Protein AF-0000000066281892 (afdb_homodimer)

Solvent-accessible surface area (backbone atoms only — not comparable to full-atom values): 47976 Å² total; per-residue (Å²): 133,76,86,54,98,58,59,60,33,44,30,37,26,37,22,40,21,51,12,16,43,32,15,47,34,38,14,31,75,66,70,33,48,32,39,36,28,20,58,42,87,65,78,23,54,54,40,35,73,35,54,37,29,29,38,43,73,25,72,71,33,54,76,67,71,49,85,61,58,59,59,60,50,45,49,50,52,29,55,70,22,44,23,38,18,32,49,52,47,47,45,54,47,46,74,41,21,21,56,47,57,51,52,42,40,75,53,61,40,49,67,74,46,68,37,47,61,83,92,38,61,66,28,25,34,29,40,49,69,28,24,40,35,40,43,64,70,14,46,49,54,55,23,43,74,62,58,37,44,75,42,53,29,24,36,80,74,42,74,36,56,46,95,85,50,30,36,46,23,37,33,33,29,32,69,86,75,62,50,70,46,69,34,37,20,50,22,39,38,31,16,35,45,14,29,62,58,20,68,68,55,40,56,72,49,29,86,61,66,64,92,43,53,39,72,50,58,63,66,65,17,50,27,61,44,51,52,45,40,45,74,70,46,32,24,83,30,58,60,48,24,53,36,31,54,7,35,26,67,66,48,97,89,48,68,58,64,69,43,74,80,31,51,47,38,41,60,55,28,45,34,46,53,54,49,29,34,66,64,20,39,67,52,69,43,41,62,40,37,80,37,30,31,36,24,25,33,40,55,63,62,41,94,37,40,30,26,52,46,22,41,54,57,54,51,42,22,32,71,70,17,37,90,48,46,56,75,90,83,31,50,59,44,40,58,34,76,59,25,66,60,48,48,51,50,38,61,74,65,62,41,88,33,58,47,75,23,75,41,67,57,54,34,24,53,75,69,70,29,48,42,68,42,32,50,48,39,48,51,52,49,34,50,23,36,75,70,54,45,38,87,80,56,55,43,60,50,92,53,51,71,64,70,80,40,59,50,32,36,40,31,44,44,32,28,25,25,53,39,25,43,18,32,28,36,46,50,87,58,20,34,27,20,24,76,85,68,43,68,38,48,38,37,27,30,10,31,26,27,26,29,34,82,48,33,72,52,55,66,70,64,53,42,29,45,69,56,24,43,8,36,48,33,6,31,45,25,13,47,48,47,28,53,50,41,53,52,50,54,58,72,75,99,133,77,86,55,96,58,60,60,34,42,30,38,27,37,22,39,22,51,12,16,45,32,14,46,33,38,14,31,76,63,70,31,47,33,40,38,28,19,59,44,85,64,78,22,55,54,39,33,72,36,55,38,28,28,39,43,72,25,72,71,32,54,76,66,70,50,83,61,59,60,57,59,52,46,48,50,52,30,53,71,22,46,22,38,18,31,49,53,47,46,43,55,48,48,73,41,21,21,55,47,57,50,52,42,39,75,51,60,40,50,67,73,46,69,35,46,59,84,90,37,61,66,28,24,36,29,38,50,68,29,23,40,35,40,44,65,69,15,45,48,54,54,24,43,73,62,59,37,43,75,40,57,29,24,35,80,78,42,73,37,57,48,95,88,50,31,35,46,25,35,32,34,30,32,70,88,75,62,49,69,47,68,34,38,20,48,24,40,38,30,15,35,44,14,29,62,56,19,68,69,55,40,55,72,50,29,87,61,66,64,93,44,54,39,68,51,56,62,65,67,17,50,27,61,44,49,52,45,40,45,75,71,44,32,25,82,30,57,60,48,23,51,36,30,54,7,35,26,67,65,49,97,90,48,68,58,62,69,42,73,81,31,51,47,37,42,61,54,28,45,34,46,50,56,49,28,36,67,64,20,38,66,54,69,42,40,63,39,38,79,38,29,32,36,24,25,34,42,56,64,62,40,93,40,40,29,25,53,47,22,40,56,58,53,49,42,23,32,70,70,16,38,89,49,49,55,75,90,83,32,51,58,46,41,58,36,76,59,26,64,60,51,47,51,50,40,60,74,66,62,40,88,32,56,45,76,24,74,43,70,57,55,34,24,54,75,69,71,29,47,41,69,42,33,51,49,39,49,51,52,50,33,50,22,36,74,67,54,44,38,87,79,56,56,43,62,50,92,54,52,71,65,70,81,40,60,51,32,35,40,30,46,41,33,30,25,26,54,39,22,43,18,32,28,36,44,49,89,59,19,34,26,19,24,77,84,68,42,68,38,49,38,36,27,31,11,31,25,27,27,29,35,81,49,33,71,53,55,66,68,66,53,40,29,44,68,56,24,44,8,37,47,32,6,32,46,26,13,46,48,48,29,54,49,40,52,54,50,55,59,71,76,100

Structure (mmCIF, N/CA/C/O backbone):
data_AF-0000000066281892-model_v1
#
loop_
_entity.id
_entity.type
_entity.pdbx_description
1 polymer 'Vinyl phenol reductase'
#
loop_
_atom_site.group_PDB
_atom_site.id
_atom_site.type_symbol
_atom_site.label_atom_id
_atom_site.label_alt_id
_atom_site.label_comp_id
_atom_site.label_asym_id
_atom_site.label_entity_id
_atom_site.label_seq_id
_atom_site.pdbx_PDB_ins_code
_atom_site.Cartn_x
_atom_site.Cartn_y
_atom_site.Cartn_z
_atom_site.occupancy
_atom_site.B_iso_or_equiv
_atom_site.auth_seq_id
_atom_site.auth_comp_id
_atom_site.auth_asym_id
_atom_site.auth_atom_id
_atom_site.pdbx_PDB_model_num
ATOM 1 N N . MET A 1 1 ? 0.522 -48.312 9.055 1 56.75 1 MET A N 1
ATOM 2 C CA . MET A 1 1 ? 0.161 -48.281 7.637 1 56.75 1 MET A CA 1
ATOM 3 C C . MET A 1 1 ? 0.782 -47.062 6.953 1 56.75 1 MET A C 1
ATOM 5 O O . MET A 1 1 ? 0.818 -45.969 7.527 1 56.75 1 MET A O 1
ATOM 9 N N . THR A 1 2 ? 1.517 -47.281 5.797 1 84.5 2 THR A N 1
ATOM 10 C CA . THR A 1 2 ? 2.295 -46.25 5.145 1 84.5 2 THR A CA 1
ATOM 11 C C . THR A 1 2 ? 1.387 -45.312 4.336 1 84.5 2 THR A C 1
ATOM 13 O O . THR A 1 2 ? 0.486 -45.781 3.635 1 84.5 2 THR A O 1
ATOM 16 N N . LEU A 1 3 ? 1.312 -44.062 4.703 1 91.94 3 LEU A N 1
ATOM 17 C CA . LEU A 1 3 ? 0.492 -43.094 3.996 1 91.94 3 LEU A CA 1
ATOM 18 C C . LEU A 1 3 ? 0.886 -43 2.525 1 91.94 3 LEU A C 1
ATOM 20 O O . LEU A 1 3 ? 0.042 -43.156 1.642 1 91.94 3 LEU A O 1
ATOM 24 N N . ALA A 1 4 ? 2.125 -42.844 2.227 1 95.5 4 ALA A N 1
ATOM 25 C CA . ALA A 1 4 ? 2.639 -42.812 0.859 1 95.5 4 ALA A CA 1
ATOM 26 C C . ALA A 1 4 ? 3.174 -44.156 0.429 1 95.5 4 ALA A C 1
ATOM 28 O O . ALA A 1 4 ? 3.533 -45 1.271 1 95.5 4 ALA A O 1
ATOM 29 N N . LYS A 1 5 ? 3.256 -44.375 -0.841 1 95 5 LYS A N 1
ATOM 30 C CA . LYS A 1 5 ? 3.717 -45.625 -1.396 1 95 5 LYS A CA 1
ATOM 31 C C . LYS A 1 5 ? 5.191 -45.875 -1.08 1 95 5 LYS A C 1
ATOM 33 O O . LYS A 1 5 ? 5.621 -47.031 -0.917 1 95 5 LYS A O 1
ATOM 38 N N . HIS A 1 6 ? 5.953 -44.781 -1.045 1 95.62 6 HIS A N 1
ATOM 39 C CA . HIS A 1 6 ? 7.387 -44.844 -0.786 1 95.62 6 HIS A CA 1
ATOM 40 C C . HIS A 1 6 ? 7.781 -43.969 0.404 1 95.62 6 HIS A C 1
ATOM 42 O O . HIS A 1 6 ? 7.035 -43.094 0.793 1 95.62 6 HIS A O 1
ATOM 48 N N . ASP A 1 7 ? 8.945 -44.281 0.89 1 96.62 7 ASP A N 1
ATOM 49 C CA . ASP A 1 7 ? 9.445 -43.5 2.029 1 96.62 7 ASP A CA 1
ATOM 50 C C . ASP A 1 7 ? 10.305 -42.344 1.567 1 96.62 7 ASP A C 1
ATOM 52 O O . ASP A 1 7 ? 10.742 -41.531 2.383 1 96.62 7 ASP A O 1
ATOM 56 N N . SER A 1 8 ? 10.516 -42.344 0.214 1 97.69 8 SER A N 1
ATOM 57 C CA . SER A 1 8 ? 11.383 -41.281 -0.323 1 97.69 8 SER A CA 1
ATOM 58 C C . SER A 1 8 ? 10.906 -40.812 -1.694 1 97.69 8 SER A C 1
ATOM 60 O O . SER A 1 8 ? 10.477 -41.625 -2.514 1 97.69 8 SER A O 1
ATOM 62 N N . TYR A 1 9 ? 10.992 -39.594 -1.934 1 98.5 9 TYR A N 1
ATOM 63 C CA . TYR A 1 9 ? 10.75 -38.938 -3.213 1 98.5 9 TYR A CA 1
ATOM 64 C C . TYR A 1 9 ? 11.797 -37.875 -3.469 1 98.5 9 TYR A C 1
ATOM 66 O O . TYR A 1 9 ? 12.359 -37.312 -2.525 1 98.5 9 TYR A O 1
ATOM 74 N N . ASP A 1 10 ? 12.109 -37.594 -4.723 1 98.44 10 ASP A N 1
ATOM 75 C CA . ASP A 1 10 ? 13.008 -36.469 -5.012 1 98.44 10 ASP A CA 1
ATOM 76 C C . ASP A 1 10 ? 12.43 -35.156 -4.512 1 98.44 10 ASP A C 1
ATOM 78 O O . ASP A 1 10 ? 13.141 -34.344 -3.924 1 98.44 10 ASP A O 1
ATOM 82 N N . ILE A 1 11 ? 11.125 -34.969 -4.758 1 98.88 11 ILE A N 1
ATOM 83 C CA . ILE A 1 11 ? 10.461 -33.719 -4.469 1 98.88 11 ILE A CA 1
ATOM 84 C C . ILE A 1 11 ? 9.102 -33.969 -3.828 1 98.88 11 ILE A C 1
ATOM 86 O O . ILE A 1 11 ? 8.367 -34.844 -4.266 1 98.88 11 ILE A O 1
ATOM 90 N N . VAL A 1 12 ? 8.766 -33.281 -2.758 1 98.94 12 VAL A N 1
ATOM 91 C CA . VAL A 1 12 ? 7.414 -33.219 -2.201 1 98.94 12 VAL A CA 1
ATOM 92 C C . VAL A 1 12 ? 6.793 -31.859 -2.477 1 98.94 12 VAL A C 1
ATOM 94 O O . VAL A 1 12 ? 7.387 -30.828 -2.168 1 98.94 12 VAL A O 1
ATOM 97 N N . VAL A 1 13 ? 5.656 -31.828 -3.133 1 98.94 13 VAL A N 1
ATOM 98 C CA . VAL A 1 13 ? 4.906 -30.609 -3.406 1 98.94 13 VAL A CA 1
ATOM 99 C C . VAL A 1 13 ? 3.689 -30.531 -2.484 1 98.94 13 VAL A C 1
ATOM 101 O O . VAL A 1 13 ? 2.928 -31.5 -2.367 1 98.94 13 VAL A O 1
ATOM 104 N N . VAL A 1 14 ? 3.504 -29.375 -1.835 1 98.94 14 VAL A N 1
ATOM 105 C CA . VAL A 1 14 ? 2.416 -29.203 -0.878 1 98.94 14 VAL A CA 1
ATOM 106 C C . VAL A 1 14 ? 1.374 -28.25 -1.443 1 98.94 14 VAL A C 1
ATOM 108 O O . VAL A 1 14 ? 1.631 -27.047 -1.567 1 98.94 14 VAL A O 1
ATOM 111 N N . GLY A 1 15 ? 0.195 -28.75 -1.714 1 98.69 15 GLY A N 1
ATOM 112 C CA . GLY A 1 15 ? -0.897 -28 -2.32 1 98.69 15 GLY A CA 1
ATOM 113 C C . GLY A 1 15 ? -1.177 -28.422 -3.754 1 98.69 15 GLY A C 1
ATOM 114 O O . GLY A 1 15 ? -0.249 -28.672 -4.523 1 98.69 15 GLY A O 1
ATOM 115 N N . THR A 1 16 ? -2.449 -28.391 -4.098 1 98.69 16 THR A N 1
ATOM 116 C CA . THR A 1 16 ? -2.812 -28.938 -5.398 1 98.69 16 THR A CA 1
ATOM 117 C C . THR A 1 16 ? -3.506 -27.891 -6.254 1 98.69 16 THR A C 1
ATOM 119 O O . THR A 1 16 ? -4.277 -28.219 -7.16 1 98.69 16 THR A O 1
ATOM 122 N N . GLY A 1 17 ? -3.318 -26.594 -5.926 1 98.44 17 GLY A N 1
ATOM 123 C CA . GLY A 1 17 ? -3.777 -25.547 -6.824 1 98.44 17 GLY A CA 1
ATOM 124 C C . GLY A 1 17 ? -2.979 -25.469 -8.109 1 98.44 17 GLY A C 1
ATOM 125 O O . GLY A 1 17 ? -2.232 -26.406 -8.438 1 98.44 17 GLY A O 1
ATOM 126 N N . ALA A 1 18 ? -3.176 -24.344 -8.805 1 98.69 18 ALA A N 1
ATOM 127 C CA . ALA A 1 18 ? -2.475 -24.125 -10.07 1 98.69 18 ALA A CA 1
ATOM 128 C C . ALA A 1 18 ? -0.964 -24.234 -9.883 1 98.69 18 ALA A C 1
ATOM 130 O O . ALA A 1 18 ? -0.281 -24.906 -10.648 1 98.69 18 ALA A O 1
ATOM 131 N N . ALA A 1 19 ? -0.438 -23.625 -8.836 1 98.81 19 ALA A N 1
ATOM 132 C CA . ALA A 1 19 ? 1 -23.609 -8.586 1 98.81 19 ALA A CA 1
ATOM 133 C C . ALA A 1 19 ? 1.525 -25 -8.266 1 98.81 19 ALA A C 1
ATOM 135 O O . ALA A 1 19 ? 2.496 -25.453 -8.875 1 98.81 19 ALA A O 1
ATOM 136 N N . GLY A 1 20 ? 0.865 -25.688 -7.367 1 98.88 20 GLY A N 1
ATOM 137 C CA . GLY A 1 20 ? 1.336 -26.984 -6.918 1 98.88 20 GLY A CA 1
ATOM 138 C C . GLY A 1 20 ? 1.237 -28.062 -7.992 1 98.88 20 GLY A C 1
ATOM 139 O O . GLY A 1 20 ? 2.174 -28.828 -8.188 1 98.88 20 GLY A O 1
ATOM 140 N N . THR A 1 21 ? 0.113 -28.109 -8.656 1 98.88 21 THR A N 1
ATOM 141 C CA . THR A 1 21 ? -0.062 -29.109 -9.703 1 98.88 21 THR A CA 1
ATOM 142 C C . THR A 1 21 ? 0.917 -28.859 -10.852 1 98.88 21 THR A C 1
ATOM 144 O O . THR A 1 21 ? 1.488 -29.812 -11.398 1 98.88 21 THR A O 1
ATOM 147 N N . ALA A 1 22 ? 1.104 -27.609 -11.203 1 98.94 22 ALA A N 1
ATOM 148 C CA . ALA A 1 22 ? 2.084 -27.266 -12.234 1 98.94 22 ALA A CA 1
ATOM 149 C C . ALA A 1 22 ? 3.494 -27.656 -11.805 1 98.94 22 ALA A C 1
ATOM 151 O O . ALA A 1 22 ? 4.273 -28.188 -12.602 1 98.94 22 ALA A O 1
ATOM 152 N N . ALA A 1 23 ? 3.832 -27.406 -10.562 1 98.94 23 ALA A N 1
ATOM 153 C CA . ALA A 1 23 ? 5.148 -27.75 -10.039 1 98.94 23 ALA A CA 1
ATOM 154 C C . ALA A 1 23 ? 5.387 -29.25 -10.109 1 98.94 23 ALA A C 1
ATOM 156 O O . ALA A 1 23 ? 6.445 -29.703 -10.562 1 98.94 23 ALA A O 1
ATOM 157 N N . ALA A 1 24 ? 4.387 -30.031 -9.656 1 98.94 24 ALA A N 1
ATOM 158 C CA . ALA A 1 24 ? 4.496 -31.484 -9.633 1 98.94 24 ALA A CA 1
ATOM 159 C C . ALA A 1 24 ? 4.68 -32.031 -11.039 1 98.94 24 ALA A C 1
ATOM 161 O O . ALA A 1 24 ? 5.559 -32.875 -11.273 1 98.94 24 ALA A O 1
ATOM 162 N N . LEU A 1 25 ? 3.842 -31.562 -11.93 1 98.88 25 LEU A N 1
ATOM 163 C CA . LEU A 1 25 ? 3.9 -32.031 -13.305 1 98.88 25 LEU A CA 1
ATOM 164 C C . LEU A 1 25 ? 5.227 -31.672 -13.961 1 98.88 25 LEU A C 1
ATOM 166 O O . LEU A 1 25 ? 5.871 -32.5 -14.594 1 98.88 25 LEU A O 1
ATOM 170 N N . GLU A 1 26 ? 5.633 -30.391 -13.82 1 98.75 26 GLU A N 1
ATOM 171 C CA . GLU A 1 26 ? 6.895 -29.922 -14.391 1 98.75 26 GLU A CA 1
ATOM 172 C C . GLU A 1 26 ? 8.07 -30.719 -13.836 1 98.75 26 GLU A C 1
ATOM 174 O O . GLU A 1 26 ? 8.969 -31.109 -14.586 1 98.75 26 GLU A O 1
ATOM 179 N N . ALA A 1 27 ? 8.102 -30.922 -12.555 1 98.81 27 ALA A N 1
ATOM 180 C CA . ALA A 1 27 ? 9.172 -31.688 -11.922 1 98.81 27 ALA A CA 1
ATOM 181 C C . ALA A 1 27 ? 9.227 -33.125 -12.469 1 98.81 27 ALA A C 1
ATOM 183 O O . ALA A 1 27 ? 10.305 -33.625 -12.789 1 98.81 27 ALA A O 1
ATOM 184 N N . ALA A 1 28 ? 8.07 -33.75 -12.586 1 98.81 28 ALA A N 1
ATOM 185 C CA . ALA A 1 28 ? 7.992 -35.094 -13.109 1 98.81 28 ALA A CA 1
ATOM 186 C C . ALA A 1 28 ? 8.469 -35.156 -14.555 1 98.81 28 ALA A C 1
ATOM 188 O O . ALA A 1 28 ? 9.141 -36.125 -14.953 1 98.81 28 ALA A O 1
ATOM 189 N N . GLN A 1 29 ? 8.133 -34.188 -15.336 1 98.69 29 GLN A N 1
ATOM 190 C CA . GLN A 1 29 ? 8.562 -34.125 -16.719 1 98.69 29 GLN A CA 1
ATOM 191 C C . GLN A 1 29 ? 10.078 -34 -16.828 1 98.69 29 GLN A C 1
ATOM 193 O O . GLN A 1 29 ? 10.664 -34.344 -17.859 1 98.69 29 GLN A O 1
ATOM 198 N N . HIS A 1 30 ? 10.648 -33.562 -15.773 1 98.31 30 HIS A N 1
ATOM 199 C CA . HIS A 1 30 ? 12.102 -33.438 -15.742 1 98.31 30 HIS A CA 1
ATOM 200 C C . HIS A 1 30 ? 12.727 -34.656 -15.016 1 98.31 30 HIS A C 1
ATOM 202 O O . HIS A 1 30 ? 13.883 -34.594 -14.594 1 98.31 30 HIS A O 1
ATOM 208 N N . GLY A 1 31 ? 11.961 -35.625 -14.727 1 97.56 31 GLY A N 1
ATOM 209 C CA . GLY A 1 31 ? 12.477 -36.938 -14.328 1 97.56 31 GLY A CA 1
ATOM 210 C C . GLY A 1 31 ? 12.469 -37.156 -12.828 1 97.56 31 GLY A C 1
ATOM 211 O O . GLY A 1 31 ? 12.945 -38.156 -12.344 1 97.56 31 GLY A O 1
ATOM 212 N N . ALA A 1 32 ? 11.906 -36.281 -12.094 1 98.56 32 ALA A N 1
ATOM 213 C CA . ALA A 1 32 ? 11.906 -36.406 -10.641 1 98.56 32 ALA A CA 1
ATOM 214 C C . ALA A 1 32 ? 10.75 -37.281 -10.164 1 98.56 32 ALA A C 1
ATOM 216 O O . ALA A 1 32 ? 9.664 -37.25 -10.734 1 98.56 32 ALA A O 1
ATOM 217 N N . SER A 1 33 ? 10.969 -38.094 -9.188 1 98.56 33 SER A N 1
ATOM 218 C CA . SER A 1 33 ? 9.859 -38.688 -8.453 1 98.56 33 SER A CA 1
ATOM 219 C C . SER A 1 33 ? 9.188 -37.656 -7.539 1 98.56 33 SER A C 1
ATOM 221 O O . SER A 1 33 ? 9.867 -36.906 -6.836 1 98.56 33 SER A O 1
ATOM 223 N N . VAL A 1 34 ? 7.828 -37.625 -7.598 1 98.88 34 VAL A N 1
ATOM 224 C CA . VAL A 1 34 ? 7.145 -36.5 -6.926 1 98.88 34 VAL A CA 1
ATOM 225 C C . VAL A 1 34 ? 5.992 -37.062 -6.082 1 98.88 34 VAL A C 1
ATOM 227 O O . VAL A 1 34 ? 5.227 -37.906 -6.543 1 98.88 34 VAL A O 1
ATOM 230 N N . LEU A 1 35 ? 5.922 -36.594 -4.805 1 98.88 35 LEU A N 1
ATOM 231 C CA . LEU A 1 35 ? 4.738 -36.75 -3.963 1 98.88 35 LEU A CA 1
ATOM 232 C C . LEU A 1 35 ? 3.98 -35.406 -3.879 1 98.88 35 LEU A C 1
ATOM 234 O O . LEU A 1 35 ? 4.555 -34.375 -3.508 1 98.88 35 LEU A O 1
ATOM 238 N N . LEU A 1 36 ? 2.723 -35.406 -4.332 1 98.88 36 LEU A N 1
ATOM 239 C CA . LEU A 1 36 ? 1.854 -34.25 -4.312 1 98.88 36 LEU A CA 1
ATOM 240 C C . LEU A 1 36 ? 0.801 -34.375 -3.215 1 98.88 36 LEU A C 1
ATOM 242 O O . LEU A 1 36 ? 0.024 -35.312 -3.197 1 98.88 36 LEU A O 1
ATOM 246 N N . LEU A 1 37 ? 0.816 -33.344 -2.326 1 98.81 37 LEU A N 1
ATOM 247 C CA . LEU A 1 37 ? -0.02 -33.438 -1.134 1 98.81 37 LEU A CA 1
ATOM 248 C C . LEU A 1 37 ? -1.173 -32.438 -1.204 1 98.81 37 LEU A C 1
ATOM 250 O O . LEU A 1 37 ? -0.995 -31.312 -1.661 1 98.81 37 LEU A O 1
ATOM 254 N N . GLU A 1 38 ? -2.307 -32.844 -0.786 1 98.62 38 GLU A N 1
ATOM 255 C CA . GLU A 1 38 ? -3.5 -32.031 -0.589 1 98.62 38 GLU A CA 1
ATOM 256 C C . GLU A 1 38 ? -4.137 -32.281 0.771 1 98.62 38 GLU A C 1
ATOM 258 O O . GLU A 1 38 ? -4.492 -33.438 1.081 1 98.62 38 GLU A O 1
ATOM 263 N N . LYS A 1 39 ? -4.258 -31.203 1.546 1 97.81 39 LYS A N 1
ATOM 264 C CA . LYS A 1 39 ? -4.805 -31.391 2.887 1 97.81 39 LYS A CA 1
ATOM 265 C C . LYS A 1 39 ? -6.301 -31.688 2.836 1 97.81 39 LYS A C 1
ATOM 267 O O . LYS A 1 39 ? -6.836 -32.344 3.725 1 97.81 39 LYS A O 1
ATOM 272 N N . GLY A 1 40 ? -6.977 -31.188 1.848 1 96.5 40 GLY A N 1
ATOM 273 C CA . GLY A 1 40 ? -8.406 -31.406 1.708 1 96.5 40 GLY A CA 1
ATOM 274 C C . GLY A 1 40 ? -8.734 -32.719 1.005 1 96.5 40 GLY A C 1
ATOM 275 O O . GLY A 1 40 ? -7.844 -33.406 0.525 1 96.5 40 GLY A O 1
ATOM 276 N N . ARG A 1 41 ? -10.07 -33 0.899 1 95.94 41 ARG A N 1
ATOM 277 C CA . ARG A 1 41 ? -10.555 -34.188 0.229 1 95.94 41 ARG A CA 1
ATOM 278 C C . ARG A 1 41 ? -10.477 -34.062 -1.287 1 95.94 41 ARG A C 1
ATOM 280 O O . ARG A 1 41 ? -10.305 -35.031 -2.004 1 95.94 41 ARG A O 1
ATOM 287 N N . HIS A 1 42 ? -10.641 -32.812 -1.69 1 95.94 42 HIS A N 1
ATOM 288 C CA . HIS A 1 42 ? -10.648 -32.531 -3.121 1 95.94 42 HIS A CA 1
ATOM 289 C C . HIS A 1 42 ? -9.469 -31.641 -3.518 1 95.94 42 HIS A C 1
ATOM 291 O O . HIS A 1 42 ? -8.992 -30.828 -2.719 1 95.94 42 HIS A O 1
ATOM 297 N N . THR A 1 43 ? -9.031 -31.844 -4.77 1 97.44 43 THR A N 1
ATOM 298 C CA . THR A 1 43 ? -7.859 -31.125 -5.254 1 97.44 43 THR A CA 1
ATOM 299 C C . THR A 1 43 ? -8.266 -29.812 -5.906 1 97.44 43 THR A C 1
ATOM 301 O O . THR A 1 43 ? -9.453 -29.547 -6.117 1 97.44 43 THR A O 1
ATOM 304 N N . GLY A 1 44 ? -7.25 -28.969 -6.156 1 95.75 44 GLY A N 1
ATOM 305 C CA . GLY A 1 44 ? -7.414 -27.766 -6.961 1 95.75 44 GLY A CA 1
ATOM 306 C C . GLY A 1 44 ? -7.367 -26.484 -6.145 1 95.75 44 GLY A C 1
ATOM 307 O O . GLY A 1 44 ? -6.691 -25.531 -6.52 1 95.75 44 GLY A O 1
ATOM 308 N N . GLY A 1 45 ? -8.094 -26.375 -5.023 1 94.06 45 GLY A N 1
ATOM 309 C CA . GLY A 1 45 ? -8.188 -25.156 -4.242 1 94.06 45 GLY A CA 1
ATOM 310 C C . GLY A 1 45 ? -8.922 -24.031 -4.961 1 94.06 45 GLY A C 1
ATOM 311 O O . GLY A 1 45 ? -9.883 -24.281 -5.688 1 94.06 45 GLY A O 1
ATOM 312 N N . SER A 1 46 ? -8.492 -22.781 -4.73 1 93.81 46 SER A N 1
ATOM 313 C CA . SER A 1 46 ? -9.18 -21.641 -5.312 1 93.81 46 SER A CA 1
ATOM 314 C C . SER A 1 46 ? -8.969 -21.562 -6.82 1 93.81 46 SER A C 1
ATOM 316 O O . SER A 1 46 ? -9.727 -20.922 -7.535 1 93.81 46 SER A O 1
ATOM 318 N N . SER A 1 47 ? -7.953 -22.281 -7.273 1 96.75 47 SER A N 1
ATOM 319 C CA . SER A 1 47 ? -7.641 -22.266 -8.703 1 96.75 47 SER A CA 1
ATOM 320 C C . SER A 1 47 ? -8.75 -22.922 -9.516 1 96.75 47 SER A C 1
ATOM 322 O O . SER A 1 47 ? -8.883 -22.672 -10.711 1 96.75 47 SER A O 1
ATOM 324 N N . ASN A 1 48 ? -9.562 -23.75 -8.883 1 95.56 48 ASN A N 1
ATOM 325 C CA . ASN A 1 48 ? -10.688 -24.391 -9.555 1 95.56 48 ASN A CA 1
ATOM 326 C C . ASN A 1 48 ? -11.648 -23.359 -10.133 1 95.56 48 ASN A C 1
ATOM 328 O O . ASN A 1 48 ? -12.359 -23.641 -11.102 1 95.56 48 ASN A O 1
ATOM 332 N N . TYR A 1 49 ? -11.562 -22.141 -9.594 1 90.69 49 TYR A N 1
ATOM 333 C CA . TYR A 1 49 ? -12.602 -21.172 -9.898 1 90.69 49 TYR A CA 1
ATOM 334 C C . TYR A 1 49 ? -12.055 -20.047 -10.773 1 90.69 49 TYR A C 1
ATOM 336 O O . TYR A 1 49 ? -12.734 -19.047 -11.016 1 90.69 49 TYR A O 1
ATOM 344 N N . THR A 1 50 ? -10.828 -20.203 -11.234 1 93.56 50 THR A N 1
ATOM 345 C CA . THR A 1 50 ? -10.227 -19.188 -12.094 1 93.56 50 THR A CA 1
ATOM 346 C C . THR A 1 50 ? -10.758 -19.312 -13.523 1 93.56 50 THR A C 1
ATOM 348 O O . THR A 1 50 ? -11.086 -20.406 -13.977 1 93.56 50 THR A O 1
ATOM 351 N N . GLU A 1 51 ? -10.797 -18.172 -14.203 1 92.12 51 GLU A N 1
ATOM 352 C CA . GLU A 1 51 ? -11.414 -18.109 -15.523 1 92.12 51 GLU A CA 1
ATOM 353 C C . GLU A 1 51 ? -10.359 -18.172 -16.625 1 92.12 51 GLU A C 1
ATOM 355 O O . GLU A 1 51 ? -10.656 -18.578 -17.75 1 92.12 51 GLU A O 1
ATOM 360 N N . GLY A 1 52 ? -9.219 -17.703 -16.344 1 95.5 52 GLY A N 1
ATOM 361 C CA . GLY A 1 52 ? -8.156 -17.609 -17.328 1 95.5 52 GLY A CA 1
ATOM 362 C C . GLY A 1 52 ? -6.859 -17.062 -16.75 1 95.5 52 GLY A C 1
ATOM 363 O O . GLY A 1 52 ? -6.82 -16.641 -15.594 1 95.5 52 GLY A O 1
ATOM 364 N N . LEU A 1 53 ? -5.793 -17.125 -17.547 1 97.62 53 LEU A N 1
ATOM 365 C CA . LEU A 1 53 ? -4.496 -16.672 -17.047 1 97.62 53 LEU A CA 1
ATOM 366 C C . LEU A 1 53 ? -3.928 -15.57 -17.922 1 97.62 53 LEU A C 1
ATOM 368 O O . LEU A 1 53 ? -4.281 -15.461 -19.109 1 97.62 53 LEU A O 1
ATOM 372 N N . PHE A 1 54 ? -3.053 -14.828 -17.328 1 97.06 54 PHE A N 1
ATOM 373 C CA . PHE A 1 54 ? -2.352 -13.727 -17.984 1 97.06 54 PHE A CA 1
ATOM 374 C C . PHE A 1 54 ? -1.179 -14.25 -18.812 1 97.06 54 PHE A C 1
ATOM 376 O O . PHE A 1 54 ? -0.445 -15.133 -18.359 1 97.06 54 PHE A O 1
ATOM 383 N N . ALA A 1 55 ? -1.004 -13.648 -20.016 1 98.06 55 ALA A N 1
ATOM 384 C CA . ALA A 1 55 ? 0.234 -13.797 -20.781 1 98.06 55 ALA A CA 1
ATOM 385 C C . ALA A 1 55 ? 0.381 -12.695 -21.828 1 98.06 55 ALA A C 1
ATOM 387 O O . ALA A 1 55 ? -0.595 -12.023 -22.172 1 98.06 55 ALA A O 1
ATOM 388 N N . VAL A 1 56 ? 1.609 -12.516 -22.203 1 97.44 56 VAL A N 1
ATOM 389 C CA . VAL A 1 56 ? 1.896 -11.656 -23.344 1 97.44 56 VAL A CA 1
ATOM 390 C C . VAL A 1 56 ? 2.625 -12.445 -24.422 1 97.44 56 VAL A C 1
ATOM 392 O O . VAL A 1 56 ? 3.33 -13.414 -24.125 1 97.44 56 VAL A O 1
ATOM 395 N N . ASP A 1 57 ? 2.352 -12.117 -25.656 1 97.19 57 ASP A N 1
ATOM 396 C CA . ASP A 1 57 ? 3.031 -12.641 -26.828 1 97.19 57 ASP A CA 1
ATOM 397 C C . ASP A 1 57 ? 2.729 -14.125 -27.016 1 97.19 57 ASP A C 1
ATOM 399 O O . ASP A 1 57 ? 3.586 -14.883 -27.484 1 97.19 57 ASP A O 1
ATOM 403 N N . SER A 1 58 ? 1.576 -14.594 -26.578 1 98 58 SER A N 1
ATOM 404 C CA . SER A 1 58 ? 1.162 -15.977 -26.766 1 98 58 SER A CA 1
ATOM 405 C C . SER A 1 58 ? 0.822 -16.266 -28.234 1 98 58 SER A C 1
ATOM 407 O O . SER A 1 58 ? 0.663 -15.336 -29.031 1 98 58 SER A O 1
ATOM 409 N N . TYR A 1 59 ? 0.716 -17.547 -28.594 1 97.31 59 TYR A N 1
ATOM 410 C CA . TYR A 1 59 ? 0.318 -17.922 -29.938 1 97.31 59 TYR A CA 1
ATOM 411 C C . TYR A 1 59 ? -1.088 -17.422 -30.25 1 97.31 59 TYR A C 1
ATOM 413 O O . TYR A 1 59 ? -1.389 -17.078 -31.406 1 97.31 59 TYR A O 1
ATOM 421 N N . LEU A 1 60 ? -1.986 -17.391 -29.219 1 97.31 60 LEU A N 1
ATOM 422 C CA . LEU A 1 60 ? -3.348 -16.906 -29.406 1 97.31 60 LEU A CA 1
ATOM 423 C C . LEU A 1 60 ? -3.35 -15.414 -29.734 1 97.31 60 LEU A C 1
ATOM 425 O O . LEU A 1 60 ? -4.133 -14.961 -30.562 1 97.31 60 LEU A O 1
ATOM 429 N N . GLN A 1 61 ? -2.514 -14.672 -29.047 1 97.5 61 GLN A N 1
ATOM 430 C CA . GLN A 1 61 ? -2.398 -13.242 -29.312 1 97.5 61 GLN A CA 1
ATOM 431 C C . GLN A 1 61 ? -1.817 -12.984 -30.703 1 97.5 61 GLN A C 1
ATOM 433 O O . GLN A 1 61 ? -2.316 -12.133 -31.438 1 97.5 61 GLN A O 1
ATOM 438 N N . LYS A 1 62 ? -0.81 -13.742 -31.062 1 96.94 62 LYS A N 1
ATOM 439 C CA . LYS A 1 62 ? -0.203 -13.609 -32.375 1 96.94 62 LYS A CA 1
ATOM 440 C C . LYS A 1 62 ? -1.211 -13.914 -33.5 1 96.94 62 LYS A C 1
ATOM 442 O O . LYS A 1 62 ? -1.255 -13.227 -34.5 1 96.94 62 LYS A O 1
ATOM 447 N N . ALA A 1 63 ? -1.984 -14.914 -33.281 1 96.38 63 ALA A N 1
ATOM 448 C CA . ALA A 1 63 ? -3 -15.305 -34.25 1 96.38 63 ALA A CA 1
ATOM 449 C C . ALA A 1 63 ? -4.012 -14.18 -34.469 1 96.38 63 ALA A C 1
ATOM 451 O O . ALA A 1 63 ? -4.621 -14.094 -35.531 1 96.38 63 ALA A O 1
ATOM 452 N N . GLN A 1 64 ? -4.145 -13.305 -33.5 1 95.44 64 GLN A N 1
ATOM 453 C CA . GLN A 1 64 ? -5.117 -12.219 -33.562 1 95.44 64 GLN A CA 1
ATOM 454 C C . GLN A 1 64 ? -4.418 -10.875 -33.781 1 95.44 64 GLN A C 1
ATOM 456 O O . GLN A 1 64 ? -5.051 -9.82 -33.688 1 95.44 64 GLN A O 1
ATOM 461 N N . ASN A 1 65 ? -3.121 -10.852 -33.938 1 95.25 65 ASN A N 1
ATOM 462 C CA . ASN A 1 65 ? -2.297 -9.664 -34.156 1 95.25 65 ASN A CA 1
ATOM 463 C C . ASN A 1 65 ? -2.365 -8.719 -32.969 1 95.25 65 ASN A C 1
ATOM 465 O O . ASN A 1 65 ? -2.445 -7.504 -33.125 1 95.25 65 ASN A O 1
ATOM 469 N N . ILE A 1 66 ? -2.547 -9.328 -31.859 1 94.88 66 ILE A N 1
ATOM 470 C CA . ILE A 1 66 ? -2.502 -8.57 -30.609 1 94.88 66 ILE A CA 1
ATOM 471 C C . ILE A 1 66 ? -1.055 -8.43 -30.156 1 94.88 66 ILE A C 1
ATOM 473 O O . ILE A 1 66 ? -0.363 -9.422 -29.938 1 94.88 66 ILE A O 1
ATOM 477 N N . ASN A 1 67 ? -0.578 -7.184 -30.094 1 94 67 ASN A N 1
ATOM 478 C CA . ASN A 1 67 ? 0.779 -6.898 -29.641 1 94 67 ASN A CA 1
ATOM 479 C C . ASN A 1 67 ? 0.78 -6.141 -28.312 1 94 67 ASN A C 1
ATOM 481 O O . ASN A 1 67 ? 0.313 -5.004 -28.234 1 94 67 ASN A O 1
ATOM 485 N N . VAL A 1 68 ? 1.251 -6.762 -27.312 1 94.19 68 VAL A N 1
ATOM 486 C CA . VAL A 1 68 ? 1.396 -6.156 -25.984 1 94.19 68 VAL A CA 1
ATOM 487 C C . VAL A 1 68 ? 2.867 -6.156 -25.578 1 94.19 68 VAL A C 1
ATOM 489 O O . VAL A 1 68 ? 3.508 -7.211 -25.547 1 94.19 68 VAL A O 1
ATOM 492 N N . SER A 1 69 ? 3.434 -5.016 -25.297 1 94.69 69 SER A N 1
ATOM 493 C CA . SER A 1 69 ? 4.828 -4.902 -24.891 1 94.69 69 SER A CA 1
ATOM 494 C C . SER A 1 69 ? 5.031 -5.438 -23.469 1 94.69 69 SER A C 1
ATOM 496 O O . SER A 1 69 ? 4.477 -4.898 -22.516 1 94.69 69 SER A O 1
ATOM 498 N N . ALA A 1 70 ? 5.879 -6.453 -23.391 1 96.75 70 ALA A N 1
ATOM 499 C CA . ALA A 1 70 ? 6.199 -7.02 -22.078 1 96.75 70 ALA A CA 1
ATOM 500 C C . ALA A 1 70 ? 6.812 -5.965 -21.172 1 96.75 70 ALA A C 1
ATOM 502 O O . ALA A 1 70 ? 6.488 -5.898 -19.984 1 96.75 70 ALA A O 1
ATOM 503 N N . THR A 1 71 ? 7.648 -5.125 -21.719 1 97.12 71 THR A N 1
ATOM 504 C CA . THR A 1 71 ? 8.328 -4.109 -20.922 1 97.12 71 THR A CA 1
ATOM 505 C C . THR A 1 71 ? 7.352 -3.037 -20.453 1 97.12 71 THR A C 1
ATOM 507 O O . THR A 1 71 ? 7.465 -2.523 -19.344 1 97.12 71 THR A O 1
ATOM 510 N N . ASP A 1 72 ? 6.395 -2.701 -21.328 1 95.94 72 ASP A N 1
ATOM 511 C CA . ASP A 1 72 ? 5.383 -1.734 -20.906 1 95.94 72 ASP A CA 1
ATOM 512 C C . ASP A 1 72 ? 4.516 -2.293 -19.781 1 95.94 72 ASP A C 1
ATOM 514 O O . ASP A 1 72 ? 4.16 -1.569 -18.859 1 95.94 72 ASP A O 1
ATOM 518 N N . VAL A 1 73 ? 4.18 -3.6 -19.875 1 96.38 73 VAL A N 1
ATOM 519 C CA . VAL A 1 73 ? 3.418 -4.254 -18.812 1 96.38 73 VAL A CA 1
ATOM 520 C C . VAL A 1 73 ? 4.223 -4.246 -17.516 1 96.38 73 VAL A C 1
ATOM 522 O O . VAL A 1 73 ? 3.684 -3.949 -16.438 1 96.38 73 VAL A O 1
ATOM 525 N N . LEU A 1 74 ? 5.5 -4.539 -17.672 1 97.75 74 LEU A N 1
ATOM 526 C CA . LEU A 1 74 ? 6.379 -4.527 -16.5 1 97.75 74 LEU A CA 1
ATOM 527 C C . LEU A 1 74 ? 6.355 -3.168 -15.812 1 97.75 74 LEU A C 1
ATOM 529 O O . LEU A 1 74 ? 6.145 -3.084 -14.602 1 97.75 74 LEU A O 1
ATOM 533 N N . LYS A 1 75 ? 6.547 -2.125 -16.547 1 97.19 75 LYS A N 1
ATOM 534 C CA . LYS A 1 75 ? 6.578 -0.771 -16 1 97.19 75 LYS A CA 1
ATOM 535 C C . LYS A 1 75 ? 5.25 -0.417 -15.336 1 97.19 75 LYS A C 1
ATOM 537 O O . LYS A 1 75 ? 5.23 0.151 -14.242 1 97.19 75 LYS A O 1
ATOM 542 N N . GLU A 1 76 ? 4.219 -0.783 -15.984 1 95.12 76 GLU A N 1
ATOM 543 C CA . GLU A 1 76 ? 2.889 -0.475 -15.461 1 95.12 76 GLU A CA 1
ATOM 544 C C . GLU A 1 76 ? 2.643 -1.178 -14.133 1 95.12 76 GLU A C 1
ATOM 546 O O . GLU A 1 76 ? 2.18 -0.557 -13.172 1 95.12 76 GLU A O 1
ATOM 551 N N . GLU A 1 77 ? 2.967 -2.463 -14.07 1 95.81 77 GLU A N 1
ATOM 552 C CA . GLU A 1 77 ? 2.637 -3.26 -12.898 1 95.81 77 GLU A CA 1
ATOM 553 C C . GLU A 1 77 ? 3.547 -2.916 -11.727 1 95.81 77 GLU A C 1
ATOM 555 O O . GLU A 1 77 ? 3.109 -2.91 -10.57 1 95.81 77 GLU A O 1
ATOM 560 N N . VAL A 1 78 ? 4.785 -2.656 -12.031 1 97 78 VAL A N 1
ATOM 561 C CA . VAL A 1 78 ? 5.711 -2.246 -10.977 1 97 78 VAL A CA 1
ATOM 562 C C . VAL A 1 78 ? 5.301 -0.88 -10.43 1 97 78 VAL A C 1
ATOM 564 O O . VAL A 1 78 ? 5.32 -0.658 -9.219 1 97 78 VAL A O 1
ATOM 567 N N . ASP A 1 79 ? 4.902 0.003 -11.312 1 95.75 79 ASP A N 1
ATOM 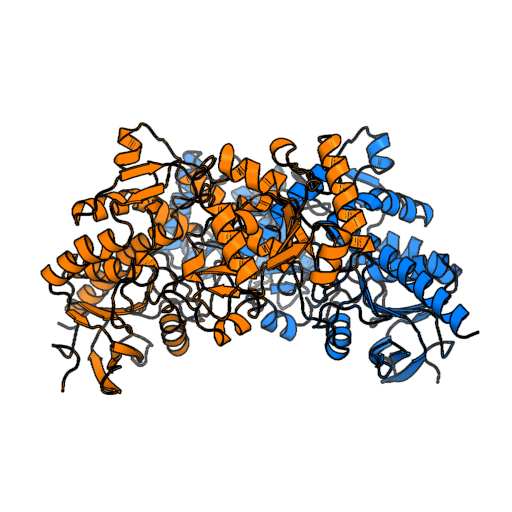568 C CA . ASP A 1 79 ? 4.383 1.3 -10.883 1 95.75 79 ASP A CA 1
ATOM 569 C C . ASP A 1 79 ? 3.09 1.141 -10.086 1 95.75 79 ASP A C 1
ATOM 571 O O . ASP A 1 79 ? 2.908 1.788 -9.055 1 95.75 79 ASP A O 1
ATOM 575 N N . TYR A 1 80 ? 2.199 0.276 -10.578 1 94.75 80 TYR A N 1
ATOM 576 C CA . TYR A 1 80 ? 0.94 0.017 -9.883 1 94.75 80 TYR A CA 1
ATOM 577 C C . TYR A 1 80 ? 1.188 -0.469 -8.461 1 94.75 80 TYR A C 1
ATOM 579 O O . TYR A 1 80 ? 0.434 -0.137 -7.543 1 94.75 80 TYR A O 1
ATOM 587 N N . SER A 1 81 ? 2.246 -1.218 -8.281 1 95.75 81 SER A N 1
ATOM 588 C CA . SER A 1 81 ? 2.588 -1.738 -6.957 1 95.75 81 SER A CA 1
ATOM 589 C C . SER A 1 81 ? 3.371 -0.714 -6.145 1 95.75 81 SER A C 1
ATOM 591 O O . SER A 1 81 ? 3.812 -1.003 -5.031 1 95.75 81 SER A O 1
ATOM 593 N N . LYS A 1 82 ? 3.625 0.453 -6.754 1 95.56 82 LYS A N 1
ATOM 594 C CA . LYS A 1 82 ? 4.469 1.493 -6.168 1 95.56 82 LYS A CA 1
ATOM 595 C C . LYS A 1 82 ? 5.875 0.972 -5.898 1 95.56 82 LYS A C 1
ATOM 597 O O . LYS A 1 82 ? 6.473 1.286 -4.863 1 95.56 82 LYS A O 1
ATOM 602 N N . TYR A 1 83 ? 6.293 0.095 -6.727 1 96.94 83 TYR A N 1
ATOM 603 C CA . TYR A 1 83 ? 7.641 -0.468 -6.77 1 96.94 83 TYR A CA 1
ATOM 604 C C . TYR A 1 83 ? 7.891 -1.375 -5.57 1 96.94 83 TYR A C 1
ATOM 606 O O . TYR A 1 83 ? 9.039 -1.603 -5.188 1 96.94 83 TYR A O 1
ATOM 614 N N . ARG A 1 84 ? 6.852 -1.879 -5.02 1 96.38 84 ARG A N 1
ATOM 615 C CA . ARG A 1 84 ? 6.98 -2.9 -3.984 1 96.38 84 ARG A CA 1
ATOM 616 C C . ARG A 1 84 ? 7.082 -4.293 -4.598 1 96.38 84 ARG A C 1
ATOM 618 O O . ARG A 1 84 ? 7.516 -5.238 -3.938 1 96.38 84 ARG A O 1
ATOM 625 N N . ALA A 1 85 ? 6.598 -4.438 -5.805 1 97 85 ALA A N 1
ATOM 626 C CA . ALA A 1 85 ? 6.832 -5.68 -6.539 1 97 85 ALA A CA 1
ATOM 627 C C . ALA A 1 85 ? 8.289 -5.785 -6.984 1 97 85 ALA A C 1
ATOM 629 O O . ALA A 1 85 ? 8.961 -4.77 -7.172 1 97 85 ALA A O 1
ATOM 630 N N . ASP A 1 86 ? 8.734 -6.969 -7.098 1 97.44 86 ASP A N 1
ATOM 631 C CA . ASP A 1 86 ? 10.094 -7.215 -7.57 1 97.44 86 ASP A CA 1
ATOM 632 C C . ASP A 1 86 ? 10.148 -7.234 -9.094 1 97.44 86 ASP A C 1
ATOM 634 O O . ASP A 1 86 ? 9.602 -8.141 -9.727 1 97.44 86 ASP A O 1
ATOM 638 N N . SER A 1 87 ? 10.867 -6.273 -9.672 1 98.19 87 SER A N 1
ATOM 639 C CA . SER A 1 87 ? 10.906 -6.137 -11.125 1 98.19 87 SER A CA 1
ATOM 640 C C . SER A 1 87 ? 11.523 -7.367 -11.773 1 98.19 87 SER A C 1
ATOM 642 O O . SER A 1 87 ? 11.156 -7.738 -12.891 1 98.19 87 SER A O 1
ATOM 644 N N . ARG A 1 88 ? 12.453 -8.016 -11.078 1 97.88 88 ARG A N 1
ATOM 645 C CA . ARG A 1 88 ? 13.094 -9.211 -11.633 1 97.88 88 ARG A CA 1
ATOM 646 C C . ARG A 1 88 ? 12.094 -10.352 -11.773 1 97.88 88 ARG A C 1
ATOM 648 O O . ARG A 1 88 ? 12.086 -11.047 -12.789 1 97.88 88 ARG A O 1
ATOM 655 N N . ILE A 1 89 ? 11.266 -10.539 -10.781 1 98.19 89 ILE A N 1
ATOM 656 C CA . ILE A 1 89 ? 10.258 -11.586 -10.797 1 98.19 89 ILE A CA 1
ATOM 657 C C . ILE A 1 89 ? 9.258 -11.32 -11.922 1 98.19 89 ILE A C 1
ATOM 659 O O . ILE A 1 89 ? 8.93 -12.219 -12.695 1 98.19 89 ILE A O 1
ATOM 663 N N . TRP A 1 90 ? 8.812 -10.094 -12.062 1 98.25 90 TRP A N 1
ATOM 664 C CA . TRP A 1 90 ? 7.906 -9.719 -13.141 1 98.25 90 TRP A CA 1
ATOM 665 C C . TRP A 1 90 ? 8.547 -9.969 -14.5 1 98.25 90 TRP A C 1
ATOM 667 O O . TRP A 1 90 ? 7.898 -10.492 -15.414 1 98.25 90 TRP A O 1
ATOM 677 N N . ARG A 1 91 ? 9.797 -9.57 -14.664 1 98.06 91 ARG A N 1
ATOM 678 C CA . ARG A 1 91 ? 10.469 -9.75 -15.945 1 98.06 91 ARG A CA 1
ATOM 679 C C . ARG A 1 91 ? 10.516 -11.227 -16.328 1 98.06 91 ARG A C 1
ATOM 681 O O . ARG A 1 91 ? 10.18 -11.578 -17.469 1 98.06 91 ARG A O 1
ATOM 688 N N . ARG A 1 92 ? 10.914 -12.062 -15.398 1 98 92 ARG A N 1
ATOM 689 C CA . ARG A 1 92 ? 10.977 -13.492 -15.68 1 98 92 ARG A CA 1
ATOM 690 C C . ARG A 1 92 ? 9.594 -14.055 -15.984 1 98 92 ARG A C 1
ATOM 692 O O . ARG A 1 92 ? 9.445 -14.875 -16.891 1 98 92 ARG A O 1
ATOM 699 N N . TYR A 1 93 ? 8.602 -13.648 -15.234 1 98.62 93 TYR A N 1
ATOM 700 C CA . TYR A 1 93 ? 7.215 -14.062 -15.453 1 98.62 93 TYR A CA 1
ATOM 701 C C . TYR A 1 93 ? 6.746 -13.672 -16.859 1 98.62 93 TYR A C 1
ATOM 703 O O . TYR A 1 93 ? 6.223 -14.516 -17.594 1 98.62 93 TYR A O 1
ATOM 711 N N . LEU A 1 94 ? 7.016 -12.414 -17.219 1 98.31 94 LEU A N 1
ATOM 712 C CA . LEU A 1 94 ? 6.609 -11.906 -18.516 1 98.31 94 LEU A CA 1
ATOM 713 C C . LEU A 1 94 ? 7.312 -12.672 -19.641 1 98.31 94 LEU A C 1
ATOM 715 O O . LEU A 1 94 ? 6.68 -13.078 -20.609 1 98.31 94 LEU A O 1
ATOM 719 N N . ASP A 1 95 ? 8.531 -12.969 -19.453 1 97.81 95 ASP A N 1
ATOM 720 C CA . ASP A 1 95 ? 9.336 -13.633 -20.469 1 97.81 95 ASP A CA 1
ATOM 721 C C . ASP A 1 95 ? 8.859 -15.062 -20.703 1 97.81 95 ASP A C 1
ATOM 723 O O . ASP A 1 95 ? 9 -15.594 -21.812 1 97.81 95 ASP A O 1
ATOM 727 N N . ASP A 1 96 ? 8.258 -15.633 -19.688 1 98.25 96 ASP A N 1
ATOM 728 C CA . ASP A 1 96 ? 7.871 -17.031 -19.797 1 98.25 96 ASP A CA 1
ATOM 729 C C . ASP A 1 96 ? 6.355 -17.172 -19.938 1 98.25 96 ASP A C 1
ATOM 731 O O . ASP A 1 96 ? 5.84 -18.297 -20.031 1 98.25 96 ASP A O 1
ATOM 735 N N . SER A 1 97 ? 5.629 -16.109 -19.953 1 98.56 97 SER A N 1
ATOM 736 C CA . SER A 1 97 ? 4.172 -16.172 -19.891 1 98.56 97 SER A CA 1
ATOM 737 C C . SER A 1 97 ? 3.59 -16.844 -21.125 1 98.56 97 SER A C 1
ATOM 739 O O . SER A 1 97 ? 2.672 -17.672 -21 1 98.56 97 SER A O 1
ATOM 741 N N . ALA A 1 98 ? 4.129 -16.562 -22.297 1 98.44 98 ALA A N 1
ATOM 742 C CA . ALA A 1 98 ? 3.67 -17.219 -23.516 1 98.44 98 ALA A CA 1
ATOM 743 C C . ALA A 1 98 ? 3.963 -18.719 -23.484 1 98.44 98 ALA A C 1
ATOM 745 O O . ALA A 1 98 ? 3.146 -19.531 -23.938 1 98.44 98 ALA A O 1
ATOM 746 N N . ASN A 1 99 ? 5.121 -19.062 -23 1 98.56 99 ASN A N 1
ATOM 747 C CA . ASN A 1 99 ? 5.496 -20.469 -22.875 1 98.56 99 ASN A CA 1
ATOM 748 C C . ASN A 1 99 ? 4.555 -21.219 -21.938 1 98.56 99 ASN A C 1
ATOM 750 O O . ASN A 1 99 ? 4.258 -22.391 -22.172 1 98.56 99 ASN A O 1
ATOM 754 N N . THR A 1 100 ? 4.086 -20.562 -20.922 1 98.75 100 THR A N 1
ATOM 755 C CA . THR A 1 100 ? 3.137 -21.172 -20 1 98.75 100 THR A CA 1
ATOM 756 C C . THR A 1 100 ? 1.818 -21.469 -20.703 1 98.75 100 THR A C 1
ATOM 758 O O . THR A 1 100 ? 1.245 -22.547 -20.516 1 98.75 100 THR A O 1
ATOM 761 N N . VAL A 1 101 ? 1.361 -20.531 -21.484 1 98.69 101 VAL A N 1
ATOM 762 C CA . VAL A 1 101 ? 0.139 -20.734 -22.25 1 98.69 101 VAL A CA 1
ATOM 763 C C . VAL A 1 101 ? 0.311 -21.938 -23.188 1 98.69 101 VAL A C 1
ATOM 765 O O . VAL A 1 101 ? -0.563 -22.812 -23.25 1 98.69 101 VAL A O 1
ATOM 768 N N . GLN A 1 102 ? 1.421 -22.031 -23.844 1 98.62 102 GLN A N 1
ATOM 769 C CA . GLN A 1 102 ? 1.708 -23.141 -24.75 1 98.62 102 GLN A CA 1
ATOM 770 C C . GLN A 1 102 ? 1.823 -24.453 -23.969 1 98.62 102 GLN A C 1
ATOM 772 O O . GLN A 1 102 ? 1.296 -25.484 -24.406 1 98.62 102 GLN A O 1
ATOM 777 N N . TRP A 1 103 ? 2.529 -24.391 -22.875 1 98.75 103 TRP A N 1
ATOM 778 C CA . TRP A 1 103 ? 2.711 -25.578 -22.047 1 98.75 103 TRP A CA 1
ATOM 779 C C . TRP A 1 103 ? 1.367 -26.141 -21.594 1 98.75 103 TRP A C 1
ATOM 781 O O . TRP A 1 103 ? 1.142 -27.359 -21.688 1 98.75 103 TRP A O 1
ATOM 791 N N . LEU A 1 104 ? 0.451 -25.328 -21.172 1 98.81 104 LEU A N 1
ATOM 792 C CA . LEU A 1 104 ? -0.882 -25.75 -20.766 1 98.81 104 LEU A CA 1
ATOM 793 C C . LEU A 1 104 ? -1.632 -26.391 -21.938 1 98.81 104 LEU A C 1
ATOM 795 O O . LEU A 1 104 ? -2.266 -27.438 -21.781 1 98.81 104 LEU A O 1
ATOM 799 N N . LYS A 1 105 ? -1.517 -25.75 -23.047 1 98.44 105 LYS A N 1
ATOM 800 C CA . LYS A 1 105 ? -2.139 -26.312 -24.25 1 98.44 105 LYS A CA 1
ATOM 801 C C . LYS A 1 105 ? -1.608 -27.719 -24.531 1 98.44 105 LYS A C 1
ATOM 803 O O . LYS A 1 105 ? -2.381 -28.625 -24.844 1 98.44 105 LYS A O 1
ATOM 808 N N . ASP A 1 106 ? -0.356 -27.844 -24.438 1 98.38 106 ASP A N 1
ATOM 809 C CA . ASP A 1 106 ? 0.291 -29.125 -24.734 1 98.38 106 ASP A CA 1
ATOM 810 C C . ASP A 1 106 ? -0.148 -30.203 -23.734 1 98.38 106 ASP A C 1
ATOM 812 O O . ASP A 1 106 ? -0.053 -31.391 -24.031 1 98.38 106 ASP A O 1
ATOM 816 N N . GLN A 1 107 ? -0.566 -29.781 -22.547 1 98.31 107 GLN A N 1
ATOM 817 C CA . GLN A 1 107 ? -1.052 -30.734 -21.547 1 98.31 107 GLN A CA 1
ATOM 818 C C . GLN A 1 107 ? -2.523 -31.078 -21.781 1 98.31 107 GLN A C 1
ATOM 820 O O . GLN A 1 107 ? -3.084 -31.938 -21.094 1 98.31 107 GLN A O 1
ATOM 825 N N . GLY A 1 108 ? -3.193 -30.375 -22.656 1 98 108 GLY A N 1
ATOM 826 C CA . GLY A 1 108 ? -4.574 -30.703 -22.984 1 98 108 GLY A CA 1
ATOM 827 C C . GLY A 1 108 ? -5.543 -29.594 -22.641 1 98 108 GLY A C 1
ATOM 828 O O . GLY A 1 108 ? -6.758 -29.75 -22.781 1 98 108 GLY A O 1
ATOM 829 N N . VAL A 1 109 ? -5.09 -28.469 -22.172 1 98.44 109 VAL A N 1
ATOM 830 C CA . VAL A 1 109 ? -5.957 -27.344 -21.844 1 98.44 109 VAL A CA 1
ATOM 831 C C . VAL A 1 109 ? -6.484 -26.703 -23.125 1 98.44 109 VAL A C 1
ATOM 833 O O . VAL A 1 109 ? -5.727 -26.484 -24.078 1 98.44 109 VAL A O 1
ATOM 836 N N . GLU A 1 110 ? -7.742 -26.453 -23.141 1 97.88 110 GLU A N 1
ATOM 837 C CA . GLU A 1 110 ? -8.375 -25.734 -24.25 1 97.88 110 GLU A CA 1
ATOM 838 C C . GLU A 1 110 ? -8.75 -24.312 -23.844 1 97.88 110 GLU A C 1
ATOM 840 O O . GLU A 1 110 ? -9.234 -24.078 -22.734 1 97.88 110 GLU A O 1
ATOM 845 N N . TYR A 1 111 ? -8.422 -23.438 -24.781 1 97.38 111 TYR A N 1
ATOM 846 C CA . TYR A 1 111 ? -8.75 -22.047 -24.547 1 97.38 111 TYR A CA 1
ATOM 847 C C . TYR A 1 111 ? -9.938 -21.609 -25.391 1 97.38 111 TYR A C 1
ATOM 849 O O . TYR A 1 111 ? -10.07 -22.031 -26.547 1 97.38 111 TYR A O 1
ATOM 857 N N . GLU A 1 112 ? -10.758 -20.75 -24.812 1 95 112 GLU A N 1
ATOM 858 C CA . GLU A 1 112 ? -11.836 -20.125 -25.562 1 95 112 GLU A CA 1
ATOM 859 C C . GLU A 1 112 ? -11.328 -18.938 -26.375 1 95 112 GLU A C 1
ATOM 861 O O . GLU A 1 112 ? -11.898 -18.609 -27.422 1 95 112 GLU A O 1
ATOM 866 N N . GLY A 1 113 ? -10.273 -18.328 -25.922 1 93.69 113 GLY A N 1
ATOM 867 C CA . GLY A 1 113 ? -9.688 -17.172 -26.578 1 93.69 113 GLY A CA 1
ATOM 868 C C . GLY A 1 113 ? -8.914 -16.281 -25.625 1 93.69 113 GLY A C 1
ATOM 869 O O . GLY A 1 113 ? -8.594 -16.688 -24.5 1 93.69 113 GLY A O 1
ATOM 870 N N . VAL A 1 114 ? -8.469 -15.172 -26.141 1 93.56 114 VAL A N 1
ATOM 871 C CA . VAL A 1 114 ? -7.785 -14.148 -25.375 1 93.56 114 VAL A CA 1
ATOM 872 C C . VAL A 1 114 ? -8.547 -12.828 -25.484 1 93.56 114 VAL A C 1
ATOM 874 O O . VAL A 1 114 ? -9.031 -12.469 -26.547 1 93.56 114 VAL A O 1
ATOM 877 N N . GLN A 1 115 ? -8.758 -12.203 -24.281 1 87 115 GLN A N 1
ATOM 878 C CA . GLN A 1 115 ? -9.547 -10.969 -24.25 1 87 115 GLN A CA 1
ATOM 879 C C . GLN A 1 115 ? -9.047 -10.023 -23.172 1 87 115 GLN A C 1
ATOM 881 O O . GLN A 1 115 ? -8.195 -10.391 -22.359 1 87 115 GLN A O 1
ATOM 886 N N . ALA A 1 116 ? -9.469 -8.758 -23.297 1 81.38 116 ALA A N 1
ATOM 887 C CA . ALA A 1 116 ? -9.25 -7.77 -22.234 1 81.38 116 ALA A CA 1
ATOM 888 C C . ALA A 1 116 ? -10.344 -7.848 -21.172 1 81.38 116 ALA A C 1
ATOM 890 O O . ALA A 1 116 ? -11.375 -8.484 -21.391 1 81.38 116 ALA A O 1
ATOM 891 N N . MET A 1 117 ? -10.031 -7.41 -20.047 1 77.62 117 MET A N 1
ATOM 892 C CA . MET A 1 117 ? -11.062 -7.055 -19.078 1 77.62 117 MET A CA 1
ATOM 893 C C . MET A 1 117 ? -11.297 -5.547 -19.062 1 77.62 117 MET A C 1
ATOM 895 O O . MET A 1 117 ? -10.375 -4.773 -18.812 1 77.62 117 MET A O 1
ATOM 899 N N . GLY A 1 118 ? -12.438 -5.129 -19.359 1 66.81 118 GLY A N 1
ATOM 900 C CA . GLY A 1 118 ? -12.711 -3.705 -19.469 1 66.81 118 GLY A CA 1
ATOM 901 C C . GLY A 1 118 ? -11.859 -3.016 -20.516 1 66.81 118 GLY A C 1
ATOM 902 O O . GLY A 1 118 ? -11.805 -3.457 -21.672 1 66.81 118 GLY A O 1
ATOM 903 N N . ALA A 1 119 ? -11.266 -1.935 -20.062 1 63.16 119 ALA A N 1
ATOM 904 C CA . ALA A 1 119 ? -10.461 -1.114 -20.969 1 63.16 119 ALA A CA 1
ATOM 905 C C . ALA A 1 119 ? -8.992 -1.539 -20.922 1 63.16 119 ALA A C 1
ATOM 907 O O . ALA A 1 119 ? -8.125 -0.837 -21.453 1 63.16 119 ALA A O 1
ATOM 908 N N . GLY A 1 120 ? -8.805 -2.732 -20.391 1 75.62 120 GLY A N 1
ATOM 909 C CA . GLY A 1 120 ? -7.418 -3.145 -20.266 1 75.62 120 GLY A CA 1
ATOM 910 C C . GLY A 1 120 ? -6.871 -3.818 -21.5 1 75.62 120 GLY A C 1
ATOM 911 O O . GLY A 1 120 ? -7.488 -3.76 -22.578 1 75.62 120 GLY A O 1
ATOM 912 N N . GLU A 1 121 ? -5.641 -4.371 -21.516 1 81.88 121 GLU A N 1
ATOM 913 C CA . GLU A 1 121 ? -4.988 -5.094 -22.609 1 81.88 121 GLU A CA 1
ATOM 914 C C . GLU A 1 121 ? -5.539 -6.512 -22.734 1 81.88 121 GLU A C 1
ATOM 916 O O . GLU A 1 121 ? -5.992 -7.098 -21.75 1 81.88 121 GLU A O 1
ATOM 921 N N . ALA A 1 122 ? -5.617 -6.969 -23.953 1 89.44 122 ALA A N 1
ATOM 922 C CA . ALA A 1 122 ? -6.07 -8.336 -24.188 1 89.44 122 ALA A CA 1
ATOM 923 C C . ALA A 1 122 ? -5 -9.352 -23.797 1 89.44 122 ALA A C 1
ATOM 925 O O . ALA A 1 122 ? -4.316 -9.906 -24.656 1 89.44 122 ALA A O 1
ATOM 926 N N . THR A 1 123 ? -4.871 -9.555 -22.5 1 93.75 123 THR A N 1
ATOM 927 C CA . THR A 1 123 ? -3.83 -10.422 -21.969 1 93.75 123 THR A CA 1
ATOM 928 C C . THR A 1 123 ? -4.441 -11.594 -21.203 1 93.75 123 THR A C 1
ATOM 930 O O . THR A 1 123 ? -3.721 -12.383 -20.594 1 93.75 123 THR A O 1
ATOM 933 N N . TRP A 1 124 ? -5.773 -11.688 -21.219 1 94.81 124 TRP A N 1
ATOM 934 C CA . TRP A 1 124 ? -6.484 -12.68 -20.422 1 94.81 124 TRP A CA 1
ATOM 935 C C . TRP A 1 124 ? -6.875 -13.883 -21.281 1 94.81 124 TRP A C 1
ATOM 937 O O . TRP A 1 124 ? -7.762 -13.789 -22.125 1 94.81 124 TRP A O 1
ATOM 947 N N . HIS A 1 125 ? -6.266 -15.016 -21.062 1 97.25 125 HIS A N 1
ATOM 948 C CA . HIS A 1 125 ? -6.523 -16.25 -21.797 1 97.25 125 HIS A CA 1
ATOM 949 C C . HIS A 1 125 ? -7.578 -17.094 -21.109 1 97.25 125 HIS A C 1
ATOM 951 O O . HIS A 1 125 ? -7.293 -17.75 -20.094 1 97.25 125 HIS A O 1
ATOM 957 N N . ILE A 1 126 ? -8.742 -17.109 -21.641 1 95.19 126 ILE A N 1
ATOM 958 C CA . ILE A 1 126 ? -9.906 -17.734 -21.016 1 95.19 126 ILE A CA 1
ATOM 959 C C . ILE A 1 126 ? -9.891 -19.234 -21.281 1 95.19 126 ILE A C 1
ATOM 961 O O . ILE A 1 126 ? -9.789 -19.672 -22.438 1 95.19 126 ILE A O 1
ATOM 965 N N . TYR A 1 127 ? -10 -20.047 -20.172 1 96.06 127 TYR A N 1
ATOM 966 C CA . TYR A 1 127 ? -10.07 -21.5 -20.297 1 96.06 127 TYR A CA 1
ATOM 967 C C . TYR A 1 127 ? -11.438 -21.953 -20.797 1 96.06 127 TYR A C 1
ATOM 969 O O . TYR A 1 127 ? -12.453 -21.328 -20.469 1 96.06 127 TYR A O 1
ATOM 977 N N . LYS A 1 128 ? -11.438 -22.969 -21.531 1 95.94 128 LYS A N 1
ATOM 978 C CA . LYS A 1 128 ? -12.68 -23.75 -21.625 1 95.94 128 LYS A CA 1
ATOM 979 C C . LYS A 1 128 ? -12.891 -24.578 -20.359 1 95.94 128 LYS A C 1
ATOM 981 O O . LYS A 1 128 ? -12.023 -25.359 -19.969 1 95.94 128 LYS A O 1
ATOM 986 N N . GLY A 1 129 ? -14 -24.359 -19.656 1 93.69 129 GLY A N 1
ATOM 987 C CA . GLY A 1 129 ? -14.328 -25.172 -18.5 1 93.69 129 GLY A CA 1
ATOM 988 C C . GLY A 1 129 ? -13.711 -24.656 -17.203 1 93.69 129 GLY A C 1
ATOM 989 O O . GLY A 1 129 ? -13.586 -25.391 -16.234 1 93.69 129 GLY A O 1
ATOM 990 N N . MET A 1 130 ? -13.219 -23.531 -17.109 1 93.44 130 MET A N 1
ATOM 991 C CA . MET A 1 130 ? -12.672 -22.859 -15.93 1 93.44 130 MET A CA 1
ATOM 992 C C . MET A 1 130 ? -11.43 -23.594 -15.414 1 93.44 130 MET A C 1
ATOM 994 O O . MET A 1 130 ? -10.93 -24.516 -16.078 1 93.44 130 MET A O 1
ATOM 998 N N . GLY A 1 131 ? -10.953 -23.141 -14.289 1 95.75 131 GLY A N 1
ATOM 999 C CA . GLY A 1 131 ? -9.773 -23.734 -13.68 1 95.75 131 GLY A CA 1
ATOM 1000 C C . GLY A 1 131 ? -9.969 -25.203 -13.32 1 95.75 131 GLY A C 1
ATOM 1001 O O . GLY A 1 131 ? -9.008 -25.984 -13.32 1 95.75 131 GLY A O 1
ATOM 1002 N N . GLN A 1 132 ? -11.172 -25.547 -13.094 1 95.94 132 GLN A N 1
ATOM 1003 C CA . GLN A 1 132 ? -11.477 -26.938 -12.781 1 95.94 132 GLN A CA 1
ATOM 1004 C C . GLN A 1 132 ? -11.07 -27.859 -13.93 1 95.94 132 GLN A C 1
ATOM 1006 O O . GLN A 1 132 ? -10.445 -28.906 -13.711 1 95.94 132 GLN A O 1
ATOM 1011 N N . ALA A 1 133 ? -11.414 -27.484 -15.109 1 97.5 133 ALA A N 1
ATOM 1012 C CA . ALA A 1 133 ? -11.062 -28.281 -16.281 1 97.5 133 ALA A CA 1
ATOM 1013 C C . ALA A 1 133 ? -9.547 -28.344 -16.469 1 97.5 133 ALA A C 1
ATOM 1015 O O . ALA A 1 133 ? -8.992 -29.375 -16.828 1 97.5 133 ALA A O 1
ATOM 1016 N N . VAL A 1 134 ? -8.891 -27.25 -16.203 1 98.25 134 VAL A N 1
ATOM 1017 C CA . VAL A 1 134 ? -7.445 -27.172 -16.375 1 98.25 134 VAL A CA 1
ATOM 1018 C C . VAL A 1 134 ? -6.754 -28.141 -15.422 1 98.25 134 VAL A C 1
ATOM 1020 O O . VAL A 1 134 ? -5.898 -28.922 -15.836 1 98.25 134 VAL A O 1
ATOM 1023 N N . LEU A 1 135 ? -7.191 -28.125 -14.18 1 98.38 135 LEU A N 1
ATOM 1024 C CA . LEU A 1 135 ? -6.5 -28.891 -13.141 1 98.38 135 LEU A CA 1
ATOM 1025 C C . LEU A 1 135 ? -6.906 -30.359 -13.195 1 98.38 135 LEU A C 1
ATOM 1027 O O . LEU A 1 135 ? -6.047 -31.25 -13.195 1 98.38 135 LEU A O 1
ATOM 1031 N N . HIS A 1 136 ? -8.195 -30.672 -13.352 1 97.88 136 HIS A N 1
ATOM 1032 C CA . HIS A 1 136 ? -8.703 -32.031 -13.133 1 97.88 136 HIS A CA 1
ATOM 1033 C C . HIS A 1 136 ? -8.766 -32.812 -14.445 1 97.88 136 HIS A C 1
ATOM 1035 O O . HIS A 1 136 ? -8.586 -34.031 -14.461 1 97.88 136 HIS A O 1
ATOM 1041 N N . ASP A 1 137 ? -9.016 -32.094 -15.516 1 97.69 137 ASP A N 1
ATOM 1042 C CA . ASP A 1 137 ? -9.156 -32.812 -16.781 1 97.69 137 ASP A CA 1
ATOM 1043 C C . ASP A 1 137 ? -7.832 -32.844 -17.547 1 97.69 137 ASP A C 1
ATOM 1045 O O . ASP A 1 137 ? -7.613 -33.75 -18.359 1 97.69 137 ASP A O 1
ATOM 1049 N N . ALA A 1 138 ? -6.945 -31.938 -17.219 1 98.19 138 ALA A N 1
ATOM 1050 C CA . ALA A 1 138 ? -5.734 -31.859 -18.031 1 98.19 138 ALA A CA 1
ATOM 1051 C C . ALA A 1 138 ? -4.492 -32.156 -17.203 1 98.19 138 ALA A C 1
ATOM 1053 O O . ALA A 1 138 ? -3.848 -33.188 -17.375 1 98.19 138 ALA A O 1
ATOM 1054 N N . LEU 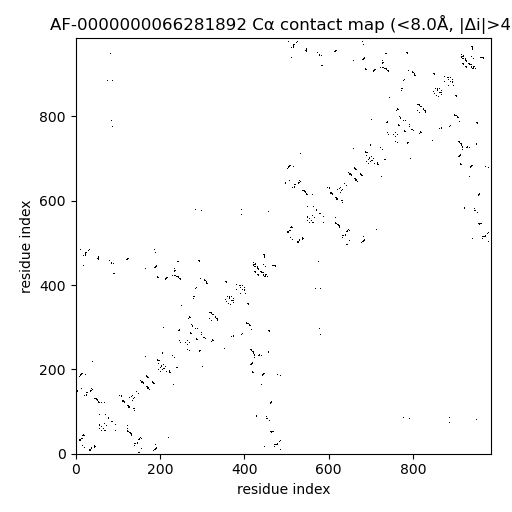A 1 139 ? -4.207 -31.406 -16.188 1 98.69 139 LEU A N 1
ATOM 1055 C CA . LEU A 1 139 ? -2.895 -31.438 -15.555 1 98.69 139 LEU A CA 1
ATOM 1056 C C . LEU A 1 139 ? -2.762 -32.656 -14.648 1 98.69 139 LEU A C 1
ATOM 1058 O O . LEU A 1 139 ? -1.742 -33.344 -14.672 1 98.69 139 LEU A O 1
ATOM 1062 N N . GLN A 1 140 ? -3.752 -32.875 -13.781 1 98.25 140 GLN A N 1
ATOM 1063 C CA . GLN A 1 140 ? -3.664 -33.938 -12.797 1 98.25 140 GLN A CA 1
ATOM 1064 C C . GLN A 1 140 ? -3.496 -35.312 -13.477 1 98.25 140 GLN A C 1
ATOM 1066 O O . GLN A 1 140 ? -2.615 -36.094 -13.109 1 98.25 140 GLN A O 1
ATOM 1071 N N . PRO A 1 141 ? -4.301 -35.594 -14.523 1 98.25 141 PRO A N 1
ATOM 1072 C CA . PRO A 1 141 ? -4.105 -36.875 -15.203 1 98.25 141 PRO A CA 1
ATOM 1073 C C . PRO A 1 141 ? -2.711 -37 -15.812 1 98.25 141 PRO A C 1
ATOM 1075 O O . PRO A 1 141 ? -2.115 -38.094 -15.766 1 98.25 141 PRO A O 1
ATOM 1078 N N . GLN A 1 142 ? -2.18 -35.969 -16.375 1 98.5 142 GLN A N 1
ATOM 1079 C CA . GLN A 1 142 ? -0.847 -36 -16.969 1 98.5 142 GLN A CA 1
ATOM 1080 C C . GLN A 1 142 ? 0.22 -36.25 -15.906 1 98.5 142 GLN A C 1
ATOM 1082 O O . GLN A 1 142 ? 1.168 -37 -16.141 1 98.5 142 GLN A O 1
ATOM 1087 N N . ALA A 1 143 ? 0.068 -35.625 -14.75 1 98.56 143 ALA A N 1
ATOM 1088 C CA . ALA A 1 143 ? 1.003 -35.812 -13.648 1 98.56 143 ALA A CA 1
ATOM 1089 C C . ALA A 1 143 ? 0.985 -37.281 -13.172 1 98.56 143 ALA A C 1
ATOM 1091 O O . ALA A 1 143 ? 2.039 -37.875 -12.961 1 98.56 143 ALA A O 1
ATOM 1092 N N . GLN A 1 144 ? -0.182 -37.781 -13.008 1 98 144 GLN A N 1
ATOM 1093 C CA . GLN A 1 144 ? -0.334 -39.125 -12.531 1 98 144 GLN A CA 1
ATOM 1094 C C . GLN A 1 144 ? 0.236 -40.125 -13.539 1 98 144 GLN A C 1
ATOM 1096 O O . GLN A 1 144 ? 0.851 -41.125 -13.156 1 98 144 GLN A O 1
ATOM 1101 N N . LYS A 1 145 ? 0.038 -39.844 -14.805 1 98.12 145 LYS A N 1
ATOM 1102 C CA . LYS A 1 145 ? 0.6 -40.688 -15.859 1 98.12 145 LYS A CA 1
ATOM 1103 C C . LYS A 1 145 ? 2.123 -40.719 -15.766 1 98.12 145 LYS A C 1
ATOM 1105 O O . LYS A 1 145 ? 2.734 -41.75 -16.109 1 98.12 145 LYS A O 1
ATOM 1110 N N . LEU A 1 146 ? 2.697 -39.656 -15.25 1 98.44 146 LEU A N 1
ATOM 1111 C CA . LEU A 1 146 ? 4.148 -39.594 -15.156 1 98.44 146 LEU A CA 1
ATOM 1112 C C . LEU A 1 146 ? 4.637 -40.125 -13.82 1 98.44 146 LEU A C 1
ATOM 1114 O O . LEU A 1 146 ? 5.828 -40.031 -13.508 1 98.44 146 LEU A O 1
ATOM 1118 N N . GLY A 1 147 ? 3.678 -40.594 -13.016 1 98.25 147 GLY A N 1
ATOM 1119 C CA . GLY A 1 147 ? 4.074 -41.312 -11.805 1 98.25 147 GLY A CA 1
ATOM 1120 C C . GLY A 1 147 ? 3.955 -40.438 -10.562 1 98.25 147 GLY A C 1
ATOM 1121 O O . GLY A 1 147 ? 4.32 -40.875 -9.461 1 98.25 147 GLY A O 1
ATOM 1122 N N . VAL A 1 148 ? 3.471 -39.281 -10.648 1 98.81 148 VAL A N 1
ATOM 1123 C CA . VAL A 1 148 ? 3.256 -38.438 -9.469 1 98.81 148 VAL A CA 1
ATOM 1124 C C . VAL A 1 148 ? 2.246 -39.125 -8.539 1 98.81 148 VAL A C 1
ATOM 1126 O O . VAL A 1 148 ? 1.143 -39.469 -8.969 1 98.81 148 VAL A O 1
ATOM 1129 N N . GLU A 1 149 ? 2.611 -39.344 -7.336 1 98.75 149 GLU A N 1
ATOM 1130 C CA . GLU A 1 149 ? 1.646 -39.812 -6.355 1 98.75 149 GLU A CA 1
ATOM 1131 C C . GLU A 1 149 ? 0.9 -38.656 -5.695 1 98.75 149 GLU A C 1
ATOM 1133 O O . GLU A 1 149 ? 1.521 -37.719 -5.184 1 98.75 149 GLU A O 1
ATOM 1138 N N . LEU A 1 150 ? -0.364 -38.719 -5.793 1 98.5 150 LEU A N 1
ATOM 1139 C CA . LEU A 1 150 ? -1.233 -37.719 -5.203 1 98.5 150 LEU A CA 1
ATOM 1140 C C . LEU A 1 150 ? -1.928 -38.25 -3.957 1 98.5 150 LEU A C 1
ATOM 1142 O O . LEU A 1 150 ? -2.605 -39.281 -4.012 1 98.5 150 LEU A O 1
ATOM 1146 N N . LEU A 1 151 ? -1.697 -37.594 -2.838 1 98.19 151 LEU A N 1
ATOM 1147 C CA . LEU A 1 151 ? -2.389 -37.938 -1.601 1 98.19 151 LEU A CA 1
ATOM 1148 C C . LEU A 1 151 ? -3.312 -36.781 -1.164 1 98.19 151 LEU A C 1
ATOM 1150 O O . LEU A 1 151 ? -2.859 -35.656 -0.936 1 98.19 151 LEU A O 1
ATOM 1154 N N . THR A 1 152 ? -4.562 -37.062 -1.038 1 98.06 152 THR A N 1
ATOM 1155 C CA . THR A 1 152 ? -5.516 -36.125 -0.466 1 98.06 152 THR A CA 1
ATOM 1156 C C . THR A 1 152 ? -5.703 -36.375 1.026 1 98.06 152 THR A C 1
ATOM 1158 O O . THR A 1 152 ? -5.16 -37.344 1.567 1 98.06 152 THR A O 1
ATOM 1161 N N . SER A 1 153 ? -6.367 -35.438 1.725 1 98.12 153 SER A N 1
ATOM 1162 C CA . SER A 1 153 ? -6.609 -35.531 3.16 1 98.12 153 SER A CA 1
ATOM 1163 C C . SER A 1 153 ? -5.32 -35.812 3.922 1 98.12 153 SER A C 1
ATOM 1165 O O . SER A 1 153 ? -5.305 -36.625 4.855 1 98.12 153 SER A O 1
ATOM 1167 N N . THR A 1 154 ? -4.273 -35.281 3.436 1 98.38 154 THR A N 1
ATOM 1168 C CA . THR A 1 154 ? -2.941 -35.438 4.008 1 98.38 154 THR A CA 1
ATOM 1169 C C . THR A 1 154 ? -2.234 -34.094 4.145 1 98.38 154 THR A C 1
ATOM 1171 O O . THR A 1 154 ? -2.096 -33.375 3.166 1 98.38 154 THR A O 1
ATOM 1174 N N . THR A 1 155 ? -1.81 -33.781 5.332 1 98.19 155 THR A N 1
ATOM 1175 C CA . THR A 1 155 ? -1.229 -32.469 5.633 1 98.19 155 THR A CA 1
ATOM 1176 C C . THR A 1 155 ? 0.267 -32.594 5.902 1 98.19 155 THR A C 1
ATOM 1178 O O . THR A 1 155 ? 0.709 -33.562 6.562 1 98.19 155 THR A O 1
ATOM 1181 N N . ALA A 1 156 ? 1.102 -31.734 5.281 1 98.56 156 ALA A N 1
ATOM 1182 C CA . ALA A 1 156 ? 2.482 -31.578 5.73 1 98.56 156 ALA A CA 1
ATOM 1183 C C . ALA A 1 156 ? 2.545 -30.812 7.047 1 98.56 156 ALA A C 1
ATOM 1185 O O . ALA A 1 156 ? 2.006 -29.703 7.156 1 98.56 156 ALA A O 1
ATOM 1186 N N . ILE A 1 157 ? 3.299 -31.281 8.016 1 97.69 157 ILE A N 1
ATOM 1187 C CA . ILE A 1 157 ? 3.143 -30.656 9.32 1 97.69 157 ILE A CA 1
ATOM 1188 C C . ILE A 1 157 ? 4.504 -30.188 9.836 1 97.69 157 ILE A C 1
ATOM 1190 O O . ILE A 1 157 ? 4.582 -29.328 10.719 1 97.69 157 ILE A O 1
ATOM 1194 N N . THR A 1 158 ? 5.598 -30.812 9.289 1 98.19 158 THR A N 1
ATOM 1195 C CA . THR A 1 158 ? 6.926 -30.406 9.719 1 98.19 158 THR A CA 1
ATOM 1196 C C . THR A 1 158 ? 7.949 -30.609 8.609 1 98.19 158 THR A C 1
ATOM 1198 O O . THR A 1 158 ? 7.922 -31.641 7.922 1 98.19 158 THR A O 1
ATOM 1201 N N . LEU A 1 159 ? 8.805 -29.594 8.484 1 98.75 159 LEU A N 1
ATOM 1202 C CA . LEU A 1 159 ? 9.969 -29.766 7.617 1 98.75 159 LEU A CA 1
ATOM 1203 C C . LEU A 1 159 ? 11.172 -30.25 8.414 1 98.75 159 LEU A C 1
ATOM 1205 O O . LEU A 1 159 ? 11.43 -29.75 9.516 1 98.75 159 LEU A O 1
ATOM 1209 N N . HIS A 1 160 ? 11.828 -31.234 7.898 1 98.56 160 HIS A N 1
ATOM 1210 C CA . HIS A 1 160 ? 13.086 -31.688 8.492 1 98.56 160 HIS A CA 1
ATOM 1211 C C . HIS A 1 160 ? 14.289 -31.078 7.773 1 98.56 160 HIS A C 1
ATOM 1213 O O . HIS A 1 160 ? 14.281 -30.953 6.547 1 98.56 160 HIS A O 1
ATOM 1219 N N . GLN A 1 161 ? 15.242 -30.688 8.531 1 98.38 161 GLN A N 1
ATOM 1220 C CA . GLN A 1 161 ? 16.422 -30.031 7.996 1 98.38 161 GLN A CA 1
ATOM 1221 C C . GLN A 1 161 ? 17.703 -30.641 8.547 1 98.38 161 GLN A C 1
ATOM 1223 O O . GLN A 1 161 ? 17.734 -31.109 9.688 1 98.38 161 GLN A O 1
ATOM 1228 N N . ALA A 1 162 ? 18.688 -30.641 7.789 1 98 162 ALA A N 1
ATOM 1229 C CA . ALA A 1 162 ? 20.031 -30.969 8.258 1 98 162 ALA A CA 1
ATOM 1230 C C . ALA A 1 162 ? 20.609 -29.844 9.125 1 98 162 ALA A C 1
ATOM 1232 O O . ALA A 1 162 ? 19.953 -28.812 9.328 1 98 162 ALA A O 1
ATOM 1233 N N . THR A 1 163 ? 21.797 -30.016 9.633 1 96.5 163 THR A N 1
ATOM 1234 C CA . THR A 1 163 ? 22.438 -29.062 10.523 1 96.5 163 THR A CA 1
ATOM 1235 C C . THR A 1 163 ? 22.719 -27.75 9.789 1 96.5 163 THR A C 1
ATOM 1237 O O . THR A 1 163 ? 22.688 -26.672 10.391 1 96.5 163 THR A O 1
ATOM 1240 N N . ASP A 1 164 ? 22.875 -27.859 8.523 1 94.75 164 ASP A N 1
ATOM 1241 C CA . ASP A 1 164 ? 23.203 -26.656 7.746 1 94.75 164 ASP A CA 1
ATOM 1242 C C . ASP A 1 164 ? 21.938 -25.984 7.207 1 94.75 164 ASP A C 1
ATOM 1244 O O . ASP A 1 164 ? 22.031 -25.016 6.461 1 94.75 164 ASP A O 1
ATOM 1248 N N . GLY A 1 165 ? 20.781 -26.578 7.523 1 96.88 165 GLY A N 1
ATOM 1249 C CA . GLY A 1 165 ? 19.531 -25.938 7.164 1 96.88 165 GLY A CA 1
ATOM 1250 C C . GLY A 1 165 ? 18.875 -26.547 5.938 1 96.88 165 GLY A C 1
ATOM 1251 O O . GLY A 1 165 ? 17.734 -26.25 5.617 1 96.88 165 GLY A O 1
ATOM 1252 N N . ALA A 1 166 ? 19.594 -27.453 5.27 1 97.81 166 ALA A N 1
ATOM 1253 C CA . ALA A 1 166 ? 19.078 -28.062 4.051 1 97.81 166 ALA A CA 1
ATOM 1254 C C . ALA A 1 166 ? 17.891 -28.984 4.359 1 97.81 166 ALA A C 1
ATOM 1256 O O . ALA A 1 166 ? 17.906 -29.703 5.363 1 97.81 166 ALA A O 1
ATOM 1257 N N . ILE A 1 167 ? 16.953 -28.969 3.521 1 98.56 167 ILE A N 1
ATOM 1258 C CA . ILE A 1 167 ? 15.789 -29.844 3.672 1 98.56 167 ILE A CA 1
ATOM 1259 C C . ILE A 1 167 ? 16.203 -31.297 3.537 1 98.56 167 ILE A C 1
ATOM 1261 O O . ILE A 1 167 ? 16.969 -31.656 2.639 1 98.56 167 ILE A O 1
ATOM 1265 N N . THR A 1 168 ? 15.664 -32.156 4.434 1 98.44 168 THR A N 1
ATOM 1266 C CA . THR A 1 168 ? 15.977 -33.562 4.367 1 98.44 168 THR A CA 1
ATOM 1267 C C . THR A 1 168 ? 14.695 -34.406 4.387 1 98.44 168 THR A C 1
ATOM 1269 O O . THR A 1 168 ? 14.734 -35.625 4.156 1 98.44 168 THR A O 1
ATOM 1272 N N . GLY A 1 169 ? 13.609 -33.75 4.664 1 98.44 169 GLY A N 1
ATOM 1273 C CA . GLY A 1 169 ? 12.367 -34.531 4.711 1 98.44 169 GLY A CA 1
ATOM 1274 C C . GLY A 1 169 ? 11.172 -33.688 5.148 1 98.44 169 GLY A C 1
ATOM 1275 O O . GLY A 1 169 ? 11.32 -32.5 5.445 1 98.44 169 GLY A O 1
ATOM 1276 N N . VAL A 1 170 ? 10.016 -34.312 5.074 1 98.56 170 VAL A N 1
ATOM 1277 C CA . VAL A 1 170 ? 8.766 -33.719 5.531 1 98.56 170 VAL A CA 1
ATOM 1278 C C . VAL A 1 170 ? 7.926 -34.75 6.273 1 98.56 170 VAL A C 1
ATOM 1280 O O . VAL A 1 170 ? 7.863 -35.906 5.871 1 98.56 170 VAL A O 1
ATOM 1283 N N . MET A 1 171 ? 7.434 -34.344 7.426 1 98.56 171 MET A N 1
ATOM 1284 C CA . MET A 1 171 ? 6.461 -35.188 8.117 1 98.56 171 MET A CA 1
ATOM 1285 C C . MET A 1 171 ? 5.047 -34.906 7.617 1 98.56 171 MET A C 1
ATOM 1287 O O . MET A 1 171 ? 4.617 -33.75 7.574 1 98.56 171 MET A O 1
ATOM 1291 N N . ILE A 1 172 ? 4.34 -35.938 7.188 1 98.56 172 ILE A N 1
ATOM 1292 C CA . ILE A 1 172 ? 2.969 -35.812 6.707 1 98.56 172 ILE A CA 1
ATOM 1293 C C . ILE A 1 172 ? 2.014 -36.5 7.672 1 98.56 172 ILE A C 1
ATOM 1295 O O . ILE A 1 172 ? 2.424 -37.375 8.438 1 98.56 172 ILE A O 1
ATOM 1299 N N . GLN A 1 173 ? 0.809 -36.031 7.664 1 98.31 173 GLN A N 1
ATOM 1300 C CA . GLN A 1 173 ? -0.19 -36.562 8.586 1 98.31 173 GLN A CA 1
ATOM 1301 C C . GLN A 1 173 ? -1.527 -36.781 7.887 1 98.31 173 GLN A C 1
ATOM 1303 O O . GLN A 1 173 ? -2 -35.906 7.156 1 98.31 173 GLN A O 1
ATOM 1308 N N . SER A 1 174 ? -2.092 -37.906 8.086 1 97.31 174 SER A N 1
ATOM 1309 C CA . SER A 1 174 ? -3.42 -38.219 7.57 1 97.31 174 SER A CA 1
ATOM 1310 C C . SER A 1 174 ? -4.508 -37.531 8.383 1 97.31 174 SER A C 1
ATOM 1312 O O . SER A 1 174 ? -4.523 -37.625 9.609 1 97.31 174 SER A O 1
ATOM 1314 N N . ALA A 1 175 ? -5.332 -36.875 7.656 1 94.62 175 ALA A N 1
ATOM 1315 C CA . ALA A 1 175 ? -6.457 -36.219 8.344 1 94.62 175 ALA A CA 1
ATOM 1316 C C . ALA A 1 175 ? -7.41 -37.281 8.906 1 94.62 175 ALA A C 1
ATOM 1318 O O . ALA A 1 175 ? -8.039 -37.062 9.945 1 94.62 175 ALA A O 1
ATOM 1319 N N . ALA A 1 176 ? -7.508 -38.406 8.242 1 93.06 176 ALA A N 1
ATOM 1320 C CA . ALA A 1 176 ? -8.461 -39.438 8.602 1 93.06 176 ALA A CA 1
ATOM 1321 C C . ALA A 1 176 ? -8 -40.219 9.828 1 93.06 176 ALA A C 1
ATOM 1323 O O . ALA A 1 176 ? -8.812 -40.562 10.688 1 93.06 176 ALA A O 1
ATOM 1324 N N . THR A 1 177 ? -6.746 -40.531 9.961 1 94.81 177 THR A N 1
ATOM 1325 C CA . THR A 1 177 ? -6.281 -41.438 10.992 1 94.81 177 THR A CA 1
ATOM 1326 C C . THR A 1 177 ? -5.328 -40.75 11.953 1 94.81 177 THR A C 1
ATOM 1328 O O . THR A 1 177 ? -4.996 -41.281 13.008 1 94.81 177 THR A O 1
ATOM 1331 N N . ASN A 1 178 ? -4.836 -39.625 11.609 1 95.62 178 ASN A N 1
ATOM 1332 C CA . ASN A 1 178 ? -3.861 -38.844 12.375 1 95.62 178 ASN A CA 1
ATOM 1333 C C . ASN A 1 178 ? -2.492 -39.531 12.375 1 95.62 178 ASN A C 1
ATOM 1335 O O . ASN A 1 178 ? -1.569 -39.062 13.047 1 95.62 178 ASN A O 1
ATOM 1339 N N . GLU A 1 179 ? -2.355 -40.562 11.641 1 96.38 179 GLU A N 1
ATOM 1340 C CA . GLU A 1 179 ? -1.049 -41.219 11.508 1 96.38 179 GLU A CA 1
ATOM 1341 C C . GLU A 1 179 ? -0.068 -40.312 10.766 1 96.38 179 GLU A C 1
ATOM 1343 O O . GLU A 1 179 ? -0.467 -39.531 9.883 1 96.38 179 GLU A O 1
ATOM 1348 N N . THR A 1 180 ? 1.146 -40.438 11.195 1 97.5 180 THR A N 1
ATOM 1349 C CA . THR A 1 180 ? 2.186 -39.625 10.578 1 97.5 180 THR A CA 1
ATOM 1350 C C . THR A 1 180 ? 3.209 -40.5 9.859 1 97.5 180 THR A C 1
ATOM 1352 O O . THR A 1 180 ? 3.312 -41.688 10.148 1 97.5 180 THR A O 1
ATOM 1355 N N . GLN A 1 181 ? 3.846 -40 8.906 1 98 181 GLN A N 1
ATOM 1356 C CA . GLN A 1 181 ? 4.941 -40.625 8.172 1 98 181 GLN A CA 1
ATOM 1357 C C . GLN A 1 181 ? 5.984 -39.594 7.766 1 98 181 GLN A C 1
ATOM 1359 O O . GLN A 1 181 ? 5.641 -38.469 7.352 1 98 181 GLN A O 1
ATOM 1364 N N . VAL A 1 182 ? 7.238 -39.875 7.988 1 97.94 182 VAL A N 1
ATOM 1365 C CA . VAL A 1 182 ? 8.312 -39.031 7.48 1 97.94 182 VAL A CA 1
ATO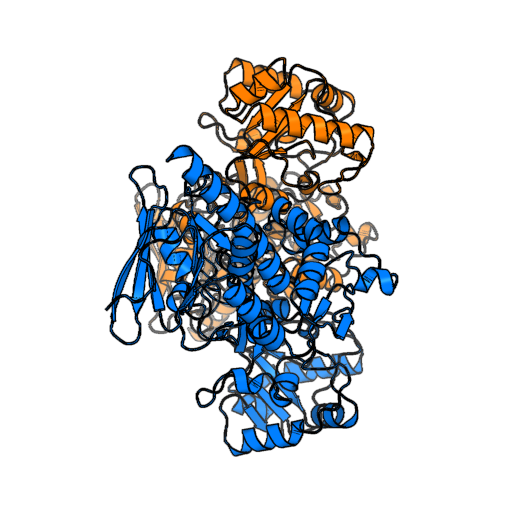M 1366 C C . VAL A 1 182 ? 8.656 -39.438 6.051 1 97.94 182 VAL A C 1
ATOM 1368 O O . VAL A 1 182 ? 8.922 -40.625 5.777 1 97.94 182 VAL A O 1
ATOM 1371 N N . ILE A 1 183 ? 8.602 -38.531 5.188 1 98.56 183 ILE A N 1
ATOM 1372 C CA . ILE A 1 183 ? 9.031 -38.719 3.807 1 98.56 183 ILE A CA 1
ATOM 1373 C C . ILE A 1 183 ? 10.422 -38.125 3.615 1 98.56 183 ILE A C 1
ATOM 1375 O O . ILE A 1 183 ? 10.617 -36.906 3.783 1 98.56 183 ILE A O 1
ATOM 1379 N N . ASN A 1 184 ? 11.383 -38.969 3.291 1 98.19 184 ASN A N 1
ATOM 1380 C CA . ASN A 1 184 ? 12.695 -38.438 2.928 1 98.19 184 ASN A CA 1
ATOM 1381 C C . ASN A 1 184 ? 12.672 -37.75 1.568 1 98.19 184 ASN A C 1
ATOM 1383 O O . ASN A 1 184 ? 12.156 -38.312 0.595 1 98.19 184 ASN A O 1
ATOM 1387 N N . THR A 1 185 ? 13.164 -36.562 1.531 1 98.38 185 THR A N 1
ATOM 1388 C CA . THR A 1 185 ? 13.219 -35.781 0.29 1 98.38 185 THR A CA 1
ATOM 1389 C C . THR A 1 185 ? 14.305 -34.719 0.356 1 98.38 185 THR A C 1
ATOM 1391 O O . THR A 1 185 ? 14.633 -34.25 1.438 1 98.38 185 THR A O 1
ATOM 1394 N N . ALA A 1 186 ? 14.836 -34.344 -0.801 1 96.94 186 ALA A N 1
ATOM 1395 C CA . ALA A 1 186 ? 15.859 -33.281 -0.865 1 96.94 186 ALA A CA 1
ATOM 1396 C C . ALA A 1 186 ? 15.234 -31.922 -1.145 1 96.94 186 ALA A C 1
ATOM 1398 O O . ALA A 1 186 ? 15.883 -30.891 -0.962 1 96.94 186 ALA A O 1
ATOM 1399 N N . ALA A 1 187 ? 13.977 -31.953 -1.601 1 98.75 187 ALA A N 1
ATOM 1400 C CA . ALA A 1 187 ? 13.359 -30.688 -1.983 1 98.75 187 ALA A CA 1
ATOM 1401 C C . ALA A 1 187 ? 11.867 -30.672 -1.661 1 98.75 187 ALA A C 1
ATOM 1403 O O . ALA A 1 187 ? 11.188 -31.688 -1.84 1 98.75 187 ALA A O 1
ATOM 1404 N N . VAL A 1 188 ? 11.398 -29.562 -1.166 1 98.94 188 VAL A N 1
ATOM 1405 C CA . VAL A 1 188 ? 9.984 -29.328 -0.901 1 98.94 188 VAL A CA 1
ATOM 1406 C C . VAL A 1 188 ? 9.531 -28.047 -1.621 1 98.94 188 VAL A C 1
ATOM 1408 O O . VAL A 1 188 ? 10.25 -27.047 -1.636 1 98.94 188 VAL A O 1
ATOM 1411 N N . ILE A 1 189 ? 8.414 -28.062 -2.324 1 98.94 189 ILE A N 1
ATOM 1412 C CA . ILE A 1 189 ? 7.793 -26.891 -2.934 1 98.94 189 ILE A CA 1
ATOM 1413 C C . ILE A 1 189 ? 6.496 -26.562 -2.197 1 98.94 189 ILE A C 1
ATOM 1415 O O . ILE A 1 189 ? 5.559 -27.359 -2.184 1 98.94 189 ILE A O 1
ATOM 1419 N N . LEU A 1 190 ? 6.461 -25.391 -1.587 1 98.94 190 LEU A N 1
ATOM 1420 C CA . LEU A 1 190 ? 5.281 -24.922 -0.869 1 98.94 190 LEU A CA 1
ATOM 1421 C C . LEU A 1 190 ? 4.367 -24.125 -1.794 1 98.94 190 LEU A C 1
ATOM 1423 O O . LEU A 1 190 ? 4.75 -23.078 -2.303 1 98.94 190 LEU A O 1
ATOM 1427 N N . ALA A 1 191 ? 3.205 -24.578 -2.066 1 98.81 191 ALA A N 1
ATOM 1428 C CA . ALA A 1 191 ? 2.158 -24 -2.902 1 98.81 191 ALA A CA 1
ATOM 1429 C C . ALA A 1 191 ? 0.792 -24.125 -2.236 1 98.81 191 ALA A C 1
ATOM 1431 O O . ALA A 1 191 ? -0.161 -24.609 -2.848 1 98.81 191 ALA A O 1
ATOM 1432 N N . THR A 1 192 ? 0.681 -23.531 -1.029 1 98.44 192 THR A N 1
ATOM 1433 C CA . THR A 1 192 ? -0.435 -23.875 -0.152 1 98.44 192 THR A CA 1
ATOM 1434 C C . THR A 1 192 ? -1.506 -22.781 -0.198 1 98.44 192 THR A C 1
ATOM 1436 O O . THR A 1 192 ? -2.521 -22.875 0.493 1 98.44 192 THR A O 1
ATOM 1439 N N . GLY A 1 193 ? -1.352 -21.797 -0.887 1 97.94 193 GLY A N 1
ATOM 1440 C CA . GLY A 1 193 ? -2.461 -20.953 -1.283 1 97.94 193 GLY A CA 1
ATOM 1441 C C . GLY A 1 193 ? -2.674 -19.781 -0.346 1 97.94 193 GLY A C 1
ATOM 1442 O O . GLY A 1 193 ? -3.781 -19.234 -0.253 1 97.94 193 GLY A O 1
ATOM 1443 N N . GLY A 1 194 ? -1.652 -19.359 0.46 1 98.19 194 GLY A N 1
ATOM 1444 C CA . GLY A 1 194 ? -1.734 -18.172 1.298 1 98.19 194 GLY A CA 1
ATOM 1445 C C . GLY A 1 194 ? -2.465 -18.406 2.605 1 98.19 194 GLY A C 1
ATOM 1446 O O . GLY A 1 194 ? -2.35 -19.484 3.197 1 98.19 194 GLY A O 1
ATOM 1447 N N . TYR A 1 195 ? -3.176 -17.312 3.156 1 98.5 195 TYR A N 1
ATOM 1448 C CA . TYR A 1 195 ? -3.662 -17.422 4.527 1 98.5 195 TYR A CA 1
ATOM 1449 C C . TYR A 1 195 ? -4.984 -16.688 4.703 1 98.5 195 TYR A C 1
ATOM 1451 O O . TYR A 1 195 ? -5.359 -16.328 5.824 1 98.5 195 TYR A O 1
ATOM 1459 N N . LEU A 1 196 ? -5.734 -16.469 3.686 1 97.56 196 LEU A N 1
ATOM 1460 C CA . LEU A 1 196 ? -6.969 -15.695 3.729 1 97.56 196 LEU A CA 1
ATOM 1461 C C . LEU A 1 196 ? -7.973 -16.328 4.684 1 97.56 196 LEU A C 1
ATOM 1463 O O . LEU A 1 196 ? -8.773 -15.633 5.312 1 97.56 196 LEU A O 1
ATOM 1467 N N . ASN A 1 197 ? -7.906 -17.656 4.781 1 97.06 197 ASN A N 1
ATOM 1468 C CA . ASN A 1 197 ? -8.891 -18.391 5.574 1 97.06 197 ASN A CA 1
ATOM 1469 C C . ASN A 1 197 ? -8.375 -18.656 6.988 1 97.06 197 ASN A C 1
ATOM 1471 O O . ASN A 1 197 ? -8.844 -19.594 7.652 1 97.06 197 ASN A O 1
ATOM 1475 N N . ASN A 1 198 ? -7.402 -17.969 7.422 1 97.94 198 ASN A N 1
ATOM 1476 C CA . ASN A 1 198 ? -6.875 -17.969 8.781 1 97.94 198 ASN A CA 1
ATOM 1477 C C . ASN A 1 198 ? -7.102 -16.625 9.477 1 97.94 198 ASN A C 1
ATOM 1479 O O . ASN A 1 198 ? -6.285 -15.719 9.359 1 97.94 198 ASN A O 1
ATOM 1483 N N . PRO A 1 199 ? -8.203 -16.516 10.25 1 95.56 199 PRO A N 1
ATOM 1484 C CA . PRO A 1 199 ? -8.57 -15.234 10.844 1 95.56 199 PRO A CA 1
ATOM 1485 C C . PRO A 1 199 ? -7.469 -14.656 11.727 1 95.56 199 PRO A C 1
ATOM 1487 O O . PRO A 1 199 ? -7.277 -13.438 11.758 1 95.56 199 PRO A O 1
ATOM 1490 N N . ASP A 1 200 ? -6.777 -15.516 12.43 1 97 200 ASP A N 1
ATOM 1491 C CA . ASP A 1 200 ? -5.711 -15.039 13.305 1 97 200 ASP A CA 1
ATOM 1492 C C . ASP A 1 200 ? -4.574 -14.414 12.5 1 97 200 ASP A C 1
ATOM 1494 O O . ASP A 1 200 ? -4.074 -13.344 12.844 1 97 200 ASP A O 1
ATOM 1498 N N . MET A 1 201 ? -4.207 -15.109 11.453 1 97.81 201 MET A N 1
ATOM 1499 C CA . MET A 1 201 ? -3.139 -14.578 10.609 1 97.81 201 MET A CA 1
ATOM 1500 C C . MET A 1 201 ? -3.586 -13.297 9.914 1 97.81 201 MET A C 1
ATOM 1502 O O . MET A 1 201 ? -2.809 -12.352 9.789 1 97.81 201 MET A O 1
ATOM 1506 N N . MET A 1 202 ? -4.863 -13.25 9.508 1 97.69 202 MET A N 1
ATOM 1507 C CA . MET A 1 202 ? -5.371 -12.039 8.867 1 97.69 202 MET A CA 1
ATOM 1508 C C . MET A 1 202 ? -5.336 -10.859 9.828 1 97.69 202 MET A C 1
ATOM 1510 O O . MET A 1 202 ? -4.918 -9.758 9.453 1 97.69 202 MET A O 1
ATOM 1514 N N . GLN A 1 203 ? -5.715 -11.055 11.039 1 95.56 203 GLN A N 1
ATOM 1515 C CA . GLN A 1 203 ? -5.727 -9.992 12.039 1 95.56 203 GLN A CA 1
ATOM 1516 C C . GLN A 1 203 ? -4.312 -9.516 12.344 1 95.56 203 GLN A C 1
ATOM 1518 O O . GLN A 1 203 ? -4.082 -8.312 12.5 1 95.56 203 GLN A O 1
ATOM 1523 N N . LYS A 1 204 ? -3.406 -10.43 12.352 1 94.69 204 LYS A N 1
ATOM 1524 C CA . LYS A 1 204 ? -2.043 -10.117 12.773 1 94.69 204 LYS A CA 1
ATOM 1525 C C . LYS A 1 204 ? -1.234 -9.531 11.617 1 94.69 204 LYS A C 1
ATOM 1527 O O . LYS A 1 204 ? -0.387 -8.656 11.82 1 94.69 204 LYS A O 1
ATOM 1532 N N . LEU A 1 205 ? -1.502 -9.977 10.406 1 95.62 205 LEU A N 1
ATOM 1533 C CA . LEU A 1 205 ? -0.568 -9.711 9.312 1 95.62 205 LEU A CA 1
ATOM 1534 C C . LEU A 1 205 ? -1.129 -8.656 8.359 1 95.62 205 LEU A C 1
ATOM 1536 O O . LEU A 1 205 ? -0.435 -8.211 7.445 1 95.62 205 LEU A O 1
ATOM 1540 N N . THR A 1 206 ? -2.379 -8.266 8.547 1 94.88 206 THR A N 1
ATOM 1541 C CA . THR A 1 206 ? -2.986 -7.301 7.633 1 94.88 206 THR A CA 1
ATOM 1542 C C . THR A 1 206 ? -3.564 -6.117 8.398 1 94.88 206 THR A C 1
ATOM 1544 O O . THR A 1 206 ? -3.646 -6.145 9.625 1 94.88 206 THR A O 1
ATOM 1547 N N . HIS A 1 207 ? -3.928 -5.047 7.664 1 91.88 207 HIS A N 1
ATOM 1548 C CA . HIS A 1 207 ? -4.488 -3.84 8.258 1 91.88 207 HIS A CA 1
ATOM 1549 C C . HIS A 1 207 ? -6.012 -3.838 8.172 1 91.88 207 HIS A C 1
ATOM 1551 O O . HIS A 1 207 ? -6.664 -2.895 8.625 1 91.88 207 HIS A O 1
ATOM 1557 N N . TYR A 1 208 ? -6.598 -4.852 7.672 1 94.38 208 TYR A N 1
ATOM 1558 C CA . TYR A 1 208 ? -8.031 -4.879 7.387 1 94.38 208 TYR A CA 1
ATOM 1559 C C . TYR A 1 208 ? -8.836 -5.129 8.656 1 94.38 208 TYR A C 1
ATOM 1561 O O . TYR A 1 208 ? -8.375 -5.836 9.562 1 94.38 208 TYR A O 1
ATOM 1569 N N . ASP A 1 209 ? -10.016 -4.508 8.742 1 93.88 209 ASP A N 1
ATOM 1570 C CA . ASP A 1 209 ? -11.016 -4.934 9.711 1 93.88 209 ASP A CA 1
ATOM 1571 C C . ASP A 1 209 ? -11.562 -6.312 9.367 1 93.88 209 ASP A C 1
ATOM 1573 O O . ASP A 1 209 ? -12.461 -6.441 8.531 1 93.88 209 ASP A O 1
ATOM 1577 N N . THR A 1 210 ? -11.102 -7.336 10.078 1 94.38 210 THR A N 1
ATOM 1578 C CA . THR A 1 210 ? -11.406 -8.711 9.711 1 94.38 210 THR A CA 1
ATOM 1579 C C . THR A 1 210 ? -12.859 -9.047 10.016 1 94.38 210 THR A C 1
ATOM 1581 O O . THR A 1 210 ? -13.383 -10.055 9.531 1 94.38 210 THR A O 1
ATOM 1584 N N . ARG A 1 211 ? -13.562 -8.172 10.828 1 93.19 211 ARG A N 1
ATOM 1585 C CA . ARG A 1 211 ? -14.984 -8.383 11.086 1 93.19 211 ARG A CA 1
ATOM 1586 C C . ARG A 1 211 ? -15.812 -8.133 9.828 1 93.19 211 ARG A C 1
ATOM 1588 O O . ARG A 1 211 ? -16.922 -8.648 9.703 1 93.19 211 ARG A O 1
ATOM 1595 N N . ARG A 1 212 ? -15.258 -7.398 8.836 1 94.81 212 ARG A N 1
ATOM 1596 C CA . ARG A 1 212 ? -15.969 -7.02 7.617 1 94.81 212 ARG A CA 1
ATOM 1597 C C . ARG A 1 212 ? -15.422 -7.773 6.406 1 94.81 212 ARG A C 1
ATOM 1599 O O . ARG A 1 212 ? -15.906 -7.602 5.289 1 94.81 212 ARG A O 1
ATOM 1606 N N . LEU A 1 213 ? -14.414 -8.555 6.633 1 96.12 213 LEU A N 1
ATOM 1607 C CA . LEU A 1 213 ? -13.781 -9.281 5.543 1 96.12 213 LEU A CA 1
ATOM 1608 C C . LEU A 1 213 ? -14.523 -10.586 5.258 1 96.12 213 LEU A C 1
ATOM 1610 O O . LEU A 1 213 ? -14.727 -11.398 6.16 1 96.12 213 LEU A O 1
ATOM 1614 N N . ILE A 1 214 ? -14.906 -10.75 3.998 1 95.62 214 ILE A N 1
ATOM 1615 C CA . ILE A 1 214 ? -15.617 -11.961 3.596 1 95.62 214 ILE A CA 1
ATOM 1616 C C . ILE A 1 214 ? -14.773 -12.758 2.611 1 95.62 214 ILE A C 1
ATOM 1618 O O . ILE A 1 214 ? -14.695 -12.422 1.427 1 95.62 214 ILE A O 1
ATOM 1622 N N . PRO A 1 215 ? -14.148 -13.852 3.049 1 94.06 215 PRO A N 1
ATOM 1623 C CA . PRO A 1 215 ? -13.414 -14.703 2.107 1 94.06 215 PRO A CA 1
ATOM 1624 C C . PRO A 1 215 ? -14.328 -15.367 1.08 1 94.06 215 PRO A C 1
ATOM 1626 O O . PRO A 1 215 ? -15.328 -15.992 1.448 1 94.06 215 PRO A O 1
ATOM 1629 N N . VAL A 1 216 ? -14.07 -15.156 -0.129 1 91.75 216 VAL A N 1
ATOM 1630 C CA . VAL A 1 216 ? -14.711 -15.836 -1.249 1 91.75 216 VAL A CA 1
ATOM 1631 C C . VAL A 1 216 ? -13.695 -16.734 -1.949 1 91.75 216 VAL A C 1
ATOM 1633 O O . VAL A 1 216 ? -13.203 -16.406 -3.031 1 91.75 216 VAL A O 1
ATOM 1636 N N . SER A 1 217 ? -13.398 -17.875 -1.354 1 91.56 217 SER A N 1
ATOM 1637 C CA . SER A 1 217 ? -12.305 -18.766 -1.741 1 91.56 217 SER A CA 1
ATOM 1638 C C . SER A 1 217 ? -12.656 -20.219 -1.459 1 91.56 217 SER A C 1
ATOM 1640 O O . SER A 1 217 ? -13.797 -20.547 -1.125 1 91.56 217 SER A O 1
ATOM 1642 N N . SER A 1 218 ? -11.695 -21.109 -1.659 1 91.06 218 SER A N 1
ATOM 1643 C CA . SER A 1 218 ? -11.898 -22.531 -1.454 1 91.06 218 SER A CA 1
ATOM 1644 C C . SER A 1 218 ? -11.945 -22.875 0.03 1 91.06 218 SER A C 1
ATOM 1646 O O . SER A 1 218 ? -12.375 -23.969 0.406 1 91.06 218 SER A O 1
ATOM 1648 N N . GLY A 1 219 ? -11.469 -21.984 0.809 1 93.31 219 GLY A N 1
ATOM 1649 C CA . GLY A 1 219 ? -11.438 -22.219 2.242 1 93.31 219 GLY A CA 1
ATOM 1650 C C . GLY A 1 219 ? -10.164 -22.906 2.701 1 93.31 219 GLY A C 1
ATOM 1651 O O . GLY A 1 219 ? -9.93 -23.062 3.902 1 93.31 219 GLY A O 1
ATOM 1652 N N . LYS A 1 220 ? -9.258 -23.141 1.817 1 94.81 220 LYS A N 1
ATOM 1653 C CA . LYS A 1 220 ? -8.125 -24 2.145 1 94.81 220 LYS A CA 1
ATOM 1654 C C . LYS A 1 220 ? -6.859 -23.188 2.365 1 94.81 220 LYS A C 1
ATOM 1656 O O . LYS A 1 220 ? -5.855 -23.719 2.854 1 94.81 220 LYS A O 1
ATOM 1661 N N . GLY A 1 221 ? -6.816 -21.922 1.983 1 97.06 221 GLY A N 1
ATOM 1662 C CA . GLY A 1 221 ? -5.66 -21.062 2.223 1 97.06 221 GLY A CA 1
ATOM 1663 C C . GLY A 1 221 ? -5.539 -20.625 3.668 1 97.06 221 GLY A C 1
ATOM 1664 O O . GLY A 1 221 ? -5.949 -19.516 4.02 1 97.06 221 GLY A O 1
ATOM 1665 N N . THR A 1 222 ? -4.914 -21.5 4.531 1 98.06 222 THR A N 1
ATOM 1666 C CA . THR A 1 222 ? -4.914 -21.234 5.965 1 98.06 222 THR A CA 1
ATOM 1667 C C . THR A 1 222 ? -3.502 -20.922 6.453 1 98.06 222 THR A C 1
ATOM 1669 O O . THR A 1 222 ? -3.244 -20.922 7.66 1 98.06 222 THR A O 1
ATOM 1672 N N . GLY A 1 223 ? -2.559 -20.734 5.555 1 98.44 223 GLY A N 1
ATOM 1673 C CA . GLY A 1 223 ? -1.23 -20.266 5.926 1 98.44 223 GLY A CA 1
ATOM 1674 C C . GLY A 1 223 ? -0.286 -21.391 6.293 1 98.44 223 GLY A C 1
ATOM 1675 O O . GLY A 1 223 ? 0.804 -21.156 6.816 1 98.44 223 GLY A O 1
ATOM 1676 N N . ASP A 1 224 ? -0.625 -22.641 5.957 1 98.12 224 ASP A N 1
ATOM 1677 C CA . ASP A 1 224 ? 0.148 -23.812 6.379 1 98.12 224 ASP A CA 1
ATOM 1678 C C . ASP A 1 224 ? 1.567 -23.766 5.816 1 98.12 224 ASP A C 1
ATOM 1680 O O . ASP A 1 224 ? 2.537 -23.969 6.547 1 98.12 224 ASP A O 1
ATOM 1684 N N . GLY A 1 225 ? 1.645 -23.5 4.531 1 98.62 225 GLY A N 1
ATOM 1685 C CA . GLY A 1 225 ? 2.959 -23.438 3.912 1 98.62 225 GLY A CA 1
ATOM 1686 C C . GLY A 1 225 ? 3.826 -22.328 4.465 1 98.62 225 GLY A C 1
ATOM 1687 O O . GLY A 1 225 ? 5.031 -22.5 4.648 1 98.62 225 GLY A O 1
ATOM 1688 N N . LEU A 1 226 ? 3.258 -21.172 4.75 1 98.81 226 LEU A N 1
ATOM 1689 C CA . LEU A 1 226 ? 3.977 -20.047 5.328 1 98.81 226 LEU A CA 1
ATOM 1690 C C . LEU A 1 226 ? 4.527 -20.406 6.707 1 98.81 226 LEU A C 1
ATOM 1692 O O . LEU A 1 226 ? 5.715 -20.188 6.977 1 98.81 226 LEU A O 1
ATOM 1696 N N . ARG A 1 227 ? 3.689 -21 7.52 1 98.5 227 ARG A N 1
ATOM 1697 C CA . ARG A 1 227 ? 4.098 -21.375 8.875 1 98.5 227 ARG A CA 1
ATOM 1698 C C . ARG A 1 227 ? 5.215 -22.406 8.852 1 98.5 227 ARG A C 1
ATOM 1700 O O . ARG A 1 227 ? 6.176 -22.297 9.617 1 98.5 227 ARG A O 1
ATOM 1707 N N . LEU A 1 228 ? 5.078 -23.406 7.961 1 98.75 228 LEU A N 1
ATOM 1708 C CA . LEU A 1 228 ? 6.133 -24.406 7.805 1 98.75 228 LEU A CA 1
ATOM 1709 C C . LEU A 1 228 ? 7.461 -23.734 7.461 1 98.75 228 LEU A C 1
ATOM 1711 O O . LEU A 1 228 ? 8.492 -24.031 8.078 1 98.75 228 LEU A O 1
ATOM 1715 N N . ALA A 1 229 ? 7.434 -22.828 6.5 1 98.88 229 ALA A N 1
ATOM 1716 C CA . ALA A 1 229 ? 8.648 -22.172 6.027 1 98.88 229 ALA A CA 1
ATOM 1717 C C . ALA A 1 229 ? 9.242 -21.266 7.102 1 98.88 229 ALA A C 1
ATOM 1719 O O . ALA A 1 229 ? 10.461 -21.25 7.301 1 98.88 229 ALA A O 1
ATOM 1720 N N . TRP A 1 230 ? 8.359 -20.516 7.789 1 98.56 230 TRP A N 1
ATOM 1721 C CA . TRP A 1 230 ? 8.836 -19.609 8.836 1 98.56 230 TRP A CA 1
ATOM 1722 C C . TRP A 1 230 ? 9.469 -20.391 9.984 1 98.56 230 TRP A C 1
ATOM 1724 O O . TRP A 1 230 ? 10.5 -19.984 10.531 1 98.56 230 TRP A O 1
ATOM 1734 N N . GLN A 1 231 ? 8.891 -21.516 10.32 1 98.19 231 GLN A N 1
ATOM 1735 C CA . GLN A 1 231 ? 9.469 -22.375 11.344 1 98.19 231 GLN A CA 1
ATOM 1736 C C . GLN A 1 231 ? 10.82 -22.922 10.898 1 98.19 231 GLN A C 1
ATOM 1738 O O . GLN A 1 231 ? 11.703 -23.172 11.727 1 98.19 231 GLN A O 1
ATOM 1743 N N . ALA A 1 232 ? 10.984 -23.047 9.617 1 98.38 232 ALA A N 1
ATOM 1744 C CA . ALA A 1 232 ? 12.227 -23.578 9.055 1 98.38 232 ALA A CA 1
ATOM 1745 C C . ALA A 1 232 ? 13.258 -22.469 8.867 1 98.38 232 ALA A C 1
ATOM 1747 O O . ALA A 1 232 ? 14.344 -22.703 8.328 1 98.38 232 ALA A O 1
ATOM 1748 N N . GLY A 1 233 ? 12.953 -21.266 9.219 1 98 233 GLY A N 1
ATOM 1749 C CA . GLY A 1 233 ? 13.93 -20.188 9.195 1 98 233 GLY A CA 1
ATOM 1750 C C . GLY A 1 233 ? 13.734 -19.234 8.039 1 98 233 GLY A C 1
ATOM 1751 O O . GLY A 1 233 ? 14.555 -18.344 7.82 1 98 233 GLY A O 1
ATOM 1752 N N . ALA A 1 234 ? 12.648 -19.328 7.316 1 98.44 234 ALA A N 1
ATOM 1753 C CA . ALA A 1 234 ? 12.383 -18.438 6.188 1 98.44 234 ALA A CA 1
ATOM 1754 C C . ALA A 1 234 ? 12.055 -17.031 6.664 1 98.44 234 ALA A C 1
ATOM 1756 O O . ALA A 1 234 ? 11.461 -16.844 7.734 1 98.44 234 ALA A O 1
ATOM 1757 N N . GLN A 1 235 ? 12.43 -16.062 5.914 1 96.12 235 GLN A N 1
ATOM 1758 C CA . GLN A 1 235 ? 12.102 -14.664 6.184 1 96.12 235 GLN A CA 1
ATOM 1759 C C . GLN A 1 235 ? 10.625 -14.383 5.926 1 96.12 235 GLN A C 1
ATOM 1761 O O . GLN A 1 235 ? 10.094 -14.758 4.879 1 96.12 235 GLN A O 1
ATOM 1766 N N . GLN A 1 236 ? 9.961 -13.82 7.016 1 96.12 236 GLN A N 1
ATOM 1767 C CA . GLN A 1 236 ? 8.625 -13.289 6.758 1 96.12 236 GLN A CA 1
ATOM 1768 C C . GLN A 1 236 ? 8.695 -12.039 5.875 1 96.12 236 GLN A C 1
ATOM 1770 O O . GLN A 1 236 ? 9.391 -11.078 6.199 1 96.12 236 GLN A O 1
ATOM 1775 N N . TYR A 1 237 ? 8.016 -12.055 4.719 1 96.25 237 TYR A N 1
ATOM 1776 C CA . TYR A 1 237 ? 8.148 -10.977 3.746 1 96.25 237 TYR A CA 1
ATOM 1777 C C . TYR A 1 237 ? 6.902 -10.883 2.871 1 96.25 237 TYR A C 1
ATOM 1779 O O . TYR A 1 237 ? 6.391 -11.898 2.398 1 96.25 237 TYR A O 1
ATOM 1787 N N . GLY A 1 238 ? 6.484 -9.719 2.703 1 95.75 238 GLY A N 1
ATOM 1788 C CA . GLY A 1 238 ? 5.461 -9.453 1.707 1 95.75 238 GLY A CA 1
ATOM 1789 C C . GLY A 1 238 ? 4.066 -9.859 2.154 1 95.75 238 GLY A C 1
ATOM 1790 O O . GLY A 1 238 ? 3.203 -10.148 1.325 1 95.75 238 GLY A O 1
ATOM 1791 N N . THR A 1 239 ? 3.801 -9.953 3.461 1 95.69 239 THR A N 1
ATOM 1792 C CA . THR A 1 239 ? 2.447 -10.172 3.959 1 95.69 239 THR A CA 1
ATOM 1793 C C . THR A 1 239 ? 1.656 -8.867 3.963 1 95.69 239 THR A C 1
ATOM 1795 O O . THR A 1 239 ? 2.223 -7.789 3.758 1 95.69 239 THR A O 1
ATOM 1798 N N . GLY A 1 240 ? 0.323 -9.008 4.086 1 94.25 240 GLY A N 1
ATOM 1799 C CA . GLY A 1 240 ? -0.474 -7.812 4.324 1 94.25 240 GLY A CA 1
ATOM 1800 C C . GLY A 1 240 ? -1.467 -7.531 3.211 1 94.25 240 GLY A C 1
ATOM 1801 O O . GLY A 1 240 ? -2.361 -6.699 3.367 1 94.25 240 GLY A O 1
ATOM 1802 N N . MET A 1 241 ? -1.316 -8.203 2.131 1 95.12 241 MET A N 1
ATOM 1803 C CA . MET A 1 241 ? -2.186 -7.941 0.988 1 95.12 241 MET A CA 1
ATOM 1804 C C . MET A 1 241 ? -3.273 -9 0.873 1 95.12 241 MET A C 1
ATOM 1806 O O . MET A 1 241 ? -2.986 -10.195 0.942 1 95.12 241 MET A O 1
ATOM 1810 N N . ALA A 1 242 ? -4.477 -8.57 0.688 1 96.81 242 ALA A N 1
ATOM 1811 C CA . ALA A 1 242 ? -5.574 -9.414 0.222 1 96.81 242 ALA A CA 1
ATOM 1812 C C . ALA A 1 242 ? -6.148 -8.891 -1.093 1 96.81 242 ALA A C 1
ATOM 1814 O O . ALA A 1 242 ? -6.262 -7.68 -1.289 1 96.81 242 ALA A O 1
ATOM 1815 N N . MET A 1 243 ? -6.414 -9.797 -1.944 1 96.25 243 MET A N 1
ATOM 1816 C CA . MET A 1 243 ? -7.121 -9.422 -3.164 1 96.25 243 MET A CA 1
ATOM 1817 C C . MET A 1 243 ? -8.594 -9.148 -2.877 1 96.25 243 MET A C 1
ATOM 1819 O O . MET A 1 243 ? -9.422 -10.055 -2.945 1 96.25 243 MET A O 1
ATOM 1823 N N . LEU A 1 244 ? -8.859 -7.895 -2.666 1 95.38 244 LEU A N 1
ATOM 1824 C CA . LEU A 1 244 ? -10.219 -7.504 -2.326 1 95.38 244 LEU A CA 1
ATOM 1825 C C . LEU A 1 244 ? -11.117 -7.539 -3.559 1 95.38 244 LEU A C 1
ATOM 1827 O O . LEU A 1 244 ? -10.641 -7.395 -4.684 1 95.38 244 LEU A O 1
ATOM 1831 N N . PHE A 1 245 ? -12.43 -7.828 -3.385 1 86.56 245 PHE A N 1
ATOM 1832 C CA . PHE A 1 245 ? -13.406 -7.984 -4.453 1 86.56 245 PHE A CA 1
ATOM 1833 C C . PHE A 1 245 ? -14.523 -6.953 -4.328 1 86.56 245 PHE A C 1
ATOM 1835 O O . PHE A 1 245 ? -15.578 -7.09 -4.945 1 86.56 245 PHE A O 1
ATOM 1842 N N . GLY A 1 246 ? -14.273 -5.855 -3.674 1 89 246 GLY A N 1
ATOM 1843 C CA . GLY A 1 246 ? -15.281 -4.809 -3.551 1 89 246 GLY A CA 1
ATOM 1844 C C . GLY A 1 246 ? -16.344 -5.121 -2.518 1 89 246 GLY A C 1
ATOM 1845 O O . GLY A 1 246 ? -16.094 -5.871 -1.571 1 89 246 GLY A O 1
ATOM 1846 N N . GLY A 1 247 ? -17.516 -4.492 -2.693 1 94.62 247 GLY A N 1
ATOM 1847 C CA . GLY A 1 247 ? -18.625 -4.684 -1.767 1 94.62 247 GLY A CA 1
ATOM 1848 C C . GLY A 1 247 ? -19.266 -6.055 -1.876 1 94.62 247 GLY A C 1
ATOM 1849 O O . GLY A 1 247 ? -19.422 -6.582 -2.977 1 94.62 247 GLY A O 1
ATOM 1850 N N . TYR A 1 248 ? -19.562 -6.594 -0.714 1 96.31 248 TYR A N 1
ATOM 1851 C CA . TYR A 1 248 ? -20.125 -7.945 -0.668 1 96.31 248 TYR A CA 1
ATOM 1852 C C . TYR A 1 248 ? -21.156 -8.07 0.439 1 96.31 248 TYR A C 1
ATOM 1854 O O . TYR A 1 248 ? -20.984 -7.527 1.531 1 96.31 248 TYR A O 1
ATOM 1862 N N . LEU A 1 249 ? -22.234 -8.758 0.091 1 96.69 249 LEU A N 1
ATOM 1863 C CA . LEU A 1 249 ? -23.297 -8.977 1.062 1 96.69 249 LEU A CA 1
ATOM 1864 C C . LEU A 1 249 ? -22.938 -10.102 2.023 1 96.69 249 LEU A C 1
ATOM 1866 O O . LEU A 1 249 ? -22.359 -11.109 1.613 1 96.69 249 LEU A O 1
ATOM 1870 N N . LYS A 1 250 ? -23.156 -9.844 3.24 1 94.62 250 LYS A N 1
ATOM 1871 C CA . LYS A 1 250 ? -22.891 -10.828 4.285 1 94.62 250 LYS A CA 1
ATOM 1872 C C . LYS A 1 250 ? -24.188 -11.336 4.91 1 94.62 250 LYS A C 1
ATOM 1874 O O . LYS A 1 250 ? -24.984 -10.555 5.426 1 94.62 250 LYS A O 1
ATOM 1879 N N . ASP A 1 251 ? -24.406 -12.594 4.75 1 92.69 251 ASP A N 1
ATOM 1880 C CA . ASP A 1 251 ? -25.516 -13.297 5.383 1 92.69 251 ASP A CA 1
ATOM 1881 C C . ASP A 1 251 ? -25.016 -14.453 6.25 1 92.69 251 ASP A C 1
ATOM 1883 O O . ASP A 1 251 ? -24.531 -15.461 5.73 1 92.69 251 ASP A O 1
ATOM 1887 N N . PRO A 1 252 ? -25.125 -14.297 7.582 1 89.12 252 PRO A N 1
ATOM 1888 C CA . PRO A 1 252 ? -24.625 -15.344 8.469 1 89.12 252 PRO A CA 1
ATOM 1889 C C . PRO A 1 252 ? -25.297 -16.703 8.227 1 89.12 252 PRO A C 1
ATOM 1891 O O . PRO A 1 252 ? -24.75 -17.734 8.625 1 89.12 252 PRO A O 1
ATOM 1894 N N . SER A 1 253 ? -26.438 -16.703 7.555 1 90.12 253 SER A N 1
ATOM 1895 C CA . SER A 1 253 ? -27.188 -17.938 7.395 1 90.12 253 SER A CA 1
ATOM 1896 C C . SER A 1 253 ? -26.828 -18.656 6.094 1 90.12 253 SER A C 1
ATOM 1898 O O . SER A 1 253 ? -27.297 -19.75 5.828 1 90.12 253 SER A O 1
ATOM 1900 N N . GLU A 1 254 ? -26.016 -18 5.281 1 88.69 254 GLU A N 1
ATOM 1901 C CA . GLU A 1 254 ? -25.656 -18.562 3.986 1 88.69 254 GLU A CA 1
ATOM 1902 C C . GLU A 1 254 ? -24.156 -18.438 3.736 1 88.69 254 GLU A C 1
ATOM 1904 O O . GLU A 1 254 ? -23.531 -17.453 4.145 1 88.69 254 GLU A O 1
ATOM 1909 N N . PRO A 1 255 ? -23.625 -19.453 3.047 1 86.62 255 PRO A N 1
ATOM 1910 C CA . PRO A 1 255 ? -22.234 -19.281 2.635 1 86.62 255 PRO A CA 1
ATOM 1911 C C . PRO A 1 255 ? -22.031 -18.125 1.654 1 86.62 255 PRO A C 1
ATOM 1913 O O . PRO A 1 255 ? -22.875 -17.906 0.783 1 86.62 255 PRO A O 1
ATOM 1916 N N . SER A 1 256 ? -20.953 -17.5 1.816 1 85.62 256 SER A N 1
ATOM 1917 C CA . SER A 1 256 ? -20.703 -16.25 1.08 1 85.62 256 SER A CA 1
ATOM 1918 C C . SER A 1 256 ? -20.641 -16.516 -0.422 1 85.62 256 SER A C 1
ATOM 1920 O O . SER A 1 256 ? -21.078 -15.672 -1.217 1 85.62 256 SER A O 1
ATOM 1922 N N . PHE A 1 257 ? -20.141 -17.641 -0.84 1 82.06 257 PHE A N 1
ATOM 1923 C CA . PHE A 1 257 ? -19.906 -17.891 -2.258 1 82.06 257 PHE A CA 1
ATOM 1924 C C . PHE A 1 257 ? -21.219 -17.938 -3.025 1 82.06 257 PHE A C 1
ATOM 1926 O O . PHE A 1 257 ? -21.234 -17.781 -4.25 1 82.06 257 PHE A O 1
ATOM 1933 N N . LYS A 1 258 ? -22.359 -18.125 -2.344 1 83.25 258 LYS A N 1
ATOM 1934 C CA . LYS A 1 258 ? -23.656 -18.188 -2.992 1 83.25 258 LYS A CA 1
ATOM 1935 C C . LYS A 1 258 ? -24.031 -16.828 -3.611 1 83.25 258 LYS A C 1
ATOM 1937 O O . LYS A 1 258 ? -24.812 -16.766 -4.559 1 83.25 258 LYS A O 1
ATOM 1942 N N . TYR A 1 259 ? -23.422 -15.836 -3.135 1 87.94 259 TYR A N 1
ATOM 1943 C CA . TYR A 1 259 ? -23.766 -14.5 -3.607 1 87.94 259 TYR A CA 1
ATOM 1944 C C . TYR A 1 259 ? -22.906 -14.102 -4.805 1 87.94 259 TYR A C 1
ATOM 1946 O O . TYR A 1 259 ? -23.203 -13.117 -5.48 1 87.94 259 TYR A O 1
ATOM 1954 N N . MET A 1 260 ? -21.953 -14.883 -5.16 1 82.06 260 MET A N 1
ATOM 1955 C CA . MET A 1 260 ? -21.047 -14.547 -6.254 1 82.06 260 MET A CA 1
ATOM 1956 C C . MET A 1 260 ? -21.812 -14.422 -7.57 1 82.06 260 MET A C 1
ATOM 1958 O O . MET A 1 260 ? -21.531 -13.523 -8.367 1 82.06 260 MET A O 1
ATOM 1962 N N . ALA A 1 261 ? -22.828 -15.227 -7.738 1 82.19 261 ALA A N 1
ATOM 1963 C CA . ALA A 1 261 ? -23.562 -15.227 -8.992 1 82.19 261 ALA A CA 1
ATOM 1964 C C . ALA A 1 261 ? -24.875 -14.453 -8.859 1 82.19 261 ALA A C 1
ATOM 1966 O O . ALA A 1 261 ? -25.656 -14.383 -9.805 1 82.19 261 ALA A O 1
ATOM 1967 N N . SER A 1 262 ? -25.109 -13.867 -7.738 1 91.75 262 SER A N 1
ATOM 1968 C CA . SER A 1 262 ? -26.359 -13.172 -7.465 1 91.75 262 SER A CA 1
ATOM 1969 C C . SER A 1 262 ? -26.406 -11.82 -8.164 1 91.75 262 SER A C 1
ATOM 1971 O O . SER A 1 262 ? -25.438 -11.062 -8.117 1 91.75 262 SER A O 1
ATOM 1973 N N . GLN A 1 263 ? -27.547 -11.57 -8.812 1 95.31 263 GLN A N 1
ATOM 1974 C CA . GLN A 1 263 ? -27.75 -10.25 -9.406 1 95.31 263 GLN A CA 1
ATOM 1975 C C . GLN A 1 263 ? -27.891 -9.18 -8.328 1 95.31 263 GLN A C 1
ATOM 1977 O O . GLN A 1 263 ? -27.516 -8.031 -8.531 1 95.31 263 GLN A O 1
ATOM 1982 N N . MET A 1 264 ? -28.422 -9.617 -7.148 1 96.62 264 MET A N 1
ATOM 1983 C CA . MET A 1 264 ? -28.562 -8.695 -6.023 1 96.62 264 MET A CA 1
ATOM 1984 C C . MET A 1 264 ? -27.188 -8.258 -5.512 1 96.62 264 MET A C 1
ATOM 1986 O O . MET A 1 264 ? -26.969 -7.07 -5.25 1 96.62 264 MET A O 1
ATOM 1990 N N . GLU A 1 265 ? -26.25 -9.18 -5.434 1 95.12 265 GLU A N 1
ATOM 1991 C CA . GLU A 1 265 ? -24.875 -8.852 -5.059 1 95.12 265 GLU A CA 1
ATOM 1992 C C . GLU A 1 265 ? -24.234 -7.914 -6.078 1 95.12 265 GLU A C 1
ATOM 1994 O O . GLU A 1 265 ? -23.578 -6.941 -5.703 1 95.12 265 GLU A O 1
ATOM 1999 N N . THR A 1 266 ? -24.453 -8.195 -7.332 1 94.62 266 THR A N 1
ATOM 2000 C CA . THR A 1 266 ? -23.906 -7.363 -8.406 1 94.62 266 THR A CA 1
ATOM 2001 C C . THR A 1 266 ? -24.469 -5.945 -8.32 1 94.62 266 THR A C 1
ATOM 2003 O O . THR A 1 266 ? -23.719 -4.973 -8.414 1 94.62 266 THR A O 1
ATOM 2006 N N . ALA A 1 267 ? -25.75 -5.848 -8.148 1 96.56 267 ALA A N 1
ATOM 2007 C CA . ALA A 1 267 ? -26.406 -4.547 -8.094 1 96.56 267 ALA A CA 1
ATOM 2008 C C . ALA A 1 267 ? -25.938 -3.74 -6.887 1 96.56 267 ALA A C 1
ATOM 2010 O O . ALA A 1 267 ? -25.672 -2.543 -7 1 96.56 267 ALA A O 1
ATOM 2011 N N . ALA A 1 268 ? -25.812 -4.398 -5.754 1 96.56 268 ALA A N 1
ATOM 2012 C CA . ALA A 1 268 ? -25.5 -3.725 -4.492 1 96.56 268 ALA A CA 1
ATOM 2013 C C . ALA A 1 268 ? -24.016 -3.395 -4.391 1 96.56 268 ALA A C 1
ATOM 2015 O O . ALA A 1 268 ? -23.641 -2.307 -3.941 1 96.56 268 ALA A O 1
ATOM 2016 N N . GLY A 1 269 ? -23.203 -4.336 -4.828 1 94.81 269 GLY A N 1
ATOM 2017 C CA . GLY A 1 269 ? -21.797 -4.227 -4.461 1 94.81 269 GLY A CA 1
ATOM 2018 C C . GLY A 1 269 ? -20.891 -3.961 -5.648 1 94.81 269 GLY A C 1
ATOM 2019 O O . GLY A 1 269 ? -19.719 -3.643 -5.473 1 94.81 269 GLY A O 1
ATOM 2020 N N . GLN A 1 270 ? -21.422 -4 -6.887 1 93.12 270 GLN A N 1
ATOM 2021 C CA . GLN A 1 270 ? -20.516 -3.998 -8.031 1 93.12 270 GLN A CA 1
ATOM 2022 C C . GLN A 1 270 ? -21 -3.027 -9.109 1 93.12 270 GLN A C 1
ATOM 2024 O O . GLN A 1 270 ? -20.688 -3.203 -10.289 1 93.12 270 GLN A O 1
ATOM 2029 N N . GLN A 1 271 ? -21.828 -2.098 -8.75 1 95.31 271 GLN A N 1
ATOM 2030 C CA . GLN A 1 271 ? -22.281 -1.037 -9.641 1 95.31 271 GLN A CA 1
ATOM 2031 C C . GLN A 1 271 ? -21.906 0.338 -9.094 1 95.31 271 GLN A C 1
ATOM 2033 O O . GLN A 1 271 ? -21.766 0.509 -7.883 1 95.31 271 GLN A O 1
ATOM 2038 N N . PRO A 1 272 ? -21.656 1.307 -9.977 1 95.75 272 PRO A N 1
ATOM 2039 C CA . PRO A 1 272 ? -21.219 2.635 -9.539 1 95.75 272 PRO A CA 1
ATOM 2040 C C . PRO A 1 272 ? -22.359 3.479 -8.977 1 95.75 272 PRO A C 1
ATOM 2042 O O . PRO A 1 272 ? -22.5 4.648 -9.344 1 95.75 272 PRO A O 1
ATOM 2045 N N . LEU A 1 273 ? -23.141 2.914 -8.086 1 97.31 273 LEU A N 1
ATOM 2046 C CA . LEU A 1 273 ? -24.312 3.555 -7.508 1 97.31 273 LEU A CA 1
ATOM 2047 C C . LEU A 1 273 ? -23.984 4.145 -6.137 1 97.31 273 LEU A C 1
ATOM 2049 O O . LEU A 1 273 ? -22.906 3.895 -5.59 1 97.31 273 LEU A O 1
ATOM 2053 N N . LEU A 1 274 ? -24.859 4.914 -5.59 1 98.56 274 LEU A N 1
ATOM 2054 C CA . LEU A 1 274 ? -24.609 5.766 -4.43 1 98.56 274 LEU A CA 1
ATOM 2055 C C . LEU A 1 274 ? -24.234 4.93 -3.209 1 98.56 274 LEU A C 1
ATOM 2057 O O . LEU A 1 274 ? -24.953 3.986 -2.859 1 98.56 274 LEU A O 1
ATOM 2061 N N . TRP A 1 275 ? -23.109 5.27 -2.523 1 98.69 275 TRP A N 1
ATOM 2062 C CA . TRP A 1 275 ? -22.688 4.707 -1.244 1 98.69 275 TRP A CA 1
ATOM 2063 C C . TRP A 1 275 ? -22.719 5.766 -0.146 1 98.69 275 TRP A C 1
ATOM 2065 O O . TRP A 1 275 ? -22.328 6.914 -0.366 1 98.69 275 TRP A O 1
ATOM 2075 N N . LEU A 1 276 ? -23.234 5.398 0.983 1 98.62 276 LEU A N 1
ATOM 2076 C CA . LEU A 1 276 ? -23.219 6.234 2.18 1 98.62 276 LEU A CA 1
ATOM 2077 C C . LEU A 1 276 ? -22.5 5.527 3.324 1 98.62 276 LEU A C 1
ATOM 2079 O O . LEU A 1 276 ? -22.594 4.305 3.463 1 98.62 276 LEU A O 1
ATOM 2083 N N . ASN A 1 277 ? -21.797 6.289 4.148 1 97.31 277 ASN A N 1
ATOM 2084 C CA . ASN A 1 277 ? -21.109 5.707 5.297 1 97.31 277 ASN A CA 1
ATOM 2085 C C . ASN A 1 277 ? -21.984 5.723 6.543 1 97.31 277 ASN A C 1
ATOM 2087 O O . ASN A 1 277 ? -23.188 6.023 6.461 1 97.31 277 ASN A O 1
ATOM 2091 N N . GLU A 1 278 ? -21.438 5.395 7.723 1 95 278 GLU A N 1
ATOM 2092 C CA . GLU A 1 278 ? -22.141 5.234 8.992 1 95 278 GLU A CA 1
ATOM 2093 C C . GLU A 1 278 ? -22.719 6.562 9.477 1 95 278 GLU A C 1
ATOM 2095 O O . GLU A 1 278 ? -23.578 6.586 10.352 1 95 278 GLU A O 1
ATOM 2100 N N . HIS A 1 279 ? -22.281 7.641 8.844 1 94.12 279 HIS A N 1
ATOM 2101 C CA . HIS A 1 279 ? -22.75 8.961 9.227 1 94.12 279 HIS A CA 1
ATOM 2102 C C . HIS A 1 279 ? -23.719 9.531 8.188 1 94.12 279 HIS A C 1
ATOM 2104 O O . HIS A 1 279 ? -24.125 10.688 8.281 1 94.12 279 HIS A O 1
ATOM 2110 N N . GLY A 1 280 ? -24.031 8.742 7.23 1 96.88 280 GLY A N 1
ATOM 2111 C CA . GLY A 1 280 ? -24.922 9.172 6.172 1 96.88 280 GLY A CA 1
ATOM 2112 C C . GLY A 1 280 ? -24.266 10.062 5.141 1 96.88 280 GLY A C 1
ATOM 2113 O O . GLY A 1 280 ? -24.938 10.82 4.438 1 96.88 280 GLY A O 1
ATOM 2114 N N . GLU A 1 281 ? -22.953 9.969 5.062 1 97.44 281 GLU A N 1
ATOM 2115 C CA . GLU A 1 281 ? -22.188 10.805 4.145 1 97.44 281 GLU A CA 1
ATOM 2116 C C . GLU A 1 281 ? -21.719 10.016 2.934 1 97.44 281 GLU A C 1
ATOM 2118 O O . GLU A 1 281 ? -21.359 8.844 3.055 1 97.44 281 GLU A O 1
ATOM 2123 N N . ARG A 1 282 ? -21.828 10.648 1.753 1 98.31 282 ARG A N 1
ATOM 2124 C CA . ARG A 1 282 ? -21.094 10.133 0.606 1 98.31 282 ARG A CA 1
ATOM 2125 C C . ARG A 1 282 ? -19.594 10.305 0.802 1 98.31 282 ARG A C 1
ATOM 2127 O O . ARG A 1 282 ? -19.141 11.312 1.348 1 98.31 282 ARG A O 1
ATOM 2134 N N . PHE A 1 283 ? -18.719 9.297 0.345 1 98.19 283 PHE A N 1
ATOM 2135 C CA . PHE A 1 283 ? -17.328 9.383 0.804 1 98.19 283 PHE A CA 1
ATOM 2136 C C . PHE A 1 283 ? -16.359 9.047 -0.325 1 98.19 283 PHE A C 1
ATOM 2138 O O . PHE A 1 283 ? -15.148 9.086 -0.138 1 98.19 283 PHE A O 1
ATOM 2145 N N . VAL A 1 284 ? -16.891 8.734 -1.56 1 98.25 284 VAL A N 1
ATOM 2146 C CA . VAL A 1 284 ? -16 8.359 -2.656 1 98.25 284 VAL A CA 1
ATOM 2147 C C . VAL A 1 284 ? -16.75 8.477 -3.984 1 98.25 284 VAL A C 1
ATOM 2149 O O . VAL A 1 284 ? -17.984 8.57 -4.012 1 98.25 284 VAL A O 1
ATOM 2152 N N . ASP A 1 285 ? -15.984 8.625 -5.082 1 98.25 285 ASP A N 1
ATOM 2153 C CA . ASP A 1 285 ? -16.516 8.328 -6.406 1 98.25 285 ASP A CA 1
ATOM 2154 C C . ASP A 1 285 ? -16.797 6.84 -6.566 1 98.25 285 ASP A C 1
ATOM 2156 O O . ASP A 1 285 ? -15.883 6.039 -6.727 1 98.25 285 ASP A O 1
ATOM 2160 N N . GLU A 1 286 ? -18.062 6.492 -6.609 1 97.56 286 GLU A N 1
ATOM 2161 C CA . GLU A 1 286 ? -18.484 5.098 -6.582 1 97.56 286 GLU A CA 1
ATOM 2162 C C . GLU A 1 286 ? -18.062 4.367 -7.852 1 97.56 286 GLU A C 1
ATOM 2164 O O . GLU A 1 286 ? -18.062 3.135 -7.898 1 97.56 286 GLU A O 1
ATOM 2169 N N . ALA A 1 287 ? -17.609 5.074 -8.828 1 95.31 287 ALA A N 1
ATOM 2170 C CA . ALA A 1 287 ? -17.094 4.434 -10.031 1 95.31 287 ALA A CA 1
ATOM 2171 C C . ALA A 1 287 ? -15.82 3.648 -9.734 1 95.31 287 ALA A C 1
ATOM 2173 O O . ALA A 1 287 ? -15.344 2.881 -10.578 1 95.31 287 ALA A O 1
ATOM 2174 N N . VAL A 1 288 ? -15.344 3.758 -8.516 1 95.44 288 VAL A N 1
ATOM 2175 C CA . VAL A 1 288 ? -14.172 3.016 -8.055 1 95.44 288 VAL A CA 1
ATOM 2176 C C . VAL A 1 288 ? -14.43 1.517 -8.188 1 95.44 288 VAL A C 1
ATOM 2178 O O . VAL A 1 288 ? -13.492 0.727 -8.297 1 95.44 288 VAL A O 1
ATOM 2181 N N . VAL A 1 289 ? -15.68 1.101 -8.312 1 93.38 289 VAL A N 1
ATOM 2182 C CA . VAL A 1 289 ? -16.047 -0.31 -8.383 1 93.38 289 VAL A CA 1
ATOM 2183 C C . VAL A 1 289 ? -15.438 -0.943 -9.633 1 93.38 289 VAL A C 1
ATOM 2185 O O . VAL A 1 289 ? -15.305 -2.166 -9.711 1 93.38 289 VAL A O 1
ATOM 2188 N N . TYR A 1 290 ? -15.039 -0.11 -10.562 1 88.19 290 TYR A N 1
ATOM 2189 C CA . TYR A 1 290 ? -14.422 -0.626 -11.773 1 88.19 290 TYR A CA 1
ATOM 2190 C C . TYR A 1 290 ? -13.125 -1.37 -11.453 1 88.19 290 TYR A C 1
ATOM 2192 O O . TYR A 1 290 ? -12.734 -2.291 -12.172 1 88.19 290 TYR A O 1
ATOM 2200 N N . ASN A 1 291 ? -12.508 -0.938 -10.469 1 92.06 291 ASN A N 1
ATOM 2201 C CA . ASN A 1 291 ? -11.391 -1.663 -9.875 1 92.06 291 ASN A CA 1
ATOM 2202 C C . ASN A 1 291 ? -11.766 -2.26 -8.523 1 92.06 291 ASN A C 1
ATOM 2204 O O . ASN A 1 291 ? -11.781 -1.555 -7.512 1 92.06 291 ASN A O 1
ATOM 2208 N N . PHE A 1 292 ? -12.008 -3.504 -8.523 1 91.38 292 PHE A N 1
ATOM 2209 C CA . PHE A 1 292 ? -12.625 -4.113 -7.355 1 91.38 292 PHE A CA 1
ATOM 2210 C C . PHE A 1 292 ? -11.703 -4.035 -6.148 1 91.38 292 PHE A C 1
ATOM 2212 O O . PHE A 1 292 ? -12.164 -3.938 -5.012 1 91.38 292 PHE A O 1
ATOM 2219 N N . SER A 1 293 ? -10.406 -4.047 -6.348 1 94 293 SER A N 1
ATOM 2220 C CA . SER A 1 293 ? -9.484 -3.916 -5.227 1 94 293 SER A CA 1
ATOM 2221 C C . SER A 1 293 ? -9.531 -2.512 -4.633 1 94 293 SER A C 1
ATOM 2223 O O . SER A 1 293 ? -9.516 -2.35 -3.412 1 94 293 SER A O 1
ATOM 2225 N N . TYR A 1 294 ? -9.578 -1.5 -5.555 1 95.75 294 TYR A N 1
ATOM 2226 C CA . TYR A 1 294 ? -9.719 -0.122 -5.094 1 95.75 294 TYR A CA 1
ATOM 2227 C C . TYR A 1 294 ? -11.023 0.073 -4.344 1 95.75 294 TYR A C 1
ATOM 2229 O O . TYR A 1 294 ? -11.078 0.795 -3.344 1 95.75 294 TYR A O 1
ATOM 2237 N N . ALA A 1 295 ? -12.062 -0.601 -4.863 1 96.38 295 ALA A N 1
ATOM 2238 C CA . ALA A 1 295 ? -13.359 -0.518 -4.191 1 96.38 295 ALA A CA 1
ATOM 2239 C C . ALA A 1 295 ? -13.273 -1.064 -2.768 1 96.38 295 ALA A C 1
ATOM 2241 O O . ALA A 1 295 ? -13.789 -0.457 -1.829 1 96.38 295 ALA A O 1
ATOM 2242 N N . GLY A 1 296 ? -12.648 -2.186 -2.643 1 96.94 296 GLY A N 1
ATOM 2243 C CA . GLY A 1 296 ? -12.438 -2.736 -1.313 1 96.94 296 GLY A CA 1
ATOM 2244 C C . GLY A 1 296 ? -11.688 -1.796 -0.388 1 96.94 296 GLY A C 1
ATOM 2245 O O . GLY A 1 296 ? -12.086 -1.599 0.761 1 96.94 296 GLY A O 1
ATOM 2246 N N . ASN A 1 297 ? -10.586 -1.2 -0.879 1 97.06 297 ASN A N 1
ATOM 2247 C CA . ASN A 1 297 ? -9.82 -0.242 -0.091 1 97.06 297 ASN A CA 1
ATOM 2248 C C . ASN A 1 297 ? -10.68 0.947 0.334 1 97.06 297 ASN A C 1
ATOM 2250 O O . ASN A 1 297 ? -10.633 1.37 1.49 1 97.06 297 ASN A O 1
ATOM 2254 N N . ALA A 1 298 ? -11.461 1.445 -0.608 1 97.75 298 ALA A N 1
ATOM 2255 C CA . ALA A 1 298 ? -12.32 2.59 -0.322 1 97.75 298 ALA A CA 1
ATOM 2256 C C . ALA A 1 298 ? -13.328 2.256 0.774 1 97.75 298 ALA A C 1
ATOM 2258 O O . ALA A 1 298 ? -13.586 3.072 1.662 1 97.75 298 ALA A O 1
ATOM 2259 N N . LEU A 1 299 ? -13.898 1.097 0.71 1 97.94 299 LEU A N 1
ATOM 2260 C CA . LEU A 1 299 ? -14.883 0.682 1.702 1 97.94 299 LEU A CA 1
ATOM 2261 C C . LEU A 1 299 ? -14.273 0.655 3.098 1 97.94 299 LEU A C 1
ATOM 2263 O O . LEU A 1 299 ? -14.922 1.031 4.074 1 97.94 299 LEU A O 1
ATOM 2267 N N . TYR A 1 300 ? -13.039 0.331 3.193 1 95.94 300 TYR A N 1
ATOM 2268 C CA . TYR A 1 300 ? -12.391 0.196 4.492 1 95.94 300 TYR A CA 1
ATOM 2269 C C . TYR A 1 300 ? -12.039 1.562 5.07 1 95.94 300 TYR A C 1
ATOM 2271 O O . TYR A 1 300 ? -11.672 1.671 6.242 1 95.94 300 TYR A O 1
ATOM 2279 N N . THR A 1 301 ? -12.141 2.631 4.238 1 96.31 301 THR A N 1
ATOM 2280 C CA . THR A 1 301 ? -11.883 3.951 4.801 1 96.31 301 THR A CA 1
ATOM 2281 C C . THR A 1 301 ? -13.016 4.367 5.738 1 96.31 301 THR A C 1
ATOM 2283 O O . THR A 1 301 ? -12.891 5.344 6.48 1 96.31 301 THR A O 1
ATOM 2286 N N . GLN A 1 302 ? -14.094 3.611 5.68 1 96 302 GLN A N 1
ATOM 2287 C CA . GLN A 1 302 ? -15.242 3.863 6.551 1 96 302 GLN A CA 1
ATOM 2288 C C . GLN A 1 302 ? -15.508 2.676 7.469 1 96 302 GLN A C 1
ATOM 2290 O O . GLN A 1 302 ? -15.062 1.559 7.191 1 96 302 GLN A O 1
ATOM 2295 N N . ASN A 1 303 ? -16.234 2.91 8.609 1 94.12 303 ASN A N 1
ATOM 2296 C CA . ASN A 1 303 ? -16.516 1.823 9.539 1 94.12 303 ASN A CA 1
ATOM 2297 C C . ASN A 1 303 ? -17.719 0.998 9.102 1 94.12 303 ASN A C 1
ATOM 2299 O O . ASN A 1 303 ? -17.828 -0.177 9.453 1 94.12 303 ASN A O 1
ATOM 2303 N N . GLN A 1 304 ? -18.641 1.627 8.406 1 96 304 GLN A N 1
ATOM 2304 C CA . GLN A 1 304 ? -19.812 0.999 7.812 1 96 304 GLN A CA 1
ATOM 2305 C C . GLN A 1 304 ? -20.203 1.684 6.508 1 96 304 GLN A C 1
ATOM 2307 O O . GLN A 1 304 ? -20.016 2.893 6.352 1 96 304 GLN A O 1
ATOM 2312 N N . VAL A 1 305 ? -20.703 0.872 5.582 1 98 305 VAL A N 1
ATOM 2313 C CA . VAL A 1 305 ? -21.078 1.439 4.289 1 98 305 VAL A CA 1
ATOM 2314 C C . VAL A 1 305 ? -22.391 0.822 3.816 1 98 305 VAL A C 1
ATOM 2316 O O . VAL A 1 305 ? -22.625 -0.373 4.008 1 98 305 VAL A O 1
ATOM 2319 N N . PHE A 1 306 ? -23.234 1.637 3.18 1 98.75 306 PHE A N 1
ATOM 2320 C CA . PHE A 1 306 ? -24.469 1.2 2.561 1 98.75 306 PHE A CA 1
ATOM 2321 C C . PHE A 1 306 ? -24.531 1.622 1.097 1 98.75 306 PHE A C 1
ATOM 2323 O O . PHE A 1 306 ? -24.125 2.736 0.751 1 98.75 306 PHE A O 1
ATOM 2330 N N . SER A 1 307 ? -24.953 0.722 0.271 1 98.69 307 SER A N 1
ATOM 2331 C CA . SER A 1 307 ? -25.375 1.077 -1.084 1 98.69 307 SER A CA 1
ATOM 2332 C C . SER A 1 307 ? -26.859 1.411 -1.144 1 98.69 307 SER A C 1
ATOM 2334 O O . SER A 1 307 ? -27.688 0.691 -0.578 1 98.69 307 SER A O 1
ATOM 2336 N N . ILE A 1 308 ? -27.203 2.521 -1.793 1 98.81 308 ILE A N 1
ATOM 2337 C CA . ILE A 1 308 ? -28.578 2.984 -1.854 1 98.81 308 ILE A CA 1
ATOM 2338 C C . ILE A 1 308 ? -29.109 2.854 -3.281 1 98.81 308 ILE A C 1
ATOM 2340 O O . ILE A 1 308 ? -28.547 3.438 -4.211 1 98.81 308 ILE A O 1
ATOM 2344 N N . LEU A 1 309 ? -30.156 2.096 -3.451 1 98.44 309 LEU A N 1
ATOM 2345 C CA . LEU A 1 309 ? -30.828 1.943 -4.738 1 98.44 309 LEU A CA 1
ATOM 2346 C C . LEU A 1 309 ? -32.312 2.289 -4.621 1 98.44 309 LEU A C 1
ATOM 2348 O O . LEU A 1 309 ? -32.938 2.037 -3.584 1 98.44 309 LEU A O 1
ATOM 2352 N N . ASP A 1 310 ? -32.844 2.848 -5.641 1 98.5 310 ASP A N 1
ATOM 2353 C CA . ASP A 1 310 ? -34.281 2.994 -5.68 1 98.5 310 ASP A CA 1
ATOM 2354 C C . ASP A 1 310 ? -34.906 2.09 -6.746 1 98.5 310 ASP A C 1
ATOM 2356 O O . ASP A 1 310 ? -34.188 1.389 -7.461 1 98.5 310 ASP A O 1
ATOM 2360 N N . GLN A 1 311 ? -36.219 2.062 -6.77 1 98.56 311 GLN A N 1
ATOM 2361 C CA . GLN A 1 311 ? -36.906 1.155 -7.676 1 98.56 311 GLN A CA 1
ATOM 2362 C C . GLN A 1 311 ? -36.656 1.516 -9.133 1 98.56 311 GLN A C 1
ATOM 2364 O O . GLN A 1 311 ? -36.562 0.635 -9.992 1 98.56 311 GLN A O 1
ATOM 2369 N N . GLY A 1 312 ? -36.469 2.775 -9.438 1 98.06 312 GLY A N 1
ATOM 2370 C CA . GLY A 1 312 ? -36.156 3.201 -10.797 1 98.06 312 GLY A CA 1
ATOM 2371 C C . GLY A 1 312 ? -34.906 2.572 -11.352 1 98.06 312 GLY A C 1
ATOM 2372 O O . GLY A 1 312 ? -34.906 2.062 -12.477 1 98.06 312 GLY A O 1
ATOM 2373 N N . VAL A 1 313 ? -33.844 2.605 -10.625 1 98 313 VAL A N 1
ATOM 2374 C CA . VAL A 1 313 ? -32.562 2.07 -11.094 1 98 313 VAL A CA 1
ATOM 2375 C C . VAL A 1 313 ? -32.625 0.547 -11.172 1 98 313 VAL A C 1
ATOM 2377 O O . VAL A 1 313 ? -32.031 -0.066 -12.062 1 98 313 VAL A O 1
ATOM 2380 N N . ILE A 1 314 ? -33.344 -0.051 -10.258 1 98.31 314 ILE A N 1
ATOM 2381 C CA . ILE A 1 314 ? -33.531 -1.497 -10.273 1 98.31 314 ILE A CA 1
ATOM 2382 C C . ILE A 1 314 ? -34.25 -1.905 -11.562 1 98.31 314 ILE A C 1
ATOM 2384 O O . ILE A 1 314 ? -33.812 -2.83 -12.25 1 98.31 314 ILE A O 1
ATOM 2388 N N . ASN A 1 315 ? -35.312 -1.175 -11.891 1 98.25 315 ASN A N 1
ATOM 2389 C CA . ASN A 1 315 ? -36.031 -1.421 -13.133 1 98.25 315 ASN A CA 1
ATOM 2390 C C . ASN A 1 315 ? -35.156 -1.205 -14.352 1 98.25 315 ASN A C 1
ATOM 2392 O O . ASN A 1 315 ? -35.188 -1.99 -15.305 1 98.25 315 ASN A O 1
ATOM 2396 N N . LYS A 1 316 ? -34.406 -0.186 -14.273 1 97.38 316 LYS A N 1
ATOM 2397 C CA . LYS A 1 316 ? -33.531 0.132 -15.398 1 97.38 316 LYS A CA 1
ATOM 2398 C C . LYS A 1 316 ? -32.531 -0.983 -15.641 1 97.38 316 LYS A C 1
ATOM 2400 O O . LYS A 1 316 ? -32.281 -1.378 -16.781 1 97.38 316 LYS A O 1
ATOM 2405 N N . MET A 1 317 ? -31.906 -1.494 -14.57 1 97.5 317 MET A N 1
ATOM 2406 C CA . MET A 1 317 ? -30.922 -2.564 -14.719 1 97.5 317 MET A CA 1
ATOM 2407 C C . MET A 1 317 ? -31.578 -3.838 -15.242 1 97.5 317 MET A C 1
ATOM 2409 O O . MET A 1 317 ? -30.984 -4.57 -16.031 1 97.5 317 MET A O 1
ATOM 2413 N N . ALA A 1 318 ? -32.781 -4.078 -14.82 1 97.31 318 ALA A N 1
ATOM 2414 C CA . ALA A 1 318 ? -33.5 -5.25 -15.289 1 97.31 318 ALA A CA 1
ATOM 2415 C C . ALA A 1 318 ? -33.844 -5.121 -16.766 1 97.31 318 ALA A C 1
ATOM 2417 O O . ALA A 1 318 ? -33.812 -6.102 -17.516 1 97.31 318 ALA A O 1
ATOM 2418 N N . GLN A 1 319 ? -34.156 -3.955 -17.203 1 97.31 319 GLN A N 1
ATOM 2419 C CA . GLN A 1 319 ? -34.688 -3.723 -18.547 1 97.31 319 GLN A CA 1
ATOM 2420 C C . GLN A 1 319 ? -33.562 -3.428 -19.531 1 97.31 319 GLN A C 1
ATOM 2422 O O . GLN A 1 319 ? -33.531 -3.965 -20.641 1 97.31 319 GLN A O 1
ATOM 2427 N N . ASP A 1 320 ? -32.656 -2.527 -19.125 1 96.62 320 ASP A N 1
ATOM 2428 C CA . ASP A 1 320 ? -31.656 -2.004 -20.047 1 96.62 320 ASP A CA 1
ATOM 2429 C C . ASP A 1 320 ? -30.328 -2.715 -19.844 1 96.62 320 ASP A C 1
ATOM 2431 O O . ASP A 1 320 ? -29.5 -2.754 -20.766 1 96.62 320 ASP A O 1
ATOM 2435 N N . GLY A 1 321 ? -30.047 -3.184 -18.625 1 96.12 321 GLY A N 1
ATOM 2436 C CA . GLY A 1 321 ? -28.781 -3.834 -18.328 1 96.12 321 GLY A CA 1
ATOM 2437 C C . GLY A 1 321 ? -27.984 -3.133 -17.25 1 96.12 321 GLY A C 1
ATOM 2438 O O . GLY A 1 321 ? -28.25 -1.97 -16.922 1 96.12 321 GLY A O 1
ATOM 2439 N N . ASN A 1 322 ? -27.062 -3.879 -16.656 1 94.44 322 ASN A N 1
ATOM 2440 C CA . ASN A 1 322 ? -26.203 -3.326 -15.609 1 94.44 322 ASN A CA 1
ATOM 2441 C C . ASN A 1 322 ? -25.219 -2.307 -16.172 1 94.44 322 ASN A C 1
ATOM 2443 O O . ASN A 1 322 ? -25.078 -2.18 -17.391 1 94.44 322 ASN A O 1
ATOM 2447 N N . PHE A 1 323 ? -24.562 -1.473 -15.359 1 92.25 323 PHE A N 1
ATOM 2448 C CA . PHE A 1 323 ? -23.672 -0.39 -15.742 1 92.25 323 PHE A CA 1
ATOM 2449 C C . PHE A 1 323 ? -22.266 -0.917 -16.016 1 92.25 323 PHE A C 1
ATOM 2451 O O . PHE A 1 323 ? -21.547 -0.384 -16.859 1 92.25 323 PHE A O 1
ATOM 2458 N N . MET A 1 324 ? -21.891 -1.889 -15.188 1 86.62 324 MET A N 1
ATOM 2459 C CA . MET A 1 324 ? -20.531 -2.395 -15.234 1 86.62 324 MET A CA 1
ATOM 2460 C C . MET A 1 324 ? -20.5 -3.912 -15.102 1 86.62 324 MET A C 1
ATOM 2462 O O . MET A 1 324 ? -21.375 -4.496 -14.453 1 86.62 324 MET A O 1
ATOM 2466 N N . GLY A 1 325 ? -19.531 -4.453 -15.805 1 80.12 325 GLY A N 1
ATOM 2467 C CA . GLY A 1 325 ? -19.312 -5.883 -15.672 1 80.12 325 GLY A CA 1
ATOM 2468 C C . GLY A 1 325 ? -18.078 -6.227 -14.852 1 80.12 325 GLY A C 1
ATOM 2469 O O . GLY A 1 325 ? -17.219 -5.379 -14.648 1 80.12 325 GLY A O 1
ATOM 2470 N N . LEU A 1 326 ? -18.109 -7.344 -14.312 1 75.06 326 LEU A N 1
ATOM 2471 C CA . LEU A 1 326 ? -16.984 -7.902 -13.57 1 75.06 326 LEU A CA 1
ATOM 2472 C C . LEU A 1 326 ? -16.656 -9.312 -14.055 1 75.06 326 LEU A C 1
ATOM 2474 O O . LEU A 1 326 ? -17.297 -10.281 -13.625 1 75.06 326 LEU A O 1
ATOM 2478 N N . GLY A 1 327 ? -15.641 -9.375 -14.859 1 66.88 327 GLY A N 1
ATOM 2479 C CA . GLY A 1 327 ? -15.211 -10.672 -15.352 1 66.88 327 GLY A CA 1
ATOM 2480 C C . GLY A 1 327 ? -16.25 -11.344 -16.234 1 66.88 327 GLY A C 1
ATOM 2481 O O . GLY A 1 327 ? -16.953 -10.68 -17 1 66.88 327 GLY A O 1
ATOM 2482 N N . VAL A 1 328 ? -16.219 -12.703 -16.125 1 65.81 328 VAL A N 1
ATOM 2483 C CA . VAL A 1 328 ? -17.078 -13.484 -17 1 65.81 328 VAL A CA 1
ATOM 2484 C C . VAL A 1 328 ? -18.438 -13.711 -16.312 1 65.81 328 VAL A C 1
ATOM 2486 O O . VAL A 1 328 ? -19.406 -14.078 -16.969 1 65.81 328 VAL A O 1
ATOM 2489 N N . TYR A 1 329 ? -18.453 -13.352 -15.047 1 68.69 329 TYR A N 1
ATOM 2490 C CA . TYR A 1 329 ? -19.672 -13.609 -14.281 1 68.69 329 TYR A CA 1
ATOM 2491 C C . TYR A 1 329 ? -20.703 -12.523 -14.516 1 68.69 329 TYR A C 1
ATOM 2493 O O . TYR A 1 329 ? -21.906 -12.797 -14.508 1 68.69 329 TYR A O 1
ATOM 2501 N N . VAL A 1 330 ? -20.203 -11.375 -14.648 1 78.25 330 VAL A N 1
ATOM 2502 C CA . VAL A 1 330 ? -21.078 -10.234 -14.859 1 78.25 330 VAL A CA 1
ATOM 2503 C C . VAL A 1 330 ? -20.672 -9.5 -16.141 1 78.25 330 VAL A C 1
ATOM 2505 O O . VAL A 1 330 ? -19.672 -8.773 -16.141 1 78.25 330 VAL A O 1
ATOM 2508 N N . ARG A 1 331 ? -21.469 -9.688 -17.109 1 82.31 331 ARG A N 1
ATOM 2509 C CA . ARG A 1 331 ? -21.203 -9 -18.375 1 82.31 331 ARG A CA 1
ATOM 2510 C C . ARG A 1 331 ? -21.781 -7.59 -18.375 1 82.31 331 ARG A C 1
ATOM 2512 O O . ARG A 1 331 ? -22.922 -7.387 -17.969 1 82.31 331 ARG A O 1
ATOM 2519 N N . ARG A 1 332 ? -20.922 -6.691 -18.797 1 86.38 332 ARG A N 1
ATOM 2520 C CA . ARG A 1 332 ? -21.406 -5.316 -18.891 1 86.38 332 ARG A CA 1
ATOM 2521 C C . ARG A 1 332 ? -22.625 -5.227 -19.812 1 86.38 332 ARG A C 1
ATOM 2523 O O . ARG A 1 332 ? -22.625 -5.805 -20.891 1 86.38 332 ARG A O 1
ATOM 2530 N N . GLY A 1 333 ? -23.625 -4.613 -19.359 1 91.25 333 GLY A N 1
ATOM 2531 C CA . GLY A 1 333 ? -24.828 -4.402 -20.156 1 91.25 333 GLY A CA 1
ATOM 2532 C C . GLY A 1 333 ? -25.797 -5.562 -20.094 1 91.25 333 GLY A C 1
ATOM 2533 O O . GLY A 1 333 ? -26.891 -5.496 -20.641 1 91.25 333 GLY A O 1
ATOM 2534 N N . GLU A 1 334 ? -25.406 -6.523 -19.375 1 92.94 334 GLU A N 1
ATOM 2535 C CA . GLU A 1 334 ? -26.328 -7.66 -19.234 1 92.94 334 GLU A CA 1
ATOM 2536 C C . GLU A 1 334 ? -27.562 -7.281 -18.438 1 92.94 334 GLU A C 1
ATOM 2538 O O . GLU A 1 334 ? -27.469 -6.617 -17.406 1 92.94 334 GLU A O 1
ATOM 2543 N N . LYS A 1 335 ? -28.734 -7.766 -18.969 1 96.44 335 LYS A N 1
ATOM 2544 C CA . LYS A 1 335 ? -30 -7.5 -18.281 1 96.44 335 LYS A CA 1
ATOM 2545 C C . LYS A 1 335 ? -30.078 -8.289 -16.969 1 96.44 335 LYS A C 1
ATOM 2547 O O . LYS A 1 335 ? -29.766 -9.484 -16.938 1 96.44 335 LYS A O 1
ATOM 2552 N N . MET A 1 336 ? -30.516 -7.613 -15.984 1 96.56 336 MET A N 1
ATOM 2553 C CA . MET A 1 336 ? -30.609 -8.227 -14.664 1 96.56 336 MET A CA 1
ATOM 2554 C C . MET A 1 336 ? -32.031 -8.695 -14.375 1 96.56 336 MET A C 1
ATOM 2556 O O . MET A 1 336 ? -32.688 -8.18 -13.469 1 96.56 336 MET A O 1
ATOM 2560 N N . THR A 1 337 ? -32.438 -9.719 -15.062 1 97.25 337 THR A N 1
ATOM 2561 C CA . THR A 1 337 ? -33.844 -10.125 -15.102 1 97.25 337 THR A CA 1
ATOM 2562 C C . THR A 1 337 ? -34.25 -10.82 -13.805 1 97.25 337 THR A C 1
ATOM 2564 O O . THR A 1 337 ? -35.438 -10.945 -13.5 1 97.25 337 THR A O 1
ATOM 2567 N N . LYS A 1 338 ? -33.312 -11.273 -13 1 97.38 338 LYS A N 1
ATOM 2568 C CA . LYS A 1 338 ? -33.625 -11.953 -11.742 1 97.38 338 LYS A CA 1
ATOM 2569 C C . LYS A 1 338 ? -33.5 -11.008 -10.555 1 97.38 338 LYS A C 1
ATOM 2571 O O . LYS A 1 338 ? -33.781 -11.383 -9.422 1 97.38 338 LYS A O 1
ATOM 2576 N N . LEU A 1 339 ? -33.094 -9.828 -10.773 1 98 339 LEU A N 1
ATOM 2577 C CA . LEU A 1 339 ? -32.719 -8.883 -9.719 1 98 339 LEU A CA 1
ATOM 2578 C C . LEU A 1 339 ? -33.906 -8.609 -8.789 1 98 339 LEU A C 1
ATOM 2580 O O . LEU A 1 339 ? -33.781 -8.758 -7.57 1 98 339 LEU A O 1
ATOM 2584 N N . GLN A 1 340 ? -35.031 -8.258 -9.367 1 98.31 340 GLN A N 1
ATOM 2585 C CA . GLN A 1 340 ? -36.188 -7.918 -8.539 1 98.31 340 GLN A CA 1
ATOM 2586 C C . GLN A 1 340 ? -36.625 -9.094 -7.668 1 98.31 340 GLN A C 1
ATOM 2588 O O . GLN A 1 340 ? -36.906 -8.922 -6.48 1 98.31 340 GLN A O 1
ATOM 2593 N N . ALA A 1 341 ? -36.625 -10.242 -8.242 1 98.38 341 ALA A N 1
ATOM 2594 C CA . ALA A 1 341 ? -37.031 -11.438 -7.504 1 98.38 341 ALA A CA 1
ATOM 2595 C C . ALA A 1 341 ? -36.062 -11.719 -6.355 1 98.38 341 ALA A C 1
ATOM 2597 O O . ALA A 1 341 ? -36.5 -12.125 -5.27 1 98.38 341 ALA A O 1
ATOM 2598 N N . GLU A 1 342 ? -34.781 -11.57 -6.547 1 97.94 342 GLU A N 1
ATOM 2599 C CA . GLU A 1 342 ? -33.781 -11.773 -5.5 1 97.94 342 GLU A CA 1
ATOM 2600 C C . GLU A 1 342 ? -33.969 -10.758 -4.367 1 97.94 342 GLU A C 1
ATOM 2602 O O . GLU A 1 342 ? -33.875 -11.117 -3.191 1 97.94 342 GLU A O 1
ATOM 2607 N N . ILE A 1 343 ? -34.25 -9.555 -4.734 1 98.44 343 ILE A N 1
ATOM 2608 C CA . ILE A 1 343 ? -34.469 -8.492 -3.75 1 98.44 343 ILE A CA 1
ATOM 2609 C C . ILE A 1 343 ? -35.719 -8.789 -2.93 1 98.44 343 ILE A C 1
ATOM 2611 O O . ILE A 1 343 ? -35.688 -8.727 -1.698 1 98.44 343 ILE A O 1
ATOM 2615 N N . ASP A 1 344 ? -36.812 -9.172 -3.66 1 98.56 344 ASP A N 1
ATOM 2616 C CA . ASP A 1 344 ? -38.062 -9.477 -2.986 1 98.56 344 ASP A CA 1
ATOM 2617 C C . ASP A 1 344 ? -37.875 -10.641 -2.008 1 98.56 344 ASP A C 1
ATOM 2619 O O . ASP A 1 344 ? -38.406 -10.594 -0.894 1 98.56 344 ASP A O 1
ATOM 2623 N N . ALA A 1 345 ? -37.156 -11.57 -2.438 1 97.69 345 ALA A N 1
ATOM 2624 C CA . ALA A 1 345 ? -36.906 -12.734 -1.586 1 97.69 345 ALA A CA 1
ATOM 2625 C C . ALA A 1 345 ? -36.125 -12.352 -0.347 1 97.69 345 ALA A C 1
ATOM 2627 O O . ALA A 1 345 ? -36.406 -12.82 0.756 1 97.69 345 ALA A O 1
ATOM 2628 N N . ALA A 1 346 ? -35.156 -11.555 -0.476 1 97.69 346 ALA A N 1
ATOM 2629 C CA . ALA A 1 346 ? -34.312 -11.141 0.642 1 97.69 346 ALA A CA 1
ATOM 2630 C C . ALA A 1 346 ? -35.094 -10.289 1.636 1 97.69 346 ALA A C 1
ATOM 2632 O O . ALA A 1 346 ? -34.969 -10.461 2.85 1 97.69 346 ALA A O 1
ATOM 2633 N N . VAL A 1 347 ? -35.938 -9.383 1.118 1 98.31 347 VAL A N 1
ATOM 2634 C CA . VAL A 1 347 ? -36.781 -8.539 1.964 1 98.31 347 VAL A CA 1
ATOM 2635 C C . VAL A 1 347 ? -37.781 -9.398 2.729 1 98.31 347 VAL A C 1
ATOM 2637 O O . VAL A 1 347 ? -37.938 -9.242 3.939 1 98.31 347 VAL A O 1
ATOM 2640 N N . ALA A 1 348 ? -38.344 -10.305 2 1 98 348 ALA A N 1
ATOM 2641 C CA . ALA A 1 348 ? -39.344 -11.18 2.613 1 98 348 ALA A CA 1
ATOM 2642 C C . ALA A 1 348 ? -38.719 -12.031 3.713 1 98 348 ALA A C 1
ATOM 2644 O O . ALA A 1 348 ? -39.344 -12.328 4.723 1 98 348 ALA A O 1
ATOM 2645 N N . ALA A 1 349 ? -37.5 -12.406 3.518 1 97.06 349 ALA A N 1
ATOM 2646 C CA . ALA A 1 349 ? -36.781 -13.258 4.477 1 97.06 349 ALA A CA 1
ATOM 2647 C C . ALA A 1 349 ? -36.188 -12.422 5.598 1 97.06 349 ALA A C 1
ATOM 2649 O O . ALA A 1 349 ? -35.531 -12.961 6.508 1 97.06 349 ALA A O 1
ATOM 2650 N N . ASN A 1 350 ? -36.281 -11.172 5.586 1 96.56 350 ASN A N 1
ATOM 2651 C CA . ASN A 1 350 ? -35.719 -10.25 6.562 1 96.56 350 ASN A CA 1
ATOM 2652 C C . ASN A 1 350 ? -34.219 -10.43 6.703 1 96.56 350 ASN A C 1
ATOM 2654 O O . ASN A 1 350 ? -33.719 -10.578 7.816 1 96.56 350 ASN A O 1
ATOM 2658 N N . LYS A 1 351 ? -33.594 -10.547 5.543 1 96.88 351 LYS A N 1
ATOM 2659 C CA . LYS A 1 351 ? -32.125 -10.648 5.598 1 96.88 351 LYS A CA 1
ATOM 2660 C C . LYS A 1 351 ? -31.516 -9.422 6.27 1 96.88 351 LYS A C 1
ATOM 2662 O O . LYS A 1 351 ? -31.984 -8.297 6.059 1 96.88 351 LYS A O 1
ATOM 2667 N N . PRO A 1 352 ? -30.453 -9.562 7.012 1 96.38 352 PRO A N 1
ATOM 2668 C CA . PRO A 1 352 ? -29.938 -8.461 7.832 1 96.38 352 PRO A CA 1
ATOM 2669 C C . PRO A 1 352 ? -29.25 -7.379 7.008 1 96.38 352 PRO A C 1
ATOM 2671 O O . PRO A 1 352 ? -29.078 -6.25 7.477 1 96.38 352 PRO A O 1
ATOM 2674 N N . PHE A 1 353 ? -28.828 -7.703 5.824 1 97.56 353 PHE A N 1
ATOM 2675 C CA . PHE A 1 353 ? -28.016 -6.77 5.047 1 97.56 353 PHE A CA 1
ATOM 2676 C C . PHE A 1 353 ? -28.906 -5.855 4.211 1 97.56 353 PHE A C 1
ATOM 2678 O O . PHE A 1 353 ? -28.422 -4.895 3.609 1 97.56 353 PHE A O 1
ATOM 2685 N N . ILE A 1 354 ? -30.234 -6.051 4.148 1 98.44 354 ILE A N 1
ATOM 2686 C CA . ILE A 1 354 ? -31.078 -5.285 3.236 1 98.44 354 ILE A CA 1
ATOM 2687 C C . ILE A 1 354 ? -32.156 -4.551 4.027 1 98.44 354 ILE A C 1
ATOM 2689 O O . ILE A 1 354 ? -32.719 -5.09 4.988 1 98.44 354 ILE A O 1
ATOM 2693 N N . PHE A 1 355 ? -32.438 -3.312 3.633 1 98.81 355 PHE A N 1
ATOM 2694 C CA . PHE A 1 355 ? -33.5 -2.449 4.176 1 98.81 355 PHE A CA 1
ATOM 2695 C C . PHE A 1 355 ? -34.375 -1.909 3.064 1 98.81 355 PHE A C 1
ATOM 2697 O O . PHE A 1 355 ? -33.906 -1.566 1.984 1 98.81 355 PHE A O 1
ATOM 2704 N N . LYS A 1 356 ? -35.656 -1.867 3.283 1 98.81 356 LYS A N 1
ATOM 2705 C CA . LYS A 1 356 ? -36.625 -1.34 2.318 1 98.81 356 LYS A CA 1
ATOM 2706 C C . LYS A 1 356 ? -37.531 -0.323 2.971 1 98.81 356 LYS A C 1
ATOM 2708 O O . LYS A 1 356 ? -38.031 -0.532 4.09 1 98.81 356 LYS A O 1
ATOM 2713 N N . ALA A 1 357 ? -37.75 0.792 2.309 1 98.81 357 ALA A N 1
ATOM 2714 C CA . ALA A 1 357 ? -38.719 1.782 2.779 1 98.81 357 ALA A CA 1
ATOM 2715 C C . ALA A 1 357 ? -39.312 2.578 1.614 1 98.81 357 ALA A C 1
ATOM 2717 O O . ALA A 1 357 ? -38.75 2.576 0.514 1 98.81 357 ALA A O 1
ATOM 2718 N N . ASN A 1 358 ? -40.406 3.303 1.873 1 98.5 358 ASN A N 1
ATOM 2719 C CA . ASN A 1 358 ? -41.094 4.051 0.819 1 98.5 358 ASN A CA 1
ATOM 2720 C C . ASN A 1 358 ? -40.625 5.5 0.766 1 98.5 358 ASN A C 1
ATOM 2722 O O . ASN A 1 358 ? -40.875 6.211 -0.203 1 98.5 358 ASN A O 1
ATOM 2726 N N . THR A 1 359 ? -39.906 5.926 1.8 1 98.44 359 THR A N 1
ATOM 2727 C CA . THR A 1 359 ? -39.312 7.258 1.816 1 98.44 359 THR A CA 1
ATOM 2728 C C . THR A 1 359 ? -37.844 7.199 2.242 1 98.44 359 THR A C 1
ATOM 2730 O O . THR A 1 359 ? -37.406 6.227 2.869 1 98.44 359 THR A O 1
ATOM 2733 N N . ILE A 1 360 ? -37.156 8.227 1.881 1 98.56 360 ILE A N 1
ATOM 2734 C CA . ILE A 1 360 ? -35.719 8.305 2.225 1 98.56 360 ILE A CA 1
ATOM 2735 C C . ILE A 1 360 ? -35.562 8.398 3.74 1 98.56 360 ILE A C 1
ATOM 2737 O O . ILE A 1 360 ? -34.688 7.754 4.32 1 98.56 360 ILE A O 1
ATOM 2741 N N . GLU A 1 361 ? -36.406 9.172 4.395 1 98.62 361 GLU A N 1
ATOM 2742 C CA . GLU A 1 361 ? -36.375 9.336 5.844 1 98.62 361 GLU A CA 1
ATOM 2743 C C . GLU A 1 361 ? -36.594 8 6.559 1 98.62 361 GLU A C 1
ATOM 2745 O O . GLU A 1 361 ? -35.875 7.668 7.496 1 98.62 361 GLU A O 1
ATOM 2750 N N . ALA A 1 362 ? -37.562 7.289 6.082 1 98.75 362 ALA A N 1
ATOM 2751 C CA . ALA A 1 362 ? -37.875 5.992 6.68 1 98.75 362 ALA A CA 1
ATOM 2752 C C . ALA A 1 362 ? -36.719 5.008 6.457 1 98.75 362 ALA A C 1
ATOM 2754 O O . ALA A 1 362 ? -36.406 4.199 7.332 1 98.75 362 ALA A O 1
ATOM 2755 N N . LEU A 1 363 ? -36.125 5.047 5.281 1 98.81 363 LEU A N 1
ATOM 2756 C CA . LEU A 1 363 ? -35 4.18 4.996 1 98.81 363 LEU A CA 1
ATOM 2757 C C . LEU A 1 363 ? -33.844 4.48 5.938 1 98.81 363 LEU A C 1
ATOM 2759 O O . LEU A 1 363 ? -33.219 3.562 6.496 1 98.81 363 LEU A O 1
ATOM 2763 N N . ALA A 1 364 ? -33.5 5.777 6.121 1 98.81 364 ALA A N 1
ATOM 2764 C CA . ALA A 1 364 ? -32.438 6.195 7.02 1 98.81 364 ALA A CA 1
ATOM 2765 C C . ALA A 1 364 ? -32.656 5.664 8.43 1 98.81 364 ALA A C 1
ATOM 2767 O O . ALA A 1 364 ? -31.734 5.172 9.078 1 98.81 364 ALA A O 1
ATOM 2768 N N . THR A 1 365 ? -33.906 5.738 8.875 1 98.75 365 THR A N 1
ATOM 2769 C CA . THR A 1 365 ? -34.25 5.254 10.203 1 98.75 365 THR A CA 1
ATOM 2770 C C . THR A 1 365 ? -34 3.752 10.312 1 98.75 365 THR A C 1
ATOM 2772 O O . THR A 1 365 ? -33.438 3.281 11.289 1 98.75 365 THR A O 1
ATOM 2775 N N . LYS A 1 366 ? -34.438 3.014 9.289 1 98.56 366 LYS A N 1
ATOM 2776 C CA . LYS A 1 366 ? -34.25 1.562 9.305 1 98.56 366 LYS A CA 1
ATOM 2777 C C . LYS A 1 366 ? -32.781 1.176 9.281 1 98.56 366 LYS A C 1
ATOM 2779 O O . LYS A 1 366 ? -32.406 0.164 9.867 1 98.56 366 LYS A O 1
ATOM 2784 N N . MET A 1 367 ? -31.984 1.977 8.656 1 98.31 367 MET A N 1
ATOM 2785 C CA . MET A 1 367 ? -30.547 1.724 8.547 1 98.31 367 MET A CA 1
ATOM 2786 C C . MET A 1 367 ? -29.812 2.232 9.781 1 98.31 367 MET A C 1
ATOM 2788 O O . MET A 1 367 ? -28.594 2.035 9.922 1 98.31 367 MET A O 1
ATOM 2792 N N . HIS A 1 368 ? -30.531 2.92 10.688 1 97.56 368 HIS A N 1
ATOM 2793 C CA . HIS A 1 368 ? -29.984 3.51 11.906 1 97.56 368 HIS A CA 1
ATOM 2794 C C . HIS A 1 368 ? -28.922 4.555 11.578 1 97.56 368 HIS A C 1
ATOM 2796 O O . HIS A 1 368 ? -27.859 4.578 12.203 1 97.56 368 HIS A O 1
ATOM 2802 N N . LEU A 1 369 ? -29.172 5.32 10.547 1 97.44 369 LEU A N 1
ATOM 2803 C CA . LEU A 1 369 ? -28.328 6.445 10.164 1 97.44 369 LEU A CA 1
ATOM 2804 C C . LEU A 1 369 ? -29 7.77 10.5 1 97.44 369 LEU A C 1
ATOM 2806 O O . LEU A 1 369 ? -30.219 7.828 10.656 1 97.44 369 LEU A O 1
ATOM 2810 N N . PRO A 1 370 ? -28.219 8.836 10.648 1 97.19 370 PRO A N 1
ATOM 2811 C CA . PRO A 1 370 ? -28.828 10.148 10.883 1 97.19 370 PRO A CA 1
ATOM 2812 C C . PRO A 1 370 ? -29.734 10.594 9.734 1 97.19 370 PRO A C 1
ATOM 2814 O O . PRO A 1 370 ? -29.25 10.836 8.625 1 97.19 370 PRO A O 1
ATOM 2817 N N . VAL A 1 371 ? -31.016 10.789 10.031 1 98.56 371 VAL A N 1
ATOM 2818 C CA . VAL A 1 371 ? -32.031 11.039 9.023 1 98.56 371 VAL A CA 1
ATOM 2819 C C . VAL A 1 371 ? -31.719 12.32 8.266 1 98.56 371 VAL A C 1
ATOM 2821 O O . VAL A 1 371 ? -31.766 12.352 7.031 1 98.56 371 VAL A O 1
ATOM 2824 N N . ASP A 1 372 ? -31.328 13.352 8.953 1 98.19 372 ASP A N 1
ATOM 2825 C CA . ASP A 1 372 ? -31.062 14.656 8.336 1 98.19 372 ASP A CA 1
ATOM 2826 C C . ASP A 1 372 ? -29.891 14.578 7.371 1 98.19 372 ASP A C 1
ATOM 2828 O O . ASP A 1 372 ? -29.953 15.102 6.258 1 98.19 372 ASP A O 1
ATOM 2832 N N . GLN A 1 373 ? -28.891 13.875 7.828 1 97.56 373 GLN A N 1
ATOM 2833 C CA . GLN A 1 373 ? -27.688 13.789 6.996 1 97.56 373 GLN A CA 1
ATOM 2834 C C . GLN A 1 373 ? -27.938 12.922 5.762 1 97.56 373 GLN A C 1
ATOM 2836 O O . GLN A 1 373 ? -27.484 13.25 4.664 1 97.56 373 GLN A O 1
ATOM 2841 N N . VAL A 1 374 ? -28.594 11.805 5.879 1 98.62 374 VAL A N 1
ATOM 2842 C CA . VAL A 1 374 ? -28.906 10.938 4.75 1 98.62 374 VAL A CA 1
ATOM 2843 C C . VAL A 1 374 ? -29.734 11.695 3.723 1 98.62 374 VAL A C 1
ATOM 2845 O O . VAL A 1 374 ? -29.453 11.664 2.525 1 98.62 374 VAL A O 1
ATOM 2848 N N . THR A 1 375 ? -30.766 12.398 4.219 1 98.56 375 THR A N 1
ATOM 2849 C CA . THR A 1 375 ? -31.625 13.172 3.332 1 98.56 375 THR A CA 1
ATOM 2850 C C . THR A 1 375 ? -30.812 14.242 2.594 1 98.56 375 THR A C 1
ATOM 2852 O O . THR A 1 375 ? -30.953 14.398 1.379 1 98.56 375 THR A O 1
ATOM 2855 N N . HIS A 1 376 ? -30 14.891 3.332 1 98.38 376 HIS A N 1
ATOM 2856 C CA . HIS A 1 376 ? -29.172 15.922 2.736 1 98.38 376 HIS A CA 1
ATOM 2857 C C . HIS A 1 376 ? -28.25 15.336 1.674 1 98.38 376 HIS A C 1
ATOM 2859 O O . HIS A 1 376 ? -28.109 15.898 0.584 1 98.38 376 HIS A O 1
ATOM 2865 N N . SER A 1 377 ? -27.594 14.211 1.977 1 98.5 377 SER A N 1
ATOM 2866 C CA . SER A 1 377 ? -26.656 13.57 1.051 1 98.5 377 SER A CA 1
ATOM 2867 C C . SER A 1 377 ? -27.359 13.156 -0.238 1 98.5 377 SER A C 1
ATOM 2869 O O . SER A 1 377 ? -26.859 13.398 -1.334 1 98.5 377 SER A O 1
ATOM 2871 N N . ILE A 1 378 ? -28.484 12.57 -0.117 1 98.75 378 ILE A N 1
ATOM 2872 C CA . ILE A 1 378 ? -29.203 12.086 -1.286 1 98.75 378 ILE A CA 1
ATOM 2873 C C . ILE A 1 378 ? -29.734 13.266 -2.102 1 98.75 378 ILE A C 1
ATOM 2875 O O . ILE A 1 378 ? -29.672 13.25 -3.334 1 98.75 378 ILE A O 1
ATOM 2879 N N . GLN A 1 379 ? -30.234 14.289 -1.434 1 98.38 379 GLN A N 1
ATOM 2880 C CA . GLN A 1 379 ? -30.688 15.484 -2.137 1 98.38 379 GLN A CA 1
ATOM 2881 C C . GLN A 1 379 ? -29.547 16.141 -2.91 1 98.38 379 GLN A C 1
ATOM 2883 O O . GLN A 1 379 ? -29.719 16.516 -4.074 1 98.38 379 GLN A O 1
ATOM 2888 N N . THR A 1 380 ? -28.453 16.266 -2.244 1 98.5 380 THR A N 1
ATOM 2889 C CA . THR A 1 380 ? -27.281 16.859 -2.885 1 98.5 380 THR A CA 1
ATOM 2890 C C . THR A 1 380 ? -26.844 16.016 -4.078 1 98.5 380 THR A C 1
ATOM 2892 O O . THR A 1 380 ? -26.562 16.547 -5.152 1 98.5 380 THR A O 1
ATOM 2895 N N . TYR A 1 381 ? -26.797 14.711 -3.875 1 98.44 381 TYR A N 1
ATOM 2896 C CA . TYR A 1 381 ? -26.422 13.797 -4.949 1 98.44 381 TYR A CA 1
ATOM 2897 C C . TYR A 1 381 ? -27.391 13.922 -6.129 1 98.44 381 TYR A C 1
ATOM 2899 O O . TYR A 1 381 ? -26.953 13.961 -7.281 1 98.44 381 TYR A O 1
ATOM 2907 N N . ASN A 1 382 ? -28.641 13.984 -5.852 1 98.62 382 ASN A N 1
ATOM 2908 C CA . ASN A 1 382 ? -29.641 14.133 -6.902 1 98.62 382 ASN A CA 1
ATOM 2909 C C . ASN A 1 382 ? -29.469 15.445 -7.66 1 98.62 382 ASN A C 1
ATOM 2911 O O . ASN A 1 382 ? -29.703 15.5 -8.867 1 98.62 382 ASN A O 1
ATOM 2915 N N . GLN A 1 383 ? -29.094 16.469 -6.957 1 98.5 383 GLN A N 1
ATOM 2916 C CA . GLN A 1 383 ? -28.828 17.734 -7.621 1 98.5 383 GLN A CA 1
ATOM 2917 C C . GLN A 1 383 ? -27.641 17.609 -8.57 1 98.5 383 GLN A C 1
ATOM 2919 O O . GLN A 1 383 ? -27.656 18.172 -9.672 1 98.5 383 GLN A O 1
ATOM 2924 N N . TYR A 1 384 ? -26.594 16.906 -8.141 1 98.19 384 TYR A N 1
ATOM 2925 C CA . TYR A 1 384 ? -25.469 16.641 -9.023 1 98.19 384 TYR A CA 1
ATOM 2926 C C . TYR A 1 384 ? -25.922 15.883 -10.273 1 98.19 384 TYR A C 1
ATOM 2928 O O . TYR A 1 384 ? -25.438 16.156 -11.375 1 98.19 384 TYR A O 1
ATOM 2936 N N . CYS A 1 385 ? -26.781 14.906 -10.07 1 97.94 385 CYS A N 1
ATOM 2937 C CA . CYS A 1 385 ? -27.328 14.156 -11.195 1 97.94 385 CYS A CA 1
ATOM 2938 C C . CYS A 1 385 ? -28.062 15.086 -12.164 1 97.94 385 CYS A C 1
ATOM 2940 O O . CYS A 1 385 ? -27.875 14.992 -13.375 1 97.94 385 CYS A O 1
ATOM 2942 N N . ASP A 1 386 ? -28.859 15.969 -11.664 1 98 386 ASP A N 1
ATOM 2943 C CA . ASP A 1 386 ? -29.609 16.906 -12.484 1 98 386 ASP A CA 1
ATOM 2944 C C . ASP A 1 386 ? -28.672 17.844 -13.242 1 98 386 ASP A C 1
ATOM 2946 O O . ASP A 1 386 ? -28.922 18.172 -14.406 1 98 386 ASP A O 1
ATOM 2950 N N . ASN A 1 387 ? -27.609 18.219 -12.602 1 97.75 387 ASN A N 1
ATOM 2951 C CA . ASN A 1 387 ? -26.656 19.172 -13.172 1 97.75 387 ASN A CA 1
ATOM 2952 C C . ASN A 1 387 ? -25.672 18.484 -14.117 1 97.75 387 ASN A C 1
ATOM 2954 O O . ASN A 1 387 ? -24.984 19.141 -14.898 1 97.75 387 ASN A O 1
ATOM 2958 N N . GLY A 1 388 ? -25.531 17.219 -13.977 1 97.5 388 GLY A N 1
ATOM 2959 C CA . GLY A 1 388 ? -24.578 16.453 -14.773 1 97.5 388 GLY A CA 1
ATOM 2960 C C . GLY A 1 388 ? -23.156 16.609 -14.305 1 97.5 388 GLY A C 1
ATOM 2961 O O . GLY A 1 388 ? -22.219 16.484 -15.102 1 97.5 388 GLY A O 1
ATOM 2962 N N . GLN A 1 389 ? -22.984 16.984 -13.07 1 97.44 389 GLN A N 1
ATOM 2963 C CA . GLN A 1 389 ? -21.656 17.219 -12.539 1 97.44 389 GLN A CA 1
ATOM 2964 C C . GLN A 1 389 ? -21.578 16.875 -11.055 1 97.44 389 GLN A C 1
ATOM 2966 O O . GLN A 1 389 ? -22.391 17.359 -10.266 1 97.44 389 GLN A O 1
ATOM 2971 N N . ASP A 1 390 ? -20.688 16 -10.734 1 98.06 390 ASP A N 1
ATOM 2972 C CA . ASP A 1 390 ? -20.422 15.656 -9.344 1 98.06 390 ASP A CA 1
ATOM 2973 C C . ASP A 1 390 ? -19.391 16.594 -8.734 1 98.06 390 ASP A C 1
ATOM 2975 O O . ASP A 1 390 ? -18.188 16.391 -8.914 1 98.06 390 ASP A O 1
ATOM 2979 N N . ASP A 1 391 ? -19.75 17.484 -7.945 1 96.38 391 ASP A N 1
ATOM 2980 C CA . ASP A 1 391 ? -18.859 18.531 -7.418 1 96.38 391 ASP A CA 1
ATOM 2981 C C . ASP A 1 391 ? -18.078 18.016 -6.211 1 96.38 391 ASP A C 1
ATOM 2983 O O . ASP A 1 391 ? -17.109 18.656 -5.781 1 96.38 391 ASP A O 1
ATOM 2987 N N . ASP A 1 392 ? -18.438 16.859 -5.676 1 96.88 392 ASP A N 1
ATOM 2988 C CA . ASP A 1 392 ? -17.734 16.328 -4.512 1 96.88 392 ASP A CA 1
ATOM 2989 C C . ASP A 1 392 ? -16.5 15.531 -4.93 1 96.88 392 ASP A C 1
ATOM 2991 O O . ASP A 1 392 ? -15.398 15.805 -4.457 1 96.88 392 ASP A O 1
ATOM 2995 N N . PHE A 1 393 ? -16.766 14.555 -5.898 1 98.12 393 PHE A N 1
ATOM 2996 C CA . PHE A 1 393 ? -15.68 13.609 -6.129 1 98.12 393 PHE A CA 1
ATOM 2997 C C . PHE A 1 393 ? -15.43 13.43 -7.621 1 98.12 393 PHE A C 1
ATOM 2999 O O . PHE A 1 393 ? -14.539 12.664 -8.023 1 98.12 393 PHE A O 1
ATOM 3006 N N . GLY A 1 394 ? -16.156 14.102 -8.43 1 97.94 394 GLY A N 1
ATOM 3007 C CA . GLY A 1 394 ? -15.898 14.156 -9.859 1 97.94 394 GLY A CA 1
ATOM 3008 C C . GLY A 1 394 ? -16.297 12.891 -10.594 1 97.94 394 GLY A C 1
ATOM 3009 O O . GLY A 1 394 ? -15.641 12.484 -11.555 1 97.94 394 GLY A O 1
ATOM 3010 N N . LYS A 1 395 ? -17.453 12.258 -10.133 1 97.19 395 LYS A N 1
ATOM 3011 C CA . LYS A 1 395 ? -17.938 11.047 -10.805 1 97.19 395 LYS A CA 1
ATOM 3012 C C . LYS A 1 395 ? -18.312 11.336 -12.25 1 97.19 395 LYS A C 1
ATOM 3014 O O . LYS A 1 395 ? -18.938 12.352 -12.547 1 97.19 395 LYS A O 1
ATOM 3019 N N . ASN A 1 396 ? -17.875 10.383 -13.156 1 96.31 396 ASN A N 1
ATOM 3020 C CA . ASN A 1 396 ? -18.297 10.484 -14.547 1 96.31 396 ASN A CA 1
ATOM 3021 C C . ASN A 1 396 ? -19.812 10.648 -14.656 1 96.31 396 ASN A C 1
ATOM 3023 O O . ASN A 1 396 ? -20.562 9.844 -14.109 1 96.31 396 ASN A O 1
ATOM 3027 N N . PRO A 1 397 ? -20.188 11.672 -15.398 1 96.44 397 PRO A N 1
ATOM 3028 C CA . PRO A 1 397 ? -21.625 11.961 -15.492 1 96.44 397 PRO A CA 1
ATOM 3029 C C . PRO A 1 397 ? -22.438 10.766 -16 1 96.44 397 PRO A C 1
ATOM 3031 O O . PRO A 1 397 ? -23.609 10.625 -15.648 1 96.44 397 PRO A O 1
ATOM 3034 N N . GLU A 1 398 ? -21.859 9.859 -16.734 1 93.38 398 GLU A N 1
ATOM 3035 C CA . GLU A 1 398 ? -22.562 8.703 -17.281 1 93.38 398 GLU A CA 1
ATOM 3036 C C . GLU A 1 398 ? -23.031 7.77 -16.172 1 93.38 398 GLU A C 1
ATOM 3038 O O . GLU A 1 398 ? -23.953 6.973 -16.375 1 93.38 398 GLU A O 1
ATOM 3043 N N . TYR A 1 399 ? -22.469 7.949 -15 1 94.62 399 TYR A N 1
ATOM 3044 C CA . TYR A 1 399 ? -22.797 7.035 -13.914 1 94.62 399 TYR A CA 1
ATOM 3045 C C . TYR A 1 399 ? -23.578 7.746 -12.82 1 94.62 399 TYR A C 1
ATOM 3047 O O . TYR A 1 399 ? -23.812 7.188 -11.742 1 94.62 399 TYR A O 1
ATOM 3055 N N . LEU A 1 400 ? -23.922 8.992 -13.055 1 97 400 LEU A N 1
ATOM 3056 C CA . LEU A 1 400 ? -24.781 9.719 -12.117 1 97 400 LEU A CA 1
ATOM 3057 C C . LEU A 1 400 ? -26.234 9.297 -12.273 1 97 400 LEU A C 1
ATOM 3059 O O . LEU A 1 400 ? -26.906 9.703 -13.227 1 97 400 LEU A O 1
ATOM 3063 N N . VAL A 1 401 ? -26.719 8.477 -11.344 1 96.69 401 VAL A N 1
ATOM 3064 C CA . VAL A 1 401 ? -28.078 7.957 -11.352 1 96.69 401 VAL A CA 1
ATOM 3065 C C . VAL A 1 401 ? -28.812 8.43 -10.102 1 96.69 401 VAL A C 1
ATOM 3067 O O . VAL A 1 401 ? -28.406 8.125 -8.977 1 96.69 401 VAL A O 1
ATOM 3070 N N . LYS A 1 402 ? -29.922 9.031 -10.289 1 97.06 402 LYS A N 1
ATOM 3071 C CA . LYS A 1 402 ? -30.672 9.633 -9.188 1 97.06 402 LYS A CA 1
ATOM 3072 C C . LYS A 1 402 ? -31.281 8.57 -8.289 1 97.06 402 LYS A C 1
ATOM 3074 O O . LYS A 1 402 ? -31.625 7.48 -8.75 1 97.06 402 LYS A O 1
ATOM 3079 N N . VAL A 1 403 ? -31.375 8.867 -7.094 1 98.38 403 VAL A N 1
ATOM 3080 C CA . VAL A 1 403 ? -32.188 8.164 -6.117 1 98.38 403 VAL A CA 1
ATOM 3081 C C . VAL A 1 403 ? -33.469 8.977 -5.82 1 98.38 403 VAL A C 1
ATOM 3083 O O . VAL A 1 403 ? -33.438 9.891 -5 1 98.38 403 VAL A O 1
ATOM 3086 N N . SER A 1 404 ? -34.594 8.586 -6.512 1 97.38 404 SER A N 1
ATOM 3087 C CA . SER A 1 404 ? -35.719 9.516 -6.422 1 97.38 404 SER A CA 1
ATOM 3088 C C . SER A 1 404 ? -37.031 8.781 -6.551 1 97.38 404 SER A C 1
ATOM 3090 O O . SER A 1 404 ? -38.094 9.336 -6.234 1 97.38 404 SER A O 1
ATOM 3092 N N . GLN A 1 405 ? -37.031 7.555 -6.965 1 97.12 405 GLN A N 1
ATOM 3093 C CA . GLN A 1 405 ? -38.281 6.816 -7.176 1 97.12 405 GLN A CA 1
ATOM 3094 C C . GLN A 1 405 ? -38.375 5.625 -6.227 1 97.12 405 GLN A C 1
ATOM 3096 O O . GLN A 1 405 ? -37.781 4.578 -6.473 1 97.12 405 GLN A O 1
ATOM 3101 N N . GLY A 1 406 ? -39.281 5.68 -5.281 1 95.75 406 GLY A N 1
ATOM 3102 C CA . GLY A 1 406 ? -39.438 4.609 -4.309 1 95.75 406 GLY A CA 1
ATOM 3103 C C . GLY A 1 406 ? -40.125 3.379 -4.883 1 95.75 406 GLY A C 1
ATOM 3104 O O . GLY A 1 406 ? -40.688 3.428 -5.973 1 95.75 406 GLY A O 1
ATOM 3105 N N . PRO A 1 407 ? -40.219 2.311 -4.086 1 98.31 407 PRO A N 1
ATOM 3106 C CA . PRO A 1 407 ? -39.531 2.139 -2.799 1 98.31 407 PRO A CA 1
ATOM 3107 C C . PRO A 1 407 ? -38.031 2.26 -2.914 1 98.31 407 PRO A C 1
ATOM 3109 O O . PRO A 1 407 ? -37.469 2.205 -4.02 1 98.31 407 PRO A O 1
ATOM 3112 N N . PHE A 1 408 ? -37.438 2.566 -1.773 1 98.81 408 PHE A N 1
ATOM 3113 C CA . PHE A 1 408 ? -35.969 2.729 -1.646 1 98.81 408 PHE A CA 1
ATOM 3114 C C . PHE A 1 408 ? -35.375 1.555 -0.891 1 98.81 408 PHE A C 1
ATOM 3116 O O . PHE A 1 408 ? -36 1.003 0.019 1 98.81 408 PHE A O 1
ATOM 3123 N N . TYR A 1 409 ? -34.156 1.199 -1.297 1 98.88 409 TYR A N 1
ATOM 3124 C CA . TYR A 1 409 ? -33.438 0.068 -0.7 1 98.88 409 TYR A CA 1
ATOM 3125 C C . TYR A 1 409 ? -32.062 0.478 -0.22 1 98.88 409 TYR A C 1
ATOM 3127 O O . TYR A 1 409 ? -31.375 1.26 -0.883 1 98.88 409 TYR A O 1
ATOM 3135 N N . GLY A 1 410 ? -31.672 0.036 0.93 1 98.81 410 GLY A N 1
ATOM 3136 C CA . GLY A 1 410 ? -30.312 0.094 1.438 1 98.81 410 GLY A CA 1
ATOM 3137 C C . GLY A 1 410 ? -29.688 -1.275 1.619 1 98.81 410 GLY A C 1
ATOM 3138 O O . GLY A 1 410 ? -30.344 -2.205 2.098 1 98.81 410 GLY A O 1
ATOM 3139 N N . PHE A 1 411 ? -28.484 -1.431 1.169 1 98.75 411 PHE A N 1
ATOM 3140 C CA . PHE A 1 411 ? -27.734 -2.664 1.335 1 98.75 411 PHE A CA 1
ATOM 3141 C C . PHE A 1 411 ? -26.469 -2.418 2.152 1 98.75 411 PHE A C 1
ATOM 3143 O O . PHE A 1 411 ? -25.609 -1.644 1.745 1 98.75 411 PHE A O 1
ATOM 3150 N N . GLU A 1 412 ? -26.344 -3.061 3.34 1 98.38 412 GLU A N 1
ATOM 3151 C CA . GLU A 1 412 ? -25.094 -2.979 4.082 1 98.38 412 GLU A CA 1
ATOM 3152 C C . GLU A 1 412 ? -23.984 -3.762 3.385 1 98.38 412 GLU A C 1
ATOM 3154 O O . GLU A 1 412 ? -24.156 -4.945 3.086 1 98.38 412 GLU A O 1
ATOM 3159 N N . LEU A 1 413 ? -22.938 -3.076 3.115 1 97.94 413 LEU A N 1
ATOM 3160 C CA . LEU A 1 413 ? -21.828 -3.682 2.371 1 97.94 413 LEU A CA 1
ATOM 3161 C C . LEU A 1 413 ? -20.688 -4.047 3.301 1 97.94 413 LEU A C 1
ATOM 3163 O O . LEU A 1 413 ? -20.344 -3.287 4.211 1 97.94 413 LEU A O 1
ATOM 3167 N N . ASN A 1 414 ? -20.188 -5.219 3.105 1 97.38 414 ASN A N 1
ATOM 3168 C CA . ASN A 1 414 ? -18.891 -5.656 3.588 1 97.38 414 ASN A CA 1
ATOM 3169 C C . ASN A 1 414 ? -17.891 -5.832 2.443 1 97.38 414 ASN A C 1
ATOM 3171 O O . ASN A 1 414 ? -18.094 -5.285 1.356 1 97.38 414 ASN A O 1
ATOM 3175 N N . VAL A 1 415 ? -16.75 -6.469 2.74 1 96.88 415 VAL A N 1
ATOM 3176 C CA . VAL A 1 415 ? -15.711 -6.492 1.706 1 96.88 415 VAL A CA 1
ATOM 3177 C C . VAL A 1 415 ? -15.336 -7.938 1.388 1 96.88 415 VAL A C 1
ATOM 3179 O O . VAL A 1 415 ? -14.93 -8.688 2.277 1 96.88 415 VAL A O 1
ATOM 3182 N N . GLY A 1 416 ? -15.477 -8.273 0.151 1 95.62 416 GLY A N 1
ATOM 3183 C CA . GLY A 1 416 ? -15.047 -9.594 -0.287 1 95.62 416 GLY A CA 1
ATOM 3184 C C . GLY A 1 416 ? -13.555 -9.68 -0.532 1 95.62 416 GLY A C 1
ATOM 3185 O O . GLY A 1 416 ? -12.898 -8.68 -0.82 1 95.62 416 GLY A O 1
ATOM 3186 N N . ALA A 1 417 ? -12.984 -10.914 -0.45 1 95.81 417 ALA A N 1
ATOM 3187 C CA . ALA A 1 417 ? -11.57 -11.156 -0.745 1 95.81 417 ALA A CA 1
ATOM 3188 C C . ALA A 1 417 ? -11.375 -12.531 -1.381 1 95.81 417 ALA A C 1
ATOM 3190 O O . ALA A 1 417 ? -12 -13.508 -0.965 1 95.81 417 ALA A O 1
ATOM 3191 N N . PHE A 1 418 ? -10.484 -12.594 -2.348 1 94.06 418 PHE A N 1
ATOM 3192 C CA . PHE A 1 418 ? -10.289 -13.836 -3.088 1 94.06 418 PHE A CA 1
ATOM 3193 C C . PHE A 1 418 ? -9.109 -14.625 -2.518 1 94.06 418 PHE A C 1
ATOM 3195 O O . PHE A 1 418 ? -9.156 -15.852 -2.445 1 94.06 418 PHE A O 1
ATOM 3202 N N . CYS A 1 419 ? -8.078 -13.953 -2.207 1 96.38 419 CYS A N 1
ATOM 3203 C CA . CYS A 1 419 ? -6.867 -14.617 -1.734 1 96.38 419 CYS A CA 1
ATOM 3204 C C . CYS A 1 419 ? -5.898 -13.609 -1.123 1 96.38 419 CYS A C 1
ATOM 3206 O O . CYS A 1 419 ? -6.137 -12.398 -1.175 1 96.38 419 CYS A O 1
ATOM 3208 N N . THR A 1 420 ? -4.949 -14.102 -0.422 1 97.5 420 THR A N 1
ATOM 3209 C CA . THR A 1 420 ? -3.758 -13.344 -0.052 1 97.5 420 THR A CA 1
ATOM 3210 C C . THR A 1 420 ? -2.57 -13.75 -0.923 1 97.5 420 THR A C 1
ATOM 3212 O O . THR A 1 420 ? -2.611 -14.773 -1.604 1 97.5 420 THR A O 1
ATOM 3215 N N . MET A 1 421 ? -1.6 -12.93 -0.973 1 96.44 421 MET A N 1
ATOM 3216 C CA . MET A 1 421 ? -0.349 -13.258 -1.654 1 96.44 421 MET A CA 1
ATOM 3217 C C . MET A 1 421 ? 0.853 -12.836 -0.815 1 96.44 421 MET A C 1
ATOM 3219 O O . MET A 1 421 ? 0.828 -11.781 -0.171 1 96.44 421 MET A O 1
ATOM 3223 N N . GLY A 1 422 ? 1.854 -13.656 -0.909 1 96.69 422 GLY A N 1
ATOM 3224 C CA . GLY A 1 422 ? 3.102 -13.344 -0.232 1 96.69 422 GLY A CA 1
ATOM 3225 C C . GLY A 1 422 ? 3.258 -14.062 1.095 1 96.69 422 GLY A C 1
ATOM 3226 O O . GLY A 1 422 ? 2.404 -14.867 1.476 1 96.69 422 GLY A O 1
ATOM 3227 N N . GLY A 1 423 ? 4.344 -13.797 1.738 1 97.69 423 GLY A N 1
ATOM 3228 C CA . GLY A 1 423 ? 4.711 -14.383 3.014 1 97.69 423 GLY A CA 1
ATOM 3229 C C . GLY A 1 423 ? 6.113 -14.969 3.021 1 97.69 423 GLY A C 1
ATOM 3230 O O . GLY A 1 423 ? 6.738 -15.078 4.078 1 97.69 423 GLY A O 1
ATOM 3231 N N . LEU A 1 424 ? 6.52 -15.375 1.848 1 98.62 424 LEU A N 1
ATOM 3232 C CA . LEU A 1 424 ? 7.859 -15.938 1.726 1 98.62 424 LEU A CA 1
ATOM 3233 C C . LEU A 1 424 ? 8.664 -15.203 0.657 1 98.62 424 LEU A C 1
ATOM 3235 O O . LEU A 1 424 ? 8.234 -15.117 -0.497 1 98.62 424 LEU A O 1
ATOM 3239 N N . LYS A 1 425 ? 9.789 -14.648 1.026 1 97.75 425 LYS A N 1
ATOM 3240 C CA . LYS A 1 425 ? 10.688 -14.07 0.035 1 97.75 425 LYS A CA 1
ATOM 3241 C C . LYS A 1 425 ? 11.359 -15.156 -0.804 1 97.75 425 LYS A C 1
ATOM 3243 O O . LYS A 1 425 ? 11.789 -16.172 -0.271 1 97.75 425 LYS A O 1
ATOM 3248 N N . VAL A 1 426 ? 11.359 -14.938 -2.113 1 97.94 426 VAL A N 1
ATOM 3249 C CA . VAL A 1 426 ? 11.914 -15.961 -2.99 1 97.94 426 VAL A CA 1
ATOM 3250 C C . VAL A 1 426 ? 12.883 -15.312 -3.986 1 97.94 426 VAL A C 1
ATOM 3252 O O . VAL A 1 426 ? 12.773 -14.117 -4.277 1 97.94 426 VAL A O 1
ATOM 3255 N N . THR A 1 427 ? 13.844 -16.094 -4.496 1 96.88 427 THR A N 1
ATOM 3256 C CA . THR A 1 427 ? 14.664 -15.695 -5.629 1 96.88 427 THR A CA 1
ATOM 3257 C C . THR A 1 427 ? 13.875 -15.781 -6.934 1 96.88 427 THR A C 1
ATOM 3259 O O . THR A 1 427 ? 12.719 -16.219 -6.934 1 96.88 427 THR A O 1
ATOM 3262 N N . THR A 1 428 ? 14.516 -15.391 -8.062 1 97 428 THR A N 1
ATOM 3263 C CA . THR A 1 428 ? 13.883 -15.523 -9.367 1 97 428 THR A CA 1
ATOM 3264 C C . THR A 1 428 ? 13.75 -16.984 -9.758 1 97 428 THR A C 1
ATOM 3266 O O . THR A 1 428 ? 13.023 -17.328 -10.703 1 97 428 THR A O 1
ATOM 3269 N N . ASN A 1 429 ? 14.344 -17.891 -9.047 1 98 429 ASN A N 1
ATOM 3270 C CA . ASN A 1 429 ? 14.188 -19.344 -9.234 1 98 429 ASN A CA 1
ATOM 3271 C C . ASN A 1 429 ? 13.172 -19.922 -8.258 1 98 429 ASN A C 1
ATOM 3273 O O . ASN A 1 429 ? 13.031 -21.141 -8.156 1 98 429 ASN A O 1
ATOM 3277 N N . ASN A 1 430 ? 12.57 -19.094 -7.43 1 98.56 430 ASN A N 1
ATOM 3278 C CA . ASN A 1 430 ? 11.531 -19.406 -6.461 1 98.56 430 ASN A CA 1
ATOM 3279 C C . ASN A 1 430 ? 12.102 -20.141 -5.25 1 98.56 430 ASN A C 1
ATOM 3281 O O . ASN A 1 430 ? 11.383 -20.875 -4.562 1 98.56 430 ASN A O 1
ATOM 3285 N N . GLU A 1 431 ? 13.414 -20.062 -5.039 1 98.62 431 GLU A N 1
ATOM 3286 C CA . GLU A 1 431 ? 14.023 -20.547 -3.807 1 98.62 431 GLU A CA 1
ATOM 3287 C C . GLU A 1 431 ? 13.664 -19.656 -2.619 1 98.62 431 GLU A C 1
ATOM 3289 O O . GLU A 1 431 ? 13.75 -18.438 -2.709 1 98.62 431 GLU A O 1
ATOM 3294 N N . VAL A 1 432 ? 13.266 -20.266 -1.511 1 98.75 432 VAL A N 1
ATOM 3295 C CA . VAL A 1 432 ? 12.875 -19.516 -0.322 1 98.75 432 VAL A CA 1
ATOM 3296 C C . VAL A 1 432 ? 14.117 -18.984 0.387 1 98.75 432 VAL A C 1
ATOM 3298 O O . VAL A 1 432 ? 15.094 -19.703 0.573 1 98.75 432 VAL A O 1
ATOM 3301 N N . LEU A 1 433 ? 14.055 -17.734 0.779 1 97.44 433 LEU A N 1
ATOM 3302 C CA . LEU A 1 433 ? 15.195 -17.094 1.443 1 97.44 433 LEU A CA 1
ATOM 3303 C C . LEU A 1 433 ? 15.008 -17.094 2.957 1 97.44 433 LEU A C 1
ATOM 3305 O O . LEU A 1 433 ? 13.883 -16.953 3.447 1 97.44 433 LEU A O 1
ATOM 3309 N N . ASP A 1 434 ? 16.109 -17.25 3.676 1 96.94 434 ASP A N 1
ATOM 3310 C CA . ASP A 1 434 ? 16.078 -17.156 5.133 1 96.94 434 ASP A CA 1
ATOM 3311 C C . ASP A 1 434 ? 16.266 -15.703 5.582 1 96.94 434 ASP A C 1
ATOM 3313 O O . ASP A 1 434 ? 16.266 -14.789 4.762 1 96.94 434 ASP A O 1
ATOM 3317 N N . THR A 1 435 ? 16.359 -15.438 6.852 1 92.38 435 THR A N 1
ATOM 3318 C CA . THR A 1 435 ? 16.375 -14.109 7.441 1 92.38 435 THR A CA 1
ATOM 3319 C C . THR A 1 435 ? 17.672 -13.383 7.102 1 92.38 435 THR A C 1
ATOM 3321 O O . THR A 1 435 ? 17.781 -12.172 7.289 1 92.38 435 THR A O 1
ATOM 3324 N N . THR A 1 436 ? 18.641 -14.102 6.574 1 90.44 436 THR A N 1
ATOM 3325 C CA . THR A 1 436 ? 19.906 -13.477 6.188 1 90.44 436 THR A CA 1
ATOM 3326 C C . THR A 1 436 ? 19.953 -13.227 4.684 1 90.44 436 THR A C 1
ATOM 3328 O O . THR A 1 436 ? 20.953 -12.742 4.156 1 90.44 436 THR A O 1
ATOM 3331 N N . GLY A 1 437 ? 18.891 -13.602 4.004 1 91.88 437 GLY A N 1
ATOM 3332 C CA . GLY A 1 437 ? 18.797 -13.375 2.572 1 91.88 437 GLY A CA 1
ATOM 3333 C C . GLY A 1 437 ? 19.422 -14.484 1.75 1 91.88 437 GLY A C 1
ATOM 3334 O O . GLY A 1 437 ? 19.688 -14.312 0.56 1 91.88 437 GLY A O 1
ATOM 3335 N N . GLN A 1 438 ? 19.656 -15.586 2.377 1 93.81 438 GLN A N 1
ATOM 3336 C CA . GLN A 1 438 ? 20.219 -16.734 1.672 1 93.81 438 GLN A CA 1
ATOM 3337 C C . GLN A 1 438 ? 19.156 -17.797 1.426 1 93.81 438 GLN A C 1
ATOM 3339 O O . GLN A 1 438 ? 18.25 -17.984 2.246 1 93.81 438 GLN A O 1
ATOM 3344 N N . PRO A 1 439 ? 19.297 -18.562 0.349 1 96.94 439 PRO A N 1
ATOM 3345 C CA . PRO A 1 439 ? 18.344 -19.641 0.092 1 96.94 439 PRO A CA 1
ATOM 3346 C C . PRO A 1 439 ? 18.406 -20.766 1.131 1 96.94 439 PRO A C 1
ATOM 3348 O O . PRO A 1 439 ? 19.5 -21.156 1.543 1 96.94 439 PRO A O 1
ATOM 3351 N N . ILE A 1 440 ? 17.25 -21.156 1.612 1 98.31 440 ILE A N 1
ATOM 3352 C CA . ILE A 1 440 ? 17.156 -22.422 2.332 1 98.31 440 ILE A CA 1
ATOM 3353 C C . ILE A 1 440 ? 17.25 -23.578 1.345 1 98.31 440 ILE A C 1
ATOM 3355 O O . ILE A 1 440 ? 16.312 -23.828 0.579 1 98.31 440 ILE A O 1
ATOM 3359 N N . THR A 1 441 ? 18.328 -24.312 1.389 1 98 441 THR A N 1
ATOM 3360 C CA . THR A 1 441 ? 18.641 -25.328 0.381 1 98 441 THR A CA 1
ATOM 3361 C C . THR A 1 441 ? 17.531 -26.359 0.297 1 98 441 THR A C 1
ATOM 3363 O O . THR A 1 441 ? 17.188 -27 1.296 1 98 441 THR A O 1
ATOM 3366 N N . GLY A 1 442 ? 16.922 -26.469 -0.872 1 98.69 442 GLY A N 1
ATOM 3367 C CA . GLY A 1 442 ? 15.898 -27.484 -1.102 1 98.69 442 GLY A CA 1
ATOM 3368 C C . GLY A 1 442 ? 14.492 -26.984 -0.827 1 98.69 442 GLY A C 1
ATOM 3369 O O . GLY A 1 442 ? 13.523 -27.734 -0.976 1 98.69 442 GLY A O 1
ATOM 3370 N N . LEU A 1 443 ? 14.32 -25.719 -0.393 1 98.94 443 LEU A N 1
ATOM 3371 C CA . LEU A 1 443 ? 12.992 -25.172 -0.116 1 98.94 443 LEU A CA 1
ATOM 3372 C C . LEU A 1 443 ? 12.57 -24.172 -1.187 1 98.94 443 LEU A C 1
ATOM 3374 O O . LEU A 1 443 ? 13.305 -23.219 -1.466 1 98.94 443 LEU A O 1
ATOM 3378 N N . TYR A 1 444 ? 11.453 -24.422 -1.797 1 98.94 444 TYR A N 1
ATOM 3379 C CA . TYR A 1 444 ? 10.883 -23.578 -2.838 1 98.94 444 TYR A CA 1
ATOM 3380 C C . TYR A 1 444 ? 9.469 -23.156 -2.482 1 98.94 444 TYR A C 1
ATOM 3382 O O . TYR A 1 444 ? 8.805 -23.812 -1.675 1 98.94 444 TYR A O 1
ATOM 3390 N N . ALA A 1 445 ? 9.016 -22.031 -3.025 1 98.94 445 ALA A N 1
ATOM 3391 C CA . ALA A 1 445 ? 7.633 -21.578 -2.859 1 98.94 445 ALA A CA 1
ATOM 3392 C C . ALA A 1 445 ? 7.074 -21.031 -4.168 1 98.94 445 ALA A C 1
ATOM 3394 O O . ALA A 1 445 ? 7.809 -20.453 -4.965 1 98.94 445 ALA A O 1
ATOM 3395 N N . ALA A 1 446 ? 5.766 -21.188 -4.348 1 98.75 446 ALA A N 1
ATOM 3396 C CA . ALA A 1 446 ? 5.105 -20.781 -5.586 1 98.75 446 ALA A CA 1
ATOM 3397 C C . ALA A 1 446 ? 3.699 -20.266 -5.309 1 98.75 446 ALA A C 1
ATOM 3399 O O . ALA A 1 446 ? 3.15 -20.469 -4.227 1 98.75 446 ALA A O 1
ATOM 3400 N N . GLY A 1 447 ? 3.158 -19.578 -6.285 1 98.38 447 GLY A N 1
ATOM 3401 C CA . GLY A 1 447 ? 1.8 -19.062 -6.184 1 98.38 447 GLY A CA 1
ATOM 3402 C C . GLY A 1 447 ? 1.626 -18.047 -5.07 1 98.38 447 GLY A C 1
ATOM 3403 O O . GLY A 1 447 ? 2.414 -17.109 -4.949 1 98.38 447 GLY A O 1
ATOM 3404 N N . ASN A 1 448 ? 0.591 -18.25 -4.293 1 98.38 448 ASN A N 1
ATOM 3405 C CA . ASN A 1 448 ? 0.179 -17.25 -3.305 1 98.38 448 ASN A CA 1
ATOM 3406 C C . ASN A 1 448 ? 1.09 -17.266 -2.082 1 98.38 448 ASN A C 1
ATOM 3408 O O . ASN A 1 448 ? 1.027 -16.359 -1.244 1 98.38 448 ASN A O 1
ATOM 3412 N N . ASP A 1 449 ? 1.967 -18.281 -2.02 1 98.69 449 ASP A N 1
ATOM 3413 C CA . ASP A 1 449 ? 2.889 -18.328 -0.888 1 98.69 449 ASP A CA 1
ATOM 3414 C C . ASP A 1 449 ? 4.141 -17.5 -1.164 1 98.69 449 ASP A C 1
ATOM 3416 O O . ASP A 1 449 ? 4.871 -17.141 -0.238 1 98.69 449 ASP A O 1
ATOM 3420 N N . ALA A 1 450 ? 4.402 -17.297 -2.416 1 98.56 450 ALA A N 1
ATOM 3421 C CA . ALA A 1 450 ? 5.613 -16.594 -2.828 1 98.56 450 ALA A CA 1
ATOM 3422 C C . ALA A 1 450 ? 5.352 -15.094 -2.965 1 98.56 450 ALA A C 1
ATOM 3424 O O . ALA A 1 450 ? 4.344 -14.68 -3.543 1 98.56 450 ALA A O 1
ATOM 3425 N N . ALA A 1 451 ? 6.266 -14.281 -2.426 1 97.5 451 ALA A N 1
ATOM 3426 C CA . ALA A 1 451 ? 6.168 -12.836 -2.545 1 97.5 451 ALA A CA 1
ATOM 3427 C C . ALA A 1 451 ? 6.848 -12.336 -3.818 1 97.5 451 ALA A C 1
ATOM 3429 O O . ALA A 1 451 ? 7.625 -13.07 -4.438 1 97.5 451 ALA A O 1
ATOM 3430 N N . GLY A 1 452 ? 6.484 -11.086 -4.195 1 95.88 452 GLY A N 1
ATOM 3431 C CA . GLY A 1 452 ? 7.238 -10.453 -5.262 1 95.88 452 GLY A CA 1
ATOM 3432 C C . GLY A 1 452 ? 6.359 -9.938 -6.387 1 95.88 452 GLY A C 1
ATOM 3433 O O . GLY A 1 452 ? 6.75 -9.023 -7.117 1 95.88 452 GLY A O 1
ATOM 3434 N N . LEU A 1 453 ? 5.184 -10.492 -6.539 1 97 453 LEU A N 1
ATOM 3435 C CA . LEU A 1 453 ? 4.344 -10.141 -7.676 1 97 453 LEU A CA 1
ATOM 3436 C C . LEU A 1 453 ? 3.605 -8.828 -7.422 1 97 453 LEU A C 1
ATOM 3438 O O . LEU A 1 453 ? 3.422 -8.023 -8.344 1 97 453 LEU A O 1
ATOM 3442 N N . THR A 1 454 ? 3.193 -8.633 -6.223 1 95.75 454 THR A N 1
ATOM 3443 C CA . THR A 1 454 ? 2.314 -7.504 -5.922 1 95.75 454 THR A CA 1
ATOM 3444 C C . THR A 1 454 ? 2.855 -6.695 -4.742 1 95.75 454 THR A C 1
ATOM 3446 O O . THR A 1 454 ? 3.809 -7.113 -4.086 1 95.75 454 THR A O 1
ATOM 3449 N N . GLY A 1 455 ? 2.297 -5.52 -4.59 1 93.81 455 GLY A N 1
ATOM 3450 C CA . GLY A 1 455 ? 2.51 -4.734 -3.387 1 93.81 455 GLY A CA 1
ATOM 3451 C C . GLY A 1 455 ? 1.399 -4.895 -2.365 1 93.81 455 GLY A C 1
ATOM 3452 O O . GLY A 1 455 ? 1.066 -6.016 -1.976 1 93.81 455 GLY A O 1
ATOM 3453 N N . ASP A 1 456 ? 0.798 -3.795 -2.043 1 92.12 456 ASP A N 1
ATOM 3454 C CA . ASP A 1 456 ? -0.205 -3.822 -0.982 1 92.12 456 ASP A CA 1
ATOM 3455 C C . ASP A 1 456 ? -1.612 -3.953 -1.561 1 92.12 456 ASP A C 1
ATOM 3457 O O . ASP A 1 456 ? -2.588 -4.07 -0.814 1 92.12 456 ASP A O 1
ATOM 3461 N N . THR A 1 457 ? -1.714 -3.854 -2.863 1 94.94 457 THR A N 1
ATOM 3462 C CA . THR A 1 457 ? -3 -3.93 -3.549 1 94.94 457 THR A CA 1
ATOM 3463 C C . THR A 1 457 ? -2.863 -4.676 -4.875 1 94.94 457 THR A C 1
ATOM 3465 O O . THR A 1 457 ? -1.936 -4.418 -5.645 1 94.94 457 THR A O 1
ATOM 3468 N N . TYR A 1 458 ? -3.73 -5.617 -5.102 1 92.75 458 TYR A N 1
ATOM 3469 C CA . TYR A 1 458 ? -3.766 -6.324 -6.379 1 92.75 458 TYR A CA 1
ATOM 3470 C C . TYR A 1 458 ? -4.508 -5.508 -7.43 1 92.75 458 TYR A C 1
ATOM 3472 O O . TYR A 1 458 ? -5.523 -4.875 -7.129 1 92.75 458 TYR A O 1
ATOM 3480 N N . GLY A 1 459 ? -3.957 -5.504 -8.641 1 81.5 459 GLY A N 1
ATOM 3481 C CA . GLY A 1 459 ? -4.578 -4.742 -9.711 1 81.5 459 GLY A CA 1
ATOM 3482 C C . GLY A 1 459 ? -5.293 -5.613 -10.727 1 81.5 459 GLY A C 1
ATOM 3483 O O . GLY A 1 459 ? -4.723 -6.586 -11.227 1 81.5 459 GLY A O 1
ATOM 3484 N N . PRO A 1 460 ? -6.539 -5.316 -10.961 1 82.75 460 PRO A N 1
ATOM 3485 C CA . PRO A 1 460 ? -7.238 -6.066 -12.008 1 82.75 460 PRO A CA 1
ATOM 3486 C C . PRO A 1 460 ? -6.914 -5.566 -13.406 1 82.75 460 PRO A C 1
ATOM 3488 O O . PRO A 1 460 ? -7.48 -6.059 -14.391 1 82.75 460 PRO A O 1
ATOM 3491 N N . ASN A 1 461 ? -5.949 -4.605 -13.484 1 82.81 461 ASN A N 1
ATOM 3492 C CA . ASN A 1 461 ? -5.602 -3.994 -14.758 1 82.81 461 ASN A CA 1
ATOM 3493 C C . ASN A 1 461 ? -4.941 -4.996 -15.703 1 82.81 461 ASN A C 1
ATOM 3495 O O . ASN A 1 461 ? -4.98 -4.828 -16.922 1 82.81 461 ASN A O 1
ATOM 3499 N N . MET A 1 462 ? -4.344 -5.965 -15.203 1 89.94 462 MET A N 1
ATOM 3500 C CA . MET A 1 462 ? -3.822 -7.113 -15.938 1 89.94 462 MET A CA 1
ATOM 3501 C C . MET A 1 462 ? -4.469 -8.406 -15.453 1 89.94 462 MET A C 1
ATOM 3503 O O . MET A 1 462 ? -3.869 -9.156 -14.68 1 89.94 462 MET A O 1
ATOM 3507 N N . PRO A 1 463 ? -5.656 -8.633 -16.016 1 89.94 463 PRO A N 1
ATOM 3508 C CA . PRO A 1 463 ? -6.426 -9.766 -15.5 1 89.94 463 PRO A CA 1
ATOM 3509 C C . PRO A 1 463 ? -5.699 -11.102 -15.672 1 89.94 463 PRO A C 1
ATOM 3511 O O . PRO A 1 463 ? -5.023 -11.312 -16.672 1 89.94 463 PRO A O 1
ATOM 3514 N N . GLY A 1 464 ? -5.863 -11.945 -14.68 1 93.69 464 GLY A N 1
ATOM 3515 C CA . GLY A 1 464 ? -5.312 -13.297 -14.742 1 93.69 464 GLY A CA 1
ATOM 3516 C C . GLY A 1 464 ? -3.877 -13.375 -14.25 1 93.69 464 GLY A C 1
ATOM 3517 O O . GLY A 1 464 ? -3.277 -14.453 -14.25 1 93.69 464 GLY A O 1
ATOM 3518 N N . THR A 1 465 ? -3.326 -12.258 -13.781 1 95.75 465 THR A N 1
ATOM 3519 C CA . THR A 1 465 ? -1.919 -12.219 -13.406 1 95.75 465 THR A CA 1
ATOM 3520 C C . THR A 1 465 ? -1.656 -13.125 -12.203 1 95.75 465 THR A C 1
ATOM 3522 O O . THR A 1 465 ? -0.605 -13.758 -12.117 1 95.75 465 THR A O 1
ATOM 3525 N N . CYS A 1 466 ? -2.611 -13.219 -11.281 1 96.38 466 CYS A N 1
ATOM 3526 C CA . CYS A 1 466 ? -2.402 -14.039 -10.094 1 96.38 466 CYS A CA 1
ATOM 3527 C C . CYS A 1 466 ? -2.283 -15.516 -10.461 1 96.38 466 CYS A C 1
ATOM 3529 O O . CYS A 1 466 ? -1.316 -16.172 -10.078 1 96.38 466 CYS A O 1
ATOM 3531 N N . VAL A 1 467 ? -3.264 -16.016 -11.219 1 97.44 467 VAL A N 1
ATOM 3532 C CA . VAL A 1 467 ? -3.232 -17.438 -11.555 1 97.44 467 VAL A CA 1
ATOM 3533 C C . VAL A 1 467 ? -2.127 -17.703 -12.57 1 97.44 467 VAL A C 1
ATOM 3535 O O . VAL A 1 467 ? -1.488 -18.75 -12.547 1 97.44 467 VAL A O 1
ATOM 3538 N N . GLY A 1 468 ? -1.93 -16.734 -13.492 1 98.31 468 GLY A N 1
ATOM 3539 C CA . GLY A 1 468 ? -0.792 -16.875 -14.391 1 98.31 468 GLY A CA 1
ATOM 3540 C C . GLY A 1 468 ? 0.529 -17.031 -13.656 1 98.31 468 GLY A C 1
ATOM 3541 O O . GLY A 1 468 ? 1.348 -17.875 -14.016 1 98.31 468 GLY A O 1
ATOM 3542 N N . TYR A 1 469 ? 0.721 -16.188 -12.656 1 98.56 469 TYR A N 1
ATOM 3543 C CA . TYR A 1 469 ? 1.922 -16.297 -11.836 1 98.56 469 TYR A CA 1
ATOM 3544 C C . TYR A 1 469 ? 1.974 -17.625 -11.109 1 98.56 469 TYR A C 1
ATOM 3546 O O . TYR A 1 469 ? 3.051 -18.203 -10.914 1 98.56 469 TYR A O 1
ATOM 3554 N N . ALA A 1 470 ? 0.805 -18.125 -10.672 1 98.69 470 ALA A N 1
ATOM 3555 C CA . ALA A 1 470 ? 0.766 -19.438 -10.008 1 98.69 470 ALA A CA 1
ATOM 3556 C C . ALA A 1 470 ? 1.305 -20.531 -10.93 1 98.69 470 ALA A C 1
ATOM 3558 O O . ALA A 1 470 ? 2.166 -21.312 -10.523 1 98.69 470 ALA A O 1
ATOM 3559 N N . PHE A 1 471 ? 0.832 -20.547 -12.156 1 98.88 471 PHE A N 1
ATOM 3560 C CA . PHE A 1 471 ? 1.317 -21.547 -13.109 1 98.88 471 PHE A CA 1
ATOM 3561 C C . PHE A 1 471 ? 2.799 -21.344 -13.398 1 98.88 471 PHE A C 1
ATOM 3563 O O . PHE A 1 471 ? 3.58 -22.297 -13.375 1 98.88 471 PHE A O 1
ATOM 3570 N N . TYR A 1 472 ? 3.205 -20.109 -13.648 1 98.81 472 TYR A N 1
ATOM 3571 C CA . TYR A 1 472 ? 4.598 -19.797 -13.945 1 98.81 472 TYR A CA 1
ATOM 3572 C C . TYR A 1 472 ? 5.512 -20.234 -12.805 1 98.81 472 TYR A C 1
ATOM 3574 O O . TYR A 1 472 ? 6.461 -20.984 -13.008 1 98.81 472 TYR A O 1
ATOM 3582 N N . SER A 1 473 ? 5.207 -19.703 -11.594 1 98.88 473 SER A N 1
ATOM 3583 C CA . SER A 1 473 ? 6.074 -19.969 -10.445 1 98.88 473 SER A CA 1
ATOM 3584 C C . SER A 1 473 ? 6.09 -21.453 -10.094 1 98.88 473 SER A C 1
ATOM 3586 O O . SER A 1 473 ? 7.105 -21.984 -9.633 1 98.88 473 SER A O 1
ATOM 3588 N N . GLY A 1 474 ? 4.91 -22.125 -10.258 1 98.94 474 GLY A N 1
ATOM 3589 C CA . GLY A 1 474 ? 4.883 -23.562 -10.102 1 98.94 474 GLY A CA 1
ATOM 3590 C C . GLY A 1 474 ? 5.836 -24.281 -11.031 1 98.94 474 GLY A C 1
ATOM 3591 O O . GLY A 1 474 ? 6.664 -25.078 -10.586 1 98.94 474 GLY A O 1
ATOM 3592 N N . ARG A 1 475 ? 5.754 -23.984 -12.312 1 98.94 475 ARG A N 1
ATOM 3593 C CA . ARG A 1 475 ? 6.641 -24.594 -13.305 1 98.94 475 ARG A CA 1
ATOM 3594 C C . ARG A 1 475 ? 8.102 -24.266 -13 1 98.94 475 ARG A C 1
ATOM 3596 O O . ARG A 1 475 ? 8.961 -25.141 -13.055 1 98.94 475 ARG A O 1
ATOM 3603 N N . ASN A 1 476 ? 8.328 -23 -12.711 1 98.81 476 ASN A N 1
ATOM 3604 C CA . ASN A 1 476 ? 9.68 -22.516 -12.422 1 98.81 476 ASN A CA 1
ATOM 3605 C C . ASN A 1 476 ? 10.281 -23.25 -11.219 1 98.81 476 ASN A C 1
ATOM 3607 O O . ASN A 1 476 ? 11.422 -23.703 -11.273 1 98.81 476 ASN A O 1
ATOM 3611 N N . SER A 1 477 ? 9.508 -23.391 -10.125 1 98.81 477 SER A N 1
ATOM 3612 C CA . SER A 1 477 ? 9.961 -24.109 -8.938 1 98.81 477 SER A CA 1
ATOM 3613 C C . SER A 1 477 ? 10.195 -25.594 -9.234 1 98.81 477 SER A C 1
ATOM 3615 O O . SER A 1 477 ? 11.18 -26.172 -8.773 1 98.81 477 SER A O 1
ATOM 3617 N N . GLY A 1 478 ? 9.242 -26.172 -9.977 1 98.81 478 GLY A N 1
ATOM 3618 C CA . GLY A 1 478 ? 9.383 -27.578 -10.336 1 98.81 478 GLY A CA 1
ATOM 3619 C C . GLY A 1 478 ? 10.648 -27.859 -11.117 1 98.81 478 GLY A C 1
ATOM 3620 O O . GLY A 1 478 ? 11.359 -28.828 -10.82 1 98.81 478 GLY A O 1
ATOM 3621 N N . ARG A 1 479 ? 10.922 -27.062 -12.094 1 98.56 479 ARG A N 1
ATOM 3622 C CA . ARG A 1 479 ? 12.102 -27.219 -12.938 1 98.56 479 ARG A CA 1
ATOM 3623 C C . ARG A 1 479 ? 13.383 -27.094 -12.117 1 98.56 479 ARG A C 1
ATOM 3625 O O . ARG A 1 479 ? 14.281 -27.938 -12.219 1 98.56 479 ARG A O 1
ATOM 3632 N N . HIS A 1 480 ? 13.477 -26.078 -11.297 1 98.69 480 HIS A N 1
ATOM 3633 C CA . HIS A 1 480 ? 14.695 -25.812 -10.547 1 98.69 480 HIS A CA 1
ATOM 3634 C C . HIS A 1 480 ? 14.891 -26.844 -9.43 1 98.69 480 HIS A C 1
ATOM 3636 O O . HIS A 1 480 ? 16.016 -27.25 -9.133 1 98.69 480 HIS A O 1
ATOM 3642 N N . ALA A 1 481 ? 13.766 -27.234 -8.766 1 98.75 481 ALA A N 1
ATOM 3643 C CA . ALA A 1 481 ? 13.859 -28.297 -7.75 1 98.75 481 ALA A CA 1
ATOM 3644 C C . ALA A 1 481 ? 14.336 -29.609 -8.359 1 98.75 481 ALA A C 1
ATOM 3646 O O . ALA A 1 481 ? 15.148 -30.312 -7.766 1 98.75 481 ALA A O 1
ATOM 3647 N N . ALA A 1 482 ? 13.82 -29.922 -9.516 1 98.69 482 ALA A N 1
ATOM 3648 C CA . ALA A 1 482 ? 14.242 -31.141 -10.195 1 98.69 482 ALA A CA 1
ATOM 3649 C C . ALA A 1 482 ? 15.734 -31.094 -10.539 1 98.69 482 ALA A C 1
ATOM 3651 O O . ALA A 1 482 ? 16.453 -32.094 -10.359 1 98.69 482 ALA A O 1
ATOM 3652 N N . GLN A 1 483 ? 16.172 -30 -11.07 1 98.06 483 GLN A N 1
ATOM 3653 C CA . GLN A 1 483 ? 17.594 -29.828 -11.375 1 98.06 483 GLN A CA 1
ATOM 3654 C C . GLN A 1 483 ? 18.438 -30.016 -10.117 1 98.06 483 GLN A C 1
ATOM 3656 O O . GLN A 1 483 ? 19.484 -30.688 -10.156 1 98.06 483 GLN A O 1
ATOM 3661 N N . TYR A 1 484 ? 18.016 -29.438 -9.047 1 97.5 484 TYR A N 1
ATOM 3662 C CA . TYR A 1 484 ? 18.734 -29.531 -7.777 1 97.5 484 TYR A CA 1
ATOM 3663 C C . TYR A 1 484 ? 18.828 -30.969 -7.297 1 97.5 484 TYR A C 1
ATOM 3665 O O . TYR A 1 484 ? 19.906 -31.438 -6.934 1 97.5 484 TYR A O 1
ATOM 3673 N N . THR A 1 485 ? 17.672 -31.688 -7.312 1 96.81 485 THR A N 1
ATOM 3674 C CA . THR A 1 485 ? 17.641 -33.062 -6.785 1 96.81 485 THR A CA 1
ATOM 3675 C C . THR A 1 485 ? 18.453 -34 -7.68 1 96.81 485 THR A C 1
ATOM 3677 O O . THR A 1 485 ? 19.047 -34.969 -7.199 1 96.81 485 THR A O 1
ATOM 3680 N N . HIS A 1 486 ? 18.484 -33.688 -8.953 1 94.5 486 HIS A N 1
ATOM 3681 C CA . HIS A 1 486 ? 19.328 -34.469 -9.867 1 94.5 486 HIS A CA 1
ATOM 3682 C C . HIS A 1 486 ? 20.812 -34.281 -9.531 1 94.5 486 HIS A C 1
ATOM 3684 O O . HIS A 1 486 ? 21.578 -35.25 -9.57 1 94.5 486 HIS A O 1
ATOM 3690 N N . GLN A 1 487 ? 21.172 -33.062 -9.25 1 89.81 487 GLN A N 1
ATOM 3691 C CA . GLN A 1 487 ? 22.562 -32.781 -8.891 1 89.81 487 GLN A CA 1
ATOM 3692 C C . GLN A 1 487 ? 22.938 -33.469 -7.578 1 89.81 487 GLN A C 1
ATOM 3694 O O . GLN A 1 487 ? 24.062 -33.938 -7.418 1 89.81 487 GLN A O 1
ATOM 3699 N N . GLN A 1 488 ? 22 -33.531 -6.656 1 86.44 488 GLN A N 1
ATOM 3700 C CA . GLN A 1 488 ? 22.25 -34.156 -5.371 1 86.44 488 GLN A CA 1
ATOM 3701 C C . GLN A 1 488 ? 22.438 -35.688 -5.527 1 86.44 488 GLN A C 1
ATOM 3703 O O . GLN A 1 488 ? 23.219 -36.281 -4.789 1 86.44 488 GLN A O 1
ATOM 3708 N N . SER A 1 489 ? 21.734 -36.219 -6.402 1 83.19 489 SER A N 1
ATOM 3709 C CA . SER A 1 489 ? 21.812 -37.656 -6.637 1 83.19 489 SER A CA 1
ATOM 3710 C C . SER A 1 489 ? 23.156 -38.031 -7.266 1 83.19 489 SER A C 1
ATOM 3712 O O . SER A 1 489 ? 23.672 -39.125 -7.016 1 83.19 489 SER A O 1
ATOM 3714 N N . ILE A 1 490 ? 23.719 -37.156 -7.992 1 71.12 490 ILE A N 1
ATOM 3715 C CA . ILE A 1 490 ? 25 -37.406 -8.633 1 71.12 490 ILE A CA 1
ATOM 3716 C C . ILE A 1 490 ? 26.125 -37.312 -7.609 1 71.12 490 ILE A C 1
ATOM 3718 O O . ILE A 1 490 ? 27.078 -38.094 -7.637 1 71.12 490 ILE A O 1
ATOM 3722 N N . VAL A 1 491 ? 25.938 -36.406 -6.707 1 72.25 491 VAL A N 1
ATOM 3723 C CA . VAL A 1 491 ? 27.016 -36.188 -5.75 1 72.25 491 VAL A CA 1
ATOM 3724 C C . VAL A 1 491 ? 27.016 -37.312 -4.695 1 72.25 491 VAL A C 1
ATOM 3726 O O . VAL A 1 491 ? 28.016 -37.562 -4.039 1 72.25 491 VAL A O 1
ATOM 3729 N N . SER A 1 492 ? 25.859 -37.812 -4.465 1 66.25 492 SER A N 1
ATOM 3730 C CA . SER A 1 492 ? 25.75 -38.875 -3.451 1 66.25 492 SER A CA 1
ATOM 3731 C C . SER A 1 492 ? 26.172 -40.219 -4.004 1 66.25 492 SER A C 1
ATOM 3733 O O . SER A 1 492 ? 26.422 -41.156 -3.244 1 66.25 492 SER A O 1
ATOM 3735 N N . HIS A 1 493 ?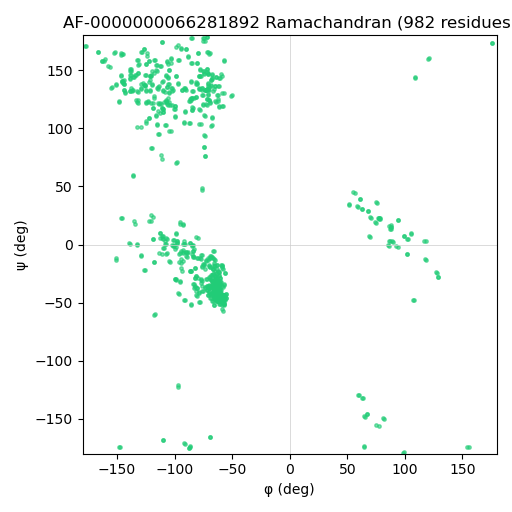 26.344 -40.312 -5.297 1 56.78 493 HIS A N 1
ATOM 3736 C CA . HIS A 1 493 ? 26.875 -41.531 -5.895 1 56.78 493 HIS A CA 1
ATOM 3737 C C . HIS A 1 493 ? 28.328 -41.375 -6.316 1 56.78 493 HIS A C 1
ATOM 3739 O O . HIS A 1 493 ? 29.125 -42.281 -6.207 1 56.78 493 HIS A O 1
ATOM 3745 N N . MET B 1 1 ? 5.637 23.422 42.656 1 56.75 1 MET B N 1
ATOM 3746 C CA . MET B 1 1 ? 5.746 24.531 41.688 1 56.75 1 MET B CA 1
ATOM 3747 C C . MET B 1 1 ? 4.918 24.25 40.438 1 56.75 1 MET B C 1
ATOM 3749 O O . MET B 1 1 ? 4.887 23.109 39.969 1 56.75 1 MET B O 1
ATOM 3753 N N . THR B 1 2 ? 4.016 25.219 40.031 1 84.88 2 THR B N 1
ATOM 3754 C CA . THR B 1 2 ? 3.049 25 38.969 1 84.88 2 THR B CA 1
ATOM 3755 C C . THR B 1 2 ? 3.717 25.125 37.594 1 84.88 2 THR B C 1
ATOM 3757 O O . THR B 1 2 ? 4.516 26.031 37.375 1 84.88 2 THR B O 1
ATOM 3760 N N . LEU B 1 3 ? 3.742 24.047 36.844 1 92.06 3 LEU B N 1
ATOM 3761 C CA . LEU B 1 3 ? 4.336 24.047 35.5 1 92.06 3 LEU B CA 1
ATOM 3762 C C . LEU B 1 3 ? 3.68 25.094 34.625 1 92.06 3 LEU B C 1
ATOM 3764 O O . LEU B 1 3 ? 4.363 25.953 34.062 1 92.06 3 LEU B O 1
ATOM 3768 N N . ALA B 1 4 ? 2.404 25.125 34.531 1 95.5 4 ALA B N 1
ATOM 3769 C CA . ALA B 1 4 ? 1.65 26.109 33.75 1 95.5 4 ALA B CA 1
ATOM 3770 C C . ALA B 1 4 ? 1.169 27.25 34.625 1 95.5 4 ALA B C 1
ATOM 3772 O O . ALA B 1 4 ? 1.046 27.094 35.844 1 95.5 4 ALA B O 1
ATOM 3773 N N . LYS B 1 5 ? 0.884 28.344 34.031 1 95.06 5 LYS B N 1
ATOM 3774 C CA . LYS B 1 5 ? 0.447 29.531 34.75 1 95.06 5 LYS B CA 1
ATOM 3775 C C . LYS B 1 5 ? -0.919 29.312 35.375 1 95.06 5 LYS B C 1
ATOM 3777 O O . LYS B 1 5 ? -1.209 29.875 36.438 1 95.06 5 LYS B O 1
ATOM 3782 N N . HIS B 1 6 ? -1.76 28.531 34.688 1 95.69 6 HIS B N 1
ATOM 3783 C CA . HIS B 1 6 ? -3.109 28.25 35.188 1 95.69 6 HIS B CA 1
ATOM 3784 C C . HIS B 1 6 ? -3.359 26.75 35.312 1 95.69 6 HIS B C 1
ATOM 3786 O O . HIS B 1 6 ? -2.633 25.953 34.719 1 95.69 6 HIS B O 1
ATOM 3792 N N . ASP B 1 7 ? -4.395 26.453 36.031 1 96.69 7 ASP B N 1
ATOM 3793 C CA . ASP B 1 7 ? -4.75 25.062 36.25 1 96.69 7 ASP B CA 1
ATOM 3794 C C . ASP B 1 7 ? -5.781 24.594 35.219 1 96.69 7 ASP B C 1
ATOM 3796 O O . ASP B 1 7 ? -6.129 23.422 35.156 1 96.69 7 ASP B O 1
ATOM 3800 N N . SER B 1 8 ? -6.23 25.625 34.406 1 97.75 8 SER B N 1
ATOM 3801 C CA . SER B 1 8 ? -7.27 25.312 33.438 1 97.75 8 SER B CA 1
ATOM 3802 C C . SER B 1 8 ? -7.09 26.109 32.156 1 97.75 8 SER B C 1
ATOM 3804 O O . SER B 1 8 ? -6.738 27.297 32.188 1 97.75 8 SER B O 1
ATOM 3806 N N . TYR B 1 9 ? -7.316 25.516 31.094 1 98.5 9 TYR B N 1
ATOM 3807 C CA . TYR B 1 9 ? -7.375 26.109 29.75 1 98.5 9 TYR B CA 1
ATOM 3808 C C . TYR B 1 9 ? -8.531 25.516 28.953 1 98.5 9 TYR B C 1
ATOM 3810 O O . TYR B 1 9 ? -8.969 24.391 29.203 1 98.5 9 TYR B O 1
ATOM 3818 N N . ASP B 1 10 ? -9.094 26.281 28.031 1 98.44 10 ASP B N 1
ATOM 3819 C CA . ASP B 1 10 ? -10.125 25.719 27.156 1 98.44 10 ASP B CA 1
ATOM 3820 C C . ASP B 1 10 ? -9.578 24.547 26.344 1 98.44 10 ASP B C 1
ATOM 3822 O O . ASP B 1 10 ? -10.242 23.516 26.219 1 98.44 10 ASP B O 1
ATOM 3826 N N . ILE B 1 11 ? -8.352 24.734 25.828 1 98.88 11 ILE B N 1
ATOM 3827 C CA . ILE B 1 11 ? -7.766 23.766 24.906 1 98.88 11 ILE B CA 1
ATOM 3828 C C . ILE B 1 11 ? -6.293 23.562 25.266 1 98.88 11 ILE B C 1
ATOM 3830 O O . ILE B 1 11 ? -5.574 24.516 25.547 1 98.88 11 ILE B O 1
ATOM 3834 N N . VAL B 1 12 ? -5.828 22.328 25.312 1 98.94 12 VAL B N 1
ATOM 3835 C CA . VAL B 1 12 ? -4.414 21.984 25.375 1 98.94 12 VAL B CA 1
ATOM 3836 C C . VAL B 1 12 ? -3.969 21.375 24.047 1 98.94 12 VAL B C 1
ATOM 3838 O O . VAL B 1 12 ? -4.586 20.438 23.547 1 98.94 12 VAL B O 1
ATOM 3841 N N . VAL B 1 13 ? -2.977 21.953 23.406 1 98.94 13 VAL B N 1
ATOM 3842 C CA . VAL B 1 13 ? -2.396 21.453 22.172 1 98.94 13 VAL B CA 1
ATOM 3843 C C . VAL B 1 13 ? -1.047 20.812 22.453 1 98.94 13 VAL B C 1
ATOM 3845 O O . VAL B 1 13 ? -0.196 21.391 23.125 1 98.94 13 VAL B O 1
ATOM 3848 N N . VAL B 1 14 ? -0.846 19.594 21.938 1 98.94 14 VAL B N 1
ATOM 3849 C CA . VAL B 1 14 ? 0.379 18.844 22.203 1 98.94 14 VAL B CA 1
ATOM 3850 C C . VAL B 1 14 ? 1.215 18.766 20.922 1 98.94 14 VAL B C 1
ATOM 3852 O O . VAL B 1 14 ? 0.839 18.062 19.969 1 98.94 14 VAL B O 1
ATOM 3855 N N . GLY B 1 15 ? 2.363 19.391 20.938 1 98.69 15 GLY B N 1
ATOM 3856 C CA . GLY B 1 15 ? 3.26 19.469 19.797 1 98.69 15 GLY B CA 1
ATOM 3857 C C . GLY B 1 15 ? 3.311 20.859 19.172 1 98.69 15 GLY B C 1
ATOM 3858 O O . GLY B 1 15 ? 2.283 21.531 19.062 1 98.69 15 GLY B O 1
ATOM 3859 N N . THR B 1 16 ? 4.496 21.219 18.734 1 98.69 16 THR B N 1
ATOM 3860 C CA . THR B 1 16 ? 4.664 22.594 18.281 1 98.69 16 THR B CA 1
ATOM 3861 C C . THR B 1 16 ? 5.098 22.656 16.828 1 98.69 16 THR B C 1
ATOM 3863 O O . THR B 1 16 ? 5.719 23.625 16.391 1 98.69 16 THR B O 1
ATOM 3866 N N . GLY B 1 17 ? 4.859 21.562 16.062 1 98.38 17 GLY B N 1
ATOM 3867 C CA . GLY B 1 17 ? 5.059 21.625 14.617 1 98.38 17 GLY B CA 1
ATOM 3868 C C . GLY B 1 17 ? 4.035 22.5 13.914 1 98.38 17 GLY B C 1
ATOM 3869 O O . GLY B 1 17 ? 3.326 23.266 14.562 1 98.38 17 GLY B O 1
ATOM 3870 N N . ALA B 1 18 ? 4.004 22.328 12.602 1 98.69 18 ALA B N 1
ATOM 3871 C CA . ALA B 1 18 ? 3.072 23.109 11.781 1 98.69 18 ALA B CA 1
ATOM 3872 C C . ALA B 1 18 ? 1.634 22.891 12.242 1 98.69 18 ALA B C 1
ATOM 3874 O O . ALA B 1 18 ? 0.885 23.859 12.422 1 98.69 18 ALA B O 1
ATOM 3875 N N . ALA B 1 19 ? 1.255 21.672 12.516 1 98.81 19 ALA B N 1
ATOM 3876 C CA . ALA B 1 19 ? -0.111 21.344 12.906 1 98.81 19 ALA B CA 1
ATOM 3877 C C . ALA B 1 19 ? -0.446 21.938 14.273 1 98.81 19 ALA B C 1
ATOM 3879 O O . ALA B 1 19 ? -1.468 22.609 14.43 1 98.81 19 ALA B O 1
ATOM 3880 N N . GLY B 1 20 ? 0.43 21.734 15.234 1 98.88 20 GLY B N 1
ATOM 3881 C CA . GLY B 1 20 ? 0.163 22.172 16.594 1 98.88 20 GLY B CA 1
ATOM 3882 C C . GLY B 1 20 ? 0.155 23.688 16.734 1 98.88 20 GLY B C 1
ATOM 3883 O O . GLY B 1 20 ? -0.728 24.25 17.391 1 98.88 20 GLY B O 1
ATOM 3884 N N . THR B 1 21 ? 1.141 24.328 16.156 1 98.88 21 THR B N 1
ATOM 3885 C CA . THR B 1 21 ? 1.207 25.781 16.25 1 98.88 21 THR B CA 1
ATOM 3886 C C . THR B 1 21 ? 0.019 26.422 15.539 1 98.88 21 THR B C 1
ATOM 3888 O O . THR B 1 21 ? -0.557 27.391 16.031 1 98.88 21 THR B O 1
ATOM 3891 N N . ALA B 1 22 ? -0.346 25.875 14.391 1 98.94 22 ALA B N 1
ATOM 3892 C CA . ALA B 1 22 ? -1.521 26.359 13.672 1 98.94 22 ALA B CA 1
ATOM 3893 C C . ALA B 1 22 ? -2.789 26.156 14.5 1 98.94 22 ALA B C 1
ATOM 3895 O O . ALA B 1 22 ? -3.652 27.047 14.555 1 98.94 22 ALA B O 1
ATOM 3896 N N . ALA B 1 23 ? -2.92 25.016 15.125 1 98.94 23 ALA B N 1
ATOM 3897 C CA . ALA B 1 23 ? -4.082 24.719 15.953 1 98.94 23 ALA B CA 1
ATOM 3898 C C . ALA B 1 23 ? -4.199 25.703 17.109 1 98.94 23 ALA B C 1
ATOM 3900 O O . ALA B 1 23 ? -5.277 26.25 17.359 1 98.94 23 ALA B O 1
ATOM 3901 N N . ALA B 1 24 ? -3.062 25.938 17.812 1 98.94 24 ALA B N 1
ATOM 3902 C CA . ALA B 1 24 ? -3.043 26.828 18.953 1 98.94 24 ALA B CA 1
ATOM 3903 C C . ALA B 1 24 ? -3.426 28.25 18.562 1 98.94 24 ALA B C 1
ATOM 3905 O O . ALA B 1 24 ? -4.258 28.891 19.219 1 98.94 24 ALA B O 1
ATOM 3906 N N . LEU B 1 25 ? -2.809 28.703 17.484 1 98.88 25 LEU B N 1
ATOM 3907 C CA . LEU B 1 25 ? -3.072 30.062 17.016 1 98.88 25 LEU B CA 1
ATOM 3908 C C . LEU B 1 25 ? -4.523 30.219 16.578 1 98.88 25 LEU B C 1
ATOM 3910 O O . LEU B 1 25 ? -5.195 31.172 16.953 1 98.88 25 LEU B O 1
ATOM 3914 N N . GLU B 1 26 ? -5.008 29.266 15.742 1 98.75 26 GLU B N 1
ATOM 3915 C CA . GLU B 1 26 ? -6.387 29.281 15.266 1 98.75 26 GLU B CA 1
ATOM 3916 C C . GLU B 1 26 ? -7.375 29.266 16.438 1 98.75 26 GLU B C 1
ATOM 3918 O O . GLU B 1 26 ? -8.352 30.016 16.438 1 98.75 26 GLU B O 1
ATOM 3923 N N . ALA B 1 27 ? -7.148 28.422 17.391 1 98.81 27 ALA B N 1
ATOM 3924 C CA . ALA B 1 27 ? -8.016 28.328 18.547 1 98.81 27 ALA B CA 1
ATOM 3925 C C . ALA B 1 27 ? -8.055 29.641 19.328 1 98.81 27 ALA B C 1
ATOM 3927 O O . ALA B 1 27 ? -9.125 30.109 19.719 1 98.81 27 ALA B O 1
ATOM 3928 N N . ALA B 1 28 ? -6.879 30.219 19.531 1 98.81 28 ALA B N 1
ATOM 3929 C CA . ALA B 1 28 ? -6.781 31.484 20.234 1 98.81 28 ALA B CA 1
ATOM 3930 C C . ALA B 1 28 ? -7.504 32.594 19.484 1 98.81 28 ALA B C 1
ATOM 3932 O O . ALA B 1 28 ? -8.148 33.469 20.094 1 98.81 28 ALA B O 1
ATOM 3933 N N . GLN B 1 29 ? -7.406 32.625 18.203 1 98.69 29 GLN B N 1
ATOM 3934 C CA . GLN B 1 29 ? -8.086 33.594 17.359 1 98.69 29 GLN B CA 1
ATOM 3935 C C . GLN B 1 29 ? -9.602 33.469 17.484 1 98.69 29 GLN B C 1
ATOM 3937 O O . GLN B 1 29 ? -10.328 34.438 17.234 1 98.69 29 GLN B O 1
ATOM 3942 N N . HIS B 1 30 ? -10.008 32.344 17.891 1 98.31 30 HIS B N 1
ATOM 3943 C CA . HIS B 1 30 ? -11.438 32.125 18.094 1 98.31 30 HIS B CA 1
ATOM 3944 C C . HIS B 1 30 ? -11.812 32.281 19.562 1 98.31 30 HIS B C 1
ATOM 3946 O O . HIS B 1 30 ? -12.875 31.812 19.984 1 98.31 30 HIS B O 1
ATOM 3952 N N . GLY B 1 31 ? -10.93 32.75 20.359 1 97.56 31 GLY B N 1
ATOM 3953 C CA . GLY B 1 31 ? -11.258 33.219 21.703 1 97.56 31 GLY B CA 1
ATOM 3954 C C . GLY B 1 31 ? -10.953 32.188 22.781 1 97.56 31 GLY B C 1
ATOM 3955 O O . GLY B 1 31 ? -11.25 32.438 23.953 1 97.56 31 GLY B O 1
ATOM 3956 N N . ALA B 1 32 ? -10.336 31.109 22.453 1 98.56 32 ALA B N 1
ATOM 3957 C CA . ALA B 1 32 ? -10.062 30.078 23.438 1 98.56 32 ALA B CA 1
ATOM 3958 C C . ALA B 1 32 ? -8.766 30.359 24.203 1 98.56 32 ALA B C 1
ATOM 3960 O O . ALA B 1 32 ? -7.801 30.875 23.625 1 98.56 32 ALA B O 1
ATOM 3961 N N . SER B 1 33 ? -8.734 30.125 25.469 1 98.56 33 SER B N 1
ATOM 3962 C CA . SER B 1 33 ? -7.461 30.031 26.172 1 98.56 33 SER B CA 1
ATOM 3963 C C . SER B 1 33 ? -6.73 28.734 25.828 1 98.56 33 SER B C 1
ATOM 3965 O O . SER B 1 33 ? -7.328 27.672 25.812 1 98.56 33 SER B O 1
ATOM 3967 N N . VAL B 1 34 ? -5.41 28.875 25.516 1 98.88 34 VAL B N 1
ATOM 3968 C CA . VAL B 1 34 ? -4.715 27.719 24.953 1 98.88 34 VAL B CA 1
ATOM 3969 C C . VAL B 1 34 ? -3.389 27.516 25.688 1 98.88 34 VAL B C 1
ATOM 3971 O O . VAL B 1 34 ? -2.646 28.469 25.922 1 98.88 34 VAL B O 1
ATOM 3974 N N . LEU B 1 35 ? -3.125 26.25 26.109 1 98.88 35 LEU B N 1
ATOM 3975 C CA . LEU B 1 35 ? -1.802 25.781 26.516 1 98.88 35 LEU B CA 1
ATOM 3976 C C . LEU B 1 35 ? -1.16 24.953 25.406 1 98.88 35 LEU B C 1
ATOM 3978 O O . LEU B 1 35 ? -1.745 23.969 24.953 1 98.88 35 LEU B O 1
ATOM 3982 N N . LEU B 1 36 ? -0.006 25.391 24.906 1 98.88 36 LEU B N 1
ATOM 3983 C CA . LEU B 1 36 ? 0.748 24.719 23.859 1 98.88 36 LEU B CA 1
ATOM 3984 C C . LEU B 1 36 ? 1.988 24.047 24.438 1 98.88 36 LEU B C 1
ATOM 3986 O O . LEU B 1 36 ? 2.836 24.703 25.031 1 98.88 36 LEU B O 1
ATOM 3990 N N . LEU B 1 37 ? 2.047 22.719 24.203 1 98.81 37 LEU B N 1
ATOM 3991 C CA . LEU B 1 37 ? 3.092 21.938 24.859 1 98.81 37 LEU B CA 1
ATOM 3992 C C . LEU B 1 37 ? 4.125 21.453 23.844 1 98.81 37 LEU B C 1
ATOM 3994 O O . LEU B 1 37 ? 3.77 21.078 22.719 1 98.81 37 LEU B O 1
ATOM 3998 N N . GLU B 1 38 ? 5.34 21.469 24.188 1 98.56 38 GLU B N 1
ATOM 3999 C CA . GLU B 1 38 ? 6.477 20.906 23.469 1 98.56 38 GLU B CA 1
ATOM 4000 C C . GLU B 1 38 ? 7.367 20.094 24.391 1 98.56 38 GLU B C 1
ATOM 4002 O O . GLU B 1 38 ? 7.875 20.609 25.391 1 98.56 38 GLU B O 1
ATOM 4007 N N . LYS B 1 39 ? 7.535 18.828 24.016 1 97.75 39 LYS B N 1
ATOM 4008 C CA . LYS B 1 39 ? 8.328 17.953 24.891 1 97.75 39 LYS B CA 1
ATOM 4009 C C . LYS B 1 39 ? 9.812 18.312 24.812 1 97.75 39 LYS B C 1
ATOM 4011 O O . LYS B 1 39 ? 10.555 18.094 25.766 1 97.75 39 LYS B O 1
ATOM 4016 N N . GLY B 1 40 ? 10.242 18.812 23.703 1 96.44 40 GLY B N 1
ATOM 4017 C CA . GLY B 1 40 ? 11.641 19.172 23.531 1 96.44 40 GLY B CA 1
ATOM 4018 C C . GLY B 1 40 ? 11.953 20.578 24.031 1 96.44 40 GLY B C 1
ATOM 4019 O O . GLY B 1 40 ? 11.055 21.312 24.438 1 96.44 40 GLY B O 1
ATOM 4020 N N . ARG B 1 41 ? 13.258 20.953 23.938 1 95.88 41 ARG B N 1
ATOM 4021 C CA . ARG B 1 41 ? 13.727 22.266 24.359 1 95.88 41 ARG B CA 1
ATOM 4022 C C . ARG B 1 41 ? 13.367 23.328 23.328 1 95.88 41 ARG B C 1
ATOM 4024 O O . ARG B 1 41 ? 13.156 24.5 23.672 1 95.88 41 ARG B O 1
ATOM 4031 N N . HIS B 1 42 ? 13.328 22.859 22.094 1 95.94 42 HIS B N 1
ATOM 4032 C CA . HIS B 1 42 ? 13.055 23.781 20.984 1 95.94 42 HIS B CA 1
ATOM 4033 C C . HIS B 1 42 ? 11.742 23.438 20.297 1 95.94 42 HIS B C 1
ATOM 4035 O O . HIS B 1 42 ? 11.359 22.266 20.234 1 95.94 42 HIS B O 1
ATOM 4041 N N . THR B 1 43 ? 11.109 24.484 19.766 1 97.44 43 THR B N 1
ATOM 4042 C CA . THR B 1 43 ? 9.812 24.312 19.125 1 97.44 43 THR B CA 1
ATOM 4043 C C . THR B 1 43 ? 9.977 24 17.641 1 97.44 43 THR B C 1
ATOM 4045 O O . THR B 1 43 ? 11.078 24.109 17.094 1 97.44 43 THR B O 1
ATOM 4048 N N . GLY B 1 44 ? 8.875 23.578 17.016 1 95.69 44 GLY B N 1
ATOM 4049 C CA . GLY B 1 44 ? 8.789 23.438 15.57 1 95.69 44 GLY B CA 1
ATOM 4050 C C . GLY B 1 44 ? 8.789 22 15.094 1 95.69 44 GLY B C 1
ATOM 4051 O O . GLY B 1 44 ? 7.98 21.625 14.25 1 95.69 44 GLY B O 1
ATOM 4052 N N . GLY B 1 45 ? 9.695 21.141 15.562 1 94.12 45 GLY B N 1
ATOM 4053 C CA . GLY B 1 45 ? 9.828 19.766 15.086 1 94.12 45 GLY B CA 1
ATOM 4054 C C . GLY B 1 45 ? 10.312 19.672 13.656 1 94.12 45 GLY B C 1
ATOM 4055 O O . GLY B 1 45 ? 11.141 20.469 13.219 1 94.12 45 GLY B O 1
ATOM 4056 N N . SER B 1 46 ? 9.828 18.672 12.922 1 93.88 46 SER B N 1
ATOM 4057 C CA . SER B 1 46 ? 10.289 18.453 11.555 1 93.88 46 SER B CA 1
ATOM 4058 C C . SER B 1 46 ? 9.797 19.547 10.625 1 93.88 46 SER B C 1
ATOM 4060 O O . SER B 1 46 ? 10.359 19.766 9.547 1 93.88 46 SER B O 1
ATOM 4062 N N . SER B 1 47 ? 8.789 20.25 11.07 1 96.81 47 SER B N 1
ATOM 4063 C CA . SER B 1 47 ? 8.219 21.312 10.242 1 96.81 47 SER B CA 1
ATOM 4064 C C . SER B 1 47 ? 9.211 22.453 10.055 1 96.81 47 SER B C 1
ATOM 4066 O O . SER B 1 47 ? 9.094 23.234 9.102 1 96.81 47 SER B O 1
ATOM 4068 N N . ASN B 1 48 ? 10.188 22.562 10.93 1 95.56 48 ASN B N 1
ATOM 4069 C CA . ASN B 1 48 ? 11.227 23.578 10.797 1 95.56 48 ASN B CA 1
ATOM 4070 C C . ASN B 1 48 ? 11.977 23.469 9.477 1 95.56 48 ASN B C 1
ATOM 4072 O O . ASN B 1 48 ? 12.516 24.453 8.969 1 95.56 48 ASN B O 1
ATOM 4076 N N . TYR B 1 49 ? 11.883 22.266 8.898 1 90.88 49 TYR B N 1
ATOM 4077 C CA . TYR B 1 49 ? 12.758 21.969 7.77 1 90.88 49 TYR B CA 1
ATOM 4078 C C . TYR B 1 49 ? 11.969 21.891 6.469 1 90.88 49 TYR B C 1
ATOM 4080 O O . TYR B 1 49 ? 12.516 21.5 5.43 1 90.88 49 TYR B O 1
ATOM 4088 N N . THR B 1 50 ? 10.703 22.234 6.527 1 93.62 50 THR B N 1
ATOM 4089 C CA . THR B 1 50 ? 9.875 22.188 5.328 1 93.62 50 THR B CA 1
ATOM 4090 C C . THR B 1 50 ? 10.148 23.406 4.445 1 93.62 50 THR B C 1
ATOM 4092 O O . THR B 1 50 ? 10.484 24.484 4.945 1 93.62 50 THR B O 1
ATOM 4095 N N . GLU B 1 51 ? 9.969 23.219 3.16 1 92.25 51 GLU B N 1
ATOM 4096 C CA . GLU B 1 51 ? 10.32 24.25 2.184 1 92.25 51 GLU B CA 1
ATOM 4097 C C . GLU B 1 51 ? 9.094 25.047 1.749 1 92.25 51 GLU B C 1
ATOM 4099 O O . GLU B 1 51 ? 9.211 26.188 1.31 1 92.25 51 GLU B O 1
ATOM 4104 N N . GLY B 1 52 ? 7.988 24.422 1.759 1 95.62 52 GLY B N 1
ATOM 4105 C CA . GLY B 1 52 ? 6.754 25.031 1.273 1 95.62 52 GLY B CA 1
ATOM 4106 C C . GLY B 1 52 ? 5.547 24.125 1.44 1 95.62 52 GLY B C 1
ATOM 4107 O O . GLY B 1 52 ? 5.676 22.969 1.846 1 95.62 52 GLY B O 1
ATOM 4108 N N . LEU B 1 53 ? 4.363 24.688 1.189 1 97.62 53 LEU B N 1
ATOM 4109 C CA . LEU B 1 53 ? 3.145 23.906 1.39 1 97.62 53 LEU B CA 1
ATOM 4110 C C . LEU B 1 53 ? 2.332 23.828 0.102 1 97.62 53 LEU B C 1
ATOM 4112 O O . LEU B 1 53 ? 2.457 24.688 -0.77 1 97.62 53 LEU B O 1
ATOM 4116 N N . PHE B 1 54 ? 1.521 22.828 0.067 1 97.06 54 PHE B N 1
ATOM 4117 C CA . PHE B 1 54 ? 0.619 22.562 -1.05 1 97.06 54 PHE B CA 1
ATOM 4118 C C . PHE B 1 54 ? -0.632 23.438 -0.945 1 97.06 54 PHE B C 1
ATOM 4120 O O . PHE B 1 54 ? -1.197 23.578 0.14 1 97.06 54 PHE B O 1
ATOM 4127 N N . ALA B 1 55 ? -1.067 23.969 -2.123 1 98.06 55 ALA B N 1
ATOM 4128 C CA . ALA B 1 55 ? -2.404 24.531 -2.25 1 98.06 55 ALA B CA 1
ATOM 4129 C C . ALA B 1 55 ? -2.83 24.625 -3.713 1 98.06 55 ALA B C 1
ATOM 4131 O O . ALA B 1 55 ? -1.992 24.531 -4.613 1 98.06 55 ALA B O 1
ATOM 4132 N N . VAL B 1 56 ? -4.121 24.703 -3.855 1 97.44 56 VAL B N 1
ATOM 4133 C CA . VAL B 1 56 ? -4.684 25 -5.168 1 97.44 56 VAL B CA 1
ATOM 4134 C C . VAL B 1 56 ? -5.523 26.266 -5.094 1 97.44 56 VAL B C 1
ATOM 4136 O O . VAL B 1 56 ? -6.074 26.594 -4.039 1 97.44 56 VAL B O 1
ATOM 4139 N N . ASP B 1 57 ? -5.5 27.031 -6.156 1 97.19 57 ASP B N 1
ATOM 4140 C CA . ASP B 1 57 ? -6.336 28.219 -6.355 1 97.19 57 ASP B CA 1
ATOM 4141 C C . ASP B 1 57 ? -5.941 29.328 -5.387 1 97.19 57 ASP B C 1
ATOM 4143 O O . ASP B 1 57 ? -6.797 30.094 -4.934 1 97.19 57 ASP B O 1
ATOM 4147 N N . SER B 1 58 ? -4.699 29.391 -4.973 1 98.06 58 SER B N 1
ATOM 4148 C CA . SER B 1 58 ? -4.207 30.453 -4.098 1 98.06 58 SER B CA 1
ATOM 4149 C C . SER B 1 58 ? -4.105 31.781 -4.836 1 98.06 58 SER B C 1
ATOM 4151 O O . SER B 1 58 ? -4.172 31.812 -6.066 1 98.06 58 SER B O 1
ATOM 4153 N N . TYR B 1 59 ? -3.957 32.875 -4.094 1 97.38 59 TYR B N 1
ATOM 4154 C CA . TYR B 1 59 ? -3.775 34.188 -4.711 1 97.38 59 TYR B CA 1
ATOM 4155 C C . TYR B 1 59 ? -2.496 34.219 -5.539 1 97.38 59 TYR B C 1
ATOM 4157 O O . TYR B 1 59 ? -2.434 34.906 -6.566 1 97.38 59 TYR B O 1
ATOM 4165 N N . LEU B 1 60 ? -1.425 33.5 -5.09 1 97.38 60 LEU B N 1
ATOM 4166 C CA . LEU B 1 60 ? -0.164 33.438 -5.82 1 97.38 60 LEU B CA 1
ATOM 4167 C C . LEU B 1 60 ? -0.35 32.75 -7.168 1 97.38 60 LEU B C 1
ATOM 4169 O O . LEU B 1 60 ? 0.231 33.156 -8.172 1 97.38 60 LEU B O 1
ATOM 4173 N N . GLN B 1 61 ? -1.111 31.672 -7.172 1 97.62 61 GLN B N 1
ATOM 4174 C CA . GLN B 1 61 ? -1.396 30.953 -8.414 1 97.62 61 GLN B CA 1
ATOM 4175 C C . GLN B 1 61 ? -2.236 31.812 -9.359 1 97.62 61 GLN B C 1
ATOM 4177 O O . GLN B 1 61 ? -1.952 31.875 -10.555 1 97.62 61 GLN B O 1
ATOM 4182 N N . LYS B 1 62 ? -3.223 32.5 -8.812 1 97 62 LYS B N 1
ATOM 4183 C CA . LYS B 1 62 ? -4.066 33.375 -9.617 1 97 62 LYS B CA 1
ATOM 4184 C C . LYS B 1 62 ? -3.25 34.5 -10.242 1 97 62 LYS B C 1
ATOM 4186 O O . LYS B 1 62 ? -3.451 34.844 -11.406 1 97 62 LYS B O 1
ATOM 4191 N N . ALA B 1 63 ? -2.354 35.031 -9.484 1 96.44 63 ALA B N 1
ATOM 4192 C CA . ALA B 1 63 ? -1.497 36.094 -9.961 1 96.44 63 ALA B CA 1
ATOM 4193 C C . ALA B 1 63 ? -0.645 35.656 -11.141 1 96.44 63 ALA B C 1
ATOM 4195 O O . ALA B 1 63 ? -0.244 36.469 -11.977 1 96.44 63 ALA B O 1
ATOM 4196 N N . GLN B 1 64 ? -0.421 34.344 -11.266 1 95.56 64 GLN B N 1
ATOM 4197 C CA . GLN B 1 64 ? 0.417 33.812 -12.328 1 95.56 64 GLN B CA 1
ATOM 4198 C C . GLN B 1 64 ? -0.42 33.062 -13.352 1 95.56 64 GLN B C 1
ATOM 4200 O O . GLN B 1 64 ? 0.123 32.344 -14.219 1 95.56 64 GLN B O 1
ATOM 4205 N N . ASN B 1 65 ? -1.718 33.062 -13.242 1 95.38 65 ASN B N 1
ATOM 4206 C CA . ASN B 1 65 ? -2.666 32.406 -14.133 1 95.38 65 ASN B CA 1
ATOM 4207 C C . ASN B 1 65 ? -2.467 30.891 -14.133 1 95.38 65 ASN B C 1
ATOM 4209 O O . ASN B 1 65 ? -2.531 30.25 -15.188 1 95.38 65 ASN B O 1
ATOM 4213 N N . ILE B 1 66 ? -2.047 30.453 -13.031 1 94.94 66 ILE B N 1
ATOM 4214 C CA . ILE B 1 66 ? -1.935 29.016 -12.844 1 94.94 66 ILE B CA 1
ATOM 4215 C C . ILE B 1 66 ? -3.283 28.438 -12.406 1 94.94 66 ILE B C 1
ATOM 4217 O O . ILE B 1 66 ? -3.842 28.859 -11.391 1 94.94 66 ILE B O 1
ATOM 4221 N N . ASN B 1 67 ? -3.822 27.547 -13.219 1 94.06 67 ASN B N 1
ATOM 4222 C CA . ASN B 1 67 ? -5.094 26.906 -12.914 1 94.06 67 ASN B CA 1
ATOM 4223 C C . ASN B 1 67 ? -4.918 25.406 -12.672 1 94.06 67 ASN B C 1
ATOM 4225 O O . ASN B 1 67 ? -4.527 24.672 -13.578 1 94.06 67 ASN B O 1
ATOM 4229 N N . VAL B 1 68 ? -5.168 24.984 -11.492 1 94.12 68 VAL B N 1
ATOM 4230 C CA . VAL B 1 68 ? -5.129 23.578 -11.109 1 94.12 68 VAL B CA 1
ATOM 4231 C C . VAL B 1 68 ? -6.496 23.141 -10.594 1 94.12 68 VAL B C 1
ATOM 4233 O O . VAL B 1 68 ? -7.031 23.75 -9.656 1 94.12 68 VAL B O 1
ATOM 4236 N N . SER B 1 69 ? -7.086 22.156 -11.188 1 94.62 69 SER B N 1
ATOM 4237 C CA . SER B 1 69 ? -8.391 21.656 -10.766 1 94.62 69 SER B CA 1
ATOM 4238 C C . SER B 1 69 ? -8.289 20.891 -9.453 1 94.62 69 SER B C 1
ATOM 4240 O O . SER B 1 69 ? -7.621 19.859 -9.375 1 94.62 69 SER B O 1
ATOM 4242 N N . ALA B 1 70 ? -9.023 21.391 -8.477 1 96.75 70 ALA B N 1
ATOM 4243 C CA . ALA B 1 70 ? -9.047 20.719 -7.18 1 96.75 70 ALA B CA 1
ATOM 4244 C C . ALA B 1 70 ? -9.586 19.297 -7.316 1 96.75 70 ALA B C 1
ATOM 4246 O O . ALA B 1 70 ? -9.055 18.375 -6.699 1 96.75 70 ALA B O 1
ATOM 4247 N N . THR B 1 71 ? -10.57 19.109 -8.141 1 97.06 71 THR B N 1
ATOM 4248 C CA . THR B 1 71 ? -11.188 17.797 -8.305 1 97.06 71 THR B CA 1
ATOM 4249 C C . THR B 1 71 ? -10.234 16.844 -9.023 1 97.06 71 THR B C 1
ATOM 4251 O O . THR B 1 71 ? -10.188 15.656 -8.711 1 97.06 71 THR B O 1
ATOM 4254 N N . ASP B 1 72 ? -9.484 17.391 -10 1 95.88 72 ASP B N 1
ATOM 4255 C CA . ASP B 1 72 ? -8.5 16.547 -10.672 1 95.88 72 ASP B CA 1
ATOM 4256 C C . ASP B 1 72 ? -7.402 16.109 -9.703 1 95.88 72 ASP B C 1
ATOM 4258 O O . ASP B 1 72 ? -6.949 14.961 -9.75 1 95.88 72 ASP B O 1
ATOM 4262 N N . VAL B 1 73 ? -6.977 17.031 -8.812 1 96.31 73 VAL B N 1
ATOM 4263 C CA . VAL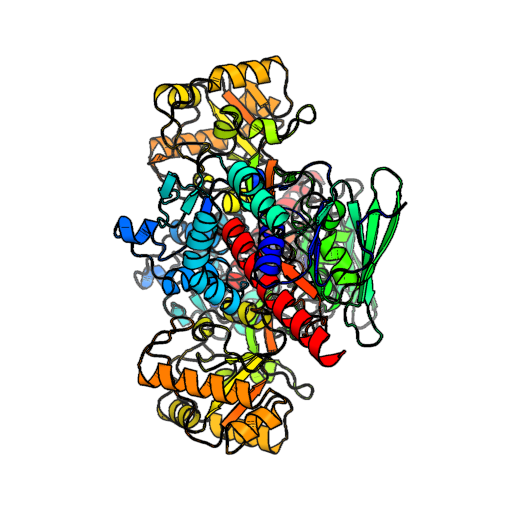 B 1 73 ? -5.98 16.703 -7.797 1 96.31 73 VAL B CA 1
ATOM 4264 C C . VAL B 1 73 ? -6.539 15.633 -6.859 1 96.31 73 VAL B C 1
ATOM 4266 O O . VAL B 1 73 ? -5.848 14.664 -6.523 1 96.31 73 VAL B O 1
ATOM 4269 N N . LEU B 1 74 ? -7.789 15.82 -6.492 1 97.69 74 LEU B N 1
ATOM 4270 C CA . LEU B 1 74 ? -8.445 14.844 -5.625 1 97.69 74 LEU B CA 1
ATOM 4271 C C . LEU B 1 74 ? -8.414 13.453 -6.254 1 97.69 74 LEU B C 1
ATOM 4273 O O . LEU B 1 74 ? -8 12.484 -5.613 1 97.69 74 LEU B O 1
ATOM 4277 N N . LYS B 1 75 ? -8.828 13.352 -7.465 1 97.06 75 LYS B N 1
ATOM 4278 C CA . LYS B 1 75 ? -8.875 12.07 -8.164 1 97.06 75 LYS B CA 1
ATOM 4279 C C . LYS B 1 75 ? -7.488 11.445 -8.266 1 97.06 75 LYS B C 1
ATOM 4281 O O . LYS B 1 75 ? -7.32 10.25 -8.039 1 97.06 75 LYS B O 1
ATOM 4286 N N . GLU B 1 76 ? -6.555 12.258 -8.57 1 95 76 GLU B N 1
ATOM 4287 C CA . GLU B 1 76 ? -5.188 11.773 -8.727 1 95 76 GLU B CA 1
ATOM 4288 C C . GLU B 1 76 ? -4.645 11.219 -7.414 1 95 76 GLU B C 1
ATOM 4290 O O . GLU B 1 76 ? -4.074 10.125 -7.387 1 95 76 GLU B O 1
ATOM 4295 N N . GLU B 1 77 ? -4.84 11.961 -6.336 1 95.75 77 GLU B N 1
ATOM 4296 C CA . GLU B 1 77 ? -4.234 11.594 -5.062 1 95.75 77 GLU B CA 1
ATOM 4297 C C . GLU B 1 77 ? -4.949 10.398 -4.438 1 95.75 77 GLU B C 1
ATOM 4299 O O . GLU B 1 77 ? -4.316 9.547 -3.812 1 95.75 77 GLU B O 1
ATOM 4304 N N . VAL B 1 78 ? -6.238 10.359 -4.602 1 96.88 78 VAL B N 1
ATOM 4305 C CA . VAL B 1 78 ? -6.996 9.211 -4.102 1 96.88 78 VAL B CA 1
ATOM 4306 C C . VAL B 1 78 ? -6.617 7.961 -4.891 1 96.88 78 VAL B C 1
ATOM 4308 O O . VAL B 1 78 ? -6.449 6.883 -4.316 1 96.88 78 VAL B O 1
ATOM 4311 N N . ASP B 1 79 ? -6.453 8.117 -6.176 1 95.62 79 ASP B N 1
ATOM 4312 C CA . ASP B 1 79 ? -5.984 7.012 -7.008 1 95.62 79 ASP B CA 1
ATOM 4313 C C . ASP B 1 79 ? -4.562 6.605 -6.629 1 95.62 79 ASP B C 1
ATOM 4315 O O . ASP B 1 79 ? -4.254 5.418 -6.527 1 95.62 79 ASP B O 1
ATOM 4319 N N . TYR B 1 80 ? -3.688 7.602 -6.426 1 94.56 80 TYR B N 1
ATOM 4320 C CA . TYR B 1 80 ? -2.309 7.34 -6.031 1 94.56 80 TYR B CA 1
ATOM 4321 C C . TYR B 1 80 ? -2.256 6.531 -4.738 1 94.56 80 TYR B C 1
ATOM 4323 O O . TYR B 1 80 ? -1.382 5.676 -4.57 1 94.56 80 TYR B O 1
ATOM 4331 N N . SER B 1 81 ? -3.205 6.77 -3.859 1 95.75 81 SER B N 1
ATOM 4332 C CA . SER B 1 81 ? -3.262 6.055 -2.588 1 95.75 81 SER B CA 1
ATOM 4333 C C . SER B 1 81 ? -3.979 4.715 -2.738 1 95.75 81 SER B C 1
ATOM 4335 O O . SER B 1 81 ? -4.188 4.004 -1.754 1 95.75 81 SER B O 1
ATOM 4337 N N . LYS B 1 82 ? -4.43 4.426 -3.961 1 95.5 82 LYS B N 1
ATOM 4338 C CA . LYS B 1 82 ? -5.242 3.25 -4.254 1 95.5 82 LYS B CA 1
ATOM 4339 C C . LYS B 1 82 ? -6.527 3.25 -3.426 1 95.5 82 LYS B C 1
ATOM 4341 O O . LYS B 1 82 ? -6.949 2.205 -2.928 1 95.5 82 LYS B O 1
ATOM 4346 N N . TYR B 1 83 ? -7.008 4.402 -3.178 1 96.88 83 TYR B N 1
ATOM 4347 C CA . TYR B 1 83 ? -8.289 4.68 -2.531 1 96.88 83 TYR B CA 1
ATOM 4348 C C . TYR B 1 83 ? -8.242 4.316 -1.053 1 96.88 83 TYR B C 1
ATOM 4350 O O . TYR B 1 83 ? -9.281 4.086 -0.432 1 96.88 83 TYR B O 1
ATOM 4358 N N . ARG B 1 84 ? -7.074 4.289 -0.519 1 96.38 84 ARG B N 1
ATOM 4359 C CA . ARG B 1 84 ? -6.93 4.133 0.925 1 96.38 84 ARG B CA 1
ATOM 4360 C C . ARG B 1 84 ? -7.02 5.477 1.635 1 96.38 84 ARG B C 1
ATOM 4362 O O . ARG B 1 84 ? -7.242 5.535 2.846 1 96.38 84 ARG B O 1
ATOM 4369 N N . ALA B 1 85 ? -6.75 6.535 0.911 1 96.94 85 ALA B N 1
ATOM 4370 C CA . ALA B 1 85 ? -7 7.867 1.454 1 96.94 85 ALA B CA 1
ATOM 4371 C C . ALA B 1 85 ? -8.492 8.164 1.527 1 96.94 85 ALA B C 1
ATOM 4373 O O . ALA B 1 85 ? -9.281 7.594 0.764 1 96.94 85 ALA B O 1
ATOM 4374 N N . ASP B 1 86 ? -8.859 8.961 2.449 1 97.38 86 ASP B N 1
ATOM 4375 C CA . ASP B 1 86 ? -10.25 9.367 2.594 1 97.38 86 ASP B CA 1
ATOM 4376 C C . ASP B 1 86 ? -10.57 10.555 1.684 1 97.38 86 ASP B C 1
ATOM 4378 O O . ASP B 1 86 ? -10.07 11.656 1.896 1 97.38 86 ASP B O 1
ATOM 4382 N N . SER B 1 87 ? -11.469 10.32 0.716 1 98.19 87 SER B N 1
ATOM 4383 C CA . SER B 1 87 ? -11.773 11.352 -0.272 1 98.19 87 SER B CA 1
ATOM 4384 C C . SER B 1 87 ? -12.398 12.578 0.385 1 98.19 87 SER B C 1
ATOM 4386 O O . SER B 1 87 ? -12.203 13.703 -0.083 1 98.19 87 SER B O 1
ATOM 4388 N N . ARG B 1 88 ? -13.117 12.383 1.485 1 97.81 88 ARG B N 1
ATOM 4389 C CA . ARG B 1 88 ? -13.742 13.5 2.182 1 97.81 88 ARG B CA 1
ATOM 4390 C C . ARG B 1 88 ? -12.695 14.43 2.783 1 97.81 88 ARG B C 1
ATOM 4392 O O . ARG B 1 88 ? -12.812 15.648 2.697 1 97.81 88 ARG B O 1
ATOM 4399 N N . ILE B 1 89 ? -11.68 13.844 3.377 1 98.12 89 ILE B N 1
ATOM 4400 C CA . ILE B 1 89 ? -10.602 14.609 3.99 1 98.12 89 ILE B CA 1
ATOM 4401 C C . ILE B 1 89 ? -9.852 15.391 2.914 1 98.12 89 ILE B C 1
ATOM 4403 O O . ILE B 1 89 ? -9.594 16.578 3.07 1 98.12 89 ILE B O 1
ATOM 4407 N N . TRP B 1 90 ? -9.555 14.758 1.802 1 98.19 90 TRP B N 1
ATOM 4408 C CA . TRP B 1 90 ? -8.898 15.43 0.688 1 98.19 90 TRP B CA 1
ATOM 4409 C C . TRP B 1 90 ? -9.75 16.578 0.163 1 98.19 90 TRP B C 1
ATOM 4411 O O . TRP B 1 90 ? -9.234 17.672 -0.106 1 98.19 90 TRP B O 1
ATOM 4421 N N . ARG B 1 91 ? -11.031 16.344 -0.012 1 98.06 91 ARG B N 1
ATOM 4422 C CA . ARG B 1 91 ? -11.914 17.391 -0.533 1 98.06 91 ARG B CA 1
ATOM 4423 C C . ARG B 1 91 ? -11.898 18.625 0.366 1 98.06 91 ARG B C 1
ATOM 4425 O O . ARG B 1 91 ? -11.75 19.75 -0.116 1 98.06 91 ARG B O 1
ATOM 4432 N N . ARG B 1 92 ? -12.047 18.406 1.656 1 98 92 ARG B N 1
ATOM 4433 C CA . ARG B 1 92 ? -12.047 19.516 2.6 1 98 92 ARG B CA 1
ATOM 4434 C C . ARG B 1 92 ? -10.695 20.234 2.592 1 98 92 ARG B C 1
ATOM 4436 O O . ARG B 1 92 ? -10.641 21.469 2.631 1 98 92 ARG B O 1
ATOM 4443 N N . TYR B 1 93 ? -9.617 19.484 2.555 1 98.62 93 TYR B N 1
ATOM 4444 C CA . TYR B 1 93 ? -8.266 20.031 2.488 1 98.62 93 TYR B CA 1
ATOM 4445 C C . TYR B 1 93 ? -8.086 20.891 1.249 1 98.62 93 TYR B C 1
ATOM 4447 O O . TYR B 1 93 ? -7.633 22.031 1.346 1 98.62 93 TYR B O 1
ATOM 4455 N N . LEU B 1 94 ? -8.531 20.344 0.109 1 98.31 94 LEU B N 1
ATOM 4456 C CA . LEU B 1 94 ? -8.414 21.062 -1.154 1 98.31 94 LEU B CA 1
ATOM 4457 C C . LEU B 1 94 ? -9.242 22.344 -1.127 1 98.31 94 LEU B C 1
ATOM 4459 O O . LEU B 1 94 ? -8.758 23.406 -1.534 1 98.31 94 LEU B O 1
ATOM 4463 N N . ASP B 1 95 ? -10.367 22.281 -0.562 1 97.81 95 ASP B N 1
ATOM 4464 C CA . ASP B 1 95 ? -11.289 23.422 -0.54 1 97.81 95 ASP B CA 1
ATOM 4465 C C . ASP B 1 95 ? -10.742 24.547 0.326 1 97.81 95 ASP B C 1
ATOM 4467 O O . ASP B 1 95 ? -11.031 25.719 0.082 1 97.81 95 ASP B O 1
ATOM 4471 N N . ASP B 1 96 ? -9.914 24.172 1.287 1 98.25 96 ASP B N 1
ATOM 4472 C CA . ASP B 1 96 ? -9.438 25.188 2.223 1 98.25 96 ASP B CA 1
ATOM 4473 C C . ASP B 1 96 ? -7.965 25.516 1.971 1 98.25 96 ASP B C 1
ATOM 4475 O O . ASP B 1 96 ? -7.383 26.344 2.67 1 98.25 96 ASP B O 1
ATOM 4479 N N . SER B 1 97 ? -7.348 24.906 1.009 1 98.56 97 SER B N 1
ATOM 4480 C CA . SER B 1 97 ? -5.902 25.016 0.827 1 98.56 97 SER B CA 1
ATOM 4481 C C . SER B 1 97 ? -5.496 26.453 0.49 1 98.56 97 SER B C 1
ATOM 4483 O O . SER B 1 97 ? -4.508 26.953 1.021 1 98.56 97 SER B O 1
ATOM 4485 N N . ALA B 1 98 ? -6.254 27.141 -0.348 1 98.44 98 ALA B N 1
ATOM 4486 C CA . ALA B 1 98 ? -5.965 28.531 -0.684 1 98.44 98 ALA B CA 1
ATOM 4487 C C . ALA B 1 98 ? -6.117 29.422 0.539 1 98.44 98 ALA B C 1
ATOM 4489 O O . ALA B 1 98 ? -5.328 30.359 0.735 1 98.44 98 ALA B O 1
ATOM 4490 N N . ASN B 1 99 ? -7.137 29.172 1.306 1 98.56 99 ASN B N 1
ATOM 4491 C CA . ASN B 1 99 ? -7.359 29.938 2.529 1 98.56 99 ASN B CA 1
ATOM 4492 C C . ASN B 1 99 ? -6.203 29.766 3.512 1 98.56 99 ASN B C 1
ATOM 4494 O O . ASN B 1 99 ? -5.852 30.719 4.227 1 98.56 99 ASN B O 1
ATOM 4498 N N . THR B 1 100 ? -5.617 28.594 3.555 1 98.75 100 THR B N 1
ATOM 4499 C CA . THR B 1 100 ? -4.469 28.359 4.422 1 98.75 100 THR B CA 1
ATOM 4500 C C . THR B 1 100 ? -3.277 29.219 3.982 1 98.75 100 THR B C 1
ATOM 4502 O O . THR B 1 100 ? -2.588 29.812 4.816 1 98.75 100 THR B O 1
ATOM 4505 N N . VAL B 1 101 ? -3.059 29.266 2.688 1 98.69 101 VAL B N 1
ATOM 4506 C CA . VAL B 1 101 ? -1.981 30.094 2.156 1 98.69 101 VAL B CA 1
ATOM 4507 C C . VAL B 1 101 ? -2.213 31.547 2.543 1 98.69 101 VAL B C 1
ATOM 4509 O O . VAL B 1 101 ? -1.294 32.219 3.006 1 98.69 101 VAL B O 1
ATOM 4512 N N . GLN B 1 102 ? -3.416 32.031 2.398 1 98.62 102 GLN B N 1
ATOM 4513 C CA . GLN B 1 102 ? -3.764 33.406 2.756 1 98.62 102 GLN B CA 1
ATOM 4514 C C . GLN B 1 102 ? -3.625 33.625 4.258 1 98.62 102 GLN B C 1
ATOM 4516 O O . GLN B 1 102 ? -3.1 34.656 4.688 1 98.62 102 GLN B O 1
ATOM 4521 N N . TRP B 1 103 ? -4.125 32.688 5.016 1 98.75 103 TRP B N 1
ATOM 4522 C CA . TRP B 1 103 ? -4.051 32.781 6.469 1 98.75 103 TRP B CA 1
ATOM 4523 C C . TRP B 1 103 ? -2.605 32.906 6.934 1 98.75 103 TRP B C 1
ATOM 4525 O O . TRP B 1 103 ? -2.295 33.75 7.773 1 98.75 103 TRP B O 1
ATOM 4535 N N . LEU B 1 104 ? -1.702 32.156 6.395 1 98.81 104 LEU B N 1
ATOM 4536 C CA . LEU B 1 104 ? -0.285 32.219 6.734 1 98.81 104 LEU B CA 1
ATOM 4537 C C . LEU B 1 104 ? 0.293 33.562 6.367 1 98.81 104 LEU B C 1
ATOM 4539 O O . LEU B 1 104 ? 1.034 34.188 7.152 1 98.81 104 LEU B O 1
ATOM 4543 N N . LYS B 1 105 ? -0.076 34.031 5.223 1 98.44 105 LYS B N 1
ATOM 4544 C CA . LYS B 1 105 ? 0.367 35.344 4.812 1 98.44 105 LYS B CA 1
ATOM 4545 C C . LYS B 1 105 ? -0.083 36.406 5.809 1 98.44 105 LYS B C 1
ATOM 4547 O O . LYS B 1 105 ? 0.696 37.281 6.176 1 98.44 105 LYS B O 1
ATOM 4552 N N . ASP B 1 106 ? -1.281 36.312 6.184 1 98.38 106 ASP B N 1
ATOM 4553 C CA . ASP B 1 106 ? -1.856 37.281 7.105 1 98.38 106 ASP B CA 1
ATOM 4554 C C . ASP B 1 106 ? -1.155 37.25 8.461 1 98.38 106 ASP B C 1
ATOM 4556 O O . ASP B 1 106 ? -1.199 38.219 9.219 1 98.38 106 ASP B O 1
ATOM 4560 N N . GLN B 1 107 ? -0.561 36.125 8.805 1 98.31 107 GLN B N 1
ATOM 4561 C CA . GLN B 1 107 ? 0.177 36 10.055 1 98.31 107 GLN B CA 1
ATOM 4562 C C . GLN B 1 107 ? 1.605 36.5 9.906 1 98.31 107 GLN B C 1
ATOM 4564 O O . GLN B 1 107 ? 2.354 36.562 10.883 1 98.31 107 GLN B O 1
ATOM 4569 N N . GLY B 1 108 ? 2.045 36.812 8.711 1 98 108 GLY B N 1
ATOM 4570 C CA . GLY B 1 108 ? 3.367 37.375 8.508 1 98 108 GLY B CA 1
ATOM 4571 C C . GLY B 1 108 ? 4.285 36.5 7.688 1 98 108 GLY B C 1
ATOM 4572 O O . GLY B 1 108 ? 5.457 36.812 7.496 1 98 108 GLY B O 1
ATOM 4573 N N . VAL B 1 109 ? 3.82 35.375 7.195 1 98.44 109 VAL B N 1
ATOM 4574 C CA . VAL B 1 109 ? 4.633 34.5 6.379 1 98.44 109 VAL B CA 1
ATOM 4575 C C . VAL B 1 109 ? 4.855 35.094 5 1 98.44 109 VAL B C 1
ATOM 4577 O O . VAL B 1 109 ? 3.922 35.625 4.391 1 98.44 109 VAL B O 1
ATOM 4580 N N . GLU B 1 110 ? 6.066 35.062 4.574 1 97.81 110 GLU B N 1
ATOM 4581 C CA . GLU B 1 110 ? 6.422 35.531 3.23 1 97.81 110 GLU B CA 1
ATOM 4582 C C . GLU B 1 110 ? 6.734 34.344 2.316 1 97.81 110 GLU B C 1
ATOM 4584 O O . GLU B 1 110 ? 7.383 33.375 2.734 1 97.81 110 GLU B O 1
ATOM 4589 N N . TYR B 1 111 ? 6.18 34.469 1.123 1 97.38 111 TYR B N 1
ATOM 4590 C CA . TYR B 1 111 ? 6.422 33.438 0.131 1 97.38 111 TYR B CA 1
ATOM 4591 C C . TYR B 1 111 ? 7.395 33.906 -0.939 1 97.38 111 TYR B C 1
ATOM 4593 O O . TYR B 1 111 ? 7.355 35.062 -1.345 1 97.38 111 TYR B O 1
ATOM 4601 N N . GLU B 1 112 ? 8.234 33 -1.394 1 95.06 112 GLU B N 1
ATOM 4602 C CA . GLU B 1 112 ? 9.102 33.281 -2.533 1 95.06 112 GLU B CA 1
ATOM 4603 C C . GLU B 1 112 ? 8.352 33.094 -3.852 1 95.06 112 GLU B C 1
ATOM 4605 O O . GLU B 1 112 ? 8.688 33.719 -4.855 1 95.06 112 GLU B O 1
ATOM 4610 N N . GLY B 1 113 ? 7.359 32.25 -3.85 1 93.94 113 GLY B N 1
ATOM 4611 C CA . GLY B 1 113 ? 6.562 31.969 -5.035 1 93.94 113 GLY B CA 1
ATOM 4612 C C . GLY B 1 113 ? 5.902 30.609 -4.992 1 93.94 113 GLY B C 1
ATOM 4613 O O . GLY B 1 113 ? 5.832 29.984 -3.936 1 93.94 113 GLY B O 1
ATOM 4614 N N . VAL B 1 114 ? 5.273 30.266 -6.078 1 93.88 114 VAL B N 1
ATOM 4615 C CA . VAL B 1 114 ? 4.652 28.953 -6.262 1 93.88 114 VAL B CA 1
ATOM 4616 C C . VAL B 1 114 ? 5.262 28.266 -7.48 1 93.88 114 VAL B C 1
ATOM 4618 O O . VAL B 1 114 ? 5.512 28.891 -8.508 1 93.88 114 VAL B O 1
ATOM 4621 N N . GLN B 1 115 ? 5.625 26.969 -7.258 1 87.44 115 GLN B N 1
ATOM 4622 C CA . GLN B 1 115 ? 6.293 26.219 -8.328 1 87.44 115 GLN B CA 1
ATOM 4623 C C . GLN B 1 115 ? 5.918 24.75 -8.297 1 87.44 115 GLN B C 1
ATOM 4625 O O . GLN B 1 115 ? 5.27 24.281 -7.352 1 87.44 115 GLN B O 1
ATOM 4630 N N . ALA B 1 116 ? 6.211 24.062 -9.406 1 81.94 116 ALA B N 1
ATOM 4631 C CA . ALA B 1 116 ? 6.102 22.609 -9.469 1 81.94 116 ALA B CA 1
ATOM 4632 C C . ALA B 1 116 ? 7.375 21.938 -8.953 1 81.94 116 ALA B C 1
ATOM 4634 O O . ALA B 1 116 ? 8.398 22.594 -8.781 1 81.94 116 ALA B O 1
ATOM 4635 N N . MET B 1 117 ? 7.238 20.766 -8.539 1 78.38 117 MET B N 1
ATOM 4636 C CA . MET B 1 117 ? 8.391 19.891 -8.398 1 78.38 117 MET B CA 1
ATOM 4637 C C . MET B 1 117 ? 8.5 18.938 -9.586 1 78.38 117 MET B C 1
ATOM 4639 O O . MET B 1 117 ? 7.574 18.172 -9.859 1 78.38 117 MET B O 1
ATOM 4643 N N . GLY B 1 118 ? 9.531 19 -10.297 1 68.06 118 GLY B N 1
ATOM 4644 C CA . GLY B 1 118 ? 9.664 18.188 -11.508 1 68.06 118 GLY B CA 1
ATOM 4645 C C . GLY B 1 118 ? 8.578 18.484 -12.531 1 68.06 118 GLY B C 1
ATOM 4646 O O . GLY B 1 118 ? 8.352 19.641 -12.891 1 68.06 118 GLY B O 1
ATOM 4647 N N . ALA B 1 119 ? 7.973 17.375 -12.969 1 64 119 ALA B N 1
ATOM 4648 C CA . ALA B 1 119 ? 6.945 17.469 -14 1 64 119 ALA B CA 1
ATOM 4649 C C . ALA B 1 119 ? 5.555 17.578 -13.383 1 64 119 ALA B C 1
ATOM 4651 O O . ALA B 1 119 ? 4.547 17.453 -14.086 1 64 119 ALA B O 1
ATOM 4652 N N . GLY B 1 120 ? 5.57 17.938 -12.102 1 76.06 120 GLY B N 1
ATOM 4653 C CA . GLY B 1 120 ? 4.273 17.984 -11.445 1 76.06 120 GLY B CA 1
ATOM 4654 C C . GLY B 1 120 ? 3.564 19.312 -11.609 1 76.06 120 GLY B C 1
ATOM 4655 O O . GLY B 1 120 ? 3.961 20.141 -12.445 1 76.06 120 GLY B O 1
ATOM 4656 N N . GLU B 1 121 ? 2.424 19.578 -10.953 1 82.25 121 GLU B N 1
ATOM 4657 C CA . GLU B 1 121 ? 1.648 20.812 -10.961 1 82.25 121 GLU B CA 1
ATOM 4658 C C . GLU B 1 121 ? 2.283 21.859 -10.062 1 82.25 121 GLU B C 1
ATOM 4660 O O . GLU B 1 121 ? 2.959 21.531 -9.086 1 82.25 121 GLU B O 1
ATOM 4665 N N . ALA B 1 122 ? 2.168 23.094 -10.477 1 89.69 122 ALA B N 1
ATOM 4666 C CA . ALA B 1 122 ? 2.686 24.188 -9.672 1 89.69 122 ALA B CA 1
ATOM 4667 C C . ALA B 1 122 ? 1.799 24.438 -8.453 1 89.69 122 ALA B C 1
ATOM 4669 O O . ALA B 1 122 ? 1.023 25.406 -8.438 1 89.69 122 ALA B O 1
ATOM 4670 N N . THR B 1 123 ? 1.925 23.578 -7.484 1 93.94 123 THR B N 1
ATOM 4671 C CA . THR B 1 123 ? 1.073 23.641 -6.301 1 93.94 123 THR B CA 1
ATOM 4672 C C . THR B 1 123 ? 1.91 23.859 -5.043 1 93.94 123 THR B C 1
ATOM 4674 O O . THR B 1 123 ? 1.383 23.828 -3.93 1 93.94 123 THR B O 1
ATOM 4677 N N . TRP B 1 124 ? 3.217 24.047 -5.23 1 94.94 124 TRP B N 1
ATOM 4678 C CA . TRP B 1 124 ? 4.145 24.125 -4.109 1 94.94 124 TRP B CA 1
ATOM 4679 C C . TRP B 1 124 ? 4.473 25.578 -3.777 1 94.94 124 TRP B C 1
ATOM 4681 O O . TRP B 1 124 ? 5.184 26.25 -4.531 1 94.94 124 TRP B O 1
ATOM 4691 N N . HIS B 1 125 ? 4.004 26.078 -2.682 1 97.31 125 HIS B N 1
ATOM 4692 C CA . HIS B 1 125 ? 4.227 27.453 -2.238 1 97.31 125 HIS B CA 1
ATOM 4693 C C . HIS B 1 125 ? 5.465 27.547 -1.35 1 97.31 125 HIS B C 1
ATOM 4695 O O . HIS B 1 125 ? 5.418 27.188 -0.174 1 97.31 125 HIS B O 1
ATOM 4701 N N . ILE B 1 126 ? 6.512 28.062 -1.874 1 95.25 126 ILE B N 1
ATOM 4702 C CA . ILE B 1 126 ? 7.816 28.094 -1.222 1 95.25 126 ILE B CA 1
ATOM 4703 C C . ILE B 1 126 ? 7.883 29.25 -0.231 1 95.25 126 ILE B C 1
ATOM 4705 O O . ILE B 1 126 ? 7.613 30.391 -0.592 1 95.25 126 ILE B O 1
ATOM 4709 N N . TYR B 1 127 ? 8.258 28.938 1.063 1 96 127 TYR B N 1
ATOM 4710 C CA . TYR B 1 127 ? 8.422 29.953 2.084 1 96 127 TYR B CA 1
ATOM 4711 C C . TYR B 1 127 ? 9.711 30.734 1.863 1 96 127 TYR B C 1
ATOM 4713 O O . TYR B 1 127 ? 10.711 30.188 1.402 1 96 127 TYR B O 1
ATOM 4721 N N . LYS B 1 128 ? 9.672 31.953 2.207 1 95.81 128 LYS B N 1
ATOM 4722 C CA . LYS B 1 128 ? 10.938 32.625 2.518 1 95.81 128 LYS B CA 1
ATOM 4723 C C . LYS B 1 128 ? 11.453 32.188 3.895 1 95.81 128 LYS B C 1
ATOM 4725 O O . LYS B 1 128 ? 10.734 32.312 4.891 1 95.81 128 LYS B O 1
ATOM 4730 N N . GLY B 1 129 ? 12.641 31.609 3.955 1 93.62 129 GLY B N 1
ATOM 4731 C CA . GLY B 1 129 ? 13.242 31.266 5.234 1 93.62 129 GLY B CA 1
ATOM 4732 C C . GLY B 1 129 ? 12.836 29.891 5.742 1 93.62 129 GLY B C 1
ATOM 4733 O O . GLY B 1 129 ? 12.945 29.609 6.938 1 93.62 129 GLY B O 1
ATOM 4734 N N . MET B 1 130 ? 12.273 29.047 5.035 1 93.31 130 MET B N 1
ATOM 4735 C CA . MET B 1 130 ? 11.891 27.672 5.355 1 93.31 130 MET B CA 1
ATOM 4736 C C . MET B 1 130 ? 10.844 27.641 6.461 1 93.31 130 MET B C 1
ATOM 4738 O O . MET B 1 130 ? 10.312 28.688 6.844 1 93.31 130 MET B O 1
ATOM 4742 N N . GLY B 1 131 ? 10.539 26.453 6.895 1 95.75 131 GLY B N 1
ATOM 4743 C CA . GLY B 1 131 ? 9.547 26.266 7.941 1 95.75 131 GLY B CA 1
ATOM 4744 C C . GLY B 1 131 ? 9.922 26.938 9.25 1 95.75 131 GLY B C 1
ATOM 4745 O O . GLY B 1 131 ? 9.047 27.344 10.008 1 95.75 131 GLY B O 1
ATOM 4746 N N . GLN B 1 132 ? 11.18 27.078 9.445 1 95.88 132 GLN B N 1
ATOM 4747 C CA . GLN B 1 132 ? 11.648 27.75 10.648 1 95.88 132 GLN B CA 1
ATOM 4748 C C . GLN B 1 132 ? 11.125 29.188 10.727 1 95.88 132 GLN B C 1
ATOM 4750 O O . GLN B 1 132 ? 10.641 29.625 11.773 1 95.88 132 GLN B O 1
ATOM 4755 N N . ALA B 1 133 ? 11.219 29.875 9.641 1 97.5 133 ALA B N 1
ATOM 4756 C CA . ALA B 1 133 ? 10.727 31.25 9.602 1 97.5 133 ALA B CA 1
ATOM 4757 C C . ALA B 1 133 ? 9.219 31.297 9.797 1 97.5 133 ALA B C 1
ATOM 4759 O O . ALA B 1 133 ? 8.703 32.188 10.484 1 97.5 133 ALA B O 1
ATOM 4760 N N . VAL B 1 134 ? 8.523 30.359 9.242 1 98.25 134 VAL B N 1
ATOM 4761 C CA . VAL B 1 134 ? 7.07 30.312 9.336 1 98.25 134 VAL B CA 1
ATOM 4762 C C . VAL B 1 134 ? 6.648 30.125 10.789 1 98.25 134 VAL B C 1
ATOM 4764 O O . VAL B 1 134 ? 5.801 30.875 11.297 1 98.25 134 VAL B O 1
ATOM 4767 N N . LEU B 1 135 ? 7.297 29.203 11.477 1 98.38 135 LEU B N 1
ATOM 4768 C CA . LEU B 1 135 ? 6.871 28.828 12.82 1 98.38 135 LEU B CA 1
ATOM 4769 C C . LEU B 1 135 ? 7.383 29.828 13.844 1 98.38 135 LEU B C 1
ATOM 4771 O O . LEU B 1 135 ? 6.617 30.312 14.688 1 98.38 135 LEU B O 1
ATOM 4775 N N . HIS B 1 136 ? 8.656 30.266 13.758 1 97.88 136 HIS B N 1
ATOM 4776 C CA . HIS B 1 136 ? 9.297 31 14.844 1 97.88 136 HIS B CA 1
ATOM 4777 C C . HIS B 1 136 ? 9.195 32.5 14.625 1 97.88 136 HIS B C 1
ATOM 4779 O O . HIS B 1 136 ? 9.125 33.281 15.586 1 97.88 136 HIS B O 1
ATOM 4785 N N . ASP B 1 137 ? 9.18 32.906 13.367 1 97.62 137 ASP B N 1
ATOM 4786 C CA . ASP B 1 137 ? 9.156 34.344 13.102 1 97.62 137 ASP B CA 1
ATOM 4787 C C . ASP B 1 137 ? 7.723 34.844 12.922 1 97.62 137 ASP B C 1
ATOM 4789 O O . ASP B 1 137 ? 7.438 36.031 13.148 1 97.62 137 ASP B O 1
ATOM 4793 N N . ALA B 1 138 ? 6.832 33.938 12.562 1 98.19 138 ALA B N 1
ATOM 4794 C CA . ALA B 1 138 ? 5.496 34.406 12.219 1 98.19 138 ALA B CA 1
ATOM 4795 C C . ALA B 1 138 ? 4.449 33.844 13.188 1 98.19 138 ALA B C 1
ATOM 4797 O O . ALA B 1 138 ? 3.865 34.594 13.977 1 98.19 138 ALA B O 1
ATOM 4798 N N . LEU B 1 139 ? 4.293 32.562 13.289 1 98.69 139 LEU B N 1
ATOM 4799 C CA . LEU B 1 139 ? 3.125 32 13.938 1 98.69 139 LEU B CA 1
ATOM 4800 C C . LEU B 1 139 ? 3.262 32.062 15.461 1 98.69 139 LEU B C 1
ATOM 4802 O O . LEU B 1 139 ? 2.316 32.438 16.156 1 98.69 139 LEU B O 1
ATOM 4806 N N . GLN B 1 140 ? 4.398 31.609 15.977 1 98.25 140 GLN B N 1
ATOM 4807 C CA . GLN B 1 140 ? 4.574 31.531 17.422 1 98.25 140 GLN B CA 1
ATOM 4808 C C . GLN B 1 140 ? 4.41 32.906 18.078 1 98.25 140 GLN B C 1
ATOM 4810 O O . GLN B 1 140 ? 3.684 33.031 19.062 1 98.25 140 GLN B O 1
ATOM 4815 N N . PRO B 1 141 ? 5.035 33.938 17.516 1 98.25 141 PRO B N 1
ATOM 4816 C CA . PRO B 1 141 ? 4.832 35.25 18.125 1 98.25 141 PRO B CA 1
ATOM 4817 C C . PRO B 1 141 ? 3.369 35.688 18.109 1 98.25 141 PRO B C 1
ATOM 4819 O O . PRO B 1 141 ? 2.891 36.281 19.078 1 98.25 141 PRO B O 1
ATOM 4822 N N . GLN B 1 142 ? 2.656 35.438 17.047 1 98.5 142 GLN B N 1
ATOM 4823 C CA . GLN B 1 142 ? 1.246 35.781 16.953 1 98.5 142 GLN B CA 1
ATOM 4824 C C . GLN B 1 142 ? 0.416 35.031 18 1 98.5 142 GLN B C 1
ATOM 4826 O O . GLN B 1 142 ? -0.488 35.594 18.609 1 98.5 142 GLN B O 1
ATOM 4831 N N . ALA B 1 143 ? 0.725 33.781 18.188 1 98.56 143 ALA B N 1
ATOM 4832 C CA . ALA B 1 143 ? 0.026 32.969 19.188 1 98.56 143 ALA B CA 1
ATOM 4833 C C . ALA B 1 143 ? 0.257 33.5 20.594 1 98.56 143 ALA B C 1
ATOM 4835 O O . ALA B 1 143 ? -0.685 33.625 21.375 1 98.56 143 ALA B O 1
ATOM 4836 N N . GLN B 1 144 ? 1.478 33.812 20.859 1 98 144 GLN B N 1
ATOM 4837 C CA . GLN B 1 144 ? 1.83 34.312 22.188 1 98 144 GLN B CA 1
ATOM 4838 C C . GLN B 1 144 ? 1.18 35.688 22.438 1 98 144 GLN B C 1
ATOM 4840 O O . GLN B 1 144 ? 0.736 35.969 23.547 1 98 144 GLN B O 1
ATOM 4845 N N . LYS B 1 145 ? 1.117 36.469 21.391 1 98.12 145 LYS B N 1
ATOM 4846 C CA . LYS B 1 145 ? 0.452 37.781 21.484 1 98.12 145 LYS B CA 1
ATOM 4847 C C . LYS B 1 145 ? -1.018 37.625 21.859 1 98.12 145 LYS B C 1
ATOM 4849 O O . LYS B 1 145 ? -1.588 38.469 22.547 1 98.12 145 LYS B O 1
ATOM 4854 N N . LEU B 1 146 ? -1.58 36.5 21.469 1 98.44 146 LEU B N 1
ATOM 4855 C CA . LEU B 1 146 ? -2.994 36.25 21.719 1 98.44 146 LEU B CA 1
ATOM 4856 C C . LEU B 1 146 ? -3.184 35.531 23.047 1 98.44 146 LEU B C 1
ATOM 4858 O O . LEU B 1 146 ? -4.301 35.125 23.391 1 98.44 146 LEU B O 1
ATOM 4862 N N . GLY B 1 147 ? -2.062 35.281 23.734 1 98.25 147 GLY B N 1
ATOM 4863 C CA . GLY B 1 147 ? -2.17 34.781 25.094 1 98.25 147 GLY B CA 1
ATOM 4864 C C . GLY B 1 147 ? -1.906 33.281 25.172 1 98.25 147 GLY B C 1
ATOM 4865 O O . GLY B 1 147 ? -2.027 32.688 26.25 1 98.25 147 GLY B O 1
ATOM 4866 N N . VAL B 1 148 ? -1.55 32.656 24.125 1 98.81 148 VAL B N 1
ATOM 4867 C CA . VAL B 1 148 ? -1.2 31.219 24.172 1 98.81 148 VAL B CA 1
ATOM 4868 C C . VAL B 1 148 ? 0.015 31.031 25.078 1 98.81 148 VAL B C 1
ATOM 4870 O O . VAL B 1 148 ? 1.05 31.672 24.891 1 98.81 148 VAL B O 1
ATOM 4873 N N . GLU B 1 149 ? -0.11 30.203 26.047 1 98.75 149 GLU B N 1
ATOM 4874 C CA . GLU B 1 149 ? 1.054 29.844 26.859 1 98.75 149 GLU B CA 1
ATOM 4875 C C . GLU B 1 149 ? 1.804 28.672 26.234 1 98.75 149 GLU B C 1
ATOM 4877 O O . GLU B 1 149 ? 1.207 27.625 25.938 1 98.75 149 GLU B O 1
ATOM 4882 N N . LEU B 1 150 ? 3.033 28.875 25.984 1 98.5 150 LEU B N 1
ATOM 4883 C CA . LEU B 1 150 ? 3.904 27.859 25.406 1 98.5 150 LEU B CA 1
ATOM 4884 C C . LEU B 1 150 ? 4.859 27.312 26.469 1 98.5 150 LEU B C 1
ATOM 4886 O O . LEU B 1 150 ? 5.598 28.062 27.094 1 98.5 150 LEU B O 1
ATOM 4890 N N . LEU B 1 151 ? 4.781 26.016 26.688 1 98.19 151 LEU B N 1
ATOM 4891 C CA . LEU B 1 151 ? 5.715 25.328 27.578 1 98.19 151 LEU B CA 1
ATOM 4892 C C . LEU B 1 151 ? 6.598 24.359 26.812 1 98.19 151 LEU B C 1
ATOM 4894 O O . LEU B 1 151 ? 6.098 23.438 26.172 1 98.19 151 LEU B O 1
ATOM 4898 N N . THR B 1 152 ? 7.871 24.531 26.859 1 98 152 THR B N 1
ATOM 4899 C CA . THR B 1 152 ? 8.82 23.578 26.312 1 98 152 THR B CA 1
ATOM 4900 C C . THR B 1 152 ? 9.297 22.609 27.391 1 98 152 THR B C 1
ATOM 4902 O O . THR B 1 152 ? 8.953 22.766 28.562 1 98 152 THR B O 1
ATOM 4905 N N . SER B 1 153 ? 10 21.547 26.984 1 98.12 153 SER B N 1
ATOM 4906 C CA . SER B 1 153 ? 10.508 20.531 27.906 1 98.12 153 SER B CA 1
ATOM 4907 C C . SER B 1 153 ? 9.398 20.016 28.812 1 98.12 153 SER B C 1
ATOM 4909 O O . SER B 1 153 ? 9.625 19.812 30.016 1 98.12 153 SER B O 1
ATOM 4911 N N . THR B 1 154 ? 8.234 19.938 28.281 1 98.44 154 THR B N 1
ATOM 4912 C CA . THR B 1 154 ? 7.051 19.5 29.016 1 98.44 154 THR B CA 1
ATOM 4913 C C . THR B 1 154 ? 6.262 18.484 28.188 1 98.44 154 THR B C 1
ATOM 4915 O O . THR B 1 154 ? 5.883 18.766 27.047 1 98.44 154 THR B O 1
ATOM 4918 N N . THR B 1 155 ? 6.031 17.328 28.75 1 98.19 155 THR B N 1
ATOM 4919 C CA . THR B 1 155 ? 5.402 16.234 28.047 1 98.19 155 THR B CA 1
ATOM 4920 C C . THR B 1 155 ? 3.994 15.977 28.578 1 98.19 155 THR B C 1
ATOM 4922 O O . THR B 1 155 ? 3.762 16.031 29.781 1 98.19 155 THR B O 1
ATOM 4925 N N . ALA B 1 156 ? 2.992 15.828 27.672 1 98.56 156 ALA B N 1
ATOM 4926 C CA . ALA B 1 156 ? 1.708 15.258 28.078 1 98.56 156 ALA B CA 1
ATOM 4927 C C . ALA B 1 156 ? 1.821 13.758 28.297 1 98.56 156 ALA B C 1
ATOM 4929 O O . ALA B 1 156 ? 2.277 13.023 27.422 1 98.56 156 ALA B O 1
ATOM 4930 N N . ILE B 1 157 ? 1.295 13.242 29.406 1 97.75 157 ILE B N 1
ATOM 4931 C CA . ILE B 1 157 ? 1.629 11.852 29.688 1 97.75 157 ILE B CA 1
ATOM 4932 C C . ILE B 1 157 ? 0.348 11.047 29.891 1 97.75 157 ILE B C 1
ATOM 4934 O O . ILE B 1 157 ? 0.358 9.812 29.797 1 97.75 157 ILE B O 1
ATOM 4938 N N . THR B 1 158 ? -0.768 11.773 30.234 1 98.19 158 THR B N 1
ATOM 4939 C CA . THR B 1 158 ? -2.027 11.062 30.422 1 98.19 158 THR B CA 1
ATOM 4940 C C . THR B 1 158 ? -3.213 11.969 30.094 1 98.19 158 THR B C 1
ATOM 4942 O O . THR B 1 158 ? -3.223 13.141 30.453 1 98.19 158 THR B O 1
ATOM 4945 N N . LEU B 1 159 ? -4.168 11.336 29.391 1 98.75 159 LEU B N 1
ATOM 4946 C CA . LEU B 1 159 ? -5.445 12.016 29.203 1 98.75 159 LEU B CA 1
ATOM 4947 C C . LEU B 1 159 ? -6.441 11.602 30.281 1 98.75 159 LEU B C 1
ATOM 4949 O O . LEU B 1 159 ? -6.535 10.422 30.625 1 98.75 159 LEU B O 1
ATOM 4953 N N . HIS B 1 160 ? -7.09 12.578 30.844 1 98.56 160 HIS B N 1
ATOM 4954 C CA . HIS B 1 160 ? -8.172 12.305 31.781 1 98.56 160 HIS B CA 1
ATOM 4955 C C . HIS B 1 160 ? -9.531 12.367 31.094 1 98.56 160 HIS B C 1
ATOM 4957 O O . HIS B 1 160 ? -9.758 13.234 30.25 1 98.56 160 HIS B O 1
ATOM 4963 N N . GLN B 1 161 ? -10.359 11.445 31.438 1 98.44 161 GLN B N 1
ATOM 4964 C CA . GLN B 1 161 ? -11.672 11.336 30.797 1 98.44 161 GLN B CA 1
ATOM 4965 C C . GLN B 1 161 ? -12.773 11.195 31.844 1 98.44 161 GLN B C 1
ATOM 4967 O O . GLN B 1 161 ? -12.555 10.609 32.906 1 98.44 161 GLN B O 1
ATOM 4972 N N . ALA B 1 162 ? -13.883 11.688 31.562 1 98 162 ALA B N 1
ATOM 4973 C CA . ALA B 1 162 ? -15.086 11.422 32.344 1 98 162 ALA B CA 1
ATOM 4974 C C . ALA B 1 162 ? -15.586 9.992 32.125 1 98 162 ALA B C 1
ATOM 4976 O O . ALA B 1 162 ? -14.992 9.242 31.344 1 98 162 ALA B O 1
ATOM 4977 N N . THR B 1 163 ? -16.641 9.617 32.781 1 96.62 163 THR B N 1
ATOM 4978 C CA . THR B 1 163 ? -17.203 8.273 32.719 1 96.62 163 THR B CA 1
ATOM 4979 C C . THR B 1 163 ? -17.703 7.984 31.297 1 96.62 163 THR B C 1
ATOM 4981 O O . THR B 1 163 ? -17.656 6.84 30.844 1 96.62 163 THR B O 1
ATOM 4984 N N . ASP B 1 164 ? -18.094 9.016 30.625 1 94.81 164 ASP B N 1
ATOM 4985 C CA . ASP B 1 164 ? -18.656 8.82 29.297 1 94.81 164 ASP B CA 1
ATOM 4986 C C . ASP B 1 164 ? -17.578 8.914 28.219 1 94.81 164 ASP B C 1
ATOM 4988 O O . ASP B 1 164 ? -17.875 8.867 27.031 1 94.81 164 ASP B O 1
ATOM 4992 N N . GLY B 1 165 ? -16.328 9.148 28.656 1 96.94 165 GLY B N 1
ATOM 4993 C CA . GLY B 1 165 ? -15.219 9.133 27.719 1 96.94 165 GLY B CA 1
ATOM 4994 C C . GLY B 1 165 ? -14.758 10.516 27.328 1 96.94 165 GLY B C 1
ATOM 4995 O O . GLY B 1 165 ? -13.711 10.664 26.688 1 96.94 165 GLY B O 1
ATOM 4996 N N . ALA B 1 166 ? -15.5 11.547 27.734 1 97.81 166 ALA B N 1
ATOM 4997 C CA . ALA B 1 166 ? -15.156 12.914 27.359 1 97.81 166 ALA B CA 1
ATOM 4998 C C . ALA B 1 166 ? -13.867 13.367 28.047 1 97.81 166 ALA B C 1
ATOM 5000 O O . ALA B 1 166 ? -13.633 13.047 29.203 1 97.81 166 ALA B O 1
ATOM 5001 N N . ILE B 1 167 ? -13.094 14.078 27.344 1 98.56 167 ILE B N 1
ATOM 5002 C CA . ILE B 1 167 ? -11.852 14.609 27.891 1 98.56 167 ILE B CA 1
ATOM 5003 C C . ILE B 1 167 ? -12.156 15.602 29.016 1 98.56 167 ILE B C 1
ATOM 5005 O O . ILE B 1 167 ? -13.039 16.453 28.875 1 98.56 167 ILE B O 1
ATOM 5009 N N . THR B 1 168 ? -11.398 15.5 30.125 1 98.44 168 THR B N 1
ATOM 5010 C CA . THR B 1 168 ? -11.586 16.438 31.234 1 98.44 168 THR B CA 1
ATOM 5011 C C . THR B 1 168 ? -10.258 17.047 31.656 1 98.44 168 THR B C 1
ATOM 5013 O O . THR B 1 168 ? -10.227 17.984 32.438 1 98.44 168 THR B O 1
ATOM 5016 N N . GLY B 1 169 ? -9.188 16.516 31.125 1 98.44 169 GLY B N 1
ATOM 5017 C CA . GLY B 1 169 ? -7.898 17.062 31.516 1 98.44 169 GLY B CA 1
ATOM 5018 C C . GLY B 1 169 ? -6.727 16.297 30.922 1 98.44 169 GLY B C 1
ATOM 5019 O O . GLY B 1 169 ? -6.914 15.312 30.219 1 98.44 169 GLY B O 1
ATOM 5020 N N . VAL B 1 170 ? -5.539 16.859 31.156 1 98.56 170 VAL B N 1
ATOM 5021 C CA . VAL B 1 170 ? -4.293 16.219 30.734 1 98.56 170 VAL B CA 1
ATOM 5022 C C . VAL B 1 170 ? -3.244 16.375 31.828 1 98.56 170 VAL B C 1
ATOM 5024 O O . VAL B 1 170 ? -3.156 17.438 32.469 1 98.56 170 VAL B O 1
ATOM 5027 N N . MET B 1 171 ? -2.584 15.281 32.156 1 98.56 171 MET B N 1
ATOM 5028 C CA . MET B 1 171 ? -1.433 15.367 33.031 1 98.56 171 MET B CA 1
ATOM 5029 C C . MET B 1 171 ? -0.164 15.695 32.25 1 98.56 171 MET B C 1
ATOM 5031 O O . MET B 1 171 ? 0.149 15.039 31.266 1 98.56 171 MET B O 1
ATOM 5035 N N . ILE B 1 172 ? 0.541 16.75 32.656 1 98.5 172 ILE B N 1
ATOM 5036 C CA . ILE B 1 172 ? 1.785 17.156 32 1 98.5 172 ILE B CA 1
ATOM 5037 C C . ILE B 1 172 ? 2.957 16.938 32.969 1 98.5 172 ILE B C 1
ATOM 5039 O O . ILE B 1 172 ? 2.77 16.875 34.188 1 98.5 172 ILE B O 1
ATOM 5043 N N . GLN B 1 173 ? 4.09 16.734 32.375 1 98.31 173 GLN B N 1
ATOM 5044 C CA . GLN B 1 173 ? 5.281 16.438 33.188 1 98.31 173 GLN B CA 1
ATOM 5045 C C . GLN B 1 173 ? 6.484 17.234 32.656 1 98.31 173 GLN B C 1
ATOM 5047 O O . GLN B 1 173 ? 6.738 17.281 31.469 1 98.31 173 GLN B O 1
ATOM 5052 N N . SER B 1 174 ? 7.172 17.844 33.562 1 97.31 174 SER B N 1
ATOM 5053 C CA . SER B 1 174 ? 8.406 18.562 33.25 1 97.31 174 SER B CA 1
ATOM 5054 C C . SER B 1 174 ? 9.562 17.578 33.031 1 97.31 174 SER B C 1
ATOM 5056 O O . SER B 1 174 ? 9.797 16.688 33.844 1 97.31 174 SER B O 1
ATOM 5058 N N . ALA B 1 175 ? 10.188 17.797 31.906 1 94.69 175 ALA B N 1
ATOM 5059 C CA . ALA B 1 175 ? 11.359 16.969 31.641 1 94.69 175 ALA B CA 1
ATOM 5060 C C . ALA B 1 175 ? 12.477 17.281 32.625 1 94.69 175 ALA B C 1
ATOM 5062 O O . ALA B 1 175 ? 13.258 16.391 33 1 94.69 175 ALA B O 1
ATOM 5063 N N . ALA B 1 176 ? 12.562 18.5 33.062 1 93.06 176 ALA B N 1
ATOM 5064 C CA . ALA B 1 176 ? 13.656 18.969 33.938 1 93.06 176 ALA B CA 1
ATOM 5065 C C . ALA B 1 176 ? 13.477 18.469 35.375 1 93.06 176 ALA B C 1
ATOM 5067 O O . ALA B 1 176 ? 14.453 18.094 36.031 1 93.06 176 ALA B O 1
ATOM 5068 N N . THR B 1 177 ? 12.297 18.453 35.906 1 94.94 177 THR B N 1
ATOM 5069 C CA . THR B 1 177 ? 12.102 18.219 37.312 1 94.94 177 THR B CA 1
ATOM 5070 C C . THR B 1 177 ? 11.281 16.953 37.562 1 94.94 177 THR B C 1
ATOM 5072 O O . THR B 1 177 ? 11.195 16.453 38.688 1 94.94 177 THR B O 1
ATOM 5075 N N . ASN B 1 178 ? 10.648 16.453 36.562 1 95.75 178 ASN B N 1
ATOM 5076 C CA . ASN B 1 178 ? 9.766 15.297 36.594 1 95.75 178 ASN B CA 1
ATOM 5077 C C . ASN B 1 178 ? 8.484 15.602 37.375 1 95.75 178 ASN B C 1
ATOM 5079 O O . ASN B 1 178 ? 7.656 14.711 37.594 1 95.75 178 ASN B O 1
ATOM 5083 N N . GLU B 1 179 ? 8.305 16.812 37.75 1 96.44 179 GLU B N 1
ATOM 5084 C CA . GLU B 1 179 ? 7.055 17.203 38.406 1 96.44 179 GLU B CA 1
ATOM 5085 C C . GLU B 1 179 ? 5.883 17.125 37.438 1 96.44 179 GLU B C 1
ATOM 5087 O O . GLU B 1 179 ? 6.047 17.344 36.219 1 96.44 179 GLU B O 1
ATOM 5092 N N . THR B 1 180 ? 4.77 16.781 38 1 97.5 180 THR B N 1
ATOM 5093 C CA . THR B 1 180 ? 3.566 16.641 37.188 1 97.5 180 THR B CA 1
ATOM 5094 C C . THR B 1 180 ? 2.514 17.672 37.594 1 97.5 180 THR B C 1
ATOM 5096 O O . THR B 1 180 ? 2.566 18.203 38.719 1 97.5 180 THR B O 1
ATOM 5099 N N . GLN B 1 181 ? 1.671 18.031 36.75 1 98 181 GLN B N 1
ATOM 5100 C CA . GLN B 1 181 ? 0.519 18.906 36.969 1 98 181 GLN B CA 1
ATOM 5101 C C . GLN B 1 181 ? -0.668 18.469 36.125 1 98 181 GLN B C 1
ATOM 5103 O O . GLN B 1 181 ? -0.502 18.109 34.938 1 98 181 GLN B O 1
ATOM 5108 N N . VAL B 1 182 ? -1.828 18.391 36.719 1 97.94 182 VAL B N 1
ATOM 5109 C CA . VAL B 1 182 ? -3.045 18.141 35.938 1 97.94 182 VAL B CA 1
ATOM 5110 C C . VAL B 1 182 ? -3.605 19.469 35.438 1 97.94 182 VAL B C 1
ATOM 5112 O O . VAL B 1 182 ? -3.812 20.406 36.219 1 97.94 182 VAL B O 1
ATOM 5115 N N . ILE B 1 183 ? -3.783 19.562 34.188 1 98.56 183 ILE B N 1
ATOM 5116 C CA . ILE B 1 183 ? -4.438 20.703 33.562 1 98.56 183 ILE B CA 1
ATOM 5117 C C . ILE B 1 183 ? -5.891 20.359 33.25 1 98.56 183 ILE B C 1
ATOM 5119 O O . ILE B 1 183 ? -6.152 19.453 32.469 1 98.56 183 ILE B O 1
ATOM 5123 N N . ASN B 1 184 ? -6.805 21.062 33.875 1 98.19 184 ASN B N 1
ATOM 5124 C CA . ASN B 1 184 ? -8.203 20.891 33.469 1 98.19 184 ASN B CA 1
ATOM 5125 C C . ASN B 1 184 ? -8.484 21.5 32.094 1 98.19 184 ASN B C 1
ATOM 5127 O O . ASN B 1 184 ? -8.109 22.641 31.844 1 98.19 184 ASN B O 1
ATOM 5131 N N . THR B 1 185 ? -9.086 20.734 31.266 1 98.38 185 THR B N 1
ATOM 5132 C CA . THR B 1 185 ? -9.422 21.203 29.922 1 98.38 185 THR B CA 1
ATOM 5133 C C . THR B 1 185 ? -10.57 20.375 29.344 1 98.38 185 THR B C 1
ATOM 5135 O O . THR B 1 185 ? -10.742 19.203 29.688 1 98.38 185 THR B O 1
ATOM 5138 N N . ALA B 1 186 ? -11.336 20.953 28.422 1 97 186 ALA B N 1
ATOM 5139 C CA . ALA B 1 186 ? -12.438 20.266 27.781 1 97 186 ALA B CA 1
ATOM 5140 C C . ALA B 1 186 ? -12 19.672 26.438 1 97 186 ALA B C 1
ATOM 5142 O O . ALA B 1 186 ? -12.688 18.812 25.875 1 97 186 ALA B O 1
ATOM 5143 N N . ALA B 1 187 ? -10.844 20.141 25.953 1 98.75 187 ALA B N 1
ATOM 5144 C CA . ALA B 1 187 ? -10.422 19.688 24.641 1 98.75 187 ALA B CA 1
ATOM 5145 C C . ALA B 1 187 ? -8.898 19.562 24.562 1 98.75 187 ALA B C 1
ATOM 5147 O O . ALA B 1 187 ? -8.172 20.406 25.109 1 98.75 187 ALA B O 1
ATOM 5148 N N . VAL B 1 188 ? -8.453 18.531 23.922 1 98.94 188 VAL B N 1
ATOM 5149 C CA . VAL B 1 188 ? -7.039 18.281 23.641 1 98.94 188 VAL B CA 1
ATOM 5150 C C . VAL B 1 188 ? -6.836 18.078 22.141 1 98.94 188 VAL B C 1
ATOM 5152 O O . VAL B 1 188 ? -7.633 17.391 21.5 1 98.94 188 VAL B O 1
ATOM 5155 N N . ILE B 1 189 ? -5.867 18.719 21.516 1 98.94 189 ILE B N 1
ATOM 5156 C CA . ILE B 1 189 ? -5.465 18.5 20.125 1 98.94 189 ILE B CA 1
ATOM 5157 C C . ILE B 1 189 ? -4.094 17.828 20.094 1 98.94 189 ILE B C 1
ATOM 5159 O O . ILE B 1 189 ? -3.1 18.406 20.531 1 98.94 189 ILE B O 1
ATOM 5163 N N . LEU B 1 190 ? -4.047 16.625 19.562 1 98.94 190 LEU B N 1
ATOM 5164 C CA . LEU B 1 190 ? -2.803 15.875 19.422 1 98.94 190 LEU B CA 1
ATOM 5165 C C . LEU B 1 190 ? -2.139 16.156 18.078 1 98.94 190 LEU B C 1
ATOM 5167 O O . LEU B 1 190 ? -2.695 15.844 17.031 1 98.94 190 LEU B O 1
ATOM 5171 N N . ALA B 1 191 ? -1.015 16.766 18.062 1 98.81 191 ALA B N 1
ATOM 5172 C CA . ALA B 1 191 ? -0.191 17.125 16.906 1 98.81 191 ALA B CA 1
ATOM 5173 C C . ALA B 1 191 ? 1.279 16.812 17.172 1 98.81 191 ALA B C 1
ATOM 5175 O O . ALA B 1 191 ? 2.145 17.672 17 1 98.81 191 ALA B O 1
ATOM 5176 N N . THR B 1 192 ? 1.554 15.523 17.438 1 98.44 192 THR B N 1
ATOM 5177 C CA . THR B 1 192 ? 2.834 15.156 18.031 1 98.44 192 THR B CA 1
ATOM 5178 C C . THR B 1 192 ? 3.781 14.594 16.969 1 98.44 192 THR B C 1
ATOM 5180 O O . THR B 1 192 ? 4.914 14.219 17.281 1 98.44 192 THR B O 1
ATOM 5183 N N . GLY B 1 193 ? 3.418 14.484 15.82 1 97.94 193 GLY B N 1
ATOM 5184 C CA . GLY B 1 193 ? 4.359 14.344 14.719 1 97.94 193 GLY B CA 1
ATOM 5185 C C . GLY B 1 193 ? 4.641 12.898 14.352 1 97.94 193 GLY B C 1
ATOM 5186 O O . GLY B 1 193 ? 5.699 12.594 13.805 1 97.94 193 GLY B O 1
ATOM 5187 N N . GLY B 1 194 ? 3.756 11.922 14.711 1 98.19 194 GLY B N 1
ATOM 5188 C CA . GLY B 1 194 ? 3.891 10.539 14.297 1 98.19 194 GLY B CA 1
ATOM 5189 C C . GLY B 1 194 ? 4.863 9.75 15.156 1 98.19 194 GLY B C 1
ATOM 5190 O O . GLY B 1 194 ? 4.949 9.969 16.359 1 98.19 194 GLY B O 1
ATOM 5191 N N . TYR B 1 195 ? 5.562 8.68 14.516 1 98.5 195 TYR B N 1
ATOM 5192 C CA . TYR B 1 195 ? 6.293 7.746 15.367 1 98.5 195 TYR B CA 1
ATOM 5193 C C . TYR B 1 195 ? 7.555 7.254 14.672 1 98.5 195 TYR B C 1
ATOM 5195 O O . TYR B 1 195 ? 8.094 6.203 15.023 1 98.5 195 TYR B O 1
ATOM 5203 N N . LEU B 1 196 ? 8.086 7.953 13.727 1 97.69 196 LEU B N 1
ATOM 5204 C CA . LEU B 1 196 ? 9.234 7.535 12.938 1 97.69 196 LEU B CA 1
ATOM 5205 C C . LEU B 1 196 ? 10.445 7.285 13.836 1 97.69 196 LEU B C 1
ATOM 5207 O O . LEU B 1 196 ? 11.281 6.426 13.531 1 97.69 196 LEU B O 1
ATOM 5211 N N . ASN B 1 197 ? 10.516 8.047 14.922 1 97.12 197 ASN B N 1
ATOM 5212 C CA . ASN B 1 197 ? 11.68 7.984 15.789 1 97.12 197 ASN B CA 1
ATOM 5213 C C . ASN B 1 197 ? 11.461 7.039 16.969 1 97.12 197 ASN B C 1
ATOM 5215 O O . ASN B 1 197 ? 12.109 7.16 18 1 97.12 197 ASN B O 1
ATOM 5219 N N . ASN B 1 198 ? 10.531 6.168 16.875 1 97.94 198 ASN B N 1
ATOM 5220 C CA . ASN B 1 198 ? 10.25 5.082 17.812 1 97.94 198 ASN B CA 1
ATOM 5221 C C . ASN B 1 198 ? 10.484 3.717 17.172 1 97.94 198 ASN B C 1
ATOM 5223 O O . ASN B 1 198 ? 9.586 3.16 16.531 1 97.94 198 ASN B O 1
ATOM 5227 N N . PRO B 1 199 ? 11.688 3.15 17.375 1 95.5 199 PRO B N 1
ATOM 5228 C CA . PRO B 1 199 ? 12.039 1.912 16.672 1 95.5 199 PRO B CA 1
ATOM 5229 C C . PRO B 1 199 ? 11.07 0.77 16.969 1 95.5 199 PRO B C 1
ATOM 5231 O O . PRO B 1 199 ? 10.789 -0.047 16.094 1 95.5 199 PRO B O 1
ATOM 5234 N N . ASP B 1 200 ? 10.594 0.715 18.188 1 96.94 200 ASP B N 1
ATOM 5235 C CA . ASP B 1 200 ? 9.664 -0.35 18.562 1 96.94 200 ASP B CA 1
ATOM 5236 C C . ASP B 1 200 ? 8.352 -0.224 17.781 1 96.94 200 ASP B C 1
ATOM 5238 O O . ASP B 1 200 ? 7.836 -1.213 17.266 1 96.94 200 ASP B O 1
ATOM 5242 N N . MET B 1 201 ? 7.867 0.983 17.75 1 97.81 201 MET B N 1
ATOM 5243 C CA . MET B 1 201 ? 6.625 1.201 17.016 1 97.81 201 MET B CA 1
ATOM 5244 C C . MET B 1 201 ? 6.828 0.966 15.523 1 97.81 201 MET B C 1
ATOM 5246 O O . MET B 1 201 ? 5.965 0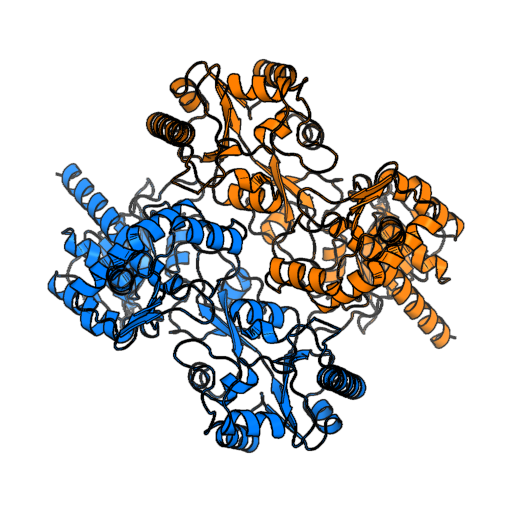.399 14.852 1 97.81 201 MET B O 1
ATOM 5250 N N . MET B 1 202 ? 8.008 1.365 14.992 1 97.69 202 MET B N 1
ATOM 5251 C CA . MET B 1 202 ? 8.281 1.134 13.578 1 97.69 202 MET B CA 1
ATOM 5252 C C . MET B 1 202 ? 8.32 -0.359 13.273 1 97.69 202 MET B C 1
ATOM 5254 O O . MET B 1 202 ? 7.75 -0.805 12.273 1 97.69 202 MET B O 1
ATOM 5258 N N . GLN B 1 203 ? 8.93 -1.127 14.102 1 95.5 203 GLN B N 1
ATOM 5259 C CA . GLN B 1 203 ? 9.039 -2.568 13.898 1 95.5 203 GLN B CA 1
ATOM 5260 C C . GLN B 1 203 ? 7.664 -3.232 13.977 1 95.5 203 GLN B C 1
ATOM 5262 O O . GLN B 1 203 ? 7.359 -4.133 13.188 1 95.5 203 GLN B O 1
ATOM 5267 N N . LYS B 1 204 ? 6.859 -2.742 14.844 1 94.75 204 LYS B N 1
ATOM 5268 C CA . LYS B 1 204 ? 5.574 -3.377 15.109 1 94.75 204 LYS B CA 1
ATOM 5269 C C . LYS B 1 204 ? 4.523 -2.934 14.094 1 94.75 204 LYS B C 1
ATOM 5271 O O . LYS B 1 204 ? 3.656 -3.721 13.703 1 94.75 204 LYS B O 1
ATOM 5276 N N . LEU B 1 205 ? 4.602 -1.701 13.641 1 95.75 205 LEU B N 1
ATOM 5277 C CA . LEU B 1 205 ? 3.465 -1.115 12.938 1 95.75 205 LEU B CA 1
ATOM 5278 C C . LEU B 1 205 ? 3.75 -1.006 11.445 1 95.75 205 LEU B C 1
ATOM 5280 O O . LEU B 1 205 ? 2.863 -0.652 10.664 1 95.75 205 LEU B O 1
ATOM 5284 N N . THR B 1 206 ? 4.973 -1.279 11.023 1 94.88 206 THR B N 1
ATOM 5285 C CA . THR B 1 206 ? 5.316 -1.138 9.617 1 94.88 206 THR B CA 1
ATOM 5286 C C . THR B 1 206 ? 5.922 -2.43 9.078 1 94.88 206 THR B C 1
ATOM 5288 O O . THR B 1 206 ? 6.219 -3.35 9.836 1 94.88 206 THR B O 1
ATOM 5291 N N . HIS B 1 207 ? 6.055 -2.516 7.742 1 91.88 207 HIS B N 1
ATOM 5292 C CA . HIS B 1 207 ? 6.617 -3.691 7.082 1 91.88 207 HIS B CA 1
ATOM 5293 C C . HIS B 1 207 ? 8.094 -3.486 6.754 1 91.88 207 HIS B C 1
ATOM 5295 O O . HIS B 1 207 ? 8.734 -4.379 6.195 1 91.88 207 HIS B O 1
ATOM 5301 N N . TYR B 1 208 ? 8.648 -2.4 7.121 1 94.44 208 TYR B N 1
ATOM 5302 C CA . TYR B 1 208 ? 10 -2.037 6.707 1 94.44 208 TYR B CA 1
ATOM 5303 C C . TYR B 1 208 ? 11.047 -2.777 7.539 1 94.44 208 TYR B C 1
ATOM 5305 O O . TYR B 1 208 ? 10.82 -3.061 8.719 1 94.44 208 TYR B O 1
ATOM 5313 N N . ASP B 1 209 ? 12.172 -3.131 6.91 1 93.94 209 ASP B N 1
ATOM 5314 C CA . ASP B 1 209 ? 13.367 -3.52 7.652 1 93.94 209 ASP B CA 1
ATOM 5315 C C . ASP B 1 209 ? 13.961 -2.326 8.398 1 93.94 209 ASP B C 1
ATOM 5317 O O . ASP B 1 209 ? 14.695 -1.527 7.816 1 93.94 209 ASP B O 1
ATOM 5321 N N . THR B 1 210 ? 13.719 -2.266 9.695 1 94.44 210 THR B N 1
ATOM 5322 C CA . THR B 1 210 ? 14.062 -1.077 10.469 1 94.44 210 THR B CA 1
ATOM 5323 C C . THR B 1 210 ? 15.578 -0.969 10.656 1 94.44 210 THR B C 1
ATOM 5325 O O . THR B 1 210 ? 16.094 0.088 11.031 1 94.44 210 THR B O 1
ATOM 5328 N N . ARG B 1 211 ? 16.344 -2.104 10.352 1 93.25 211 ARG B N 1
ATOM 5329 C CA . ARG B 1 211 ? 17.797 -2.041 10.422 1 93.25 211 ARG B CA 1
ATOM 5330 C C . ARG B 1 211 ? 18.359 -1.162 9.305 1 93.25 211 ARG B C 1
ATOM 5332 O O . ARG B 1 211 ? 19.469 -0.646 9.422 1 93.25 211 ARG B O 1
ATOM 5339 N N . ARG B 1 212 ? 17.562 -0.915 8.227 1 94.94 212 ARG B N 1
ATOM 5340 C CA . ARG B 1 212 ? 18.016 -0.159 7.062 1 94.94 212 ARG B CA 1
ATOM 5341 C C . ARG B 1 212 ? 17.328 1.2 6.996 1 94.94 212 ARG B C 1
ATOM 5343 O O . ARG B 1 212 ? 17.594 1.993 6.09 1 94.94 212 ARG B O 1
ATOM 5350 N N . LEU B 1 213 ? 16.438 1.421 7.91 1 96.25 213 LEU B N 1
ATOM 5351 C CA . LEU B 1 213 ? 15.688 2.668 7.914 1 96.25 213 LEU B CA 1
ATOM 5352 C C . LEU B 1 213 ? 16.469 3.779 8.602 1 96.25 213 LEU B C 1
ATOM 5354 O O . LEU B 1 213 ? 16.906 3.625 9.742 1 96.25 213 LEU B O 1
ATOM 5358 N N . ILE B 1 214 ? 16.641 4.895 7.883 1 95.81 214 ILE B N 1
ATOM 5359 C CA . ILE B 1 214 ? 17.375 6.031 8.43 1 95.81 214 ILE B CA 1
ATOM 5360 C C . ILE B 1 214 ? 16.438 7.223 8.594 1 95.81 214 ILE B C 1
ATOM 5362 O O . ILE B 1 214 ? 16.125 7.91 7.621 1 95.81 214 ILE B O 1
ATOM 5366 N N . PRO B 1 215 ? 15.992 7.523 9.805 1 94.25 215 PRO B N 1
ATOM 5367 C CA . PRO B 1 215 ? 15.18 8.727 10.008 1 94.25 215 PRO B CA 1
ATOM 5368 C C . PRO B 1 215 ? 15.938 10.016 9.703 1 94.25 215 PRO B C 1
ATOM 5370 O O . PRO B 1 215 ? 17.047 10.219 10.227 1 94.25 215 PRO B O 1
ATOM 5373 N N . VAL B 1 216 ? 15.438 10.773 8.844 1 91.94 216 VAL B N 1
ATOM 5374 C CA . VAL B 1 216 ? 15.922 12.125 8.539 1 91.94 216 VAL B CA 1
ATOM 5375 C C . VAL B 1 216 ? 14.891 13.148 9.008 1 91.94 216 VAL B C 1
ATOM 5377 O O . VAL B 1 216 ? 14.188 13.75 8.188 1 91.94 216 VAL B O 1
ATOM 5380 N N . SER B 1 217 ? 14.789 13.367 10.305 1 91.81 217 SER B N 1
ATOM 5381 C CA . SER B 1 217 ? 13.734 14.141 10.953 1 91.81 217 SER B CA 1
ATOM 5382 C C . SER B 1 217 ? 14.258 14.867 12.188 1 91.81 217 SER B C 1
ATOM 5384 O O . SER B 1 217 ? 15.461 14.891 12.43 1 91.81 217 SER B O 1
ATOM 5386 N N . SER B 1 218 ? 13.359 15.5 12.914 1 91.06 218 SER B N 1
ATOM 5387 C CA . SER B 1 218 ? 13.727 16.266 14.102 1 91.06 218 SER B CA 1
ATOM 5388 C C . SER B 1 218 ? 14.07 15.352 15.266 1 91.06 218 SER B C 1
ATOM 5390 O O . SER B 1 218 ? 14.656 15.797 16.266 1 91.06 218 SER B O 1
ATOM 5392 N N . GLY B 1 219 ? 13.664 14.141 15.148 1 93.31 219 GLY B N 1
ATOM 5393 C CA . GLY B 1 219 ? 13.914 13.188 16.219 1 93.31 219 GLY B CA 1
ATOM 5394 C C . GLY B 1 219 ? 12.797 13.164 17.25 1 93.31 219 GLY B C 1
ATOM 5395 O O . GLY B 1 219 ? 12.797 12.305 18.141 1 93.31 219 GLY B O 1
ATOM 5396 N N . LYS B 1 220 ? 11.773 13.922 17.062 1 94.81 220 LYS B N 1
ATOM 5397 C CA . LYS B 1 220 ? 10.797 14.125 18.125 1 94.81 220 LYS B CA 1
ATOM 5398 C C . LYS B 1 220 ? 9.523 13.328 17.875 1 94.81 220 LYS B C 1
ATOM 5400 O O . LYS B 1 220 ? 8.68 13.18 18.766 1 94.81 220 LYS B O 1
ATOM 5405 N N . GLY B 1 221 ? 9.289 12.82 16.672 1 97.06 221 GLY B N 1
ATOM 5406 C CA . GLY B 1 221 ? 8.133 11.992 16.375 1 97.06 221 GLY B CA 1
ATOM 5407 C C . GLY B 1 221 ? 8.242 10.586 16.938 1 97.06 221 GLY B C 1
ATOM 5408 O O . GLY B 1 221 ? 8.625 9.656 16.234 1 97.06 221 GLY B O 1
ATOM 5409 N N . THR B 1 222 ? 7.867 10.422 18.25 1 98.06 222 THR B N 1
ATOM 5410 C CA . THR B 1 222 ? 8.102 9.148 18.922 1 98.06 222 THR B CA 1
ATOM 5411 C C . THR B 1 222 ? 6.777 8.453 19.234 1 98.06 222 THR B C 1
ATOM 5413 O O . THR B 1 222 ? 6.742 7.504 20.016 1 98.06 222 THR B O 1
ATOM 5416 N N . GLY B 1 223 ? 5.668 8.945 18.719 1 98.44 223 GLY B N 1
ATOM 5417 C CA . GLY B 1 223 ? 4.391 8.258 18.828 1 98.44 223 GLY B CA 1
ATOM 5418 C C . GLY B 1 223 ? 3.635 8.609 20.109 1 98.44 223 GLY B C 1
ATOM 5419 O O . GLY B 1 223 ? 2.643 7.961 20.438 1 98.44 223 GLY B O 1
ATOM 5420 N N . ASP B 1 224 ? 4.012 9.703 20.797 1 98.12 224 ASP B N 1
ATOM 5421 C CA . ASP B 1 224 ? 3.432 10.047 22.094 1 98.12 224 ASP B CA 1
ATOM 5422 C C . ASP B 1 224 ? 1.936 10.328 21.953 1 98.12 224 ASP B C 1
ATOM 5424 O O . ASP B 1 224 ? 1.135 9.812 22.75 1 98.12 224 ASP B O 1
ATOM 5428 N N . GLY B 1 225 ? 1.604 11.148 20.984 1 98.62 225 GLY B N 1
ATOM 5429 C CA . GLY B 1 225 ? 0.198 11.469 20.797 1 98.62 225 GLY B CA 1
ATOM 5430 C C . GLY B 1 225 ? -0.646 10.258 20.438 1 98.62 225 GLY B C 1
ATOM 5431 O O . GLY B 1 225 ? -1.779 10.125 20.906 1 98.62 225 GLY B O 1
ATOM 5432 N N . LEU B 1 226 ? -0.136 9.359 19.625 1 98.81 226 LEU B N 1
ATOM 5433 C CA . LEU B 1 226 ? -0.833 8.133 19.234 1 98.81 226 LEU B CA 1
ATOM 5434 C C . LEU B 1 226 ? -1.094 7.258 20.453 1 98.81 226 LEU B C 1
ATOM 5436 O O . LEU B 1 226 ? -2.223 6.812 20.688 1 98.81 226 LEU B O 1
ATOM 5440 N N . ARG B 1 227 ? -0.068 7.094 21.266 1 98.56 227 ARG B N 1
ATOM 5441 C CA . ARG B 1 227 ? -0.189 6.246 22.453 1 98.56 227 ARG B CA 1
ATOM 5442 C C . ARG B 1 227 ? -1.197 6.82 23.438 1 98.56 227 ARG B C 1
ATOM 5444 O O . ARG B 1 227 ? -2.006 6.086 24.016 1 98.56 227 ARG B O 1
ATOM 5451 N N . LEU B 1 228 ? -1.143 8.148 23.641 1 98.75 228 LEU B N 1
ATOM 5452 C CA . LEU B 1 228 ? -2.117 8.805 24.5 1 98.75 228 LEU B CA 1
ATOM 5453 C C . LEU B 1 228 ? -3.539 8.531 24.016 1 98.75 228 LEU B C 1
ATOM 5455 O O . LEU B 1 228 ? -4.406 8.164 24.812 1 98.75 228 LEU B O 1
ATOM 5459 N N . ALA B 1 229 ? -3.766 8.703 22.734 1 98.88 229 ALA B N 1
ATOM 5460 C CA . ALA B 1 229 ? -5.102 8.555 22.156 1 98.88 229 ALA B CA 1
ATOM 5461 C C . ALA B 1 229 ? -5.566 7.098 22.234 1 98.88 229 ALA B C 1
ATOM 5463 O O . ALA B 1 229 ? -6.723 6.824 22.547 1 98.88 229 ALA B O 1
ATOM 5464 N N . TRP B 1 230 ? -4.641 6.16 21.906 1 98.56 230 TRP B N 1
ATOM 5465 C CA . TRP B 1 230 ? -4.996 4.746 21.938 1 98.56 230 TRP B CA 1
ATOM 5466 C C . TRP B 1 230 ? -5.34 4.305 23.359 1 98.56 230 TRP B C 1
ATOM 5468 O O . TRP B 1 230 ? -6.285 3.541 23.562 1 98.56 230 TRP B O 1
ATOM 5478 N N . GLN B 1 231 ? -4.613 4.809 24.328 1 98.19 231 GLN B N 1
ATOM 5479 C CA . GLN B 1 231 ? -4.914 4.523 25.719 1 98.19 231 GLN B CA 1
ATOM 5480 C C . GLN B 1 231 ? -6.273 5.094 26.125 1 98.19 231 GLN B C 1
ATOM 5482 O O . GLN B 1 231 ? -6.965 4.527 26.969 1 98.19 231 GLN B O 1
ATOM 5487 N N . ALA B 1 232 ? -6.66 6.137 25.453 1 98.38 232 ALA B N 1
ATOM 5488 C CA . ALA B 1 232 ? -7.93 6.797 25.734 1 98.38 232 ALA B CA 1
ATOM 5489 C C . ALA B 1 232 ? -9.07 6.152 24.953 1 98.38 232 ALA B C 1
ATOM 5491 O O . ALA B 1 232 ? -10.211 6.625 25 1 98.38 232 ALA B O 1
ATOM 5492 N N . GLY B 1 233 ? -8.82 5.152 24.203 1 98 233 GLY B N 1
ATOM 5493 C CA . GLY B 1 233 ? -9.875 4.402 23.531 1 98 233 GLY B CA 1
ATOM 5494 C C . GLY B 1 233 ? -9.969 4.695 22.047 1 98 233 GLY B C 1
ATOM 5495 O O . GLY B 1 233 ? -10.891 4.227 21.375 1 98 233 GLY B O 1
ATOM 5496 N N . ALA B 1 234 ? -9.031 5.41 21.484 1 98.44 234 ALA B N 1
ATOM 5497 C CA . ALA B 1 234 ? -9.047 5.738 20.062 1 98.44 234 ALA B CA 1
ATOM 5498 C C . ALA B 1 234 ? -8.766 4.508 19.219 1 98.44 234 ALA B C 1
ATOM 5500 O O . ALA B 1 234 ? -8 3.625 19.625 1 98.44 234 ALA B O 1
ATOM 5501 N N . GLN B 1 235 ? -9.352 4.441 18.078 1 96.25 235 GLN B N 1
ATOM 5502 C CA . GLN B 1 235 ? -9.117 3.381 17.109 1 96.25 235 GLN B CA 1
ATOM 5503 C C . GLN B 1 235 ? -7.738 3.521 16.469 1 96.25 235 GLN B C 1
ATOM 5505 O O . GLN B 1 235 ? -7.367 4.605 16.016 1 96.25 235 GLN B O 1
ATOM 5510 N N . GLN B 1 236 ? -6.938 2.385 16.578 1 96.19 236 GLN B N 1
ATOM 5511 C CA . GLN B 1 236 ? -5.719 2.355 15.773 1 96.19 236 GLN B CA 1
ATOM 5512 C C . GLN B 1 236 ? -6.047 2.236 14.289 1 96.19 236 GLN B C 1
ATOM 5514 O O . GLN B 1 236 ? -6.75 1.312 13.875 1 96.19 236 GLN B O 1
ATOM 5519 N N . TYR B 1 237 ? -5.594 3.189 13.477 1 96.31 237 TYR B N 1
ATOM 5520 C CA . TYR B 1 237 ? -5.984 3.238 12.07 1 96.31 237 TYR B CA 1
ATOM 5521 C C . TYR B 1 237 ? -4.93 3.957 11.234 1 96.31 237 TYR B C 1
ATOM 5523 O O . TYR B 1 237 ? -4.43 5.012 11.633 1 96.31 237 TYR B O 1
ATOM 5531 N N . GLY B 1 238 ? -4.652 3.379 10.164 1 95.75 238 GLY B N 1
ATOM 5532 C CA . GLY B 1 238 ? -3.854 4.062 9.156 1 95.75 238 GLY B CA 1
ATOM 5533 C C . GLY B 1 238 ? -2.375 4.094 9.492 1 95.75 238 GLY B C 1
ATOM 5534 O O . GLY B 1 238 ? -1.649 4.98 9.031 1 95.75 238 GLY B O 1
ATOM 5535 N N . THR B 1 239 ? -1.863 3.17 10.328 1 95.75 239 THR B N 1
ATOM 5536 C CA . THR B 1 239 ? -0.428 3.045 10.555 1 95.75 239 THR B CA 1
ATOM 5537 C C . THR B 1 239 ? 0.236 2.283 9.414 1 95.75 239 THR B C 1
ATOM 5539 O O . THR B 1 239 ? -0.448 1.706 8.562 1 95.75 239 THR B O 1
ATOM 5542 N N . GLY B 1 240 ? 1.586 2.398 9.359 1 94.38 240 GLY B N 1
ATOM 5543 C CA . GLY B 1 240 ? 2.301 1.528 8.438 1 94.38 240 GLY B CA 1
ATOM 5544 C C . GLY B 1 240 ? 3.061 2.287 7.367 1 94.38 240 GLY B C 1
ATOM 5545 O O . GLY B 1 240 ? 3.904 1.716 6.672 1 94.38 240 GLY B O 1
ATOM 5546 N N . MET B 1 241 ? 2.768 3.535 7.242 1 95.19 241 MET B N 1
ATOM 5547 C CA . MET B 1 241 ? 3.391 4.316 6.176 1 95.19 241 MET B CA 1
ATOM 5548 C C . MET B 1 241 ? 4.523 5.18 6.727 1 95.19 241 MET B C 1
ATOM 5550 O O . MET B 1 241 ? 4.352 5.863 7.738 1 95.19 241 MET B O 1
ATOM 5554 N N . ALA B 1 242 ? 5.641 5.145 6.074 1 96.88 242 ALA B N 1
ATOM 5555 C CA . ALA B 1 242 ? 6.707 6.133 6.238 1 96.88 242 ALA B CA 1
ATOM 5556 C C . ALA B 1 242 ? 6.984 6.859 4.926 1 96.88 242 ALA B C 1
ATOM 5558 O O . ALA B 1 242 ? 6.965 6.25 3.854 1 96.88 242 ALA B O 1
ATOM 5559 N N . MET B 1 243 ? 7.152 8.109 5.043 1 96.38 243 MET B N 1
ATOM 5560 C CA . MET B 1 243 ? 7.59 8.867 3.875 1 96.38 243 MET B CA 1
ATOM 5561 C C . MET B 1 243 ? 9.062 8.602 3.568 1 96.38 243 MET B C 1
ATOM 5563 O O . MET B 1 243 ? 9.938 9.312 4.051 1 96.38 243 MET B O 1
ATOM 5567 N N . LEU B 1 244 ? 9.242 7.656 2.707 1 95.62 244 LEU B N 1
ATOM 5568 C CA . LEU B 1 244 ? 10.602 7.258 2.359 1 95.62 244 LEU B CA 1
ATOM 5569 C C . LEU B 1 244 ? 11.258 8.305 1.462 1 95.62 244 LEU B C 1
ATOM 5571 O O . LEU B 1 244 ? 10.57 9.031 0.742 1 95.62 244 LEU B O 1
ATOM 5575 N N . PHE B 1 245 ? 12.578 8.461 1.543 1 87.94 245 PHE B N 1
ATOM 5576 C CA . PHE B 1 245 ? 13.367 9.461 0.824 1 87.94 245 PHE B CA 1
ATOM 5577 C C . PHE B 1 245 ? 14.406 8.789 -0.07 1 87.94 245 PHE B C 1
ATOM 5579 O O . PHE B 1 245 ? 15.383 9.422 -0.469 1 87.94 245 PHE B O 1
ATOM 5586 N N . GLY B 1 246 ? 14.18 7.574 -0.489 1 90.06 246 GLY B N 1
ATOM 5587 C CA . GLY B 1 246 ? 15.102 6.895 -1.388 1 90.06 246 GLY B CA 1
ATOM 5588 C C . GLY B 1 246 ? 16.359 6.418 -0.7 1 90.06 246 GLY B C 1
ATOM 5589 O O . GLY B 1 246 ? 16.359 6.152 0.504 1 90.06 246 GLY B O 1
ATOM 5590 N N . GLY B 1 247 ? 17.422 6.273 -1.505 1 94.88 247 GLY B N 1
ATOM 5591 C CA . GLY B 1 247 ? 18.703 5.793 -0.989 1 94.88 247 GLY B CA 1
ATOM 5592 C C . GLY B 1 247 ? 19.406 6.812 -0.118 1 94.88 247 GLY B C 1
ATOM 5593 O O . GLY B 1 247 ? 19.406 8.008 -0.421 1 94.88 247 GLY B O 1
ATOM 5594 N N . TYR B 1 248 ? 19.969 6.289 0.95 1 96.5 248 TYR B N 1
ATOM 5595 C CA . TYR B 1 248 ? 20.625 7.164 1.913 1 96.5 248 TYR B CA 1
ATOM 5596 C C . TYR B 1 248 ? 21.859 6.488 2.504 1 96.5 248 TYR B C 1
ATOM 5598 O O . TYR B 1 248 ? 21.844 5.293 2.795 1 96.5 248 TYR B O 1
ATOM 5606 N N . LEU B 1 249 ? 22.922 7.285 2.625 1 96.81 249 LEU B N 1
ATOM 5607 C CA . LEU B 1 249 ? 24.156 6.777 3.201 1 96.81 249 LEU B CA 1
ATOM 5608 C C . LEU B 1 249 ? 24.062 6.727 4.723 1 96.81 249 LEU B C 1
ATOM 5610 O O . LEU B 1 249 ? 23.5 7.629 5.348 1 96.81 249 LEU B O 1
ATOM 5614 N N . LYS B 1 250 ? 24.484 5.656 5.234 1 94.75 250 LYS B N 1
ATOM 5615 C CA . LYS B 1 250 ? 24.5 5.457 6.68 1 94.75 250 LYS B CA 1
ATOM 5616 C C . LYS B 1 250 ? 25.922 5.426 7.219 1 94.75 250 LYS B C 1
ATOM 5618 O O . LYS B 1 250 ? 26.734 4.609 6.785 1 94.75 250 LYS B O 1
ATOM 5623 N N . ASP B 1 251 ? 26.219 6.363 8.047 1 92.81 251 ASP B N 1
ATOM 5624 C CA . ASP B 1 251 ? 27.484 6.43 8.773 1 92.81 251 ASP B CA 1
ATOM 5625 C C . ASP B 1 251 ? 27.266 6.449 10.281 1 92.81 251 ASP B C 1
ATOM 5627 O O . ASP B 1 251 ? 26.766 7.438 10.828 1 92.81 251 ASP B O 1
ATOM 5631 N N . PRO B 1 252 ? 27.609 5.336 10.961 1 89.31 252 PRO B N 1
ATOM 5632 C CA . PRO B 1 252 ? 27.375 5.273 12.406 1 89.31 252 PRO B CA 1
ATOM 5633 C C . PRO B 1 252 ? 28.094 6.383 13.164 1 89.31 252 PRO B C 1
ATOM 5635 O O . PRO B 1 252 ? 27.734 6.691 14.305 1 89.31 252 PRO B O 1
ATOM 5638 N N . SER B 1 253 ? 29.094 7.008 12.547 1 90.25 253 SER B N 1
ATOM 5639 C CA . SER B 1 253 ? 29.906 7.988 13.25 1 90.25 253 SER B CA 1
ATOM 5640 C C . SER B 1 253 ? 29.359 9.398 13.062 1 90.25 253 SER B C 1
ATOM 5642 O O . SER B 1 253 ? 29.875 10.352 13.656 1 90.25 253 SER B O 1
ATOM 5644 N N . GLU B 1 254 ? 28.359 9.531 12.195 1 88.81 254 GLU B N 1
ATOM 5645 C CA . GLU B 1 254 ? 27.797 10.852 11.898 1 88.81 254 GLU B CA 1
ATOM 5646 C C . GLU B 1 254 ? 26.281 10.82 11.922 1 88.81 254 GLU B C 1
ATOM 5648 O O . GLU B 1 254 ? 25.656 9.828 11.531 1 88.81 254 GLU B O 1
ATOM 5653 N N . PRO B 1 255 ? 25.719 11.938 12.367 1 86.88 255 PRO B N 1
ATOM 5654 C CA . PRO B 1 255 ? 24.266 12.023 12.242 1 86.88 255 PRO B CA 1
ATOM 5655 C C . PRO B 1 255 ? 23.797 12.023 10.789 1 86.88 255 PRO B C 1
ATOM 5657 O O . PRO B 1 255 ? 24.453 12.625 9.93 1 86.88 255 PRO B O 1
ATOM 5660 N N . SER B 1 256 ? 22.703 11.406 10.602 1 85.94 256 SER B N 1
ATOM 5661 C CA . SER B 1 256 ? 22.234 11.164 9.25 1 85.94 256 SER B CA 1
ATOM 5662 C C . SER B 1 256 ? 21.922 12.477 8.531 1 85.94 256 SER B C 1
ATOM 5664 O O . SER B 1 256 ? 22.125 12.594 7.324 1 85.94 256 SER B O 1
ATOM 5666 N N . PHE B 1 257 ? 21.438 13.461 9.234 1 82.25 257 PHE B N 1
ATOM 5667 C CA . PHE B 1 257 ? 20.969 14.688 8.594 1 82.25 257 PHE B CA 1
ATOM 5668 C C . PHE B 1 257 ? 22.125 15.422 7.918 1 82.25 257 PHE B C 1
ATOM 5670 O O . PHE B 1 257 ? 21.906 16.266 7.043 1 82.25 257 PHE B O 1
ATOM 5677 N N . LYS B 1 258 ? 23.375 15.125 8.281 1 83.38 258 LYS B N 1
ATOM 5678 C CA . LYS B 1 258 ? 24.547 15.766 7.688 1 83.38 258 LYS B CA 1
ATOM 5679 C C . LYS B 1 258 ? 24.672 15.414 6.207 1 83.38 258 LYS B C 1
ATOM 5681 O O . LYS B 1 258 ? 25.266 16.172 5.43 1 83.38 258 LYS B O 1
ATOM 5686 N N . TYR B 1 259 ? 24.094 14.359 5.852 1 88.19 259 TYR B N 1
ATOM 5687 C CA . TYR B 1 259 ? 24.234 13.898 4.477 1 88.19 259 TYR B CA 1
ATOM 5688 C C . TYR B 1 259 ? 23.141 14.477 3.592 1 88.19 259 TYR B C 1
ATOM 5690 O O . TYR B 1 259 ? 23.203 14.391 2.363 1 88.19 259 TYR B O 1
ATOM 5698 N N . MET B 1 260 ? 22.203 15.156 4.137 1 82.56 260 MET B N 1
ATOM 5699 C CA . MET B 1 260 ? 21.078 15.711 3.371 1 82.56 260 MET B CA 1
ATOM 5700 C C . MET B 1 260 ? 21.578 16.703 2.328 1 82.56 260 MET B C 1
ATOM 5702 O O . MET B 1 260 ? 21.078 16.734 1.204 1 82.56 260 MET B O 1
ATOM 5706 N N . ALA B 1 261 ? 22.609 17.438 2.656 1 82.44 261 ALA B N 1
ATOM 5707 C CA . ALA B 1 261 ? 23.125 18.469 1.754 1 82.44 261 ALA B CA 1
ATOM 5708 C C . ALA B 1 261 ? 24.359 17.984 1.009 1 82.44 261 ALA B C 1
ATOM 5710 O O . ALA B 1 261 ? 24.953 18.734 0.232 1 82.44 261 ALA B O 1
ATOM 5711 N N . SER B 1 262 ? 24.734 16.766 1.194 1 91.94 262 SER B N 1
ATOM 5712 C CA . SER B 1 262 ? 25.953 16.234 0.604 1 91.94 262 SER B CA 1
ATOM 5713 C C . SER B 1 262 ? 25.75 15.906 -0.874 1 91.94 262 SER B C 1
ATOM 5715 O O . SER B 1 262 ? 24.75 15.297 -1.253 1 91.94 262 SER B O 1
ATOM 5717 N N . GLN B 1 263 ? 26.75 16.359 -1.671 1 95.38 263 GLN B N 1
ATOM 5718 C CA . GLN B 1 263 ? 26.703 15.984 -3.082 1 95.38 263 GLN B CA 1
ATOM 5719 C C . GLN B 1 263 ? 26.969 14.492 -3.268 1 95.38 263 GLN B C 1
ATOM 5721 O O . GLN B 1 263 ? 26.453 13.883 -4.211 1 95.38 263 GLN B O 1
ATOM 5726 N N . MET B 1 264 ? 27.75 13.922 -2.299 1 96.75 264 MET B N 1
ATOM 5727 C CA . MET B 1 264 ? 28.016 12.484 -2.336 1 96.75 264 MET B CA 1
ATOM 5728 C C . MET B 1 264 ? 26.719 11.695 -2.109 1 96.75 264 MET B C 1
ATOM 5730 O O . MET B 1 264 ? 26.453 10.727 -2.814 1 96.75 264 MET B O 1
ATOM 5734 N N . GLU B 1 265 ? 25.891 12.133 -1.189 1 95.25 265 GLU B N 1
ATOM 5735 C CA . GLU B 1 265 ? 24.594 11.516 -0.963 1 95.25 265 GLU B CA 1
ATOM 5736 C C . GLU B 1 265 ? 23.688 11.648 -2.193 1 95.25 265 GLU B C 1
ATOM 5738 O O . GLU B 1 265 ? 23.031 10.688 -2.592 1 95.25 265 GLU B O 1
ATOM 5743 N N . THR B 1 266 ? 23.703 12.812 -2.789 1 94.81 266 THR B N 1
ATOM 5744 C CA . THR B 1 266 ? 22.922 13.062 -3.986 1 94.81 266 THR B CA 1
ATOM 5745 C C . THR B 1 266 ? 23.344 12.141 -5.125 1 94.81 266 THR B C 1
ATOM 5747 O O . THR B 1 266 ? 22.516 11.539 -5.797 1 94.81 266 THR B O 1
ATOM 5750 N N . ALA B 1 267 ? 24.625 12.055 -5.32 1 96.62 267 ALA B N 1
ATOM 5751 C CA . ALA B 1 267 ? 25.172 11.242 -6.406 1 96.62 267 ALA B CA 1
ATOM 5752 C C . ALA B 1 267 ? 24.844 9.766 -6.199 1 96.62 267 ALA B C 1
ATOM 5754 O O . ALA B 1 267 ? 24.453 9.07 -7.137 1 96.62 267 ALA B O 1
ATOM 5755 N N . ALA B 1 268 ? 24.984 9.305 -4.973 1 96.69 268 ALA B N 1
ATOM 5756 C CA . ALA B 1 268 ? 24.844 7.883 -4.656 1 96.69 268 ALA B CA 1
ATOM 5757 C C . ALA B 1 268 ? 23.375 7.473 -4.57 1 96.69 268 ALA B C 1
ATOM 5759 O O . ALA B 1 268 ? 23 6.414 -5.066 1 96.69 268 ALA B O 1
ATOM 5760 N N . GLY B 1 269 ? 22.594 8.328 -3.951 1 94.94 269 GLY B N 1
ATOM 5761 C CA . GLY B 1 269 ? 21.266 7.875 -3.555 1 94.94 269 GLY B CA 1
ATOM 5762 C C . GLY B 1 269 ? 20.156 8.531 -4.34 1 94.94 269 GLY B C 1
ATOM 5763 O O . GLY B 1 269 ? 19 8.094 -4.277 1 94.94 269 GLY B O 1
ATOM 5764 N N . GLN B 1 270 ? 20.469 9.555 -5.176 1 93.06 270 GLN B N 1
ATOM 5765 C CA . GLN B 1 270 ? 19.375 10.352 -5.734 1 93.06 270 GLN B CA 1
ATOM 5766 C C . GLN B 1 270 ? 19.562 10.586 -7.23 1 93.06 270 GLN B C 1
ATOM 5768 O O . GLN B 1 270 ? 19.031 11.547 -7.789 1 93.06 270 GLN B O 1
ATOM 5773 N N . GLN B 1 271 ? 20.391 9.82 -7.863 1 95.5 271 GLN B N 1
ATOM 5774 C CA . GLN B 1 271 ? 20.594 9.859 -9.312 1 95.5 271 GLN B CA 1
ATOM 5775 C C . GLN B 1 271 ? 20.203 8.523 -9.945 1 95.5 271 GLN B C 1
ATOM 5777 O O . GLN B 1 271 ? 20.281 7.477 -9.305 1 95.5 271 GLN B O 1
ATOM 5782 N N . PRO B 1 272 ? 19.703 8.578 -11.18 1 95.88 272 PRO B N 1
ATOM 5783 C CA . PRO B 1 272 ? 19.219 7.363 -11.836 1 95.88 272 PRO B CA 1
ATOM 5784 C C . PRO B 1 272 ? 20.344 6.473 -12.344 1 95.88 272 PRO B C 1
ATOM 5786 O O . PRO B 1 272 ? 20.297 6 -13.484 1 95.88 272 PRO B O 1
ATOM 5789 N N . LEU B 1 273 ? 21.328 6.238 -11.523 1 97.31 273 LEU B N 1
ATOM 5790 C CA . LEU B 1 273 ? 22.516 5.484 -11.891 1 97.31 273 LEU B CA 1
ATOM 5791 C C . LEU B 1 273 ? 22.391 4.031 -11.445 1 97.31 273 LEU B C 1
ATOM 5793 O O . LEU B 1 273 ? 21.453 3.666 -10.742 1 97.31 273 LEU B O 1
ATOM 5797 N N . LEU B 1 274 ? 23.281 3.211 -11.836 1 98.56 274 LEU B N 1
ATOM 5798 C CA . LEU B 1 274 ? 23.188 1.758 -11.734 1 98.56 274 LEU B CA 1
ATOM 5799 C C . LEU B 1 274 ? 23.125 1.316 -10.273 1 98.56 274 LEU B C 1
ATOM 5801 O O . LEU B 1 274 ? 23.953 1.715 -9.461 1 98.56 274 LEU B O 1
ATOM 5805 N N . TRP B 1 275 ? 22.109 0.464 -9.914 1 98.69 275 TRP B N 1
ATOM 5806 C CA . TRP B 1 275 ? 21.984 -0.202 -8.625 1 98.69 275 TRP B CA 1
ATOM 5807 C C . TRP B 1 275 ? 22.141 -1.712 -8.773 1 98.69 275 TRP B C 1
ATOM 5809 O O . TRP B 1 275 ? 21.625 -2.303 -9.719 1 98.69 275 TRP B O 1
ATOM 5819 N N . LEU B 1 276 ? 22.891 -2.299 -7.879 1 98.62 276 LEU B N 1
ATOM 5820 C CA . LEU B 1 276 ? 23.016 -3.748 -7.781 1 98.62 276 LEU B CA 1
ATOM 5821 C C . LEU B 1 276 ? 22.578 -4.242 -6.406 1 98.62 276 LEU B C 1
ATOM 5823 O O . LEU B 1 276 ? 22.797 -3.562 -5.402 1 98.62 276 LEU B O 1
ATOM 5827 N N . ASN B 1 277 ? 21.969 -5.422 -6.359 1 97.44 277 ASN B N 1
ATOM 5828 C CA . ASN B 1 277 ? 21.547 -5.996 -5.086 1 97.44 277 ASN B CA 1
ATOM 5829 C C . ASN B 1 277 ? 22.641 -6.887 -4.492 1 97.44 277 ASN B C 1
ATOM 5831 O O . ASN B 1 277 ? 23.766 -6.906 -4.984 1 97.44 277 ASN B O 1
ATOM 5835 N N . GLU B 1 278 ? 22.344 -7.625 -3.412 1 95.12 278 GLU B N 1
ATOM 5836 C CA . GLU B 1 278 ? 23.281 -8.438 -2.633 1 95.12 278 GLU B CA 1
ATOM 5837 C C . GLU B 1 278 ? 23.828 -9.594 -3.459 1 95.12 278 GLU B C 1
ATOM 5839 O O . GLU B 1 278 ? 24.828 -10.203 -3.09 1 95.12 278 GLU B O 1
ATOM 5844 N N . HIS B 1 279 ? 23.188 -9.836 -4.602 1 94.5 279 HIS B N 1
ATOM 5845 C CA . HIS B 1 279 ? 23.625 -10.93 -5.461 1 94.5 279 HIS B CA 1
ATOM 5846 C C . HIS B 1 279 ? 24.328 -10.406 -6.707 1 94.5 279 HIS B C 1
ATOM 5848 O O . HIS B 1 279 ? 24.656 -11.18 -7.613 1 94.5 279 HIS B O 1
ATOM 5854 N N . GLY B 1 280 ? 24.516 -9.148 -6.75 1 97.06 280 GLY B N 1
ATOM 5855 C CA . GLY B 1 280 ? 25.172 -8.523 -7.887 1 97.06 280 GLY B CA 1
ATOM 5856 C C . GLY B 1 280 ? 24.266 -8.359 -9.086 1 97.06 280 GLY B C 1
ATOM 5857 O O . GLY B 1 280 ? 24.734 -8.25 -10.219 1 97.06 280 GLY B O 1
ATOM 5858 N N . GLU B 1 281 ? 22.969 -8.344 -8.828 1 97.5 281 GLU B N 1
ATOM 5859 C CA . GLU B 1 281 ? 21.984 -8.25 -9.906 1 97.5 281 GLU B CA 1
ATOM 5860 C C . GLU B 1 281 ? 21.359 -6.859 -9.953 1 97.5 281 GLU B C 1
ATOM 5862 O O . GLU B 1 281 ? 21.125 -6.246 -8.914 1 97.5 281 GLU B O 1
ATOM 5867 N N . ARG B 1 282 ? 21.188 -6.344 -11.188 1 98.38 282 ARG B N 1
ATOM 5868 C CA . ARG B 1 282 ? 20.297 -5.207 -11.359 1 98.38 282 ARG B CA 1
ATOM 5869 C C . ARG B 1 282 ? 18.844 -5.605 -11.094 1 98.38 282 ARG B C 1
ATOM 5871 O O . ARG B 1 282 ? 18.422 -6.707 -11.445 1 98.38 282 ARG B O 1
ATOM 5878 N N . PHE B 1 283 ? 17.984 -4.691 -10.445 1 98.25 283 PHE B N 1
ATOM 5879 C CA . PHE B 1 283 ? 16.703 -5.219 -9.984 1 98.25 283 PHE B CA 1
ATOM 5880 C C . PHE B 1 283 ? 15.586 -4.219 -10.234 1 98.25 283 PHE B C 1
ATOM 5882 O O . PHE B 1 283 ? 14.422 -4.492 -9.93 1 98.25 283 PHE B O 1
ATOM 5889 N N . VAL B 1 284 ? 15.906 -3.027 -10.859 1 98.31 284 VAL B N 1
ATOM 5890 C CA . VAL B 1 284 ? 14.875 -2.025 -11.078 1 98.31 284 VAL B CA 1
ATOM 5891 C C . VAL B 1 284 ? 15.344 -1.014 -12.117 1 98.31 284 VAL B C 1
ATOM 5893 O O . VAL B 1 284 ? 16.547 -0.944 -12.43 1 98.31 284 VAL B O 1
ATOM 5896 N N . ASP B 1 285 ? 14.391 -0.324 -12.758 1 98.31 285 ASP B N 1
ATOM 5897 C CA . ASP B 1 285 ? 14.703 0.925 -13.445 1 98.31 285 ASP B CA 1
ATOM 5898 C C . ASP B 1 285 ? 15.078 2.02 -12.445 1 98.31 285 ASP B C 1
ATOM 5900 O O . ASP B 1 285 ? 14.211 2.572 -11.766 1 98.31 285 ASP B O 1
ATOM 5904 N N . GLU B 1 286 ? 16.312 2.377 -12.438 1 97.69 286 GLU B N 1
ATOM 5905 C CA . GLU B 1 286 ? 16.859 3.281 -11.43 1 97.69 286 GLU B CA 1
ATOM 5906 C C . GLU B 1 286 ? 16.266 4.68 -11.562 1 97.69 286 GLU B C 1
ATOM 5908 O O . GLU B 1 286 ? 16.375 5.496 -10.648 1 97.69 286 GLU B O 1
ATOM 5913 N N . ALA B 1 287 ? 15.594 4.941 -12.625 1 95.44 287 ALA B N 1
ATOM 5914 C CA . ALA B 1 287 ? 14.922 6.23 -12.781 1 95.44 287 ALA B CA 1
ATOM 5915 C C . ALA B 1 287 ? 13.797 6.387 -11.766 1 95.44 287 ALA B C 1
ATOM 5917 O O . ALA B 1 287 ? 13.242 7.48 -11.609 1 95.44 287 ALA B O 1
ATOM 5918 N N . VAL B 1 288 ? 13.539 5.336 -11.016 1 95.56 288 VAL B N 1
ATOM 5919 C CA . VAL B 1 288 ? 12.539 5.355 -9.961 1 95.56 288 VAL B CA 1
ATOM 5920 C C . VAL B 1 288 ? 12.898 6.426 -8.93 1 95.56 288 VAL B C 1
ATOM 5922 O O . VAL B 1 288 ? 12.023 6.93 -8.219 1 95.56 288 VAL B O 1
ATOM 5925 N N . VAL B 1 289 ? 14.141 6.891 -8.906 1 93.5 289 VAL B N 1
ATOM 5926 C CA . VAL B 1 289 ? 14.609 7.863 -7.926 1 93.5 289 VAL B CA 1
ATOM 5927 C C . VAL B 1 289 ? 13.844 9.172 -8.086 1 93.5 289 VAL B C 1
ATOM 5929 O O . VAL B 1 289 ? 13.805 10 -7.168 1 93.5 289 VAL B O 1
ATOM 5932 N N . TYR B 1 290 ? 13.227 9.328 -9.219 1 88.25 290 TYR B N 1
ATOM 5933 C CA . TYR B 1 290 ? 12.438 10.539 -9.445 1 88.25 290 TYR B CA 1
ATOM 5934 C C . TYR B 1 290 ? 11.305 10.648 -8.438 1 88.25 290 TYR B C 1
ATOM 5936 O O . TYR B 1 290 ? 10.883 11.75 -8.086 1 88.25 290 TYR B O 1
ATOM 5944 N N . ASN B 1 291 ? 10.812 9.562 -8.07 1 92.19 291 ASN B N 1
ATOM 5945 C CA . ASN B 1 291 ? 9.883 9.461 -6.949 1 92.19 291 ASN B CA 1
ATOM 5946 C C . ASN B 1 291 ? 10.555 8.82 -5.73 1 92.19 291 ASN B C 1
ATOM 5948 O O . ASN B 1 291 ? 10.695 7.602 -5.664 1 92.19 291 ASN B O 1
ATOM 5952 N N . PHE B 1 292 ? 10.898 9.641 -4.82 1 91.5 292 PHE B N 1
ATOM 5953 C CA . PHE B 1 292 ? 11.773 9.172 -3.748 1 91.5 292 PHE B CA 1
ATOM 5954 C C . PHE B 1 292 ? 11.07 8.109 -2.904 1 91.5 292 PHE B C 1
ATOM 5956 O O . PHE B 1 292 ? 11.719 7.215 -2.367 1 91.5 292 PHE B O 1
ATOM 5963 N N . SER B 1 293 ? 9.766 8.156 -2.783 1 94.06 293 SER B N 1
ATOM 5964 C CA . SER B 1 293 ? 9.055 7.129 -2.031 1 94.06 293 SER B CA 1
ATOM 5965 C C . SER B 1 293 ? 9.086 5.789 -2.76 1 94.06 293 SER B C 1
ATOM 5967 O O . SER B 1 293 ? 9.281 4.742 -2.137 1 94.06 293 SER B O 1
ATOM 5969 N N . TYR B 1 294 ? 8.867 5.871 -4.098 1 95.75 294 TYR B N 1
ATOM 5970 C CA . TYR B 1 294 ? 8.969 4.656 -4.902 1 95.75 294 TYR B CA 1
ATOM 5971 C C . TYR B 1 294 ? 10.375 4.07 -4.836 1 95.75 294 TYR B C 1
ATOM 5973 O O . TYR B 1 294 ? 10.539 2.85 -4.789 1 95.75 294 TYR B O 1
ATOM 5981 N N . ALA B 1 295 ? 11.352 4.988 -4.828 1 96.44 295 ALA B N 1
ATOM 5982 C CA . ALA B 1 295 ? 12.734 4.531 -4.719 1 96.44 295 ALA B CA 1
ATOM 5983 C C . ALA B 1 295 ? 12.961 3.777 -3.41 1 96.44 295 ALA B C 1
ATOM 5985 O O . ALA B 1 295 ? 13.594 2.719 -3.396 1 96.44 295 ALA B O 1
ATOM 5986 N N . GLY B 1 296 ? 12.469 4.336 -2.355 1 97.06 296 GLY B N 1
ATOM 5987 C CA . GLY B 1 296 ? 12.555 3.643 -1.08 1 97.06 296 GLY B CA 1
ATOM 5988 C C . GLY B 1 296 ? 11.914 2.27 -1.102 1 97.06 296 GLY B C 1
ATOM 5989 O O . GLY B 1 296 ? 12.5 1.295 -0.624 1 97.06 296 GLY B O 1
ATOM 5990 N N . ASN B 1 297 ? 10.703 2.17 -1.654 1 97.12 297 ASN B N 1
ATOM 5991 C CA . ASN B 1 297 ? 10.016 0.888 -1.771 1 97.12 297 ASN B CA 1
ATOM 5992 C C . ASN B 1 297 ? 10.828 -0.114 -2.582 1 97.12 297 ASN B C 1
ATOM 5994 O O . ASN B 1 297 ? 10.953 -1.276 -2.193 1 97.12 297 ASN B O 1
ATOM 5998 N N . ALA B 1 298 ? 11.375 0.366 -3.688 1 97.88 298 ALA B N 1
ATOM 5999 C CA . ALA B 1 298 ? 12.18 -0.503 -4.543 1 97.88 298 ALA B CA 1
ATOM 6000 C C . ALA B 1 298 ? 13.391 -1.042 -3.795 1 97.88 298 ALA B C 1
ATOM 6002 O O . ALA B 1 298 ? 13.734 -2.223 -3.912 1 97.88 298 ALA B O 1
ATOM 6003 N N . LEU B 1 299 ? 14.039 -0.209 -3.053 1 98 299 LEU B N 1
ATOM 6004 C CA . LEU B 1 299 ? 15.219 -0.618 -2.301 1 98 299 LEU B CA 1
ATOM 6005 C C . LEU B 1 299 ? 14.875 -1.723 -1.308 1 98 299 LEU B C 1
ATOM 6007 O O . LEU B 1 299 ? 15.664 -2.654 -1.114 1 98 299 LEU B O 1
ATOM 6011 N N . TYR B 1 300 ? 13.727 -1.688 -0.77 1 96.06 300 TYR B N 1
ATOM 6012 C CA . TYR B 1 300 ? 13.328 -2.652 0.252 1 96.06 300 TYR B CA 1
ATOM 6013 C C . TYR B 1 300 ? 12.977 -3.996 -0.373 1 96.06 300 TYR B C 1
ATOM 6015 O O . TYR B 1 300 ? 12.82 -4.996 0.333 1 96.06 300 TYR B O 1
ATOM 6023 N N . THR B 1 301 ? 12.828 -4.031 -1.721 1 96.44 301 THR B N 1
ATOM 6024 C CA . THR B 1 301 ? 12.57 -5.324 -2.34 1 96.44 301 THR B CA 1
ATOM 6025 C C . THR B 1 301 ? 13.812 -6.211 -2.289 1 96.44 301 THR B C 1
ATOM 6027 O O . THR B 1 301 ? 13.734 -7.414 -2.549 1 96.44 301 THR B O 1
ATOM 6030 N N . GLN B 1 302 ? 14.93 -5.586 -1.96 1 96 302 GLN B N 1
ATOM 6031 C CA . GLN B 1 302 ? 16.188 -6.312 -1.826 1 96 302 GLN B CA 1
ATOM 6032 C C . GLN B 1 302 ? 16.719 -6.242 -0.396 1 96 302 GLN B C 1
ATOM 6034 O O . GLN B 1 302 ? 16.328 -5.355 0.37 1 96 302 GLN B O 1
ATOM 6039 N N . ASN B 1 303 ? 17.609 -7.207 -0.006 1 94.25 303 ASN B N 1
ATOM 6040 C CA . ASN B 1 303 ? 18.141 -7.207 1.352 1 94.25 303 ASN B CA 1
ATOM 6041 C C . ASN B 1 303 ? 19.312 -6.234 1.494 1 94.25 303 ASN B C 1
ATOM 6043 O O . ASN B 1 303 ? 19.594 -5.75 2.592 1 94.25 303 ASN B O 1
ATOM 6047 N N . GLN B 1 304 ? 20.031 -6.023 0.42 1 96.06 304 GLN B N 1
ATOM 6048 C CA . GLN B 1 304 ? 21.141 -5.062 0.328 1 96.06 304 GLN B CA 1
ATOM 6049 C C . GLN B 1 304 ? 21.219 -4.461 -1.07 1 96.06 304 GLN B C 1
ATOM 6051 O O . GLN B 1 304 ? 20.906 -5.125 -2.061 1 96.06 304 GLN B O 1
ATOM 6056 N N . VAL B 1 305 ? 21.609 -3.188 -1.106 1 98.06 305 VAL B N 1
ATOM 6057 C CA . VAL B 1 305 ? 21.688 -2.521 -2.402 1 98.06 305 VAL B CA 1
ATOM 6058 C C . VAL B 1 305 ? 22.953 -1.653 -2.453 1 98.06 305 VAL B C 1
ATOM 6060 O O . VAL B 1 305 ? 23.312 -1.023 -1.46 1 98.06 305 VAL B O 1
ATOM 6063 N N . PHE B 1 306 ? 23.578 -1.6 -3.615 1 98.81 306 PHE B N 1
ATOM 6064 C CA . PHE B 1 306 ? 24.719 -0.733 -3.887 1 98.81 306 PHE B CA 1
ATOM 6065 C C . PHE B 1 306 ? 24.469 0.128 -5.117 1 98.81 306 PHE B C 1
ATOM 6067 O O . PHE B 1 306 ? 23.922 -0.35 -6.113 1 98.81 306 PHE B O 1
ATOM 6074 N N . SER B 1 307 ? 24.828 1.367 -5.023 1 98.69 307 SER B N 1
ATOM 6075 C CA . SER B 1 307 ? 24.953 2.215 -6.207 1 98.69 307 SER B CA 1
ATOM 6076 C C . SER B 1 307 ? 26.375 2.176 -6.766 1 98.69 307 SER B C 1
ATOM 6078 O O . SER B 1 307 ? 27.344 2.258 -6.012 1 98.69 307 SER B O 1
ATOM 6080 N N . ILE B 1 308 ? 26.5 2.014 -8.078 1 98.81 308 ILE B N 1
ATOM 6081 C CA . ILE B 1 308 ? 27.797 1.885 -8.719 1 98.81 308 ILE B CA 1
ATOM 6082 C C . ILE B 1 308 ? 28.062 3.105 -9.602 1 98.81 308 ILE B C 1
ATOM 6084 O O . ILE B 1 308 ? 27.297 3.398 -10.516 1 98.81 308 ILE B O 1
ATOM 6088 N N . LEU B 1 309 ? 29.141 3.801 -9.32 1 98.44 309 LEU B N 1
ATOM 6089 C CA . LEU B 1 309 ? 29.578 4.941 -10.117 1 98.44 309 LEU B CA 1
ATOM 6090 C C . LEU B 1 309 ? 31.016 4.758 -10.578 1 98.44 309 LEU B C 1
ATOM 6092 O O . LEU B 1 309 ? 31.828 4.188 -9.859 1 98.44 309 LEU B O 1
ATOM 6096 N N . ASP B 1 310 ? 31.297 5.234 -11.727 1 98.5 310 ASP B N 1
ATOM 6097 C CA . ASP B 1 310 ? 32.719 5.301 -12.125 1 98.5 310 ASP B CA 1
ATOM 6098 C C . ASP B 1 310 ? 33.188 6.746 -12.195 1 98.5 310 ASP B C 1
ATOM 6100 O O . ASP B 1 310 ? 32.406 7.68 -11.977 1 98.5 310 ASP B O 1
ATOM 6104 N N . GLN B 1 311 ? 34.469 6.902 -12.43 1 98.56 311 GLN B N 1
ATOM 6105 C CA . GLN B 1 311 ? 35.062 8.234 -12.414 1 98.56 311 GLN B CA 1
ATOM 6106 C C . GLN B 1 311 ? 34.5 9.102 -13.539 1 98.56 311 GLN B C 1
ATOM 6108 O O . GLN B 1 311 ? 34.344 10.32 -13.383 1 98.56 311 GLN B O 1
ATOM 6113 N N . GLY B 1 312 ? 34.156 8.516 -14.664 1 98.12 312 GLY B N 1
ATOM 6114 C CA . GLY B 1 312 ? 33.594 9.258 -15.773 1 98.12 312 GLY B CA 1
ATOM 6115 C C . GLY B 1 312 ? 32.312 9.969 -15.406 1 98.12 312 GLY B C 1
ATOM 6116 O O . GLY B 1 312 ? 32.125 11.156 -15.711 1 98.12 312 GLY B O 1
ATOM 6117 N N . VAL B 1 313 ? 31.391 9.297 -14.789 1 98.06 313 VAL B N 1
ATOM 6118 C CA . VAL B 1 313 ? 30.094 9.883 -14.445 1 98.06 313 VAL B CA 1
ATOM 6119 C C . VAL B 1 313 ? 30.281 10.914 -13.336 1 98.06 313 VAL B C 1
ATOM 6121 O O . VAL B 1 313 ? 29.594 11.938 -13.312 1 98.06 313 VAL B O 1
ATOM 6124 N N . ILE B 1 314 ? 31.188 10.664 -12.438 1 98.38 314 ILE B N 1
ATOM 6125 C CA . ILE B 1 314 ? 31.484 11.617 -11.375 1 98.38 314 ILE B CA 1
ATOM 6126 C C . ILE B 1 314 ? 32 12.922 -11.984 1 98.38 314 ILE B C 1
ATOM 6128 O O . ILE B 1 314 ? 31.531 14.008 -11.625 1 98.38 314 ILE B O 1
ATOM 6132 N N . ASN B 1 315 ? 32.906 12.805 -12.93 1 98.31 315 ASN B N 1
ATOM 6133 C CA . ASN B 1 315 ? 33.406 13.969 -13.641 1 98.31 315 ASN B CA 1
ATOM 6134 C C . ASN B 1 315 ? 32.312 14.688 -14.406 1 98.31 315 ASN B C 1
ATOM 6136 O O . ASN B 1 315 ? 32.25 15.922 -14.398 1 98.31 315 ASN B O 1
ATOM 6140 N N . LYS B 1 316 ? 31.516 13.914 -15.016 1 97.5 316 LYS B N 1
ATOM 6141 C CA . LYS B 1 316 ? 30.422 14.492 -15.789 1 97.5 316 LYS B CA 1
ATOM 6142 C C . LYS B 1 316 ? 29.484 15.297 -14.898 1 97.5 316 LYS B C 1
ATOM 6144 O O . LYS B 1 316 ? 29.094 16.406 -15.258 1 97.5 316 LYS B O 1
ATOM 6149 N N . MET B 1 317 ? 29.109 14.75 -13.727 1 97.69 317 MET B N 1
ATOM 6150 C CA . MET B 1 317 ? 28.203 15.461 -12.828 1 97.69 317 MET B CA 1
ATOM 6151 C C . MET B 1 317 ? 28.859 16.734 -12.297 1 97.69 317 MET B C 1
ATOM 6153 O O . MET B 1 317 ? 28.203 17.75 -12.117 1 97.69 317 MET B O 1
ATOM 6157 N N . ALA B 1 318 ? 30.125 16.688 -12.07 1 97.44 318 ALA B N 1
ATOM 6158 C CA . ALA B 1 318 ? 30.859 17.859 -11.602 1 97.44 318 ALA B CA 1
ATOM 6159 C C . ALA B 1 318 ? 30.922 18.922 -12.68 1 97.44 318 ALA B C 1
ATOM 6161 O O . ALA B 1 318 ? 30.828 20.125 -12.383 1 97.44 318 ALA B O 1
ATOM 6162 N N . GLN B 1 319 ? 31.062 18.547 -13.898 1 97.44 319 GLN B N 1
ATOM 6163 C CA . GLN B 1 319 ? 31.312 19.469 -15 1 97.44 319 GLN B CA 1
ATOM 6164 C C . GLN B 1 319 ? 30 19.938 -15.633 1 97.44 319 GLN B C 1
ATOM 6166 O O . GLN B 1 319 ? 29.828 21.125 -15.914 1 97.44 319 GLN B O 1
ATOM 6171 N N . ASP B 1 320 ? 29.125 18.969 -15.914 1 96.81 320 ASP B N 1
ATOM 6172 C CA . ASP B 1 320 ? 27.938 19.25 -16.703 1 96.81 320 ASP B CA 1
ATOM 6173 C C . ASP B 1 320 ? 26.719 19.438 -15.797 1 96.81 320 ASP B C 1
ATOM 6175 O O . ASP B 1 320 ? 25.75 20.094 -16.172 1 96.81 320 ASP B O 1
ATOM 6179 N N . GLY B 1 321 ? 26.703 18.766 -14.641 1 96.31 321 GLY B N 1
ATOM 6180 C CA . GLY B 1 321 ? 25.562 18.828 -13.727 1 96.31 321 GLY B CA 1
ATOM 6181 C C . GLY B 1 321 ? 24.938 17.484 -13.453 1 96.31 321 GLY B C 1
ATOM 6182 O O . GLY B 1 321 ? 25.156 16.531 -14.195 1 96.31 321 GLY B O 1
ATOM 6183 N N . ASN B 1 322 ? 24.188 17.438 -12.352 1 94.75 322 ASN B N 1
ATOM 6184 C CA . ASN B 1 322 ? 23.5 16.203 -11.984 1 94.75 322 ASN B CA 1
ATOM 6185 C C . ASN B 1 322 ? 22.344 15.898 -12.945 1 94.75 322 ASN B C 1
ATOM 6187 O O . ASN B 1 322 ? 21.984 16.734 -13.766 1 94.75 322 ASN B O 1
ATOM 6191 N N . PHE B 1 323 ? 21.812 14.68 -12.977 1 92.69 323 PHE B N 1
ATOM 6192 C CA . PHE B 1 323 ? 20.781 14.203 -13.898 1 92.69 323 PHE B CA 1
ATOM 6193 C C . PHE B 1 323 ? 19.391 14.633 -13.43 1 92.69 323 PHE B C 1
ATOM 6195 O O . PHE B 1 323 ? 18.531 14.922 -14.25 1 92.69 323 PHE B O 1
ATOM 6202 N N . MET B 1 324 ? 19.219 14.547 -12.109 1 87.31 324 MET B N 1
ATOM 6203 C CA . MET B 1 324 ? 17.906 14.789 -11.539 1 87.31 324 MET B CA 1
ATOM 6204 C C . MET B 1 324 ? 18 15.633 -10.266 1 87.31 324 MET B C 1
ATOM 6206 O O . MET B 1 324 ? 19.016 15.562 -9.555 1 87.31 324 MET B O 1
ATOM 6210 N N . GLY B 1 325 ? 16.984 16.438 -10.125 1 81.06 325 GLY B N 1
ATOM 6211 C CA . GLY B 1 325 ? 16.891 17.219 -8.891 1 81.06 325 GLY B CA 1
ATOM 6212 C C . GLY B 1 325 ? 15.867 16.672 -7.922 1 81.06 325 GLY B C 1
ATOM 6213 O O . GLY B 1 325 ? 14.977 15.914 -8.305 1 81.06 325 GLY B O 1
ATOM 6214 N N . LEU B 1 326 ? 16.062 16.984 -6.734 1 75.62 326 LEU B N 1
ATOM 6215 C CA . LEU B 1 326 ? 15.141 16.641 -5.656 1 75.62 326 LEU B CA 1
ATOM 6216 C C . LEU B 1 326 ? 14.875 17.859 -4.77 1 75.62 326 LEU B C 1
ATOM 6218 O O . LEU B 1 326 ? 15.648 18.156 -3.857 1 75.62 326 LEU B O 1
ATOM 6222 N N . GLY B 1 327 ? 13.75 18.453 -5.008 1 67.81 327 GLY B N 1
ATOM 6223 C CA . GLY B 1 327 ? 13.367 19.609 -4.207 1 67.81 327 GLY B CA 1
ATOM 6224 C C . GLY B 1 327 ? 14.281 20.797 -4.398 1 67.81 327 GLY B C 1
ATOM 6225 O O . GLY B 1 327 ? 14.766 21.047 -5.504 1 67.81 327 GLY B O 1
ATOM 6226 N N . VAL B 1 328 ? 14.391 21.562 -3.285 1 66.31 328 VAL B N 1
ATOM 6227 C CA . VAL B 1 328 ? 15.172 22.797 -3.357 1 66.31 328 VAL B CA 1
ATOM 6228 C C . VAL B 1 328 ? 16.625 22.516 -3.025 1 66.31 328 VAL B C 1
ATOM 6230 O O . VAL B 1 328 ? 17.516 23.328 -3.311 1 66.31 328 VAL B O 1
ATOM 6233 N N . TYR B 1 329 ? 16.828 21.297 -2.539 1 69.31 329 TYR B N 1
ATOM 6234 C CA . TYR B 1 329 ? 18.172 20.969 -2.094 1 69.31 329 TYR B CA 1
ATOM 6235 C C . TYR B 1 329 ? 19.047 20.547 -3.271 1 69.31 329 TYR B C 1
ATOM 6237 O O . TYR B 1 329 ? 20.266 20.781 -3.273 1 69.31 329 TYR B O 1
ATOM 6245 N N . VAL B 1 330 ? 18.422 19.906 -4.141 1 78.81 330 VAL B N 1
ATOM 6246 C CA . VAL B 1 330 ? 19.141 19.422 -5.316 1 78.81 330 VAL B CA 1
ATOM 6247 C C . VAL B 1 330 ? 18.453 19.938 -6.586 1 78.81 330 VAL B C 1
ATOM 6249 O O . VAL B 1 330 ? 17.422 19.406 -6.996 1 78.81 330 VAL B O 1
ATOM 6252 N N . ARG B 1 331 ? 19.078 20.891 -7.164 1 82.81 331 ARG B N 1
ATOM 6253 C CA . ARG B 1 331 ? 18.547 21.422 -8.414 1 82.81 331 ARG B CA 1
ATOM 6254 C C . ARG B 1 331 ? 19 20.594 -9.609 1 82.81 331 ARG B C 1
ATOM 6256 O O . ARG B 1 331 ? 20.188 20.281 -9.734 1 82.81 331 ARG B O 1
ATOM 6263 N N . ARG B 1 332 ? 18.016 20.281 -10.414 1 86.75 332 ARG B N 1
ATOM 6264 C CA . ARG B 1 332 ? 18.375 19.531 -11.617 1 86.75 332 ARG B CA 1
ATOM 6265 C C . ARG B 1 332 ? 19.391 20.312 -12.461 1 86.75 332 ARG B C 1
ATOM 6267 O O . ARG B 1 332 ? 19.219 21.516 -12.68 1 86.75 332 ARG B O 1
ATOM 6274 N N . GLY B 1 333 ? 20.422 19.688 -12.844 1 91.56 333 GLY B N 1
ATOM 6275 C CA . GLY B 1 333 ? 21.422 20.297 -13.703 1 91.56 333 GLY B CA 1
ATOM 6276 C C . GLY B 1 333 ? 22.469 21.062 -12.938 1 91.56 333 GLY B C 1
ATOM 6277 O O . GLY B 1 333 ? 23.438 21.562 -13.531 1 91.56 333 GLY B O 1
ATOM 6278 N N . GLU B 1 334 ? 22.312 21.078 -11.695 1 93.19 334 GLU B N 1
ATOM 6279 C CA . GLU B 1 334 ? 23.312 21.766 -10.898 1 93.19 334 GLU B CA 1
ATOM 6280 C C . GLU B 1 334 ? 24.641 21.031 -10.922 1 93.19 334 GLU B C 1
ATOM 6282 O O . GLU B 1 334 ? 24.688 19.812 -10.773 1 93.19 334 GLU B O 1
ATOM 6287 N N . LYS B 1 335 ? 25.75 21.859 -11.078 1 96.62 335 LYS B N 1
ATOM 6288 C CA . LYS B 1 335 ? 27.078 21.25 -11.078 1 96.62 335 LYS B CA 1
ATOM 6289 C C . LYS B 1 335 ? 27.453 20.766 -9.68 1 96.62 335 LYS B C 1
ATOM 6291 O O . LYS B 1 335 ? 27.266 21.469 -8.695 1 96.62 335 LYS B O 1
ATOM 6296 N N . MET B 1 336 ? 28 19.609 -9.664 1 96.69 336 MET B N 1
ATOM 6297 C CA . MET B 1 336 ? 28.391 19 -8.398 1 96.69 336 MET B CA 1
ATOM 6298 C C . MET B 1 336 ? 29.875 19.203 -8.125 1 96.69 336 MET B C 1
ATOM 6300 O O . MET B 1 336 ? 30.625 18.219 -8.07 1 96.69 336 MET B O 1
ATOM 6304 N N . THR B 1 337 ? 30.234 20.406 -7.824 1 97.38 337 THR B N 1
ATOM 6305 C CA . THR B 1 337 ? 31.641 20.828 -7.789 1 97.38 337 THR B CA 1
ATOM 6306 C C . THR B 1 337 ? 32.312 20.297 -6.527 1 97.38 337 THR B C 1
ATOM 6308 O O . THR B 1 337 ? 33.562 20.25 -6.457 1 97.38 337 THR B O 1
ATOM 6311 N N . LYS B 1 338 ? 31.609 19.906 -5.516 1 97.38 338 LYS B N 1
ATOM 6312 C CA . LYS B 1 338 ? 32.188 19.406 -4.27 1 97.38 338 LYS B CA 1
ATOM 6313 C C . LYS B 1 338 ? 32.188 17.875 -4.238 1 97.38 338 LYS B C 1
ATOM 6315 O O . LYS B 1 338 ? 32.719 17.281 -3.309 1 97.38 338 LYS B O 1
ATOM 6320 N N . LEU B 1 339 ? 31.672 17.25 -5.215 1 98.06 339 LEU B N 1
ATOM 6321 C CA . LEU B 1 339 ? 31.422 15.812 -5.219 1 98.06 339 LEU B CA 1
ATOM 6322 C C . LEU B 1 339 ? 32.719 15.031 -5.066 1 98.06 339 LEU B C 1
ATOM 6324 O O . LEU B 1 339 ? 32.844 14.18 -4.18 1 98.06 339 LEU B O 1
ATOM 6328 N N . GLN B 1 340 ? 33.719 15.344 -5.898 1 98.38 340 GLN B N 1
ATOM 6329 C CA . GLN B 1 340 ? 34.969 14.602 -5.855 1 98.38 340 GLN B CA 1
ATOM 6330 C C . GLN B 1 340 ? 35.625 14.719 -4.488 1 98.38 340 GLN B C 1
ATOM 6332 O O . GLN B 1 340 ? 36.125 13.727 -3.945 1 98.38 340 GLN B O 1
ATOM 6337 N N . ALA B 1 341 ? 35.656 15.891 -3.971 1 98.38 341 ALA B N 1
ATOM 6338 C CA . ALA B 1 341 ? 36.281 16.125 -2.672 1 98.38 341 ALA B CA 1
ATOM 6339 C C . ALA B 1 341 ? 35.562 15.336 -1.574 1 98.38 341 ALA B C 1
ATOM 6341 O O . ALA B 1 341 ? 36.219 14.797 -0.67 1 98.38 341 ALA B O 1
ATOM 6342 N N . GLU B 1 342 ? 34.25 15.281 -1.573 1 98 342 GLU B N 1
ATOM 6343 C CA . GLU B 1 342 ? 33.469 14.516 -0.592 1 98 342 GLU B CA 1
ATOM 6344 C C . GLU B 1 342 ? 33.781 13.023 -0.701 1 98 342 GLU B C 1
ATOM 6346 O O . GLU B 1 342 ? 33.938 12.344 0.313 1 98 342 GLU B O 1
ATOM 6351 N N . ILE B 1 343 ? 33.875 12.562 -1.905 1 98.5 343 ILE B N 1
ATOM 6352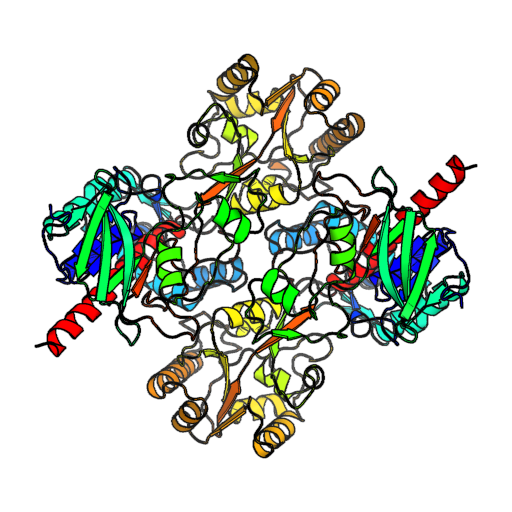 C CA . ILE B 1 343 ? 34.188 11.148 -2.148 1 98.5 343 ILE B CA 1
ATOM 6353 C C . ILE B 1 343 ? 35.594 10.82 -1.644 1 98.5 343 ILE B C 1
ATOM 6355 O O . ILE B 1 343 ? 35.781 9.836 -0.925 1 98.5 343 ILE B O 1
ATOM 6359 N N . ASP B 1 344 ? 36.562 11.719 -1.996 1 98.56 344 ASP B N 1
ATOM 6360 C CA . ASP B 1 344 ? 37.938 11.508 -1.572 1 98.56 344 ASP B CA 1
ATOM 6361 C C . ASP B 1 344 ? 38.031 11.477 -0.05 1 98.56 344 ASP B C 1
ATOM 6363 O O . ASP B 1 344 ? 38.75 10.648 0.512 1 98.56 344 ASP B O 1
ATOM 6367 N N . ALA B 1 345 ? 37.344 12.336 0.532 1 97.69 345 ALA B N 1
ATOM 6368 C CA . ALA B 1 345 ? 37.344 12.406 1.991 1 97.69 345 ALA B CA 1
ATOM 6369 C C . ALA B 1 345 ? 36.75 11.141 2.604 1 97.69 345 ALA B C 1
ATOM 6371 O O . ALA B 1 345 ? 37.281 10.617 3.594 1 97.69 345 ALA B O 1
ATOM 6372 N N . ALA B 1 346 ? 35.719 10.648 2.098 1 97.75 346 ALA B N 1
ATOM 6373 C CA . ALA B 1 346 ? 35.062 9.445 2.615 1 97.75 346 ALA B CA 1
ATOM 6374 C C . ALA B 1 346 ? 35.938 8.219 2.434 1 97.75 346 ALA B C 1
ATOM 6376 O O . ALA B 1 346 ? 36.031 7.379 3.332 1 97.75 346 ALA B O 1
ATOM 6377 N N . VAL B 1 347 ? 36.594 8.109 1.266 1 98.31 347 VAL B N 1
ATOM 6378 C CA . VAL B 1 347 ? 37.469 7 0.985 1 98.31 347 VAL B CA 1
ATOM 6379 C C . VAL B 1 347 ? 38.688 7.047 1.938 1 98.31 347 VAL B C 1
ATOM 6381 O O . VAL B 1 347 ? 39.031 6.031 2.529 1 98.31 347 VAL B O 1
ATOM 6384 N N . ALA B 1 348 ? 39.188 8.234 2.076 1 98 348 ALA B N 1
ATOM 6385 C CA . ALA B 1 348 ? 40.344 8.414 2.949 1 98 348 ALA B CA 1
ATOM 6386 C C . ALA B 1 348 ? 40 8.055 4.391 1 98 348 ALA B C 1
ATOM 6388 O O . ALA B 1 348 ? 40.844 7.52 5.121 1 98 348 ALA B O 1
ATOM 6389 N N . ALA B 1 349 ? 38.812 8.328 4.777 1 97.12 349 ALA B N 1
ATOM 6390 C CA . ALA B 1 349 ? 38.375 8.07 6.145 1 97.12 349 ALA B CA 1
ATOM 6391 C C . ALA B 1 349 ? 37.906 6.625 6.305 1 97.12 349 ALA B C 1
ATOM 6393 O O . ALA B 1 349 ? 37.469 6.219 7.391 1 97.12 349 ALA B O 1
ATOM 6394 N N . ASN B 1 350 ? 37.906 5.855 5.324 1 96.62 350 ASN B N 1
ATOM 6395 C CA . ASN B 1 350 ? 37.438 4.469 5.316 1 96.62 350 ASN B CA 1
ATOM 6396 C C . ASN B 1 350 ? 36.031 4.34 5.816 1 96.62 350 ASN B C 1
ATOM 6398 O O . ASN B 1 350 ? 35.719 3.535 6.703 1 96.62 350 ASN B O 1
ATOM 6402 N N . LYS B 1 351 ? 35.188 5.246 5.309 1 96.94 351 LYS B N 1
ATOM 6403 C CA . LYS B 1 351 ? 33.781 5.137 5.684 1 96.94 351 LYS B CA 1
ATOM 6404 C C . LYS B 1 351 ? 33.219 3.791 5.262 1 96.94 351 LYS B C 1
ATOM 6406 O O . LYS B 1 351 ? 33.531 3.281 4.188 1 96.94 351 LYS B O 1
ATOM 6411 N N . PRO B 1 352 ? 32.281 3.217 6.023 1 96.44 352 PRO B N 1
ATOM 6412 C CA . PRO B 1 352 ? 31.859 1.844 5.781 1 96.44 352 PRO B CA 1
ATOM 6413 C C . PRO B 1 352 ? 30.938 1.728 4.562 1 96.44 352 PRO B C 1
ATOM 6415 O O . PRO B 1 352 ? 30.766 0.635 4.012 1 96.44 352 PRO B O 1
ATOM 6418 N N . PHE B 1 353 ? 30.344 2.793 4.156 1 97.62 353 PHE B N 1
ATOM 6419 C CA . PHE B 1 353 ? 29.328 2.725 3.104 1 97.62 353 PHE B CA 1
ATOM 6420 C C . PHE B 1 353 ? 29.984 2.861 1.729 1 97.62 353 PHE B C 1
ATOM 6422 O O . PHE B 1 353 ? 29.312 2.668 0.707 1 97.62 353 PHE B O 1
ATOM 6429 N N . ILE B 1 354 ? 31.281 3.166 1.612 1 98.44 354 ILE B N 1
ATOM 6430 C CA . ILE B 1 354 ? 31.875 3.453 0.311 1 98.44 354 ILE B CA 1
ATOM 6431 C C . ILE B 1 354 ? 33 2.477 0.039 1 98.44 354 ILE B C 1
ATOM 6433 O O . ILE B 1 354 ? 33.781 2.135 0.946 1 98.44 354 ILE B O 1
ATOM 6437 N N . PHE B 1 355 ? 33.125 2.027 -1.205 1 98.81 355 PHE B N 1
ATOM 6438 C CA . PHE B 1 355 ? 34.156 1.152 -1.721 1 98.81 355 PHE B CA 1
ATOM 6439 C C . PHE B 1 355 ? 34.781 1.741 -2.98 1 98.81 355 PHE B C 1
ATOM 6441 O O . PHE B 1 355 ? 34.094 2.311 -3.82 1 98.81 355 PHE B O 1
ATOM 6448 N N . LYS B 1 356 ? 36.062 1.652 -3.111 1 98.81 356 LYS B N 1
ATOM 6449 C CA . LYS B 1 356 ? 36.812 2.141 -4.285 1 98.81 356 LYS B CA 1
ATOM 6450 C C . LYS B 1 356 ? 37.75 1.076 -4.832 1 98.81 356 LYS B C 1
ATOM 6452 O O . LYS B 1 356 ? 38.438 0.393 -4.066 1 98.81 356 LYS B O 1
ATOM 6457 N N . ALA B 1 357 ? 37.75 0.903 -6.137 1 98.81 357 ALA B N 1
ATOM 6458 C CA . ALA B 1 357 ? 38.688 -0.003 -6.781 1 98.81 357 ALA B CA 1
ATOM 6459 C C . ALA B 1 357 ? 38.969 0.435 -8.211 1 98.81 357 ALA B C 1
ATOM 6461 O O . ALA B 1 357 ? 38.219 1.23 -8.789 1 98.81 357 ALA B O 1
ATOM 6462 N N . ASN B 1 358 ? 40.062 -0.132 -8.812 1 98.44 358 ASN B N 1
ATOM 6463 C CA . ASN B 1 358 ? 40.469 0.26 -10.156 1 98.44 358 ASN B CA 1
ATOM 6464 C C . ASN B 1 358 ? 39.844 -0.66 -11.219 1 98.44 358 ASN B C 1
ATOM 6466 O O . ASN B 1 358 ? 39.875 -0.342 -12.406 1 98.44 358 ASN B O 1
ATOM 6470 N N . THR B 1 359 ? 39.312 -1.786 -10.781 1 98.44 359 THR B N 1
ATOM 6471 C CA . THR B 1 359 ? 38.656 -2.699 -11.688 1 98.44 359 THR B CA 1
ATOM 6472 C C . THR B 1 359 ? 37.281 -3.117 -11.109 1 98.44 359 THR B C 1
ATOM 6474 O O . THR B 1 359 ? 37.062 -3.018 -9.906 1 98.44 359 THR B O 1
ATOM 6477 N N . ILE B 1 360 ? 36.438 -3.559 -11.992 1 98.56 360 ILE B N 1
ATOM 6478 C CA . ILE B 1 360 ? 35.094 -3.998 -11.586 1 98.56 360 ILE B CA 1
ATOM 6479 C C . ILE B 1 360 ? 35.219 -5.234 -10.695 1 98.56 360 ILE B C 1
ATOM 6481 O O . ILE B 1 360 ? 34.531 -5.348 -9.688 1 98.56 360 ILE B O 1
ATOM 6485 N N . GLU B 1 361 ? 36.125 -6.156 -11.039 1 98.62 361 GLU B N 1
ATOM 6486 C CA . GLU B 1 361 ? 36.312 -7.375 -10.266 1 98.62 361 GLU B CA 1
ATOM 6487 C C . GLU B 1 361 ? 36.781 -7.051 -8.844 1 98.62 361 GLU B C 1
ATOM 6489 O O . GLU B 1 361 ? 36.25 -7.621 -7.879 1 98.62 361 GLU B O 1
ATOM 6494 N N . ALA B 1 362 ? 37.719 -6.148 -8.766 1 98.75 362 ALA B N 1
ATOM 6495 C CA . ALA B 1 362 ? 38.219 -5.754 -7.457 1 98.75 362 ALA B CA 1
ATOM 6496 C C . ALA B 1 362 ? 37.125 -5.059 -6.637 1 98.75 362 ALA B C 1
ATOM 6498 O O . ALA B 1 362 ? 37.062 -5.242 -5.418 1 98.75 362 ALA B O 1
ATOM 6499 N N . LEU B 1 363 ? 36.344 -4.234 -7.281 1 98.81 363 LEU B N 1
ATOM 6500 C CA . LEU B 1 363 ? 35.25 -3.564 -6.59 1 98.81 363 LEU B CA 1
ATOM 6501 C C . LEU B 1 363 ? 34.25 -4.578 -6.031 1 98.81 363 LEU B C 1
ATOM 6503 O O . LEU B 1 363 ? 33.844 -4.477 -4.875 1 98.81 363 LEU B O 1
ATOM 6507 N N . ALA B 1 364 ? 33.844 -5.57 -6.848 1 98.81 364 ALA B N 1
ATOM 6508 C CA . ALA B 1 364 ? 32.938 -6.625 -6.422 1 98.81 364 ALA B CA 1
ATOM 6509 C C . ALA B 1 364 ? 33.469 -7.348 -5.184 1 98.81 364 ALA B C 1
ATOM 6511 O O . ALA B 1 364 ? 32.688 -7.605 -4.246 1 98.81 364 ALA B O 1
ATOM 6512 N N . THR B 1 365 ? 34.75 -7.629 -5.191 1 98.75 365 THR B N 1
ATOM 6513 C CA . THR B 1 365 ? 35.375 -8.305 -4.066 1 98.75 365 THR B CA 1
ATOM 6514 C C . THR B 1 365 ? 35.281 -7.457 -2.803 1 98.75 365 THR B C 1
ATOM 6516 O O . THR B 1 365 ? 34.938 -7.961 -1.734 1 98.75 365 THR B O 1
ATOM 6519 N N . LYS B 1 366 ? 35.562 -6.172 -2.949 1 98.56 366 LYS B N 1
ATOM 6520 C CA . LYS B 1 366 ? 35.531 -5.273 -1.799 1 98.56 366 LYS B CA 1
ATOM 6521 C C . LYS B 1 366 ? 34.094 -5.141 -1.253 1 98.56 366 LYS B C 1
ATOM 6523 O O . LYS B 1 366 ? 33.906 -4.977 -0.046 1 98.56 366 LYS B O 1
ATOM 6528 N N . MET B 1 367 ? 33.125 -5.238 -2.105 1 98.31 367 MET B N 1
ATOM 6529 C CA . MET B 1 367 ? 31.734 -5.121 -1.719 1 98.31 367 MET B CA 1
ATOM 6530 C C . MET B 1 367 ? 31.188 -6.457 -1.218 1 98.31 367 MET B C 1
ATOM 6532 O O . MET B 1 367 ? 30.047 -6.539 -0.767 1 98.31 367 MET B O 1
ATOM 6536 N N . HIS B 1 368 ? 32 -7.527 -1.312 1 97.62 368 HIS B N 1
ATOM 6537 C CA . HIS B 1 368 ? 31.641 -8.883 -0.918 1 97.62 368 HIS B CA 1
ATOM 6538 C C . HIS B 1 368 ? 30.453 -9.391 -1.729 1 97.62 368 HIS B C 1
ATOM 6540 O O . HIS B 1 368 ? 29.531 -9.977 -1.172 1 97.62 368 HIS B O 1
ATOM 6546 N N . LEU B 1 369 ? 30.438 -9.07 -2.984 1 97.56 369 LEU B N 1
ATOM 6547 C CA . LEU B 1 369 ? 29.453 -9.57 -3.932 1 97.56 369 LEU B CA 1
ATOM 6548 C C . LEU B 1 369 ? 30.062 -10.609 -4.863 1 97.56 369 LEU B C 1
ATOM 6550 O O . LEU B 1 369 ? 31.281 -10.656 -5.031 1 97.56 369 LEU B O 1
ATOM 6554 N N . PRO B 1 370 ? 29.234 -11.461 -5.457 1 97.31 370 PRO B N 1
ATOM 6555 C CA . PRO B 1 370 ? 29.766 -12.422 -6.426 1 97.31 370 PRO B CA 1
ATOM 6556 C C . PRO B 1 370 ? 30.406 -11.742 -7.637 1 97.31 370 PRO B C 1
ATOM 6558 O O . PRO B 1 370 ? 29.703 -11.094 -8.422 1 97.31 370 PRO B O 1
ATOM 6561 N N . VAL B 1 371 ? 31.703 -11.984 -7.836 1 98.56 371 VAL B N 1
ATOM 6562 C CA . VAL B 1 371 ? 32.5 -11.281 -8.828 1 98.56 371 VAL B CA 1
ATOM 6563 C C . VAL B 1 371 ? 31.938 -11.539 -10.227 1 98.56 371 VAL B C 1
ATOM 6565 O O . VAL B 1 371 ? 31.75 -10.609 -11.008 1 98.56 371 VAL B O 1
ATOM 6568 N N . ASP B 1 372 ? 31.594 -12.766 -10.531 1 98.19 372 ASP B N 1
ATOM 6569 C CA . ASP B 1 372 ? 31.125 -13.133 -11.859 1 98.19 372 ASP B CA 1
ATOM 6570 C C . ASP B 1 372 ? 29.797 -12.453 -12.188 1 98.19 372 ASP B C 1
ATOM 6572 O O . ASP B 1 372 ? 29.625 -11.922 -13.281 1 98.19 372 ASP B O 1
ATOM 6576 N N . GLN B 1 373 ? 28.969 -12.445 -11.195 1 97.62 373 GLN B N 1
ATOM 6577 C CA . GLN B 1 373 ? 27.656 -11.859 -11.422 1 97.62 373 GLN B CA 1
ATOM 6578 C C . GLN B 1 373 ? 27.75 -10.344 -11.562 1 97.62 373 GLN B C 1
ATOM 6580 O O . GLN B 1 373 ? 27.078 -9.75 -12.406 1 97.62 373 GLN B O 1
ATOM 6585 N N . VAL B 1 374 ? 28.5 -9.664 -10.742 1 98.69 374 VAL B N 1
ATOM 6586 C CA . VAL B 1 374 ? 28.672 -8.219 -10.828 1 98.69 374 VAL B CA 1
ATOM 6587 C C . VAL B 1 374 ? 29.234 -7.84 -12.195 1 98.69 374 VAL B C 1
ATOM 6589 O O . VAL B 1 374 ? 28.734 -6.926 -12.852 1 98.69 374 VAL B O 1
ATOM 6592 N N . THR B 1 375 ? 30.266 -8.57 -12.609 1 98.56 375 THR B N 1
ATOM 6593 C CA . THR B 1 375 ? 30.891 -8.305 -13.906 1 98.56 375 THR B CA 1
ATOM 6594 C C . THR B 1 375 ? 29.875 -8.492 -15.039 1 98.56 375 THR B C 1
ATOM 6596 O O . THR B 1 375 ? 29.781 -7.648 -15.93 1 98.56 375 THR B O 1
ATOM 6599 N N . HIS B 1 376 ? 29.172 -9.547 -14.938 1 98.38 376 HIS B N 1
ATOM 6600 C CA . HIS B 1 376 ? 28.156 -9.82 -15.945 1 98.38 376 HIS B CA 1
ATOM 6601 C C . HIS B 1 376 ? 27.094 -8.711 -15.984 1 98.38 376 HIS B C 1
ATOM 6603 O O . HIS B 1 376 ? 26.719 -8.25 -17.062 1 98.38 376 HIS B O 1
ATOM 6609 N N . SER B 1 377 ? 26.609 -8.297 -14.82 1 98.5 377 SER B N 1
ATOM 6610 C CA . SER B 1 377 ? 25.578 -7.262 -14.734 1 98.5 377 SER B CA 1
ATOM 6611 C C . SER B 1 377 ? 26.062 -5.949 -15.336 1 98.5 377 SER B C 1
ATOM 6613 O O . SER B 1 377 ? 25.344 -5.309 -16.109 1 98.5 377 SER B O 1
ATOM 6615 N N . ILE B 1 378 ? 27.234 -5.562 -15.016 1 98.75 378 ILE B N 1
ATOM 6616 C CA . ILE B 1 378 ? 27.766 -4.289 -15.484 1 98.75 378 ILE B CA 1
ATOM 6617 C C . ILE B 1 378 ? 28.031 -4.367 -16.984 1 98.75 378 ILE B C 1
ATOM 6619 O O . ILE B 1 378 ? 27.75 -3.42 -17.719 1 98.75 378 ILE B O 1
ATOM 6623 N N . GLN B 1 379 ? 28.547 -5.492 -17.453 1 98.38 379 GLN B N 1
ATOM 6624 C CA . GLN B 1 379 ? 28.766 -5.672 -18.891 1 98.38 379 GLN B CA 1
ATOM 6625 C C . GLN B 1 379 ? 27.453 -5.594 -19.656 1 98.38 379 GLN B C 1
ATOM 6627 O O . GLN B 1 379 ? 27.375 -4.926 -20.688 1 98.38 379 GLN B O 1
ATOM 6632 N N . THR B 1 380 ? 26.516 -6.281 -19.156 1 98.5 380 THR B N 1
ATOM 6633 C CA . THR B 1 380 ? 25.203 -6.27 -19.797 1 98.5 380 THR B CA 1
ATOM 6634 C C . THR B 1 380 ? 24.609 -4.855 -19.797 1 98.5 380 THR B C 1
ATOM 6636 O O . THR B 1 380 ? 24.109 -4.395 -20.812 1 98.5 380 THR B O 1
ATOM 6639 N N . TYR B 1 381 ? 24.703 -4.195 -18.656 1 98.5 381 TYR B N 1
ATOM 6640 C CA . TYR B 1 381 ? 24.219 -2.824 -18.547 1 98.5 381 TYR B CA 1
ATOM 6641 C C . TYR B 1 381 ? 24.938 -1.911 -19.547 1 98.5 381 TYR B C 1
ATOM 6643 O O . TYR B 1 381 ? 24.297 -1.089 -20.203 1 98.5 381 TYR B O 1
ATOM 6651 N N . ASN B 1 382 ? 26.219 -2.051 -19.656 1 98.62 382 ASN B N 1
ATOM 6652 C CA . ASN B 1 382 ? 26.984 -1.25 -20.594 1 98.62 382 ASN B CA 1
ATOM 6653 C C . ASN B 1 382 ? 26.562 -1.516 -22.031 1 98.62 382 ASN B C 1
ATOM 6655 O O . ASN B 1 382 ? 26.562 -0.605 -22.859 1 98.62 382 ASN B O 1
ATOM 6659 N N . GLN B 1 383 ? 26.25 -2.736 -22.328 1 98.5 383 GLN B N 1
ATOM 6660 C CA . GLN B 1 383 ? 25.75 -3.057 -23.656 1 98.5 383 GLN B CA 1
ATOM 6661 C C . GLN B 1 383 ? 24.422 -2.346 -23.938 1 98.5 383 GLN B C 1
ATOM 6663 O O . GLN B 1 383 ? 24.188 -1.861 -25.047 1 98.5 383 GLN B O 1
ATOM 6668 N N . TYR B 1 384 ? 23.547 -2.324 -22.938 1 98.25 384 TYR B N 1
ATOM 6669 C CA . TYR B 1 384 ? 22.297 -1.573 -23.062 1 98.25 384 TYR B CA 1
ATOM 6670 C C . TYR B 1 384 ? 22.578 -0.1 -23.344 1 98.25 384 TYR B C 1
ATOM 6672 O O . TYR B 1 384 ? 21.891 0.531 -24.141 1 98.25 384 TYR B O 1
ATOM 6680 N N . CYS B 1 385 ? 23.531 0.436 -22.625 1 98 385 CYS B N 1
ATOM 6681 C CA . CYS B 1 385 ? 23.938 1.822 -22.844 1 98 385 CYS B CA 1
ATOM 6682 C C . CYS B 1 385 ? 24.391 2.039 -24.281 1 98 385 CYS B C 1
ATOM 6684 O O . CYS B 1 385 ? 24 3.016 -24.922 1 98 385 CYS B O 1
ATOM 6686 N N . ASP B 1 386 ? 25.188 1.173 -24.797 1 98 386 ASP B N 1
ATOM 6687 C CA . ASP B 1 386 ? 25.688 1.269 -26.156 1 98 386 ASP B CA 1
ATOM 6688 C C . ASP B 1 386 ? 24.547 1.174 -27.172 1 98 386 ASP B C 1
ATOM 6690 O O . ASP B 1 386 ? 24.562 1.877 -28.188 1 98 386 ASP B O 1
ATOM 6694 N N . ASN B 1 387 ? 23.594 0.351 -26.875 1 97.75 387 ASN B N 1
ATOM 6695 C CA . ASN B 1 387 ? 22.484 0.105 -27.781 1 97.75 387 ASN B CA 1
ATOM 6696 C C . ASN B 1 387 ? 21.406 1.175 -27.656 1 97.75 387 ASN B C 1
ATOM 6698 O O . ASN B 1 387 ? 20.531 1.294 -28.516 1 97.75 387 ASN B O 1
ATOM 6702 N N . GLY B 1 388 ? 21.406 1.855 -26.562 1 97.56 388 GLY B N 1
ATOM 6703 C CA . GLY B 1 388 ? 20.406 2.875 -26.297 1 97.56 388 GLY B CA 1
ATOM 6704 C C . GLY B 1 388 ? 19.078 2.299 -25.859 1 97.56 388 GLY B C 1
ATOM 6705 O O . GLY B 1 388 ? 18.031 2.916 -26.078 1 97.56 388 GLY B O 1
ATOM 6706 N N . GLN B 1 389 ? 19.109 1.106 -25.359 1 97.5 389 GLN B N 1
ATOM 6707 C CA . GLN B 1 389 ? 17.875 0.438 -24.969 1 97.5 389 GLN B CA 1
ATOM 6708 C C . GLN B 1 389 ? 18.109 -0.491 -23.781 1 97.5 389 GLN B C 1
ATOM 6710 O O . GLN B 1 389 ? 19 -1.338 -23.812 1 97.5 389 GLN B O 1
ATOM 6715 N N . ASP B 1 390 ? 17.375 -0.257 -22.75 1 98.06 390 ASP B N 1
ATOM 6716 C CA . ASP B 1 390 ? 17.391 -1.131 -21.578 1 98.06 390 ASP B CA 1
ATOM 6717 C C . ASP B 1 390 ? 16.406 -2.285 -21.734 1 98.06 390 ASP B C 1
ATOM 6719 O O . ASP B 1 390 ? 15.211 -2.127 -21.469 1 98.06 390 ASP B O 1
ATOM 6723 N N . ASP B 1 391 ? 16.844 -3.42 -22 1 96.44 391 ASP B N 1
ATOM 6724 C CA . ASP B 1 391 ? 15.984 -4.559 -22.328 1 96.44 391 ASP B CA 1
ATOM 6725 C C . ASP B 1 391 ? 15.469 -5.238 -21.047 1 96.44 391 ASP B C 1
ATOM 6727 O O . ASP B 1 391 ? 14.555 -6.062 -21.109 1 96.44 391 ASP B O 1
ATOM 6731 N N . ASP B 1 392 ? 16.016 -4.875 -19.906 1 96.88 392 ASP B N 1
ATOM 6732 C CA . ASP B 1 392 ? 15.586 -5.496 -18.656 1 96.88 392 ASP B CA 1
ATOM 6733 C C . ASP B 1 392 ? 14.367 -4.781 -18.078 1 96.88 392 ASP B C 1
ATOM 6735 O O . ASP B 1 392 ? 13.352 -5.414 -17.781 1 96.88 392 ASP B O 1
ATOM 6739 N N . PHE B 1 393 ? 14.523 -3.4 -17.953 1 98.12 393 PHE B N 1
ATOM 6740 C CA . PHE B 1 393 ? 13.508 -2.715 -17.172 1 98.12 393 PHE B CA 1
ATOM 6741 C C . PHE B 1 393 ? 13.008 -1.475 -17.906 1 98.12 393 PHE B C 1
ATOM 6743 O O . PHE B 1 393 ? 12.133 -0.76 -17.406 1 98.12 393 PHE B O 1
ATOM 6750 N N . GLY B 1 394 ? 13.523 -1.21 -19.047 1 98 394 GLY B N 1
ATOM 6751 C CA . GLY B 1 394 ? 13.008 -0.169 -19.922 1 98 394 GLY B CA 1
ATOM 6752 C C . GLY B 1 394 ? 13.383 1.229 -19.469 1 98 394 GLY B C 1
ATOM 6753 O O . GLY B 1 394 ? 12.602 2.17 -19.625 1 98 394 GLY B O 1
ATOM 6754 N N . LYS B 1 395 ? 14.633 1.371 -18.891 1 97.19 395 LYS B N 1
ATOM 6755 C CA . LYS B 1 395 ? 15.086 2.689 -18.469 1 97.19 395 LYS B CA 1
ATOM 6756 C C . LYS B 1 395 ? 15.172 3.652 -19.656 1 97.19 395 LYS B C 1
ATOM 6758 O O . LYS B 1 395 ? 15.648 3.283 -20.719 1 97.19 395 LYS B O 1
ATOM 6763 N N . ASN B 1 396 ? 14.656 4.914 -19.406 1 96.44 396 ASN B N 1
ATOM 6764 C CA . ASN B 1 396 ? 14.812 5.949 -20.422 1 96.44 396 ASN B CA 1
ATOM 6765 C C . ASN B 1 396 ? 16.266 6.062 -20.891 1 96.44 396 ASN B C 1
ATOM 6767 O O . ASN B 1 396 ? 17.172 6.219 -20.078 1 96.44 396 ASN B O 1
ATOM 6771 N N . PRO B 1 397 ? 16.406 6.016 -22.203 1 96.5 397 PRO B N 1
ATOM 6772 C CA . PRO B 1 397 ? 17.766 6.031 -22.75 1 96.5 397 PRO B CA 1
ATOM 6773 C C . PRO B 1 397 ? 18.578 7.246 -22.297 1 96.5 397 PRO B C 1
ATOM 6775 O O . PRO B 1 397 ? 19.797 7.172 -22.172 1 96.5 397 PRO B O 1
ATOM 6778 N N . GLU B 1 398 ? 17.953 8.328 -21.938 1 93.62 398 GLU B N 1
ATOM 6779 C CA . GLU B 1 398 ? 18.641 9.547 -21.516 1 93.62 398 GLU B CA 1
ATOM 6780 C C . GLU B 1 398 ? 19.391 9.32 -20.203 1 93.62 398 GLU B C 1
ATOM 6782 O O . GLU B 1 398 ? 20.328 10.055 -19.891 1 93.62 398 GLU B O 1
ATOM 6787 N N . TYR B 1 399 ? 19.031 8.266 -19.516 1 94.88 399 TYR B N 1
ATOM 6788 C CA . TYR B 1 399 ? 19.641 8.031 -18.203 1 94.88 399 TYR B CA 1
ATOM 6789 C C . TYR B 1 399 ? 20.547 6.812 -18.234 1 94.88 399 TYR B C 1
ATOM 6791 O O . TYR B 1 399 ? 21.016 6.359 -17.188 1 94.88 399 TYR B O 1
ATOM 6799 N N . LEU B 1 400 ? 20.734 6.238 -19.406 1 97.12 400 LEU B N 1
ATOM 6800 C CA . LEU B 1 400 ? 21.672 5.133 -19.531 1 97.12 400 LEU B CA 1
ATOM 6801 C C . LEU B 1 400 ? 23.109 5.641 -19.594 1 97.12 400 LEU B C 1
ATOM 6803 O O . LEU B 1 400 ? 23.547 6.164 -20.625 1 97.12 400 LEU B O 1
ATOM 6807 N N . VAL B 1 401 ? 23.812 5.492 -18.469 1 96.75 401 VAL B N 1
ATOM 6808 C CA . VAL B 1 401 ? 25.203 5.938 -18.344 1 96.75 401 VAL B CA 1
ATOM 6809 C C . VAL B 1 401 ? 26.094 4.738 -18.062 1 96.75 401 VAL B C 1
ATOM 6811 O O . VAL B 1 401 ? 25.922 4.043 -17.062 1 96.75 401 VAL B O 1
ATOM 6814 N N . LYS B 1 402 ? 27.109 4.594 -18.828 1 97.19 402 LYS B N 1
ATOM 6815 C CA . LYS B 1 402 ? 27.984 3.428 -18.75 1 97.19 402 LYS B CA 1
ATOM 6816 C C . LYS B 1 402 ? 28.828 3.473 -17.484 1 97.19 402 LYS B C 1
ATOM 6818 O O . LYS B 1 402 ? 29.188 4.551 -17 1 97.19 402 LYS B O 1
ATOM 6823 N N . VAL B 1 403 ? 29.125 2.383 -17 1 98.44 403 VAL B N 1
ATOM 6824 C CA . VAL B 1 403 ? 30.156 2.158 -15.992 1 98.44 403 VAL B CA 1
ATOM 6825 C C . VAL B 1 403 ? 31.375 1.527 -16.656 1 98.44 403 VAL B C 1
ATOM 6827 O O . VAL B 1 403 ? 31.438 0.309 -16.844 1 98.44 403 VAL B O 1
ATOM 6830 N N . SER B 1 404 ? 32.375 2.4 -16.984 1 97.38 404 SER B N 1
ATOM 6831 C CA . SER B 1 404 ? 33.438 1.844 -17.828 1 97.38 404 SER B CA 1
ATOM 6832 C C . SER B 1 404 ? 34.75 2.531 -17.594 1 97.38 404 SER B C 1
ATOM 6834 O O . SER B 1 404 ? 35.812 2.037 -18.016 1 97.38 404 SER B O 1
ATOM 6836 N N . GLN B 1 405 ? 34.781 3.633 -16.906 1 97.19 405 GLN B N 1
ATOM 6837 C CA . GLN B 1 405 ? 36.031 4.379 -16.688 1 97.19 405 GLN B CA 1
ATOM 6838 C C . GLN B 1 405 ? 36.406 4.418 -15.211 1 97.19 405 GLN B C 1
ATOM 6840 O O . GLN B 1 405 ? 35.844 5.223 -14.453 1 97.19 405 GLN B O 1
ATOM 6845 N N . GLY B 1 406 ? 37.438 3.74 -14.836 1 95.81 406 GLY B N 1
ATOM 6846 C CA . GLY B 1 406 ? 37.875 3.688 -13.445 1 95.81 406 GLY B CA 1
ATOM 6847 C C . GLY B 1 406 ? 38.531 4.969 -12.977 1 95.81 406 GLY B C 1
ATOM 6848 O O . GLY B 1 406 ? 38.906 5.82 -13.789 1 95.81 406 GLY B O 1
ATOM 6849 N N . PRO B 1 407 ? 38.875 5.055 -11.688 1 98.31 407 PRO B N 1
ATOM 6850 C CA . PRO B 1 407 ? 38.469 4.117 -10.648 1 98.31 407 PRO B CA 1
ATOM 6851 C C . PRO B 1 407 ? 36.938 3.994 -10.539 1 98.31 407 PRO B C 1
ATOM 6853 O O . PRO B 1 407 ? 36.219 4.824 -11.086 1 98.31 407 PRO B O 1
ATOM 6856 N N . PHE B 1 408 ? 36.531 2.871 -9.953 1 98.81 408 PHE B N 1
ATOM 6857 C CA . PHE B 1 408 ? 35.125 2.543 -9.734 1 98.81 408 PHE B CA 1
ATOM 6858 C C . PHE B 1 408 ? 34.75 2.656 -8.258 1 98.81 408 PHE B C 1
ATOM 6860 O O . PHE B 1 408 ? 35.562 2.361 -7.391 1 98.81 408 PHE B O 1
ATOM 6867 N N . TYR B 1 409 ? 33.531 3.086 -8.023 1 98.88 409 TYR B N 1
ATOM 6868 C CA . TYR B 1 409 ? 33.031 3.283 -6.66 1 98.88 409 TYR B CA 1
ATOM 6869 C C . TYR B 1 409 ? 31.734 2.529 -6.434 1 98.88 409 TYR B C 1
ATOM 6871 O O . TYR B 1 409 ? 30.875 2.477 -7.316 1 98.88 409 TYR B O 1
ATOM 6879 N N . GLY B 1 410 ? 31.594 1.898 -5.305 1 98.81 410 GLY B N 1
ATOM 6880 C CA . GLY B 1 410 ? 30.344 1.354 -4.793 1 98.81 410 GLY B CA 1
ATOM 6881 C C . GLY B 1 410 ? 29.891 2.029 -3.516 1 98.81 410 GLY B C 1
ATOM 6882 O O . GLY B 1 410 ? 30.688 2.318 -2.631 1 98.81 410 GLY B O 1
ATOM 6883 N N . PHE B 1 411 ? 28.641 2.352 -3.463 1 98.81 411 PHE B N 1
ATOM 6884 C CA . PHE B 1 411 ? 28.031 2.939 -2.277 1 98.81 411 PHE B CA 1
ATOM 6885 C C . PHE B 1 411 ? 26.922 2.045 -1.734 1 98.81 411 PHE B C 1
ATOM 6887 O O . PHE B 1 411 ? 25.938 1.787 -2.422 1 98.81 411 PHE B O 1
ATOM 6894 N N . GLU B 1 412 ? 27.078 1.53 -0.49 1 98.38 412 GLU B N 1
ATOM 6895 C CA . GLU B 1 412 ? 25.969 0.796 0.13 1 98.38 412 GLU B CA 1
ATOM 6896 C C . GLU B 1 412 ? 24.828 1.731 0.505 1 98.38 412 GLU B C 1
ATOM 6898 O O . GLU B 1 412 ? 25.031 2.723 1.208 1 98.38 412 GLU B O 1
ATOM 6903 N N . LEU B 1 413 ? 23.688 1.408 0.003 1 98 413 LEU B N 1
ATOM 6904 C CA . LEU B 1 413 ? 22.531 2.268 0.212 1 98 413 LEU B CA 1
ATOM 6905 C C . LEU B 1 413 ? 21.609 1.685 1.274 1 98 413 LEU B C 1
ATOM 6907 O O . LEU B 1 413 ? 21.391 0.472 1.315 1 98 413 LEU B O 1
ATOM 6911 N N . ASN B 1 414 ? 21.188 2.531 2.139 1 97.5 414 ASN B N 1
ATOM 6912 C CA . ASN B 1 414 ? 20.031 2.322 3.006 1 97.5 414 ASN B CA 1
ATOM 6913 C C . ASN B 1 414 ? 18.875 3.225 2.613 1 97.5 414 ASN B C 1
ATOM 6915 O O . ASN B 1 414 ? 18.828 3.729 1.489 1 97.5 414 ASN B O 1
ATOM 6919 N N . VAL B 1 415 ? 17.844 3.307 3.494 1 97 415 VAL B N 1
ATOM 6920 C CA . VAL B 1 415 ? 16.656 4.027 3.059 1 97 415 VAL B CA 1
ATOM 6921 C C . VAL B 1 415 ? 16.344 5.156 4.039 1 97 415 VAL B C 1
ATOM 6923 O O . VAL B 1 415 ? 16.172 4.918 5.238 1 97 415 VAL B O 1
ATOM 6926 N N . GLY B 1 416 ? 16.281 6.34 3.518 1 95.81 416 GLY B N 1
ATOM 6927 C CA . GLY B 1 416 ? 15.898 7.477 4.34 1 95.81 416 GLY B CA 1
ATOM 6928 C C . GLY B 1 416 ? 14.398 7.586 4.531 1 95.81 416 GLY B C 1
ATOM 6929 O O . GLY B 1 416 ? 13.625 7.102 3.705 1 95.81 416 GLY B O 1
ATOM 6930 N N . ALA B 1 417 ? 13.961 8.25 5.617 1 96 417 ALA B N 1
ATOM 6931 C CA . ALA B 1 417 ? 12.547 8.508 5.879 1 96 417 ALA B CA 1
ATOM 6932 C C . ALA B 1 417 ? 12.352 9.852 6.578 1 96 417 ALA B C 1
ATOM 6934 O O . ALA B 1 417 ? 13.117 10.203 7.477 1 96 417 ALA B O 1
ATOM 6935 N N . PHE B 1 418 ? 11.32 10.555 6.195 1 94.31 418 PHE B N 1
ATOM 6936 C CA . PHE B 1 418 ? 11.094 11.891 6.73 1 94.31 418 PHE B CA 1
ATOM 6937 C C . PHE B 1 418 ? 10.117 11.852 7.895 1 94.31 418 PHE B C 1
ATOM 6939 O O . PHE B 1 418 ? 10.273 12.594 8.875 1 94.31 418 PHE B O 1
ATOM 6946 N N . CYS B 1 419 ? 9.102 11.102 7.766 1 96.44 419 CYS B N 1
ATOM 6947 C CA . CYS B 1 419 ? 8.062 11.055 8.789 1 96.44 419 CYS B CA 1
ATOM 6948 C C . CYS B 1 419 ? 7.137 9.859 8.57 1 96.44 419 CYS B C 1
ATOM 6950 O O . CYS B 1 419 ? 7.254 9.156 7.562 1 96.44 419 CYS B O 1
ATOM 6952 N N . THR B 1 420 ? 6.367 9.547 9.547 1 97.5 420 THR B N 1
ATOM 6953 C CA . THR B 1 420 ? 5.199 8.68 9.414 1 97.5 420 THR B CA 1
ATOM 6954 C C . THR B 1 420 ? 3.916 9.508 9.406 1 97.5 420 THR B C 1
ATOM 6956 O O . THR B 1 420 ? 3.922 10.68 9.781 1 97.5 420 THR B O 1
ATOM 6959 N N . MET B 1 421 ? 2.891 8.953 8.914 1 96.5 421 MET B N 1
ATOM 6960 C CA . MET B 1 421 ? 1.572 9.578 8.969 1 96.5 421 MET B CA 1
ATOM 6961 C C . MET B 1 421 ? 0.508 8.562 9.375 1 96.5 421 MET B C 1
ATOM 6963 O O . MET B 1 421 ? 0.557 7.402 8.961 1 96.5 421 MET B O 1
ATOM 6967 N N . GLY B 1 422 ? -0.421 9.07 10.133 1 96.69 422 GLY B N 1
ATOM 6968 C CA . GLY B 1 422 ? -1.55 8.242 10.531 1 96.69 422 GLY B CA 1
ATOM 6969 C C . GLY B 1 422 ? -1.404 7.668 11.93 1 96.69 422 GLY B C 1
ATOM 6970 O O . GLY B 1 422 ? -0.433 7.965 12.625 1 96.69 422 GLY B O 1
ATOM 6971 N N . GLY B 1 423 ? -2.385 6.906 12.305 1 97.75 423 GLY B N 1
ATOM 6972 C CA . GLY B 1 423 ? -2.459 6.266 13.609 1 97.75 423 GLY B CA 1
ATOM 6973 C C . GLY B 1 423 ? 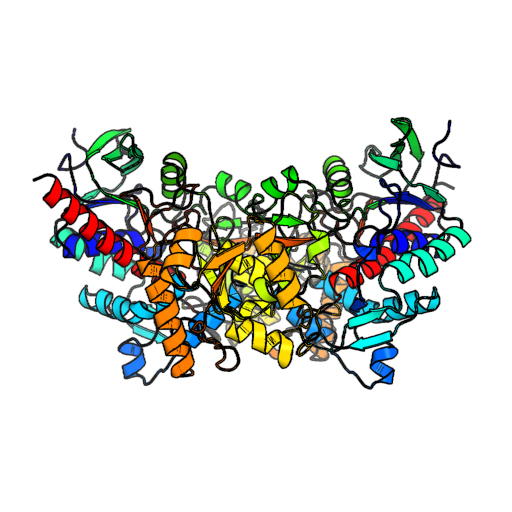-3.777 6.508 14.32 1 97.75 423 GLY B C 1
ATOM 6974 O O . GLY B 1 423 ? -4.184 5.719 15.172 1 97.75 423 GLY B O 1
ATOM 6975 N N . LEU B 1 424 ? -4.348 7.633 13.984 1 98.62 424 LEU B N 1
ATOM 6976 C CA . LEU B 1 424 ? -5.637 7.961 14.586 1 98.62 424 LEU B CA 1
ATOM 6977 C C . LEU B 1 424 ? -6.68 8.242 13.516 1 98.62 424 LEU B C 1
ATOM 6979 O O . LEU B 1 424 ? -6.484 9.117 12.664 1 98.62 424 LEU B O 1
ATOM 6983 N N . LYS B 1 425 ? -7.773 7.512 13.523 1 97.75 425 LYS B N 1
ATOM 6984 C CA . LYS B 1 425 ? -8.891 7.828 12.633 1 97.75 425 LYS B CA 1
ATOM 6985 C C . LYS B 1 425 ? -9.602 9.102 13.07 1 97.75 425 LYS B C 1
ATOM 6987 O O . LYS B 1 425 ? -9.828 9.312 14.266 1 97.75 425 LYS B O 1
ATOM 6992 N N . VAL B 1 426 ? -9.852 9.984 12.094 1 97.94 426 VAL B N 1
ATOM 6993 C CA . VAL B 1 426 ? -10.469 11.258 12.445 1 97.94 426 VAL B CA 1
ATOM 6994 C C . VAL B 1 426 ? -11.648 11.531 11.516 1 97.94 426 VAL B C 1
ATOM 6996 O O . VAL B 1 426 ? -11.695 11.008 10.398 1 97.94 426 VAL B O 1
ATOM 6999 N N . THR B 1 427 ? -12.609 12.344 11.977 1 96.81 427 THR B N 1
ATOM 7000 C CA . THR B 1 427 ? -13.656 12.891 11.117 1 96.81 427 THR B CA 1
ATOM 7001 C C . THR B 1 427 ? -13.102 14.008 10.242 1 96.81 427 THR B C 1
ATOM 7003 O O . THR B 1 427 ? -11.938 14.383 10.367 1 96.81 427 THR B O 1
ATOM 7006 N N . THR B 1 428 ? -13.969 14.57 9.367 1 96.94 428 THR B N 1
ATOM 7007 C CA . THR B 1 428 ? -13.578 15.711 8.547 1 96.94 428 THR B CA 1
ATOM 7008 C C . THR B 1 428 ? -13.383 16.953 9.406 1 96.94 428 THR B C 1
ATOM 7010 O O . THR B 1 428 ? -12.812 17.953 8.953 1 96.94 428 THR B O 1
ATOM 7013 N N . ASN B 1 429 ? -13.758 16.938 10.656 1 97.94 429 ASN B N 1
ATOM 7014 C CA . ASN B 1 429 ? -13.516 18 11.609 1 97.94 429 ASN B CA 1
ATOM 7015 C C . ASN B 1 429 ? -12.289 17.703 12.484 1 97.94 429 ASN B C 1
ATOM 7017 O O . ASN B 1 429 ? -12.031 18.422 13.453 1 97.94 429 ASN B O 1
ATOM 7021 N N . ASN B 1 430 ? -11.633 16.594 12.242 1 98.56 430 ASN B N 1
ATOM 7022 C CA . ASN B 1 430 ? -10.414 16.141 12.891 1 98.56 430 ASN B CA 1
ATOM 7023 C C . ASN B 1 430 ? -10.688 15.633 14.305 1 98.56 430 ASN B C 1
ATOM 7025 O O . ASN B 1 430 ? -9.797 15.617 15.148 1 98.56 430 ASN B O 1
ATOM 7029 N N . GLU B 1 431 ? -11.945 15.297 14.602 1 98.56 431 GLU B N 1
ATOM 7030 C CA . GLU B 1 431 ? -12.273 14.609 15.852 1 98.56 431 GLU B CA 1
ATOM 7031 C C . GLU B 1 431 ? -11.789 13.164 15.828 1 98.56 431 GLU B C 1
ATOM 7033 O O . GLU B 1 431 ? -11.992 12.445 14.852 1 98.56 431 GLU B O 1
ATOM 7038 N N . VAL B 1 432 ? -11.148 12.727 16.906 1 98.75 432 VAL B N 1
ATOM 7039 C CA . VAL B 1 432 ? -10.617 11.375 16.984 1 98.75 432 VAL B CA 1
ATOM 7040 C C . VAL B 1 432 ? -11.758 10.383 17.234 1 98.75 432 VAL B C 1
ATOM 7042 O O . VAL B 1 432 ? -12.617 10.625 18.078 1 98.75 432 VAL B O 1
ATOM 7045 N N . LEU B 1 433 ? -11.734 9.305 16.5 1 97.38 433 LEU B N 1
ATOM 7046 C CA . LEU B 1 433 ? -12.781 8.297 16.625 1 97.38 433 LEU B CA 1
ATOM 7047 C C . LEU B 1 433 ? -12.32 7.148 17.516 1 97.38 433 LEU B C 1
ATOM 7049 O O . LEU B 1 433 ? -11.148 6.773 17.516 1 97.38 433 LEU B O 1
ATOM 7053 N N . ASP B 1 434 ? -13.258 6.602 18.281 1 96.88 434 ASP B N 1
ATOM 7054 C CA . ASP B 1 434 ? -12.977 5.418 19.094 1 96.88 434 ASP B CA 1
ATOM 7055 C C . ASP B 1 434 ? -13.211 4.137 18.281 1 96.88 434 ASP B C 1
ATOM 7057 O O . ASP B 1 434 ? -13.438 4.188 17.078 1 96.88 434 ASP B O 1
ATOM 7061 N N . THR B 1 435 ? -13.102 2.979 18.875 1 92.31 435 THR B N 1
ATOM 7062 C CA . THR B 1 435 ? -13.133 1.679 18.219 1 92.31 435 THR B CA 1
ATOM 7063 C C . THR B 1 435 ? -14.523 1.371 17.688 1 92.31 435 THR B C 1
ATOM 7065 O O . THR B 1 435 ? -14.703 0.45 16.875 1 92.31 435 THR B O 1
ATOM 7068 N N . THR B 1 436 ? -15.5 2.158 18.094 1 90.25 436 THR B N 1
ATOM 7069 C CA . THR B 1 436 ? -16.859 1.953 17.609 1 90.25 436 THR B CA 1
ATOM 7070 C C . THR B 1 436 ? -17.188 2.943 16.5 1 90.25 436 THR B C 1
ATOM 7072 O O . THR B 1 436 ? -18.312 2.957 15.977 1 90.25 436 THR B O 1
ATOM 7075 N N . GLY B 1 437 ? -16.266 3.797 16.172 1 91.69 437 GLY B N 1
ATOM 7076 C CA . GLY B 1 437 ? -16.453 4.762 15.094 1 91.69 437 GLY B CA 1
ATOM 7077 C C . GLY B 1 437 ? -17.109 6.047 15.562 1 91.69 437 GLY B C 1
ATOM 7078 O O . GLY B 1 437 ? -17.594 6.832 14.75 1 91.69 437 GLY B O 1
ATOM 7079 N N . GLN B 1 438 ? -17.141 6.246 16.844 1 93.56 438 GLN B N 1
ATOM 7080 C CA . GLN B 1 438 ? -17.703 7.469 17.391 1 93.56 438 GLN B CA 1
ATOM 7081 C C . GLN B 1 438 ? -16.609 8.422 17.875 1 93.56 438 GLN B C 1
ATOM 7083 O O . GLN B 1 438 ? -15.562 7.988 18.344 1 93.56 438 GLN B O 1
ATOM 7088 N N . PRO B 1 439 ? -16.875 9.727 17.812 1 96.88 439 PRO B N 1
ATOM 7089 C CA . PRO B 1 439 ? -15.883 10.688 18.312 1 96.88 439 PRO B CA 1
ATOM 7090 C C . PRO B 1 439 ? -15.672 10.586 19.828 1 96.88 439 PRO B C 1
ATOM 7092 O O . PRO B 1 439 ? -16.641 10.43 20.578 1 96.88 439 PRO B O 1
ATOM 7095 N N . ILE B 1 440 ? -14.406 10.57 20.234 1 98.31 440 ILE B N 1
ATOM 7096 C CA . ILE B 1 440 ? -14.086 10.82 21.625 1 98.31 440 ILE B CA 1
ATOM 7097 C C . ILE B 1 440 ? -14.242 12.312 21.922 1 98.31 440 ILE B C 1
ATOM 7099 O O . ILE B 1 440 ? -13.445 13.133 21.469 1 98.31 440 ILE B O 1
ATOM 7103 N N . THR B 1 441 ? -15.234 12.641 22.719 1 98 441 THR B N 1
ATOM 7104 C CA . THR B 1 441 ? -15.633 14.031 22.922 1 98 441 THR B CA 1
ATOM 7105 C C . THR B 1 441 ? -14.469 14.852 23.469 1 98 441 THR B C 1
ATOM 7107 O O . THR B 1 441 ? -13.898 14.516 24.516 1 98 441 THR B O 1
ATOM 7110 N N . GLY B 1 442 ? -14.07 15.859 22.719 1 98.69 442 GLY B N 1
ATOM 7111 C CA . GLY B 1 442 ? -13.023 16.766 23.188 1 98.69 442 GLY B CA 1
ATOM 7112 C C . GLY B 1 442 ? -11.641 16.375 22.719 1 98.69 442 GLY B C 1
ATOM 7113 O O . GLY B 1 442 ? -10.656 17.047 23.016 1 98.69 442 GLY B O 1
ATOM 7114 N N . LEU B 1 443 ? -11.508 15.234 21.969 1 98.94 443 LEU B N 1
ATOM 7115 C CA . LEU B 1 443 ? -10.195 14.797 21.484 1 98.94 443 LEU B CA 1
ATOM 7116 C C . LEU B 1 443 ? -10.07 15.023 19.984 1 98.94 443 LEU B C 1
ATOM 7118 O O . LEU B 1 443 ? -10.914 14.562 19.203 1 98.94 443 LEU B O 1
ATOM 7122 N N . TYR B 1 444 ? -9.062 15.75 19.594 1 98.94 444 TYR B N 1
ATOM 7123 C CA . TYR B 1 444 ? -8.766 16.062 18.203 1 98.94 444 TYR B CA 1
ATOM 7124 C C . TYR B 1 444 ? -7.348 15.641 17.844 1 98.94 444 TYR B C 1
ATOM 7126 O O . TYR B 1 444 ? -6.492 15.492 18.719 1 98.94 444 TYR B O 1
ATOM 7134 N N . ALA B 1 445 ? -7.102 15.383 16.562 1 98.94 445 ALA B N 1
ATOM 7135 C CA . ALA B 1 445 ? -5.758 15.094 16.078 1 98.94 445 ALA B CA 1
ATOM 7136 C C . ALA B 1 445 ? -5.492 15.789 14.742 1 98.94 445 ALA B C 1
ATOM 7138 O O . ALA B 1 445 ? -6.406 15.969 13.93 1 98.94 445 ALA B O 1
ATOM 7139 N N . ALA B 1 446 ? -4.23 16.141 14.516 1 98.75 446 ALA B N 1
ATOM 7140 C CA . ALA B 1 446 ? -3.838 16.891 13.328 1 98.75 446 ALA B CA 1
ATOM 7141 C C . ALA B 1 446 ? -2.457 16.469 12.836 1 98.75 446 ALA B C 1
ATOM 7143 O O . ALA B 1 446 ? -1.706 15.82 13.57 1 98.75 446 ALA B O 1
ATOM 7144 N N . GLY B 1 447 ? -2.156 16.828 11.617 1 98.38 447 GLY B N 1
ATOM 7145 C CA . GLY B 1 447 ? -0.854 16.547 11.031 1 98.38 447 GLY B CA 1
ATOM 7146 C C . GLY B 1 447 ? -0.572 15.055 10.914 1 98.38 447 GLY B C 1
ATOM 7147 O O . GLY B 1 447 ? -1.404 14.305 10.406 1 98.38 447 GLY B O 1
ATOM 7148 N N . ASN B 1 448 ? 0.594 14.672 11.352 1 98.38 448 ASN B N 1
ATOM 7149 C CA . ASN B 1 448 ? 1.091 13.32 11.125 1 98.38 448 ASN B CA 1
ATOM 7150 C C . ASN B 1 448 ? 0.421 12.312 12.055 1 98.38 448 ASN B C 1
ATOM 7152 O O . ASN B 1 448 ? 0.561 11.102 11.867 1 98.38 448 ASN B O 1
ATOM 7156 N N . ASP B 1 449 ? -0.337 12.836 13.031 1 98.69 449 ASP B N 1
ATOM 7157 C CA . ASP B 1 449 ? -1.031 11.922 13.93 1 98.69 449 ASP B CA 1
ATOM 7158 C C . ASP B 1 449 ? -2.379 11.5 13.344 1 98.69 449 ASP B C 1
ATOM 7160 O O . ASP B 1 449 ? -2.959 10.5 13.773 1 98.69 449 ASP B O 1
ATOM 7164 N N . ALA B 1 450 ? -2.887 12.305 12.469 1 98.5 450 ALA B N 1
ATOM 7165 C CA . ALA B 1 450 ? -4.207 12.07 11.891 1 98.5 450 ALA B CA 1
ATOM 7166 C C . ALA B 1 450 ? -4.105 11.242 10.609 1 98.5 450 ALA B C 1
ATOM 7168 O O . ALA B 1 450 ? -3.256 11.516 9.758 1 98.5 450 ALA B O 1
ATOM 7169 N N . ALA B 1 451 ? -4.98 10.242 10.484 1 97.5 451 ALA B N 1
ATOM 7170 C CA . ALA B 1 451 ? -5.027 9.414 9.281 1 97.5 451 ALA B CA 1
ATOM 7171 C C . ALA B 1 451 ? -5.965 10.023 8.242 1 97.5 451 ALA B C 1
ATOM 7173 O O . ALA B 1 451 ? -6.773 10.898 8.562 1 97.5 451 ALA B O 1
ATOM 7174 N N . GLY B 1 452 ? -5.766 9.547 6.984 1 95.75 452 GLY B N 1
ATOM 7175 C CA . GLY B 1 452 ? -6.75 9.898 5.973 1 95.75 452 GLY B CA 1
ATOM 7176 C C . GLY B 1 452 ? -6.137 10.508 4.723 1 95.75 452 GLY B C 1
ATOM 7177 O O . GLY B 1 452 ? -6.719 10.43 3.641 1 95.75 452 GLY B O 1
ATOM 7178 N N . LEU B 1 453 ? -4.98 11.086 4.84 1 96.88 453 LEU B N 1
ATOM 7179 C CA . LEU B 1 453 ? -4.395 11.805 3.715 1 96.88 453 LEU B CA 1
ATOM 7180 C C . LEU B 1 453 ? -3.734 10.836 2.736 1 96.88 453 LEU B C 1
ATOM 7182 O O . LEU B 1 453 ? -3.783 11.047 1.522 1 96.88 453 LEU B O 1
ATOM 7186 N N . THR B 1 454 ? -3.133 9.828 3.25 1 95.69 454 THR B N 1
ATOM 7187 C CA . THR B 1 454 ? -2.311 8.953 2.42 1 95.69 454 THR B CA 1
ATOM 7188 C C . THR B 1 454 ? -2.701 7.492 2.615 1 95.69 454 THR B C 1
ATOM 7190 O O . THR B 1 454 ? -3.484 7.168 3.512 1 95.69 454 THR B O 1
ATOM 7193 N N . GLY B 1 455 ? -2.225 6.684 1.703 1 93.81 455 GLY B N 1
ATOM 7194 C CA . GLY B 1 455 ? -2.287 5.238 1.873 1 93.81 455 GLY B CA 1
ATOM 7195 C C . GLY B 1 455 ? -1.003 4.648 2.422 1 93.81 455 GLY B C 1
ATOM 7196 O O . GLY B 1 455 ? -0.503 5.086 3.461 1 93.81 455 GLY B O 1
ATOM 7197 N N . ASP B 1 456 ? -0.455 3.738 1.686 1 92.25 456 ASP B N 1
ATOM 7198 C CA . ASP B 1 456 ? 0.72 3.025 2.176 1 92.25 456 ASP B CA 1
ATOM 7199 C C . ASP B 1 456 ? 2.006 3.672 1.668 1 92.25 456 ASP B C 1
ATOM 7201 O O . ASP B 1 456 ? 3.105 3.246 2.027 1 92.25 456 ASP B O 1
ATOM 7205 N N . THR B 1 457 ? 1.858 4.633 0.772 1 95 457 THR B N 1
ATOM 7206 C CA . THR B 1 457 ? 3.004 5.312 0.181 1 95 457 THR B CA 1
ATOM 7207 C C . THR B 1 457 ? 2.703 6.793 -0.033 1 95 457 THR B C 1
ATOM 7209 O O . THR B 1 457 ? 1.634 7.148 -0.535 1 95 457 THR B O 1
ATOM 7212 N N . TYR B 1 458 ? 3.594 7.637 0.411 1 92.69 458 TYR B N 1
ATOM 7213 C CA . TYR B 1 458 ? 3.467 9.062 0.157 1 92.69 458 TYR B CA 1
ATOM 7214 C C . TYR B 1 458 ? 3.977 9.422 -1.234 1 92.69 458 TYR B C 1
ATOM 7216 O O . TYR B 1 458 ? 4.984 8.875 -1.691 1 92.69 458 TYR B O 1
ATOM 7224 N N . GLY B 1 459 ? 3.256 10.289 -1.908 1 81.56 459 GLY B N 1
ATOM 7225 C CA . GLY B 1 459 ? 3.66 10.672 -3.252 1 81.56 459 GLY B CA 1
ATOM 7226 C C . GLY B 1 459 ? 4.207 12.086 -3.334 1 81.56 459 GLY B C 1
ATOM 7227 O O . GLY B 1 459 ? 3.619 13.016 -2.777 1 81.56 459 GLY B O 1
ATOM 7228 N N . PRO B 1 460 ? 5.336 12.219 -3.959 1 82.56 460 PRO B N 1
ATOM 7229 C CA . PRO B 1 460 ? 5.871 13.57 -4.145 1 82.56 460 PRO B CA 1
ATOM 7230 C C . PRO B 1 460 ? 5.238 14.297 -5.332 1 82.56 460 PRO B C 1
ATOM 7232 O O . PRO B 1 460 ? 5.645 15.414 -5.664 1 82.56 460 PRO B O 1
ATOM 7235 N N . ASN B 1 461 ? 4.191 13.641 -5.934 1 82.75 461 ASN B N 1
ATOM 7236 C CA . ASN B 1 461 ? 3.559 14.195 -7.125 1 82.75 461 ASN B CA 1
ATOM 7237 C C . ASN B 1 461 ? 2.822 15.5 -6.816 1 82.75 461 ASN B C 1
ATOM 7239 O O . ASN B 1 461 ? 2.625 16.328 -7.703 1 82.75 461 ASN B O 1
ATOM 7243 N N . MET B 1 462 ? 2.416 15.688 -5.664 1 90.06 462 MET B N 1
ATOM 7244 C CA . MET B 1 462 ? 1.871 16.938 -5.137 1 90.06 462 MET B CA 1
ATOM 7245 C C . MET B 1 462 ? 2.703 17.438 -3.963 1 90.06 462 MET B C 1
ATOM 7247 O O . MET B 1 462 ? 2.32 17.266 -2.805 1 90.06 462 MET B O 1
ATOM 7251 N N . PRO B 1 463 ? 3.777 18.125 -4.359 1 90.19 463 PRO B N 1
ATOM 7252 C CA . PRO B 1 463 ? 4.723 18.5 -3.309 1 90.19 463 PRO B CA 1
ATOM 7253 C C . PRO B 1 463 ? 4.098 19.422 -2.256 1 90.19 463 PRO B C 1
ATOM 7255 O O . PRO B 1 463 ? 3.266 20.266 -2.586 1 90.19 463 PRO B O 1
ATOM 7258 N N . GLY B 1 464 ? 4.512 19.219 -1.026 1 93.75 464 GLY B N 1
ATOM 7259 C CA . GLY B 1 464 ? 4.078 20.062 0.072 1 93.75 464 GLY B CA 1
ATOM 7260 C C . GLY B 1 464 ? 2.766 19.609 0.69 1 93.75 464 GLY B C 1
ATOM 7261 O O . GLY B 1 464 ? 2.262 20.25 1.619 1 93.75 464 GLY B O 1
ATOM 7262 N N . THR B 1 465 ? 2.219 18.5 0.223 1 95.81 465 THR B N 1
ATOM 7263 C CA . THR B 1 465 ? 0.904 18.047 0.676 1 95.81 465 THR B CA 1
ATOM 7264 C C . THR B 1 465 ? 0.938 17.688 2.156 1 95.81 465 THR B C 1
ATOM 7266 O O . THR B 1 465 ? -0.022 17.938 2.887 1 95.81 465 THR B O 1
ATOM 7269 N N . CYS B 1 466 ? 2.043 17.125 2.625 1 96.44 466 CYS B N 1
ATOM 7270 C CA . CYS B 1 466 ? 2.119 16.719 4.023 1 96.44 466 CYS B CA 1
ATOM 7271 C C . CYS B 1 466 ? 2.062 17.922 4.949 1 96.44 466 CYS B C 1
ATOM 7273 O O . CYS B 1 466 ? 1.239 17.969 5.863 1 96.44 466 CYS B O 1
ATOM 7275 N N . VAL B 1 467 ? 2.934 18.906 4.695 1 97.44 467 VAL B N 1
ATOM 7276 C CA . VAL B 1 467 ? 2.965 20.062 5.582 1 97.44 467 VAL B CA 1
ATOM 7277 C C . VAL B 1 467 ? 1.723 20.922 5.355 1 97.44 467 VAL B C 1
ATOM 7279 O O . VAL B 1 467 ? 1.193 21.516 6.297 1 97.44 467 VAL B O 1
ATOM 7282 N N . GLY B 1 468 ? 1.272 21 4.094 1 98.31 468 GLY B N 1
ATOM 7283 C CA . GLY B 1 468 ? 0.008 21.672 3.85 1 98.31 468 GLY B CA 1
ATOM 7284 C C . GLY B 1 468 ? -1.142 21.094 4.656 1 98.31 468 GLY B C 1
ATOM 7285 O O . GLY B 1 468 ? -1.935 21.844 5.234 1 98.31 468 GLY B O 1
ATOM 7286 N N . TYR B 1 469 ? -1.221 19.781 4.664 1 98.56 469 TYR B N 1
ATOM 7287 C CA . TYR B 1 469 ? -2.24 19.109 5.469 1 98.56 469 TYR B CA 1
ATOM 7288 C C . TYR B 1 469 ? -2.043 19.406 6.949 1 98.56 469 TYR B C 1
ATOM 7290 O O . TYR B 1 469 ? -3.016 19.531 7.699 1 98.56 469 TYR B O 1
ATOM 7298 N N . ALA B 1 470 ? -0.775 19.484 7.391 1 98.69 470 ALA B N 1
ATOM 7299 C CA . ALA B 1 470 ? -0.504 19.812 8.789 1 98.69 470 ALA B CA 1
ATOM 7300 C C . ALA B 1 470 ? -1.101 21.156 9.164 1 98.69 470 ALA B C 1
ATOM 7302 O O . ALA B 1 470 ? -1.803 21.281 10.172 1 98.69 470 ALA B O 1
ATOM 7303 N N . PHE B 1 471 ? -0.859 22.156 8.336 1 98.88 471 PHE B N 1
ATOM 7304 C CA . PHE B 1 471 ? -1.418 23.469 8.609 1 98.88 471 PHE B CA 1
ATOM 7305 C C . PHE B 1 471 ? -2.939 23.438 8.539 1 98.88 471 PHE B C 1
ATOM 7307 O O . PHE B 1 471 ? -3.619 23.969 9.422 1 98.88 471 PHE B O 1
ATOM 7314 N N . TYR B 1 472 ? -3.484 22.812 7.516 1 98.81 472 TYR B N 1
ATOM 7315 C CA . TYR B 1 472 ? -4.93 22.734 7.352 1 98.81 472 TYR B CA 1
ATOM 7316 C C . TYR B 1 472 ? -5.582 22.047 8.547 1 98.81 472 TYR B C 1
ATOM 7318 O O . TYR B 1 472 ? -6.484 22.609 9.18 1 98.81 472 TYR B O 1
ATOM 7326 N N . SER B 1 473 ? -5.113 20.812 8.836 1 98.88 473 SER B N 1
ATOM 7327 C CA . SER B 1 473 ? -5.734 20.031 9.891 1 98.88 473 SER B CA 1
ATOM 7328 C C . SER B 1 473 ? -5.551 20.688 11.25 1 98.88 473 SER B C 1
ATOM 7330 O O . SER B 1 473 ? -6.418 20.594 12.125 1 98.88 473 SER B O 1
ATOM 7332 N N . GLY B 1 474 ? -4.371 21.359 11.461 1 98.94 474 GLY B N 1
ATOM 7333 C CA . GLY B 1 474 ? -4.188 22.141 12.664 1 98.94 474 GLY B CA 1
ATOM 7334 C C . GLY B 1 474 ? -5.227 23.234 12.82 1 98.94 474 GLY B C 1
ATOM 7335 O O . GLY B 1 474 ? -5.891 23.328 13.852 1 98.94 474 GLY B O 1
ATOM 7336 N N . ARG B 1 475 ? -5.406 24.047 11.789 1 98.94 475 ARG B N 1
ATOM 7337 C CA . ARG B 1 475 ? -6.402 25.109 11.797 1 98.94 475 ARG B CA 1
ATOM 7338 C C . ARG B 1 475 ? -7.805 24.547 12 1 98.94 475 ARG B C 1
ATOM 7340 O O . ARG B 1 475 ? -8.586 25.078 12.797 1 98.94 475 ARG B O 1
ATOM 7347 N N . ASN B 1 476 ? -8.086 23.5 11.242 1 98.81 476 ASN B N 1
ATOM 7348 C CA . ASN B 1 476 ? -9.398 22.859 11.305 1 98.81 476 ASN B CA 1
ATOM 7349 C C . ASN B 1 476 ? -9.703 22.344 12.703 1 98.81 476 ASN B C 1
ATOM 7351 O O . ASN B 1 476 ? -10.797 22.578 13.234 1 98.81 476 ASN B O 1
ATOM 7355 N N . SER B 1 477 ? -8.742 21.672 13.352 1 98.81 477 SER B N 1
ATOM 7356 C CA . SER B 1 477 ? -8.898 21.172 14.711 1 98.81 477 SER B CA 1
ATOM 7357 C C . SER B 1 477 ? -9.055 22.312 15.703 1 98.81 477 SER B C 1
ATOM 7359 O O . SER B 1 477 ? -9.891 22.25 16.609 1 98.81 477 SER B O 1
ATOM 7361 N N . GLY B 1 478 ? -8.211 23.328 15.523 1 98.81 478 GLY B N 1
ATOM 7362 C CA . GLY B 1 478 ? -8.297 24.484 16.406 1 98.81 478 GLY B CA 1
ATOM 7363 C C . GLY B 1 478 ? -9.648 25.156 16.375 1 98.81 478 GLY B C 1
ATOM 7364 O O . GLY B 1 478 ? -10.211 25.484 17.422 1 98.81 478 GLY B O 1
ATOM 7365 N N . ARG B 1 479 ? -10.172 25.375 15.203 1 98.56 479 ARG B N 1
ATOM 7366 C CA . ARG B 1 479 ? -11.469 26.016 15.031 1 98.56 479 ARG B CA 1
ATOM 7367 C C . ARG B 1 479 ? -12.586 25.203 15.664 1 98.56 479 ARG B C 1
ATOM 7369 O O . ARG B 1 479 ? -13.406 25.734 16.406 1 98.56 479 ARG B O 1
ATOM 7376 N N . HIS B 1 480 ? -12.609 23.922 15.406 1 98.69 480 HIS B N 1
ATOM 7377 C CA . HIS B 1 480 ? -13.688 23.062 15.891 1 98.69 480 HIS B CA 1
ATOM 7378 C C . HIS B 1 480 ? -13.586 22.844 17.391 1 98.69 480 HIS B C 1
ATOM 7380 O O . HIS B 1 480 ? -14.602 22.781 18.078 1 98.69 480 HIS B O 1
ATOM 7386 N N . ALA B 1 481 ? -12.336 22.688 17.906 1 98.75 481 ALA B N 1
ATOM 7387 C CA . ALA B 1 481 ? -12.156 22.562 19.359 1 98.75 481 ALA B CA 1
ATOM 7388 C C . ALA B 1 481 ? -12.625 23.828 20.078 1 98.75 481 ALA B C 1
ATOM 7390 O O . ALA B 1 481 ? -13.25 23.75 21.125 1 98.75 481 ALA B O 1
ATOM 7391 N N . ALA B 1 482 ? -12.297 24.953 19.516 1 98.69 482 ALA B N 1
ATOM 7392 C CA . ALA B 1 482 ? -12.727 26.219 20.109 1 98.69 482 ALA B CA 1
ATOM 7393 C C . ALA B 1 482 ? -14.25 26.328 20.125 1 98.69 482 ALA B C 1
ATOM 7395 O O . ALA B 1 482 ? -14.836 26.766 21.125 1 98.69 482 ALA B O 1
ATOM 7396 N N . GLN B 1 483 ? -14.875 26 19.031 1 98 483 GLN B N 1
ATOM 7397 C CA . GLN B 1 483 ? -16.328 26 18.984 1 98 483 GLN B CA 1
ATOM 7398 C C . GLN B 1 483 ? -16.922 25.078 20.047 1 98 483 GLN B C 1
ATOM 7400 O O . GLN B 1 483 ? -17.891 25.438 20.719 1 98 483 GLN B O 1
ATOM 7405 N N . TYR B 1 484 ? -16.359 23.922 20.188 1 97.5 484 TYR B N 1
ATOM 7406 C CA . TYR B 1 484 ? -16.812 22.938 21.156 1 97.5 484 TYR B CA 1
ATOM 7407 C C . TYR B 1 484 ? -16.703 23.484 22.578 1 97.5 484 TYR B C 1
ATOM 7409 O O . TYR B 1 484 ? -17.656 23.406 23.359 1 97.5 484 TYR B O 1
ATOM 7417 N N . THR B 1 485 ? -15.508 24.047 22.922 1 96.75 485 THR B N 1
ATOM 7418 C CA . THR B 1 485 ? -15.273 24.516 24.281 1 96.75 485 THR B CA 1
ATOM 7419 C C . THR B 1 485 ? -16.156 25.734 24.594 1 96.75 485 THR B C 1
ATOM 7421 O O . THR B 1 485 ? -16.562 25.922 25.75 1 96.75 485 THR B O 1
ATOM 7424 N N . HIS B 1 486 ? -16.438 26.516 23.594 1 94.44 486 HIS B N 1
ATOM 7425 C CA . HIS B 1 486 ? -17.359 27.625 23.781 1 94.44 486 HIS B CA 1
ATOM 7426 C C . HIS B 1 486 ? -18.766 27.141 24.109 1 94.44 486 HIS B C 1
ATOM 7428 O O . HIS B 1 486 ? -19.438 27.719 24.969 1 94.44 486 HIS B O 1
ATOM 7434 N N . GLN B 1 487 ? -19.172 26.109 23.422 1 89.62 487 GLN B N 1
ATOM 7435 C CA . GLN B 1 487 ? -20.5 25.547 23.672 1 89.62 487 GLN B CA 1
ATOM 7436 C C . GLN B 1 487 ? -20.578 24.922 25.062 1 89.62 487 GLN B C 1
ATOM 7438 O O . GLN B 1 487 ? -21.609 25 25.719 1 89.62 487 GLN B O 1
ATOM 7443 N N . GLN B 1 488 ? -19.484 24.359 25.516 1 86.12 488 GLN B N 1
ATOM 7444 C CA . GLN B 1 488 ? -19.453 23.75 26.844 1 86.12 488 GLN B CA 1
ATOM 7445 C C . GLN B 1 488 ? -19.531 24.812 27.938 1 86.12 488 GLN B C 1
ATOM 7447 O O . GLN B 1 488 ? -20.094 24.562 29 1 86.12 488 GLN B O 1
ATOM 7452 N N . SER B 1 489 ? -18.938 25.891 27.688 1 82.94 489 SER B N 1
ATOM 7453 C CA . SER B 1 489 ? -18.938 26.969 28.672 1 82.94 489 SER B CA 1
ATOM 7454 C C . SER B 1 489 ? -20.328 27.594 28.812 1 82.94 489 SER B C 1
ATOM 7456 O O . SER B 1 489 ? -20.703 28.047 29.891 1 82.94 489 SER B O 1
ATOM 7458 N N . ILE B 1 490 ? -21.109 27.547 27.781 1 71.56 490 ILE B N 1
ATOM 7459 C CA . ILE B 1 490 ? -22.469 28.094 27.828 1 71.56 490 ILE B CA 1
ATOM 7460 C C . ILE B 1 490 ? -23.391 27.141 28.578 1 71.56 490 ILE B C 1
ATOM 7462 O O . ILE B 1 490 ? -24.266 27.578 29.344 1 71.56 490 ILE B O 1
ATOM 7466 N N . VAL B 1 491 ? -23.094 25.891 28.422 1 71.75 491 VAL B N 1
ATOM 7467 C CA . VAL B 1 491 ? -24 24.922 29.031 1 71.75 491 VAL B CA 1
ATOM 7468 C C . VAL B 1 491 ? -23.703 24.812 30.531 1 71.75 491 VAL B C 1
ATOM 7470 O O . VAL B 1 491 ? -24.562 24.391 31.312 1 71.75 491 VAL B O 1
ATOM 7473 N N . SER B 1 492 ? -22.484 25.062 30.844 1 66.25 492 SER B N 1
ATOM 7474 C CA . SER B 1 492 ? -22.109 24.969 32.25 1 66.25 492 SER B CA 1
ATOM 7475 C C . SER B 1 492 ? -22.5 26.219 33.031 1 66.25 492 SER B C 1
ATOM 7477 O O . SER B 1 492 ? -22.531 26.219 34.25 1 66.25 492 SER B O 1
ATOM 7479 N N . HIS B 1 493 ? -22.875 27.25 32.312 1 56.81 493 HIS B N 1
ATOM 7480 C CA . HIS B 1 493 ? -23.391 28.438 32.969 1 56.81 493 HIS B CA 1
ATOM 7481 C C . HIS B 1 493 ? -24.906 28.531 32.844 1 56.81 493 HIS B C 1
ATOM 7483 O O . HIS B 1 493 ? -25.594 28.984 33.75 1 56.81 493 HIS B O 1
#

InterPro domains:
  IPR003953 FAD-dependent oxidoreductase 2, FAD-binding domain [PF00890] (10-454)
  IPR027477 Succinate dehydrogenase/fumarate reductase flavoprotein, catalytic domain superfamily [G3DSA:3.90.700.10] (240-416)
  IPR027477 Succinate dehydrogenase/fumarate reductase flavoprotein, catalytic domain superfamily [SSF56425] (270-424)
  IPR036188 FAD/NAD(P)-binding domain superfamily [G3DSA:3.50.50.60] (9-481)
  IPR036188 FAD/NAD(P)-binding domain superfamily [SSF51905] (3-488)
  IPR050315 FAD-dependent oxidoreductase 2 [PTHR43400] (4-488)

Secondary structure (DSSP, 8-state):
--SSS-SB-SEEEE--SHHHHHHHHHHHHTT--EEEE-SSSSS-GGGGG--EEE-SS-HHHHHTT----HHHHHHHHHHHTTT-S-HHHHHHHHHHHHHHHHHHHHTT--EEEEE-STTS-S-EEEETTHHHIIIIIIIHHHHHHTT-EEESSEEEEEEEE-TTS-EEEEEEEETTT--EEEEE-SEEEE----STT-HHHHHHH--S-TTSEEE-S-S--SSHHHHHHHHTTBPEEEEEEEEEEEEE---TTS-GGGGTT-HHHHHHHSSS--EEETTS---S-GGGGGSHHHHHHHHHTSS-EEEEEEHHHHHHHHHT--S--BTTTB-TT---TTHHHHHHHHHHTT-TTEEEESSHHHHHHHTT--HHHHHHHHHHHHHHHHHT--TTT---GGG-----SSSEEEEEEEEEEEEEEEEE-B-TT-EEEBTTS-EEEEEEE-GGGB-SS--SS--TTSTTHHHHHHHHHHHHHHHHHHHHHHHHHHHH-/--SSS-SB-SEEEE--SHHHHHHHHHHHHTT--EEEE-SSSSS-GGGGG--EEE-SS-HHHHHTT----HHHHHHHHHHHTTT-S-HHHHHHHHHHHHHHHHHHHHHT--EEEEE-STTS-S-EEEETTHHHIIIIIIIHHHHHHTT-EEESSEEEEEEEE-TTS-EEEEEEEETTT--EEEEE-SEEEE----STT-HHHHHHH--S-TTSEEE-S-S--SSHHHHHHHHTTBPEEEEEEEEEEEEE---TTS-GGGGTT-HHHHHHHSSS--EEETTS---S-GGGGGSHHHHHHHHHTSS-EEEEEEHHHHHHHHHT--S--BTTTB-TT---TTHHHHHHHHHHTT-TTEEEESSHHHHHHHTT--HHHHHHHHHHHHHHHHHT--TTT---GGG-----SSSEEEEEEEEEEEEEEEEE-B-TT-EEEBTTS-EEEEEEE-GGGB-SS--SS--TTSTTHHHHHHHHHHHHHHHHHHHHHHHHHHHH-

Foldseek 3Di:
DDLDPDQAWAEEEEAQALQRLLLLLLLLVLPTAYEYEAQAPDHHWQQQAAFFAFAAPAPLCVVVVFHDDLVVVLVVFCVVQVNQFFSLLSSLLHVCLNVLVVVLVVQPWDWPGFQAAPPFGRGTTGTDNGSNCSRPVGRVVSSVVSPHHYGHSKDFQAFDADPVLFTQWTWIAHNVPRDIGIHGYRFYEYEFFAQLLALVCLVVFAPFPSVQEAEQIRSRRRCRSLVNVVVSFFDFDFTHAFAWQWWAADFPVDRRNVCVLPPQRCVWTQAQAFKAAQQLAGQERSVLSSWRQSNQVSCRVGPWMKGKDFPVVLVCCQPFNTCDADPPSGDGRDHNVCNVVVLVVCVVVVGPFKAWDFDQQVRCVVVVHDSVSNVVNLVLLQVCLVVLADPPHTHHSVRSDHDDGDRMMMGITGMYTHGAAETFEADSLQFTAGPVRHGSRNYGYFQRHYGRSHHRTDTCSRPNHRSSRSSVSSSSNSNVSSVSSVVVVVVVD/DDQDPDQAWAEEEEAQALQRLLLLLLLLVLPTAYEYEAQAPDHHWQQQAAFFAFAAPAPLCVVVVFHDDLVVVLVVFCVVQVNQFFSLLSSLLHVCLNVLVVVLVVQPWDWPGFQAAPPFGRGTTGTDNGSNCSRPVGRVVSSVVSPHHYGHSKDFQAFDADPVLFTQWTWIAHNVPRDIGIHGYRFYEYEFFAQLLALVCLVVFAPFPSVQEAEQIRSRRRCRSLVRVVVSFFDFDFTHAFAWQWWAADFPVDRRNVCVLPVQRCVWTQAQAFKAAQQLAGQERSVLSSWRQSNQVSCRVGPWMKGKDFPVVLVCCQPFNTCDADPPSGDGRDHPVCNVVVLVVCVVVVGPFKFWDFDQQVRCVVVVHDSVSNVVNLVVLQVCLVVLADPPHTHHSVRSDHDDGDRMMMGITGMYTHGAAETFEADSLQFTAGPVRHGSRNYGYFQRHYGRSHHRTDTCSRPNHRSSRSSVSSSSNSNVSSVSSVVVVVVVD

Radius of gyration: 29.51 Å; Cα contacts (8 Å, |Δi|>4): 2537; chains: 2; bounding box: 82×86×76 Å

Nearest PDB structures (foldseek):
  1qo8-assembly1_D  TM=7.932E-01  e=3.065E-36  Shewanella frigidimarina
  1d4e-assembly1_A  TM=7.299E-01  e=9.095E-36  Shewanella oneidensis
  4c3y-assembly2_H  TM=7.839E-01  e=3.171E-32  Rhodococcus erythropolis
  4c3x-assembly2_F  TM=7.739E-01  e=4.556E-32  Rhodococcus erythropolis
  4at2-assembly1_A-2  TM=7.436E-01  e=2.490E-32  Rhodococcus jostii RHA1

Organism: Lactiplantibacillus plantarum (strain ATCC BAA-793 / NCIMB 8826 / WCFS1) (NCBI:txid220668)

pLDDT: mean 95.59, std 5.76, range [56.75, 98.94]

Sequence (986 aa):
MTLAKHDSYDIVVVGTGAAGTAAALEAAQHGASVLLLEKGRHTGGSSNYTEGLFAVDSYLQKAQNINVSATDVLKEEVDYSKYRADSRIWRRYLDDSANTVQWLKDQGVEYEGVQAMGAGEATWHIYKGMGQAVLHDALQPQAQKLGVELLTSTTAITLHQATDGAITGVMIQSAATNETQVINTAAVILATGGYLNNPDMMQKLTHYDTRRLIPVSSGKGTGDGLRLAWQAGAQQYGTGMAMLFGGYLKDPSEPSFKYMASQMETAAGQQPLLWLNEHGERFVDEAVVYNFSYAGNALYTQNQVFSILDQGVINKMAQDGNFMGLGVYVRRGEKMTKLQAEIDAAVAANKPFIFKANTIEALATKMHLPVDQVTHSIQTYNQYCDNGQDDDFGKNPEYLVKVSQGPFYGFELNVGAFCTMGGLKVTTNNEVLDTTGQPITGLYAAGNDAAGLTGDTYGPNMPGTCVGYAFYSGRNSGRHAAQYTHQQSIVSHMTLAKHDSYDIVVVGTGAAGTAAALEAAQHGASVLLLEKGRHTGGSSNYTEGLFAVDSYLQKAQNINVSATDVLKEEVDYSKYRADSRIWRRYLDDSANTVQWLKDQGVEYEGVQAMGAGEATWHIYKGMGQAVLHDALQPQAQKLGVELLTSTTAITLHQATDGAITGVMIQSAATNETQVINTAAVILATGGYLNNPDMMQKLTHYDTRRLIPVSSGKGTGDGLRLAWQAGAQQYGTGMAMLFGGYLKDPSEPSFKYMASQMETAAGQQPLLWLNEHGERFVDEAVVYNFSYAGNALYTQNQVFSILDQGVINKMAQDGNFMGLGVYVRRGEKMTKLQAEIDAAVAANKPFIFKANTIEALATKMHLPVDQVTHSIQTYNQYCDNGQDDDFGKNPEYLVKVSQGPFYGFELNVGAFCTMGGLKVTTNNEVLDTTGQPITGLYAAGNDAAGLTGDTYGPNMPGTCVGYAFYSGRNSGRHAAQYTHQQSIVSH